Protein AF-A0A951DGS8-F1 (afdb_monomer_lite)

pLDDT: mean 83.63, std 13.19, range [30.28, 98.38]

Secondary structure (DSSP, 8-state):
---SS--HHHHHHHHHHHT-STT-EEEEETTTSHHHHHHHHHHHHHHHHHHHHS--SSTT---EEEEEESSHHHHHHHHHHHHHHHHHHH-TT--PEEETTEEE-TTS-EEEEEE----SSTTTHHHHT--TTTHHHHHHHHHHHTT--TTS-HHHHHHHHHHHHHT--HHHHHHHHHHTT-GGG-S--EEEEEE-S-HHHHHHHHHHHHHHHHHHHT-HHHHHHHHHHHHHHHHHHHHHHHHHHH-PEEEEEEE-SS-PEEEE-TTS-EEEE-TTS-TTTHHHHHHHHHHHHHHHHHHHHTT-EEEEES------EEEESPPPBPPHHHHHHHHHSSS-SSTTTT-SS-B-EE-PPEEEE-S--TTPPP-B--PPPPEEP--SEEEEETTTEEE-HHHHHHHHHHB----HHHHHHHHHHHHHH-S-SSS-S-BTTEEE----TT-HHHHHHHTSHHHHHHHTTSSS-S--TTSS-HHHHHHHHHHHHHHHHHHHHH--GGGS-SS--TT--HHHHHHHSSPPPBHHHHHT--HHHHHHHHHHHHH-SSGGGGGGTSPPSSTTS-HHHHHHHHHHHHHHHHHHHHHHHHT--EEEE-TTS-EEEEE-SEEGGGTEE--BTTHHHHHHHHHHHHHT-SS-HHHHHHHHHHHHT-EE-SSSEEEE--SSGGG--TTSEEEESSHHHHHHHHHHSPTT---EEESHHHHHHHHHHHHHHHHH--GGG--TTTTTT---B-TTSPBB--HHHHHHHHHHHTT--B--SS----S--SS---PPP--HHHHHHHHHHHHHHHTS---

Structure (mmCIF, N/CA/C/O backbone):
data_AF-A0A951DGS8-F1
#
_entry.id   AF-A0A951DGS8-F1
#
loop_
_atom_site.group_PDB
_atom_site.id
_atom_site.type_symbol
_atom_site.label_atom_id
_atom_site.label_alt_id
_atom_site.label_comp_id
_atom_site.label_asym_id
_atom_site.label_entity_id
_atom_site.label_seq_id
_atom_site.pdbx_PDB_ins_code
_atom_site.Cartn_x
_atom_site.Cartn_y
_atom_site.Cartn_z
_atom_site.occupancy
_atom_site.B_iso_or_equiv
_atom_site.auth_seq_id
_atom_site.auth_comp_id
_atom_site.auth_asym_id
_atom_site.auth_atom_id
_atom_site.pdbx_PDB_model_num
ATOM 1 N N . MET A 1 1 ? 3.033 -32.297 31.747 1.00 30.70 1 MET A N 1
ATOM 2 C CA . MET A 1 1 ? 3.142 -31.280 30.678 1.00 30.70 1 MET A CA 1
ATOM 3 C C . MET A 1 1 ? 2.054 -30.240 30.894 1.00 30.70 1 MET A C 1
ATOM 5 O O . MET A 1 1 ? 0.895 -30.550 30.657 1.00 30.70 1 MET A O 1
ATOM 9 N N . ARG A 1 2 ? 2.381 -29.046 31.401 1.00 30.28 2 ARG A N 1
ATOM 10 C CA . ARG A 1 2 ? 1.448 -27.913 31.330 1.00 30.28 2 ARG A CA 1
ATOM 11 C C . ARG A 1 2 ? 1.565 -27.366 29.909 1.00 30.28 2 ARG A C 1
ATOM 13 O O . ARG A 1 2 ? 2.642 -26.912 29.531 1.00 30.28 2 ARG A O 1
ATOM 20 N N . PHE A 1 3 ? 0.523 -27.518 29.093 1.00 40.38 3 PHE A N 1
ATOM 21 C CA . PHE A 1 3 ? 0.461 -26.793 27.824 1.00 40.38 3 PHE A CA 1
ATOM 22 C C . PHE A 1 3 ? 0.598 -25.302 28.137 1.00 40.38 3 PHE A C 1
ATOM 24 O O . PHE A 1 3 ? 0.007 -24.845 29.113 1.00 40.38 3 PHE A O 1
ATOM 31 N N . LYS A 1 4 ? 1.408 -24.567 27.359 1.00 55.59 4 LYS A N 1
ATOM 32 C CA . LYS A 1 4 ? 1.578 -23.124 27.576 1.00 55.59 4 LYS A CA 1
ATOM 33 C C . LYS A 1 4 ? 0.213 -22.426 27.475 1.00 55.59 4 LYS A C 1
ATOM 35 O O . LYS A 1 4 ? -0.148 -21.732 28.401 1.00 55.59 4 LYS A O 1
ATOM 40 N N . LYS A 1 5 ? -0.601 -22.708 26.454 1.00 64.12 5 LYS A N 1
ATOM 41 C CA . LYS A 1 5 ? -1.971 -22.171 26.333 1.00 64.12 5 LYS A CA 1
ATOM 42 C C . LYS A 1 5 ? -3.041 -23.227 26.600 1.00 64.12 5 LYS A C 1
ATOM 44 O O . LYS A 1 5 ? -2.854 -24.406 26.276 1.00 64.12 5 LYS A O 1
ATOM 49 N N . SER A 1 6 ? -4.173 -22.799 27.149 1.00 70.75 6 SER A N 1
ATOM 50 C CA . SER A 1 6 ? -5.409 -23.574 27.132 1.00 70.75 6 SER A CA 1
ATOM 51 C C . SER A 1 6 ? -5.846 -23.810 25.684 1.00 70.75 6 SER A C 1
ATOM 53 O O . SER A 1 6 ? -5.696 -22.961 24.806 1.00 70.75 6 SER A O 1
ATOM 55 N N . ARG A 1 7 ? -6.354 -25.008 25.396 1.00 80.25 7 ARG A N 1
ATOM 56 C CA . ARG A 1 7 ? -6.846 -25.317 24.051 1.00 80.25 7 ARG A CA 1
ATOM 57 C C . ARG A 1 7 ? -8.212 -24.657 23.859 1.00 80.25 7 ARG A C 1
ATOM 59 O O . ARG A 1 7 ? -9.083 -24.808 24.714 1.00 80.25 7 ARG A O 1
ATOM 66 N N . PHE A 1 8 ? -8.399 -23.998 22.716 1.00 84.31 8 PHE A N 1
ATOM 67 C CA . PHE A 1 8 ? -9.643 -23.309 22.366 1.00 84.31 8 PHE A CA 1
ATOM 68 C C . PHE A 1 8 ? -10.872 -24.233 22.423 1.00 84.31 8 PHE A C 1
ATOM 70 O O . PHE A 1 8 ? -11.816 -23.945 23.152 1.00 84.31 8 PHE A O 1
ATOM 77 N N . GLY A 1 9 ? -10.828 -25.382 21.736 1.00 85.19 9 GLY A N 1
ATOM 78 C CA . GLY A 1 9 ? -11.955 -26.326 21.670 1.00 85.19 9 GLY A CA 1
ATOM 79 C C . GLY A 1 9 ? -12.506 -26.742 23.045 1.00 85.19 9 GLY A C 1
ATOM 80 O O . GLY A 1 9 ? -13.701 -26.598 23.276 1.00 85.19 9 GLY A O 1
ATOM 81 N N . PRO A 1 10 ? -11.666 -27.185 24.001 1.00 89.38 10 PRO A N 1
ATOM 82 C CA . PRO A 1 10 ? -12.108 -27.463 25.367 1.00 89.38 10 PRO A CA 1
ATOM 83 C C . PRO A 1 10 ? -12.757 -26.282 26.100 1.00 89.38 10 PRO A C 1
ATOM 85 O O . PRO A 1 10 ? -13.698 -26.506 26.855 1.00 89.38 10 PRO A O 1
ATOM 88 N N . ARG A 1 11 ? -12.296 -25.040 25.889 1.00 90.00 11 ARG A N 1
ATOM 89 C CA . ARG A 1 11 ? -12.934 -23.852 26.487 1.00 90.00 11 ARG A CA 1
ATOM 90 C C . ARG A 1 11 ? -14.308 -23.586 25.883 1.00 90.00 11 ARG A C 1
ATOM 92 O O . ARG A 1 11 ? -15.247 -23.328 26.628 1.00 90.00 11 ARG A O 1
ATOM 99 N N . LEU A 1 12 ? -14.425 -23.696 24.560 1.00 91.00 12 LEU A N 1
ATOM 100 C CA . LEU A 1 12 ? -15.697 -23.542 23.857 1.00 91.00 12 LEU A CA 1
ATOM 101 C C . LEU A 1 12 ? -16.700 -24.625 24.282 1.00 91.00 12 LEU A C 1
ATOM 103 O O . LEU A 1 12 ? -17.845 -24.318 24.602 1.00 91.00 12 LEU A O 1
ATOM 107 N N . ALA A 1 13 ? -16.246 -25.878 24.373 1.00 90.69 13 ALA A N 1
ATOM 108 C CA . ALA A 1 13 ? -17.058 -26.986 24.857 1.00 90.69 13 ALA A CA 1
ATOM 109 C C . ALA A 1 13 ? -17.505 -26.766 26.305 1.00 90.69 13 ALA A C 1
ATOM 111 O O . ALA A 1 13 ? -18.682 -26.940 26.599 1.00 90.69 13 ALA A O 1
ATOM 112 N N . ALA A 1 14 ? -16.608 -26.338 27.198 1.00 91.56 14 ALA A N 1
ATOM 113 C CA . ALA A 1 14 ? -16.963 -26.044 28.585 1.00 91.56 14 ALA A CA 1
ATOM 114 C C . ALA A 1 14 ? -18.041 -24.952 28.689 1.00 91.56 14 ALA A C 1
ATOM 116 O O . ALA A 1 14 ? -19.007 -25.140 29.422 1.00 91.56 14 ALA A O 1
ATOM 117 N N . ALA A 1 15 ? -17.921 -23.868 27.914 1.00 92.00 15 ALA A N 1
ATOM 118 C CA . ALA A 1 15 ? -18.935 -22.815 27.850 1.00 92.00 15 ALA A CA 1
ATOM 119 C C . ALA A 1 15 ? -20.285 -23.348 27.341 1.00 92.00 15 ALA A C 1
ATOM 121 O O . ALA A 1 15 ? -21.311 -23.131 27.982 1.00 92.00 15 ALA A O 1
ATOM 122 N N . ALA A 1 16 ? -20.280 -24.131 26.255 1.00 91.44 16 ALA A N 1
ATOM 123 C CA . ALA A 1 16 ? -21.492 -24.773 25.743 1.00 91.44 16 ALA A CA 1
ATOM 124 C C . ALA A 1 16 ? -22.140 -25.680 26.799 1.00 91.44 16 ALA A C 1
ATOM 126 O O . ALA A 1 16 ? -23.346 -25.644 27.011 1.00 91.44 16 ALA A O 1
ATOM 127 N N . HIS A 1 17 ? -21.334 -26.480 27.503 1.00 92.06 17 HIS A N 1
ATOM 128 C CA . HIS A 1 17 ? -21.811 -27.413 28.522 1.00 92.06 17 HIS A CA 1
ATOM 129 C C . HIS A 1 17 ? -22.291 -26.710 29.789 1.00 92.06 17 HIS A C 1
ATOM 131 O O . HIS A 1 17 ? -23.124 -27.283 30.482 1.00 92.06 17 HIS A O 1
ATOM 137 N N . ALA A 1 18 ? -21.814 -25.508 30.099 1.00 91.44 18 ALA A N 1
ATOM 138 C CA . ALA A 1 18 ? -22.371 -24.709 31.183 1.00 91.44 18 ALA A CA 1
ATOM 139 C C . ALA A 1 18 ? -23.780 -24.195 30.835 1.00 91.44 18 ALA A C 1
ATOM 141 O O . ALA A 1 18 ? -24.626 -24.079 31.716 1.00 91.44 18 ALA A O 1
ATOM 142 N N . GLY A 1 19 ? -24.068 -24.001 29.542 1.00 84.75 19 GLY A N 1
ATOM 143 C CA . GLY A 1 19 ? -25.305 -23.366 29.083 1.00 84.75 19 GLY A CA 1
ATOM 144 C C . GLY A 1 19 ? -25.284 -21.843 29.236 1.00 84.75 19 GLY A C 1
ATOM 145 O O . GLY A 1 19 ? -26.320 -21.201 29.087 1.00 84.75 19 GLY A O 1
ATOM 146 N N . ASP A 1 20 ? -24.112 -21.284 29.537 1.00 80.69 20 ASP A N 1
ATOM 147 C CA . ASP A 1 20 ? -23.896 -19.857 29.721 1.00 80.69 20 ASP A CA 1
ATOM 148 C C . ASP A 1 20 ? -23.743 -19.157 28.356 1.00 80.69 20 ASP A C 1
ATOM 150 O O . ASP A 1 20 ? -23.467 -19.787 27.333 1.00 80.69 20 ASP A O 1
ATOM 154 N N . HIS A 1 21 ? -23.878 -17.831 28.339 1.00 90.12 21 HIS A N 1
ATOM 155 C CA . HIS A 1 21 ? -23.623 -16.944 27.190 1.00 90.12 21 HIS A CA 1
ATOM 156 C C . HIS A 1 21 ? -24.660 -16.918 26.058 1.00 90.12 21 HIS A C 1
ATOM 158 O O . HIS A 1 21 ? -24.592 -16.028 25.213 1.00 90.12 21 HIS A O 1
ATOM 164 N N . TYR A 1 22 ? -25.664 -17.801 26.028 1.00 91.62 22 TYR A N 1
ATOM 165 C CA . TYR A 1 22 ? -26.707 -17.746 24.985 1.00 91.62 22 TYR A CA 1
ATOM 166 C C . TYR A 1 22 ? -27.624 -16.514 25.074 1.00 91.62 22 TYR A C 1
ATOM 168 O O . TYR A 1 22 ? -28.368 -16.255 24.140 1.00 91.62 22 TYR A O 1
ATOM 176 N N . ARG A 1 23 ? -27.557 -15.732 26.159 1.00 91.38 23 ARG A N 1
ATOM 177 C CA . ARG A 1 23 ? -28.226 -14.425 26.289 1.00 91.38 23 ARG A CA 1
ATOM 178 C C . ARG A 1 23 ? -27.250 -13.245 26.267 1.00 91.38 23 ARG A C 1
ATOM 180 O O . ARG A 1 23 ? -27.644 -12.129 26.581 1.00 91.38 23 ARG A O 1
ATOM 187 N N . ASP A 1 24 ? -25.982 -13.464 25.933 1.00 92.81 24 ASP A N 1
ATOM 188 C CA . ASP A 1 24 ? -25.009 -12.376 25.919 1.00 92.81 24 ASP A CA 1
ATOM 189 C C . ASP A 1 24 ? -25.215 -11.483 24.685 1.00 92.81 24 ASP A C 1
ATOM 191 O O . ASP A 1 24 ? -25.493 -11.957 23.575 1.00 92.81 24 ASP A O 1
ATOM 195 N N . VAL A 1 25 ? -25.048 -10.172 24.881 1.00 96.31 25 VAL A N 1
ATOM 196 C CA . VAL A 1 25 ? -25.040 -9.188 23.795 1.00 96.31 25 VAL A CA 1
ATOM 197 C C . VAL A 1 25 ? -23.615 -8.713 23.537 1.00 96.31 25 VAL A C 1
ATOM 199 O O . VAL A 1 25 ? -22.932 -8.210 24.434 1.00 96.31 25 VAL A O 1
ATOM 202 N N . HIS A 1 26 ? -23.173 -8.823 22.289 1.00 97.62 26 HIS A N 1
ATOM 203 C CA . HIS A 1 26 ? -21.853 -8.388 21.845 1.00 97.62 26 HIS A CA 1
ATOM 204 C C . HIS A 1 26 ? -21.978 -7.253 20.832 1.00 97.62 26 HIS A C 1
ATOM 206 O O . HIS A 1 26 ? -22.700 -7.362 19.841 1.00 97.62 26 HIS A O 1
ATOM 212 N N . VAL A 1 27 ? -21.264 -6.154 21.062 1.00 96.88 27 VAL A N 1
ATOM 213 C CA . VAL A 1 27 ? -21.320 -4.959 20.212 1.00 96.88 27 VAL A CA 1
ATOM 214 C C . VAL A 1 27 ? -20.015 -4.811 19.442 1.00 96.88 27 VAL A C 1
ATOM 216 O O . VAL A 1 27 ? -18.944 -4.862 20.030 1.00 96.88 27 VAL A O 1
ATOM 219 N N . PHE A 1 28 ? -20.099 -4.593 18.134 1.00 95.06 28 PHE A N 1
ATOM 220 C CA . PHE A 1 28 ? -18.970 -4.415 17.226 1.00 95.06 28 PHE A CA 1
ATOM 221 C C . PHE A 1 28 ? -19.070 -3.044 16.557 1.00 95.06 28 PHE A C 1
ATOM 223 O O . PHE A 1 28 ? -19.742 -2.878 15.531 1.00 95.06 28 PHE A O 1
ATOM 230 N N . ILE A 1 29 ? -18.393 -2.053 17.132 1.00 91.38 29 ILE A N 1
ATOM 231 C CA . ILE A 1 29 ? -18.334 -0.704 16.573 1.00 91.38 29 ILE A CA 1
ATOM 232 C C . ILE A 1 29 ? -17.279 -0.682 15.467 1.00 91.38 29 ILE A C 1
ATOM 234 O O . ILE A 1 29 ? -16.122 -1.025 15.695 1.00 91.38 29 ILE A O 1
ATOM 238 N N . GLY A 1 30 ? -17.687 -0.338 14.243 1.00 84.00 30 GLY A N 1
ATOM 239 C CA . GLY A 1 30 ? -16.873 -0.614 13.052 1.00 84.00 30 GLY A CA 1
ATOM 240 C C . GLY A 1 30 ? -16.845 -2.103 12.692 1.00 84.00 30 GLY A C 1
ATOM 241 O O . GLY A 1 30 ? -15.932 -2.567 12.013 1.00 84.00 30 GLY A O 1
ATOM 242 N N . GLY A 1 31 ? -17.847 -2.870 13.134 1.00 82.00 31 GLY A N 1
ATOM 243 C CA . GLY A 1 31 ? -17.990 -4.298 12.854 1.00 82.00 31 GLY A CA 1
ATOM 244 C C . GLY A 1 31 ? -18.220 -4.650 11.379 1.00 82.00 31 GLY A C 1
ATOM 245 O O . GLY A 1 31 ? -18.192 -5.816 11.020 1.00 82.00 31 GLY A O 1
ATOM 246 N N . THR A 1 32 ? -18.424 -3.671 10.500 1.00 83.19 32 THR A N 1
ATOM 247 C CA . THR A 1 32 ? -18.406 -3.881 9.041 1.00 83.19 32 THR A CA 1
ATOM 248 C C . THR A 1 32 ? -16.992 -3.807 8.447 1.00 83.19 32 THR A C 1
ATOM 250 O O . THR A 1 32 ? -16.802 -4.158 7.284 1.00 83.19 32 THR A O 1
ATOM 253 N N . GLY A 1 33 ? -15.985 -3.388 9.219 1.00 76.94 33 GLY A N 1
ATOM 254 C CA . GLY A 1 33 ? -14.588 -3.326 8.791 1.00 76.94 33 GLY A CA 1
ATOM 255 C C . GLY A 1 33 ? -13.918 -4.699 8.663 1.00 76.94 33 GLY A C 1
ATOM 256 O O . GLY A 1 33 ? -14.548 -5.746 8.827 1.00 76.94 33 GLY A O 1
ATOM 257 N N . ALA A 1 34 ? -12.619 -4.681 8.378 1.00 75.50 34 ALA A N 1
ATOM 258 C CA . ALA A 1 34 ? -11.777 -5.856 8.170 1.00 75.50 34 ALA A CA 1
ATOM 259 C C . ALA A 1 34 ? -11.753 -6.791 9.397 1.00 75.50 34 ALA A C 1
ATOM 261 O O . ALA A 1 34 ? -12.295 -7.898 9.384 1.00 75.50 34 ALA A O 1
ATOM 262 N N . VAL A 1 35 ? -11.166 -6.299 10.493 1.00 80.38 35 VAL A N 1
ATOM 263 C CA . VAL A 1 35 ? -10.981 -7.040 11.747 1.00 80.38 35 VAL A CA 1
ATOM 264 C C . VAL A 1 35 ? -12.298 -7.151 12.514 1.00 80.38 35 VAL A C 1
ATOM 266 O O . VAL A 1 35 ? -12.651 -8.237 12.965 1.00 80.38 35 VAL A O 1
ATOM 269 N N . GLY A 1 36 ? -13.063 -6.056 12.613 1.00 87.31 36 GLY A N 1
ATOM 270 C CA . GLY A 1 36 ? -14.367 -6.053 13.285 1.00 87.31 36 GLY A CA 1
ATOM 271 C C . GLY A 1 36 ? -15.366 -7.031 12.655 1.00 87.31 36 GLY A C 1
ATOM 272 O O . GLY A 1 36 ? -16.032 -7.774 13.374 1.00 87.31 36 GLY A O 1
ATOM 273 N N . GLY A 1 37 ? -15.420 -7.092 11.320 1.00 88.94 37 GLY A N 1
ATOM 274 C CA . GLY A 1 37 ? -16.285 -8.026 10.598 1.00 88.94 37 GLY A CA 1
ATOM 275 C C . GLY A 1 37 ? -15.829 -9.471 10.718 1.00 88.94 37 GLY A C 1
ATOM 276 O O . GLY A 1 37 ? -16.661 -10.350 10.938 1.00 88.94 37 GLY A O 1
ATOM 277 N N . ALA A 1 38 ? -14.520 -9.725 10.648 1.00 87.69 38 ALA A N 1
ATOM 278 C CA . ALA A 1 38 ? -13.973 -11.054 10.906 1.00 87.69 38 ALA A CA 1
ATOM 279 C C . ALA A 1 38 ? -14.282 -11.528 12.337 1.00 87.69 38 ALA A C 1
ATOM 281 O O . ALA A 1 38 ? -14.707 -12.667 12.515 1.00 87.69 38 ALA A O 1
ATOM 282 N N . ALA A 1 39 ? -14.155 -10.651 13.340 1.00 92.06 39 ALA A N 1
ATOM 283 C CA . ALA A 1 39 ? -14.507 -10.955 14.726 1.00 92.06 39 ALA A CA 1
ATOM 284 C C . ALA A 1 39 ? -16.001 -11.287 14.883 1.00 92.06 39 ALA A C 1
ATOM 286 O O . ALA A 1 39 ? -16.343 -12.274 15.533 1.00 92.06 39 ALA A O 1
ATOM 287 N N . ALA A 1 40 ? -16.891 -10.516 14.247 1.00 95.06 40 ALA A N 1
ATOM 288 C CA . ALA A 1 40 ? -18.330 -10.771 14.287 1.00 95.06 40 ALA A CA 1
ATOM 289 C C . ALA A 1 40 ? -18.688 -12.129 13.661 1.00 95.06 40 ALA A C 1
ATOM 291 O O . ALA A 1 40 ? -19.387 -12.931 14.279 1.00 95.06 40 ALA A O 1
ATOM 292 N N . LEU A 1 41 ? -18.164 -12.430 12.466 1.00 94.62 41 LEU A N 1
ATOM 293 C CA . LEU A 1 41 ? -18.401 -13.714 11.792 1.00 94.62 41 LEU A CA 1
ATOM 294 C C . LEU A 1 41 ? -17.810 -14.895 12.572 1.00 94.62 41 LEU A C 1
ATOM 296 O O . LEU A 1 41 ? -18.442 -15.946 12.673 1.00 94.62 41 LEU A O 1
ATOM 300 N N . GLN A 1 42 ? -16.629 -14.716 13.162 1.00 94.12 42 GLN A N 1
ATOM 301 C CA . GLN A 1 42 ? -16.009 -15.728 14.009 1.00 94.12 42 GLN A CA 1
ATOM 302 C C . GLN A 1 42 ? -16.842 -15.991 15.267 1.00 94.12 42 GLN A C 1
ATOM 304 O O . GLN A 1 42 ? -17.008 -17.145 15.654 1.00 94.12 42 GLN A O 1
ATOM 309 N N . MET A 1 43 ? -17.418 -14.954 15.878 1.00 96.25 43 MET A N 1
ATOM 310 C CA . MET A 1 43 ? -18.297 -15.112 17.034 1.00 96.25 43 MET A CA 1
ATOM 311 C C . MET A 1 43 ? -19.601 -15.838 16.672 1.00 96.25 43 MET A C 1
ATOM 313 O O . MET A 1 43 ? -20.027 -16.711 17.426 1.00 96.25 43 MET A O 1
ATOM 317 N N . VAL A 1 44 ? -20.182 -15.578 15.490 1.00 95.56 44 VAL A N 1
ATOM 318 C CA . VAL A 1 44 ? -21.289 -16.400 14.960 1.00 95.56 44 VAL A CA 1
ATOM 319 C C . VAL A 1 44 ? -20.862 -17.867 14.871 1.00 95.56 44 VAL A C 1
ATOM 321 O O . VAL A 1 44 ? -21.568 -18.734 15.376 1.00 95.56 44 VAL A O 1
ATOM 324 N N . ALA A 1 45 ? -19.696 -18.157 14.279 1.00 93.88 45 ALA A N 1
ATOM 325 C CA . ALA A 1 45 ? -19.177 -19.524 14.155 1.00 93.88 45 ALA A CA 1
ATOM 326 C C . ALA A 1 45 ? -19.114 -20.247 15.505 1.00 93.88 45 ALA A C 1
ATOM 328 O O . ALA A 1 45 ? -19.520 -21.404 15.612 1.00 93.88 45 ALA A O 1
ATOM 329 N N . MET A 1 46 ? -18.611 -19.540 16.518 1.00 94.75 46 MET A N 1
ATOM 330 C CA . MET A 1 46 ? -18.425 -20.052 17.869 1.00 94.75 46 MET A CA 1
ATOM 331 C C . MET A 1 46 ? -19.755 -20.362 18.550 1.00 94.75 46 MET A C 1
ATOM 333 O O . MET A 1 46 ? -19.905 -21.456 19.085 1.00 94.75 46 MET A O 1
ATOM 337 N N . PHE A 1 47 ? -20.732 -19.452 18.487 1.00 95.88 47 PHE A N 1
ATOM 338 C CA . PHE A 1 47 ? -22.064 -19.705 19.038 1.00 95.88 47 PHE A CA 1
ATOM 339 C C . PHE A 1 47 ? -22.761 -20.871 18.340 1.00 95.88 47 PHE A C 1
ATOM 341 O O . PHE A 1 47 ? -23.300 -21.743 19.013 1.00 95.88 47 PHE A O 1
ATOM 348 N N . GLU A 1 48 ? -22.711 -20.939 17.008 1.00 91.31 48 GLU A N 1
ATOM 349 C CA . GLU A 1 48 ? -23.310 -22.051 16.262 1.00 91.31 48 GLU A CA 1
ATOM 350 C C . GLU A 1 48 ? -22.664 -23.397 16.622 1.00 91.31 48 GLU A C 1
ATOM 352 O O . GLU A 1 48 ? -23.350 -24.412 16.727 1.00 91.31 48 GLU A O 1
ATOM 357 N N . GLU A 1 49 ? -21.349 -23.418 16.850 1.00 92.69 49 GLU A N 1
ATOM 358 C CA . GLU A 1 49 ? -20.647 -24.616 17.312 1.00 92.69 49 GLU A CA 1
ATOM 359 C C . GLU A 1 49 ? -21.030 -24.980 18.756 1.00 92.69 49 GLU A C 1
ATOM 361 O O . GLU A 1 49 ? -21.298 -26.146 19.038 1.00 92.69 49 GLU A O 1
ATOM 366 N N . MET A 1 50 ? -21.152 -23.996 19.655 1.00 92.94 50 MET A N 1
ATOM 367 C CA . MET A 1 50 ? -21.662 -24.221 21.012 1.00 92.94 50 MET A CA 1
ATOM 368 C C . MET A 1 50 ? -23.075 -24.809 20.990 1.00 92.94 50 MET A C 1
ATOM 370 O O . MET A 1 50 ? -23.333 -25.781 21.694 1.00 92.94 50 MET A O 1
ATOM 374 N N . MET A 1 51 ? -23.980 -24.270 20.168 1.00 91.38 51 MET A N 1
ATOM 375 C CA . MET A 1 51 ? -25.356 -24.765 20.039 1.00 91.38 51 MET A CA 1
ATOM 376 C C . MET A 1 51 ? -25.427 -26.170 19.434 1.00 91.38 51 MET A C 1
ATOM 378 O O . MET A 1 51 ? -26.300 -26.952 19.807 1.00 91.38 51 MET A O 1
ATOM 382 N N . ALA A 1 52 ? -24.491 -26.519 18.546 1.00 88.56 52 ALA A N 1
ATOM 383 C CA . ALA A 1 52 ? -24.362 -27.878 18.028 1.00 88.56 52 ALA A CA 1
ATOM 384 C C . ALA A 1 52 ? -23.886 -28.876 19.102 1.00 88.56 52 ALA A C 1
ATOM 386 O O . ALA A 1 52 ? -24.280 -30.041 19.064 1.00 88.56 52 ALA A O 1
ATOM 387 N N . MET A 1 53 ? -23.060 -28.438 20.062 1.00 90.00 53 MET A N 1
ATOM 388 C CA . MET A 1 53 ? -22.636 -29.269 21.199 1.00 90.00 53 MET A CA 1
ATOM 389 C C . MET A 1 53 ? -23.733 -29.400 22.261 1.00 90.00 53 MET A C 1
ATOM 391 O O . MET A 1 53 ? -24.005 -30.500 22.742 1.00 90.00 53 MET A O 1
ATOM 395 N N . ARG A 1 54 ? -24.347 -28.278 22.645 1.00 88.31 54 ARG A N 1
ATOM 396 C CA . ARG A 1 54 ? -25.461 -28.209 23.590 1.00 88.31 54 ARG A CA 1
ATOM 397 C C . ARG A 1 54 ? -26.392 -27.066 23.167 1.00 88.31 54 ARG A C 1
ATOM 399 O O . ARG A 1 54 ? -25.980 -25.913 23.237 1.00 88.31 54 ARG A O 1
ATOM 406 N N . PRO A 1 55 ? -27.629 -27.345 22.733 1.00 87.62 55 PRO A N 1
ATOM 407 C CA . PRO A 1 55 ? -28.563 -26.285 22.375 1.00 87.62 55 PRO A CA 1
ATOM 408 C C . PRO A 1 55 ? -29.001 -25.488 23.619 1.00 87.62 55 PRO A C 1
ATOM 410 O O . PRO A 1 55 ? -28.952 -26.025 24.735 1.00 87.62 55 PRO A O 1
ATOM 413 N N . PRO A 1 56 ? -29.442 -24.228 23.441 1.00 88.81 56 PRO A N 1
ATOM 414 C CA . PRO A 1 56 ? -29.994 -23.428 24.527 1.00 88.81 56 PRO A CA 1
ATOM 415 C C . PRO A 1 56 ? -31.217 -24.106 25.159 1.00 88.81 56 PRO A C 1
ATOM 417 O O . PRO A 1 56 ? -31.944 -24.858 24.506 1.00 88.81 56 PRO A O 1
ATOM 420 N N . ALA A 1 57 ? -31.433 -23.853 26.452 1.00 86.75 57 ALA A N 1
ATOM 421 C CA . ALA A 1 57 ? -32.533 -24.460 27.201 1.00 86.75 57 ALA A CA 1
ATOM 422 C C . ALA A 1 57 ? -33.896 -23.839 26.846 1.00 86.75 57 ALA A C 1
ATOM 424 O O . ALA A 1 57 ? -34.903 -24.549 26.861 1.00 86.75 57 ALA A O 1
ATOM 425 N N . SER A 1 58 ? -33.921 -22.542 26.520 1.00 88.38 58 SER A N 1
ATOM 426 C CA . SER A 1 58 ? -35.098 -21.829 26.022 1.00 88.38 58 SER A CA 1
ATOM 427 C C . SER A 1 58 ? -34.913 -21.380 24.573 1.00 88.38 58 SER A C 1
ATOM 429 O O . SER A 1 58 ? -33.807 -21.073 24.136 1.00 88.38 58 SER A O 1
ATOM 431 N N . VAL A 1 59 ? -36.023 -21.269 23.841 1.00 84.06 59 VAL A N 1
ATOM 432 C CA . VAL A 1 59 ? -36.062 -20.617 22.520 1.00 84.06 59 VAL A CA 1
ATOM 433 C C . VAL A 1 59 ? -35.824 -19.106 22.603 1.00 84.06 59 VAL A C 1
ATOM 435 O O . VAL A 1 59 ? -35.485 -18.493 21.596 1.00 84.06 59 VAL A O 1
ATOM 438 N N . ASP A 1 60 ? -35.969 -18.528 23.798 1.00 84.50 60 ASP A N 1
ATOM 439 C CA . ASP A 1 60 ? -35.720 -17.109 24.070 1.00 84.50 60 ASP A CA 1
ATOM 440 C C . ASP A 1 60 ? -34.236 -16.814 24.349 1.00 84.50 60 ASP A C 1
ATOM 442 O O . ASP A 1 60 ? -33.846 -15.651 24.464 1.00 84.50 60 ASP A O 1
ATOM 446 N N . ASP A 1 61 ? -33.400 -17.848 24.491 1.00 89.12 61 ASP A N 1
ATOM 447 C CA . ASP A 1 61 ? -31.966 -17.698 24.737 1.00 89.12 61 ASP A CA 1
ATOM 448 C C . ASP A 1 61 ? -31.227 -17.577 23.401 1.00 89.12 61 ASP A C 1
ATOM 450 O O . ASP A 1 61 ? -30.638 -18.530 22.883 1.00 89.12 61 ASP A O 1
ATOM 454 N N . VAL A 1 62 ? -31.322 -16.379 22.825 1.00 91.06 62 VAL A N 1
ATOM 455 C CA . VAL A 1 62 ? -30.734 -16.039 21.528 1.00 91.06 62 VAL A CA 1
ATOM 456 C C . VAL A 1 62 ? -29.548 -15.092 21.726 1.00 91.06 62 VAL A C 1
ATOM 458 O O . VAL A 1 62 ? -29.753 -13.976 22.214 1.00 91.06 62 VAL A O 1
ATOM 461 N N . PRO A 1 63 ? -28.322 -15.461 21.311 1.00 94.56 63 PRO A N 1
ATOM 462 C CA . PRO A 1 63 ? -27.181 -14.560 21.383 1.00 94.56 63 PRO A CA 1
ATOM 463 C C . PRO A 1 63 ? -27.341 -13.439 20.355 1.00 94.56 63 PRO A C 1
ATOM 465 O O . PRO A 1 63 ? -27.731 -13.679 19.204 1.00 94.56 63 PRO A O 1
ATOM 468 N N . VAL A 1 64 ? -27.016 -12.213 20.770 1.00 95.50 64 VAL A N 1
ATOM 469 C CA . VAL A 1 64 ? -27.213 -11.007 19.956 1.00 95.50 64 VAL A CA 1
ATOM 470 C C . VAL A 1 64 ? -25.880 -10.355 19.630 1.00 95.50 64 VAL A C 1
ATOM 472 O O . VAL A 1 64 ? -25.095 -10.011 20.512 1.00 95.50 64 VAL A O 1
ATOM 475 N N . LEU A 1 65 ? -25.642 -10.127 18.343 1.00 97.12 65 LEU A N 1
ATOM 476 C CA . LEU A 1 65 ? -24.480 -9.414 17.832 1.00 97.12 65 LEU A CA 1
ATOM 477 C C . LEU A 1 65 ? -24.954 -8.109 17.187 1.00 97.12 65 LEU A C 1
ATOM 479 O O . LEU A 1 65 ? -25.675 -8.132 16.191 1.00 97.12 65 LEU A O 1
ATOM 483 N N . ILE A 1 66 ? -24.539 -6.965 17.729 1.00 96.00 66 ILE A N 1
ATOM 484 C CA . ILE A 1 66 ? -24.799 -5.644 17.144 1.00 96.00 66 ILE A CA 1
ATOM 485 C C . ILE A 1 66 ? -23.580 -5.231 16.326 1.00 96.00 66 ILE A C 1
ATOM 487 O O . ILE A 1 66 ? -22.530 -4.931 16.882 1.00 96.00 66 ILE A O 1
ATOM 491 N N . VAL A 1 67 ? -23.716 -5.180 15.006 1.00 95.19 67 VAL A N 1
ATOM 492 C CA . VAL A 1 67 ? -22.641 -4.852 14.064 1.00 95.19 67 VAL A CA 1
ATOM 493 C C . VAL A 1 67 ? -22.886 -3.473 13.468 1.00 95.19 67 VAL A C 1
ATOM 495 O O . VAL A 1 67 ? -23.979 -3.201 12.967 1.00 95.19 67 VAL A O 1
ATOM 498 N N . THR A 1 68 ? -21.879 -2.595 13.490 1.00 92.75 68 THR A N 1
ATOM 499 C CA . THR A 1 68 ? -22.033 -1.238 12.948 1.00 92.75 68 THR A CA 1
ATOM 500 C C . THR A 1 68 ? -21.139 -0.897 11.758 1.00 92.75 68 THR A C 1
ATOM 502 O O . THR A 1 68 ? -20.007 -1.374 11.629 1.00 92.75 68 THR A O 1
ATOM 505 N N . GLY A 1 69 ? -21.661 -0.048 10.868 1.00 87.00 69 GLY A N 1
ATOM 506 C CA . GLY A 1 69 ? -20.930 0.554 9.747 1.00 87.00 69 GLY A CA 1
ATOM 507 C C . GLY A 1 69 ? -21.226 2.043 9.596 1.00 87.00 69 GLY A C 1
ATOM 508 O O . GLY A 1 69 ? -22.274 2.519 10.029 1.00 87.00 69 GLY A O 1
ATOM 509 N N . ARG A 1 70 ? -20.304 2.792 8.987 1.00 82.50 70 ARG A N 1
ATOM 510 C CA . ARG A 1 70 ? -20.387 4.258 8.848 1.00 82.50 70 ARG A CA 1
ATOM 511 C C . ARG A 1 70 ? -21.348 4.672 7.735 1.00 82.50 70 ARG A C 1
ATOM 513 O O . ARG A 1 70 ? -21.938 5.749 7.783 1.00 82.50 70 ARG A O 1
ATOM 520 N N . SER A 1 71 ? -21.524 3.813 6.732 1.00 82.38 71 SER A N 1
ATOM 521 C CA . SER A 1 71 ? -22.341 4.077 5.546 1.00 82.38 71 SER A CA 1
ATOM 522 C C . SER A 1 71 ? -23.214 2.885 5.156 1.00 82.38 71 SER A C 1
ATOM 524 O O . SER A 1 71 ? -22.952 1.746 5.542 1.00 82.38 71 SER A O 1
ATOM 526 N N . ASP A 1 72 ? -24.234 3.146 4.338 1.00 82.44 72 ASP A N 1
ATOM 527 C CA . ASP A 1 72 ? -25.132 2.103 3.826 1.00 82.44 72 ASP A CA 1
ATOM 528 C C . ASP A 1 72 ? -24.403 1.118 2.898 1.00 82.44 72 ASP A C 1
ATOM 530 O O . ASP A 1 72 ? -24.822 -0.028 2.739 1.00 82.44 72 ASP A O 1
ATOM 534 N N . ASP A 1 73 ? -23.299 1.546 2.287 1.00 79.12 73 ASP A N 1
ATOM 535 C CA . ASP A 1 73 ? -22.478 0.701 1.420 1.00 79.12 73 ASP A CA 1
ATOM 536 C C . ASP A 1 73 ? -21.620 -0.270 2.242 1.00 79.12 73 ASP A C 1
ATOM 538 O O . ASP A 1 73 ? -21.506 -1.445 1.890 1.00 79.12 73 ASP A O 1
ATOM 542 N N . GLU A 1 74 ? -21.079 0.178 3.381 1.00 80.69 74 GLU A N 1
ATOM 543 C CA . GLU A 1 74 ? -20.383 -0.697 4.337 1.00 80.69 74 GLU A CA 1
ATOM 544 C C . GLU A 1 74 ? -21.329 -1.741 4.940 1.00 80.69 74 GLU A C 1
ATOM 546 O O . GLU A 1 74 ? -20.989 -2.926 4.996 1.00 80.69 74 GLU A O 1
ATOM 551 N N . VAL A 1 75 ? -22.539 -1.317 5.324 1.00 86.25 75 VAL A N 1
ATOM 552 C CA . VAL A 1 75 ? -23.597 -2.208 5.826 1.00 86.25 75 VAL A CA 1
ATOM 553 C C . VAL A 1 75 ? -23.944 -3.271 4.781 1.00 86.25 75 VAL A C 1
ATOM 555 O O . VAL A 1 75 ? -23.841 -4.466 5.063 1.00 86.25 75 VAL A O 1
ATOM 558 N N . ARG A 1 76 ? -24.248 -2.866 3.541 1.00 86.12 76 ARG A N 1
ATOM 559 C CA . ARG A 1 76 ? -24.564 -3.800 2.444 1.00 86.12 76 ARG A CA 1
ATOM 560 C C . ARG A 1 76 ? -23.409 -4.748 2.116 1.00 86.12 76 ARG A C 1
ATOM 562 O O . ARG A 1 76 ? -23.636 -5.930 1.847 1.00 86.12 76 ARG A O 1
ATOM 569 N N . SER A 1 77 ? -22.170 -4.258 2.165 1.00 82.94 77 SER A N 1
ATOM 570 C CA . SER A 1 77 ? -20.973 -5.085 1.980 1.00 82.94 77 SER A CA 1
ATOM 571 C C . SER A 1 77 ? -20.859 -6.168 3.057 1.00 82.94 77 SER A C 1
ATOM 573 O O . SER A 1 77 ? -20.592 -7.334 2.747 1.00 82.94 77 SER A O 1
ATOM 575 N N . PHE A 1 78 ? -21.095 -5.821 4.325 1.00 88.38 78 PHE A N 1
ATOM 576 C CA . PHE A 1 78 ? -21.098 -6.798 5.410 1.00 88.38 78 PHE A CA 1
ATOM 577 C C . PHE A 1 78 ? -22.242 -7.809 5.278 1.00 88.38 78 PHE A C 1
ATOM 579 O O . PHE A 1 78 ? -22.000 -9.005 5.398 1.00 88.38 78 PHE A O 1
ATOM 586 N N . GLU A 1 79 ? -23.462 -7.377 4.951 1.00 90.81 79 GLU A N 1
ATOM 587 C CA . GLU A 1 79 ? -24.588 -8.297 4.734 1.00 90.81 79 GLU A CA 1
ATOM 588 C C . GLU A 1 79 ? -24.303 -9.324 3.631 1.00 90.81 79 GLU A C 1
ATOM 590 O O . GLU A 1 79 ? -24.637 -10.504 3.761 1.00 90.81 79 GLU A O 1
ATOM 595 N N . SER A 1 80 ? -23.669 -8.889 2.539 1.00 88.69 80 SER A N 1
ATOM 596 C CA . SER A 1 80 ? -23.234 -9.776 1.458 1.00 88.69 80 SER A CA 1
ATOM 597 C C . SER A 1 80 ? -22.204 -10.799 1.952 1.00 88.69 80 SER A C 1
ATOM 599 O O . SER A 1 80 ? -22.342 -12.000 1.693 1.00 88.69 80 SER A O 1
ATOM 601 N N . ARG A 1 81 ? -21.214 -10.346 2.738 1.00 88.00 81 ARG A N 1
ATOM 602 C CA . ARG A 1 81 ? -20.222 -11.220 3.383 1.00 88.00 81 ARG A CA 1
ATOM 603 C C . ARG A 1 81 ? -20.873 -12.214 4.341 1.00 88.00 81 ARG A C 1
ATOM 605 O O . ARG A 1 81 ? -20.547 -13.395 4.269 1.00 88.00 81 ARG A O 1
ATOM 612 N N . PHE A 1 82 ? -21.829 -11.781 5.161 1.00 91.75 82 PHE A N 1
ATOM 613 C CA . PHE A 1 82 ? -22.547 -12.648 6.093 1.00 91.75 82 PHE A CA 1
ATOM 614 C C . PHE A 1 82 ? -23.359 -13.724 5.360 1.00 91.75 82 PHE A C 1
ATOM 616 O O . PHE A 1 82 ? -23.230 -14.905 5.667 1.00 91.75 82 PHE A O 1
ATOM 623 N N . LYS A 1 83 ? -24.102 -13.355 4.306 1.00 90.69 83 LYS A N 1
ATOM 624 C CA . LYS A 1 83 ? -24.826 -14.319 3.457 1.00 90.69 83 LYS A CA 1
ATOM 625 C C . LYS A 1 83 ? -23.884 -15.342 2.821 1.00 90.69 83 LYS A C 1
ATOM 627 O O . LYS A 1 83 ? -24.195 -16.531 2.807 1.00 90.69 83 LYS A O 1
ATOM 632 N N . ARG A 1 84 ? -22.732 -14.903 2.297 1.00 88.69 84 ARG A N 1
ATOM 633 C CA . ARG A 1 84 ? -21.717 -15.808 1.733 1.00 88.69 84 ARG A CA 1
ATOM 634 C C . ARG A 1 84 ? -21.150 -16.738 2.807 1.00 88.69 84 ARG A C 1
ATOM 636 O O . ARG A 1 84 ? -21.064 -17.935 2.562 1.00 88.69 84 ARG A O 1
ATOM 643 N N . TYR A 1 85 ? -20.818 -16.203 3.980 1.00 89.19 85 TYR A N 1
ATOM 644 C CA . TYR A 1 85 ? -20.335 -16.973 5.124 1.00 89.19 85 TYR A CA 1
ATOM 645 C C . TYR A 1 85 ? -21.319 -18.088 5.512 1.00 89.19 85 TYR A C 1
ATOM 647 O O . TYR A 1 85 ? -20.926 -19.251 5.601 1.00 89.19 85 TYR A O 1
ATOM 655 N N . THR A 1 86 ? -22.609 -17.764 5.646 1.00 88.31 86 THR A N 1
ATOM 656 C CA . THR A 1 86 ? -23.647 -18.750 5.963 1.00 88.31 86 THR A CA 1
ATOM 657 C C . THR A 1 86 ? -23.737 -19.848 4.906 1.00 88.31 86 THR A C 1
ATOM 659 O O . THR A 1 86 ? -23.745 -21.022 5.267 1.00 88.31 86 THR A O 1
ATOM 662 N N . ARG A 1 87 ? -23.727 -19.495 3.612 1.00 87.00 87 ARG A N 1
ATOM 663 C CA . ARG A 1 87 ? -23.784 -20.483 2.521 1.00 87.00 87 ARG A CA 1
ATOM 664 C C . ARG A 1 87 ? -22.598 -21.439 2.527 1.00 87.00 87 ARG A C 1
ATOM 666 O O . ARG A 1 87 ? -22.761 -22.629 2.280 1.00 87.00 87 ARG A O 1
ATOM 673 N N . THR A 1 88 ? -21.403 -20.929 2.814 1.00 84.56 88 THR A N 1
ATOM 674 C CA . THR A 1 88 ? -20.196 -21.759 2.898 1.00 84.56 88 THR A CA 1
ATOM 675 C C . THR A 1 88 ? -20.282 -22.758 4.050 1.00 84.56 88 THR A C 1
ATOM 677 O O . THR A 1 88 ? -19.826 -23.888 3.909 1.00 84.56 88 THR A O 1
ATOM 680 N N . ARG A 1 89 ? -20.869 -22.361 5.185 1.00 83.19 89 ARG A N 1
ATOM 681 C CA . ARG A 1 89 ? -20.936 -23.193 6.396 1.00 83.19 89 ARG A CA 1
ATOM 682 C C . ARG A 1 89 ? -22.111 -24.174 6.403 1.00 83.19 89 ARG A C 1
ATOM 684 O O . ARG A 1 89 ? -21.949 -25.299 6.857 1.00 83.19 89 ARG A O 1
ATOM 691 N N . TRP A 1 90 ? -23.270 -23.753 5.905 1.00 85.00 90 TRP A N 1
ATOM 692 C CA . TRP A 1 90 ? -24.536 -24.490 6.009 1.00 85.00 90 TRP A CA 1
ATOM 693 C C . TRP A 1 90 ? -25.050 -25.041 4.668 1.00 85.00 90 TRP A C 1
ATOM 695 O O . TRP A 1 90 ? -26.056 -25.746 4.643 1.00 85.00 90 TRP A O 1
ATOM 705 N N . GLY A 1 91 ? -24.371 -24.748 3.554 1.00 85.69 91 GLY A N 1
ATOM 706 C CA . GLY A 1 91 ? -24.771 -25.146 2.201 1.00 85.69 91 GLY A CA 1
ATOM 707 C C . GLY A 1 91 ? -25.395 -24.002 1.393 1.00 85.69 91 GLY A C 1
ATOM 708 O O . GLY A 1 91 ? -25.849 -23.000 1.940 1.00 85.69 91 GLY A O 1
ATOM 709 N N . ALA A 1 92 ? -25.417 -24.144 0.063 1.00 82.19 92 ALA A N 1
ATOM 710 C CA . ALA A 1 92 ? -25.745 -23.058 -0.871 1.00 82.19 92 ALA A CA 1
ATOM 711 C C . ALA A 1 92 ? -27.132 -22.413 -0.656 1.00 82.19 92 ALA A C 1
ATOM 713 O O . ALA A 1 92 ? -27.281 -21.208 -0.880 1.00 82.19 92 ALA A O 1
ATOM 714 N N . ASP A 1 93 ? -28.110 -23.191 -0.186 1.00 84.44 93 ASP A N 1
ATOM 715 C CA . ASP A 1 93 ? -29.493 -22.747 0.036 1.00 84.44 93 ASP A CA 1
ATOM 716 C C . ASP A 1 93 ? -29.722 -22.137 1.429 1.00 84.44 93 ASP A C 1
ATOM 718 O O . ASP A 1 93 ? -30.742 -21.490 1.679 1.00 84.44 93 ASP A O 1
ATOM 722 N N . ALA A 1 94 ? -28.769 -22.306 2.347 1.00 83.69 94 ALA A N 1
ATOM 723 C CA . ALA A 1 94 ? -28.858 -21.775 3.696 1.00 83.69 94 ALA A CA 1
ATOM 724 C C . ALA A 1 94 ? -28.438 -20.300 3.704 1.00 83.69 94 ALA A C 1
ATOM 726 O O . ALA A 1 94 ? -27.256 -19.952 3.679 1.00 83.69 94 ALA A O 1
ATOM 727 N N . VAL A 1 95 ? -29.433 -19.413 3.731 1.00 86.44 95 VAL A N 1
ATOM 728 C CA . VAL A 1 95 ? -29.243 -17.967 3.882 1.00 86.44 95 VAL A CA 1
ATOM 729 C C . VAL A 1 95 ? -29.816 -17.486 5.214 1.00 86.44 95 VAL A C 1
ATOM 731 O O . VAL A 1 95 ? -30.842 -18.006 5.661 1.00 86.44 95 VAL A O 1
ATOM 734 N N . PRO A 1 96 ? -29.182 -16.489 5.854 1.00 89.69 96 PRO A N 1
ATOM 735 C CA . PRO A 1 96 ? -29.714 -15.913 7.077 1.00 89.69 96 PRO A CA 1
ATOM 736 C C . PRO A 1 96 ? -31.055 -15.222 6.790 1.00 89.69 96 PRO A C 1
ATOM 738 O O . PRO A 1 96 ? -31.232 -14.580 5.747 1.00 89.69 96 PRO A O 1
ATOM 741 N N . ARG A 1 97 ? -32.018 -15.377 7.701 1.00 91.50 97 ARG A N 1
ATOM 742 C CA . ARG A 1 97 ? -33.378 -14.843 7.545 1.00 91.50 97 ARG A CA 1
ATOM 743 C C . ARG A 1 97 ? -33.436 -13.426 8.087 1.00 91.50 97 ARG A C 1
ATOM 745 O O . ARG A 1 97 ? -33.042 -13.193 9.221 1.00 91.50 97 ARG A O 1
ATOM 752 N N . HIS A 1 98 ? -33.935 -12.490 7.290 1.00 90.31 98 HIS A N 1
ATOM 753 C CA . HIS A 1 98 ? -34.149 -11.126 7.763 1.00 90.31 98 HIS A CA 1
ATOM 754 C C . HIS A 1 98 ? -35.222 -11.106 8.860 1.00 90.31 98 HIS A C 1
ATOM 756 O O . HIS A 1 98 ? -36.283 -11.712 8.695 1.00 90.31 98 HIS A O 1
ATOM 762 N N . PHE A 1 99 ? -34.952 -10.396 9.950 1.00 82.88 99 PHE A N 1
ATOM 763 C CA . PHE A 1 99 ? -35.875 -10.198 11.061 1.00 82.88 99 PHE A CA 1
ATOM 764 C C . PHE A 1 99 ? -35.664 -8.794 11.635 1.00 82.88 99 PHE A C 1
ATOM 766 O O . PHE A 1 99 ? -34.546 -8.441 12.002 1.00 82.88 99 PHE A O 1
ATOM 773 N N . GLU A 1 100 ? -36.729 -7.991 11.667 1.00 83.56 100 GLU A N 1
ATOM 774 C CA . GLU A 1 100 ? -36.716 -6.586 12.103 1.00 83.56 100 GLU A CA 1
ATOM 775 C C . GLU A 1 100 ? -35.588 -5.734 11.490 1.00 83.56 100 GLU A C 1
ATOM 777 O O . GLU A 1 100 ? -35.680 -5.336 10.332 1.00 83.56 100 GLU A O 1
ATOM 782 N N . HIS A 1 101 ? -34.550 -5.426 12.273 1.00 80.44 101 HIS A N 1
ATOM 783 C CA . HIS A 1 101 ? -33.412 -4.580 11.907 1.00 80.44 101 HIS A CA 1
ATOM 784 C C . HIS A 1 101 ? -32.120 -5.392 11.713 1.00 80.44 101 HIS A C 1
ATOM 786 O O . HIS A 1 101 ? -31.015 -4.854 11.811 1.00 80.44 101 HIS A O 1
ATOM 792 N N . GLY A 1 102 ? -32.243 -6.700 11.493 1.00 89.06 102 GLY A N 1
ATOM 793 C CA . GLY A 1 102 ? -31.112 -7.606 11.416 1.00 89.06 102 GLY A CA 1
ATOM 794 C C . GLY A 1 102 ? -31.432 -8.924 10.728 1.00 89.06 102 GLY A C 1
ATOM 795 O O . GLY A 1 102 ? -32.349 -9.051 9.913 1.00 89.06 102 GLY A O 1
ATOM 796 N N . PHE A 1 103 ? -30.624 -9.925 11.054 1.00 93.06 103 PHE A N 1
ATOM 797 C CA . PHE A 1 103 ? -30.661 -11.236 10.435 1.00 93.06 103 PHE A CA 1
ATOM 798 C C . PHE A 1 103 ? -30.494 -12.334 11.480 1.00 93.06 103 PHE A C 1
ATOM 800 O O . PHE A 1 103 ? -29.609 -12.259 12.323 1.00 93.06 103 PHE A O 1
ATOM 807 N N . LEU A 1 104 ? -31.293 -13.390 11.381 1.00 92.69 104 LEU A N 1
ATOM 808 C CA . LEU A 1 104 ? -31.120 -14.616 12.148 1.00 92.69 104 LEU A CA 1
ATOM 809 C C . LEU A 1 104 ? -30.315 -15.624 11.318 1.00 92.69 104 LEU A C 1
ATOM 811 O O . LEU A 1 104 ? -30.709 -15.969 10.196 1.00 92.69 104 LEU A O 1
ATOM 815 N N . SER A 1 105 ? -29.182 -16.088 11.848 1.00 91.88 105 SER A N 1
ATOM 816 C CA . SER A 1 105 ? -28.400 -17.158 11.222 1.00 91.88 105 SER A CA 1
ATOM 817 C C . SER A 1 105 ? -29.165 -18.492 11.274 1.00 91.88 105 SER A C 1
ATOM 819 O O . SER A 1 105 ? -30.019 -18.675 12.145 1.00 91.88 105 SER A O 1
ATOM 821 N N . PRO A 1 106 ? -28.875 -19.459 10.382 1.00 86.38 106 PRO A N 1
ATOM 822 C CA . PRO A 1 106 ? -29.480 -20.789 10.449 1.00 86.38 106 PRO A CA 1
ATOM 823 C C . PRO A 1 106 ? -29.222 -21.502 11.776 1.00 86.38 106 PRO A C 1
ATOM 825 O O . PRO A 1 106 ? -30.075 -22.258 12.229 1.00 86.38 106 PRO A O 1
ATOM 828 N N . GLY A 1 107 ? -28.070 -21.242 12.399 1.00 85.69 107 GLY A N 1
ATOM 829 C CA . GLY A 1 107 ? -27.736 -21.792 13.704 1.00 85.69 107 GLY A CA 1
ATOM 830 C C . GLY A 1 107 ? -28.364 -21.058 14.889 1.00 85.69 107 GLY A C 1
ATOM 831 O O . GLY A 1 107 ? -28.135 -21.497 16.003 1.00 85.69 107 GLY A O 1
ATOM 832 N N . GLY A 1 108 ? -29.152 -19.993 14.685 1.00 89.56 108 GLY A N 1
ATOM 833 C CA . GLY A 1 108 ? -29.904 -19.328 15.759 1.00 89.56 108 GLY A CA 1
ATOM 834 C C . GLY A 1 108 ? -29.225 -18.110 16.391 1.00 89.56 108 GLY A C 1
ATOM 835 O O . GLY A 1 108 ? -29.580 -17.734 17.502 1.00 89.56 108 GLY A O 1
ATOM 836 N N . VAL A 1 109 ? -28.269 -17.473 15.707 1.00 93.69 109 VAL A N 1
ATOM 837 C CA . VAL A 1 109 ? -27.615 -16.239 16.184 1.00 93.69 109 VAL A CA 1
ATOM 838 C C . VAL A 1 109 ? -28.283 -15.014 15.563 1.00 93.69 109 VAL A C 1
ATOM 840 O O . VAL A 1 109 ? -28.406 -14.947 14.336 1.00 93.69 109 VAL A O 1
ATOM 843 N N . TYR A 1 110 ? -28.691 -14.030 16.371 1.00 94.94 110 TYR A N 1
ATOM 844 C CA . TYR A 1 110 ? -29.265 -12.782 15.860 1.00 94.94 110 TYR A CA 1
ATOM 845 C C . TYR A 1 110 ? -28.177 -11.730 15.629 1.00 94.94 110 TYR A C 1
ATOM 847 O O . TYR A 1 110 ? -27.432 -11.366 16.535 1.00 94.94 110 TYR A O 1
ATOM 855 N N . VAL A 1 111 ? -28.091 -11.222 14.402 1.00 96.06 111 VAL A N 1
ATOM 856 C CA . VAL A 1 111 ? -27.111 -10.224 13.966 1.00 96.06 111 VAL A CA 1
ATOM 857 C C . VAL A 1 111 ? -27.848 -8.952 13.554 1.00 96.06 111 VAL A C 1
ATOM 859 O O . VAL A 1 111 ? -28.387 -8.861 12.450 1.00 96.06 111 VAL A O 1
ATOM 862 N N . ALA A 1 112 ? -27.869 -7.958 14.438 1.00 93.62 112 ALA A N 1
ATOM 863 C CA . ALA A 1 112 ? -28.419 -6.635 14.169 1.00 93.62 112 ALA A CA 1
ATOM 864 C C . ALA A 1 112 ? -27.362 -5.769 13.477 1.00 93.62 112 ALA A C 1
ATOM 866 O O . ALA A 1 112 ? -26.336 -5.449 14.076 1.00 93.62 112 ALA A O 1
ATOM 867 N N . VAL A 1 113 ? -27.602 -5.367 12.228 1.00 90.62 113 VAL A N 1
ATOM 868 C CA . VAL A 1 113 ? -26.661 -4.529 11.471 1.00 90.62 113 VAL A CA 1
ATOM 869 C C . VAL A 1 113 ? -27.215 -3.113 11.406 1.00 90.62 113 VAL A C 1
ATOM 871 O O . VAL A 1 113 ? -28.336 -2.902 10.955 1.00 90.62 113 VAL A O 1
ATOM 874 N N . SER A 1 114 ? -26.456 -2.123 11.876 1.00 86.56 114 SER A N 1
ATOM 875 C CA . SER A 1 114 ? -26.938 -0.738 11.920 1.00 86.56 114 SER A CA 1
ATOM 876 C C . SER A 1 114 ? -25.903 0.274 11.453 1.00 86.56 114 SER A C 1
ATOM 878 O O . SER A 1 114 ? -24.700 0.121 11.669 1.00 86.56 114 SER A O 1
ATOM 880 N N . LYS A 1 115 ? -26.384 1.350 10.827 1.00 87.81 115 LYS A N 1
ATOM 881 C CA . LYS A 1 115 ? -25.550 2.512 10.543 1.00 87.81 115 LYS A CA 1
ATOM 882 C C . LYS A 1 115 ? -25.232 3.229 11.853 1.00 87.81 115 LYS A C 1
ATOM 884 O O . LYS A 1 115 ? -26.138 3.606 12.594 1.00 87.81 115 LYS A O 1
ATOM 889 N N . PHE A 1 116 ? -23.950 3.426 12.115 1.00 86.94 116 PHE A N 1
ATOM 890 C CA . PHE A 1 116 ? -23.453 4.229 13.218 1.00 86.94 116 PHE A CA 1
ATOM 891 C C . PHE A 1 116 ? -22.151 4.886 12.784 1.00 86.94 116 PHE A C 1
ATOM 893 O O . PHE A 1 116 ? -21.119 4.238 12.608 1.00 86.94 116 PHE A O 1
ATOM 900 N N . GLU A 1 117 ? -22.215 6.196 12.604 1.00 79.19 117 GLU A N 1
ATOM 901 C CA . GLU A 1 117 ? -21.029 7.009 12.439 1.00 79.19 117 GLU A CA 1
ATOM 902 C C . GLU A 1 117 ? -20.627 7.528 13.814 1.00 79.19 117 GLU A C 1
ATOM 904 O O . GLU A 1 117 ? -21.336 8.336 14.414 1.00 79.19 117 GLU A O 1
ATOM 909 N N . MET A 1 118 ? -19.497 7.046 14.329 1.00 77.50 118 MET A N 1
ATOM 910 C CA . MET A 1 118 ? -18.965 7.567 15.577 1.00 77.50 118 MET A CA 1
ATOM 911 C C . MET A 1 118 ? -18.552 9.025 15.363 1.00 77.50 118 MET A C 1
ATOM 913 O O . MET A 1 118 ? -17.659 9.304 14.558 1.00 77.50 118 MET A O 1
ATOM 917 N N . LYS A 1 119 ? -19.200 9.932 16.100 1.00 78.12 119 LYS A N 1
ATOM 918 C CA . LYS A 1 119 ? -18.917 11.371 16.127 1.00 78.12 119 LYS A CA 1
ATOM 919 C C . LYS A 1 119 ? -18.414 11.758 17.516 1.00 78.12 119 LYS A C 1
ATOM 921 O O . LYS A 1 119 ? -19.213 12.133 18.369 1.00 78.12 119 LYS A O 1
ATOM 926 N N . PRO A 1 120 ? -17.103 11.632 17.774 1.00 72.31 120 PRO A N 1
ATOM 927 C CA . PRO A 1 120 ? -16.554 11.896 19.094 1.00 72.31 120 PRO A CA 1
ATOM 928 C C . PRO A 1 120 ? -16.649 13.366 19.511 1.00 72.31 120 PRO A C 1
ATOM 930 O O . PRO A 1 120 ? -16.744 13.649 20.699 1.00 72.31 120 PRO A O 1
ATOM 933 N N . VAL A 1 121 ? -16.661 14.296 18.553 1.00 81.75 121 VAL A N 1
ATOM 934 C CA . VAL A 1 121 ? -16.979 15.710 18.781 1.00 81.75 121 VAL A CA 1
ATOM 935 C C . VAL A 1 121 ? -18.104 16.091 17.815 1.00 81.75 121 VAL A C 1
ATOM 937 O O . VAL A 1 121 ? -17.826 16.406 16.656 1.00 81.75 121 VAL A O 1
ATOM 940 N N . PRO A 1 122 ? -19.382 16.000 18.229 1.00 81.25 122 PRO A N 1
ATOM 941 C CA . PRO A 1 122 ? -20.500 16.245 17.323 1.00 81.25 122 PRO A CA 1
ATOM 942 C C . PRO A 1 122 ? -20.459 17.665 16.738 1.00 81.25 122 PRO A C 1
ATOM 944 O O . PRO A 1 122 ? -20.209 18.627 17.467 1.00 81.25 122 PRO A O 1
ATOM 947 N N . GLY A 1 123 ? -20.694 17.799 15.430 1.00 83.38 123 GLY A N 1
ATOM 948 C CA . GLY A 1 123 ? -20.696 19.078 14.714 1.00 83.38 123 GLY A CA 1
ATOM 949 C C . GLY A 1 123 ? -19.333 19.494 14.152 1.00 83.38 123 GLY A C 1
ATOM 950 O O . GLY A 1 123 ? -19.275 20.388 13.309 1.00 83.38 123 GLY A O 1
ATOM 951 N N . LEU A 1 124 ? -18.232 18.850 14.556 1.00 85.50 124 LEU A N 1
ATOM 952 C CA . LEU A 1 124 ? -16.898 19.186 14.050 1.00 85.50 124 LEU A CA 1
ATOM 953 C C . LEU A 1 124 ? -16.737 18.860 12.555 1.00 85.50 124 LEU A C 1
ATOM 955 O O . LEU A 1 124 ? -15.938 19.493 11.860 1.00 85.50 124 LEU A O 1
ATOM 959 N N . GLU A 1 125 ? -17.523 17.911 12.041 1.00 82.44 125 GLU A N 1
ATOM 960 C CA . GLU A 1 125 ? -17.535 17.523 10.630 1.00 82.44 125 GLU A CA 1
ATOM 961 C C . GLU A 1 125 ? -17.834 18.699 9.682 1.00 82.44 125 GLU A C 1
ATOM 963 O O . GLU A 1 125 ? -17.280 18.779 8.585 1.00 82.44 125 GLU A O 1
ATOM 968 N N . ILE A 1 126 ? -18.635 19.664 10.147 1.00 86.25 126 ILE A N 1
ATOM 969 C CA . ILE A 1 126 ? -19.008 20.876 9.405 1.00 86.25 126 ILE A CA 1
ATOM 970 C C . ILE A 1 126 ? -17.745 21.673 9.051 1.00 86.25 126 ILE A C 1
ATOM 972 O O . ILE A 1 126 ? -17.598 22.182 7.938 1.00 86.25 126 ILE A O 1
ATOM 976 N N . VAL A 1 127 ? -16.788 21.724 9.982 1.00 85.25 127 VAL A N 1
ATOM 977 C CA . VAL A 1 127 ? -15.518 22.438 9.822 1.00 85.25 127 VAL A CA 1
ATOM 978 C C . VAL A 1 127 ? -14.533 21.642 8.973 1.00 85.25 127 VAL A C 1
ATOM 980 O O . VAL A 1 127 ? -13.852 22.218 8.120 1.00 85.25 127 VAL A O 1
ATOM 983 N N . THR A 1 128 ? -14.442 20.324 9.177 1.00 79.31 128 THR A N 1
ATOM 984 C CA . THR A 1 128 ? -13.502 19.483 8.418 1.00 79.31 128 THR A CA 1
ATOM 985 C C . THR A 1 128 ? -13.839 19.418 6.930 1.00 79.31 128 THR A C 1
ATOM 987 O O . THR A 1 128 ? -12.925 19.293 6.109 1.00 79.31 128 THR A O 1
ATOM 990 N N . ASP A 1 129 ? -15.120 19.549 6.581 1.00 78.69 129 ASP A N 1
ATOM 991 C CA . ASP A 1 129 ? -15.613 19.450 5.204 1.00 78.69 129 ASP A CA 1
ATOM 992 C C . ASP A 1 129 ? -15.677 20.808 4.480 1.00 78.69 129 ASP A C 1
ATOM 994 O O . ASP A 1 129 ? -15.834 20.864 3.250 1.00 78.69 129 ASP A O 1
ATOM 998 N N . ALA A 1 130 ? -15.507 21.910 5.216 1.00 78.00 130 ALA A N 1
ATOM 999 C CA . ALA A 1 130 ? -15.514 23.261 4.674 1.00 78.00 130 ALA A CA 1
ATOM 1000 C C . ALA A 1 130 ? -14.235 23.583 3.877 1.00 78.00 130 ALA A C 1
ATOM 1002 O O . ALA A 1 130 ? -13.096 23.337 4.299 1.00 78.00 130 ALA A O 1
ATOM 1003 N N . ASP A 1 131 ? -14.414 24.199 2.705 1.00 73.81 131 ASP A N 1
ATOM 1004 C CA . ASP A 1 131 ? -13.307 24.800 1.963 1.00 73.81 131 ASP A CA 1
ATOM 1005 C C . ASP A 1 131 ? -12.829 26.109 2.608 1.00 73.81 131 ASP A C 1
ATOM 1007 O O . ASP A 1 131 ? -13.451 26.648 3.521 1.00 73.81 131 ASP A O 1
ATOM 1011 N N . ARG A 1 132 ? -11.690 26.630 2.135 1.00 74.38 132 ARG A N 1
ATOM 1012 C CA . ARG A 1 132 ? -11.067 27.829 2.709 1.00 74.38 132 ARG A CA 1
ATOM 1013 C C . ARG A 1 132 ? -11.990 29.055 2.690 1.00 74.38 132 ARG A C 1
ATOM 1015 O O . ARG A 1 132 ? -11.865 29.889 3.575 1.00 74.38 132 ARG A O 1
ATOM 1022 N N . ALA A 1 133 ? -12.893 29.160 1.714 1.00 76.12 133 ALA A N 1
ATOM 1023 C CA . ALA A 1 133 ? -13.820 30.285 1.605 1.00 76.12 133 ALA A CA 1
ATOM 1024 C C . ALA A 1 133 ? -14.990 30.179 2.599 1.00 76.12 133 ALA A C 1
ATOM 1026 O O . ALA A 1 133 ? -15.466 31.196 3.090 1.00 76.12 133 ALA A O 1
ATOM 1027 N N . SER A 1 134 ? -15.421 28.956 2.919 1.00 82.94 134 SER A N 1
ATOM 1028 C CA . SER A 1 134 ? -16.582 28.683 3.781 1.00 82.94 134 SER A CA 1
ATOM 1029 C C . SER A 1 134 ? -16.209 28.399 5.243 1.00 82.94 134 SER A C 1
ATOM 1031 O O . SER A 1 134 ? -17.081 28.271 6.099 1.00 82.94 134 SER A O 1
ATOM 1033 N N . ARG A 1 135 ? -14.910 28.288 5.543 1.00 84.69 135 ARG A N 1
ATOM 1034 C CA . ARG A 1 135 ? -14.383 27.846 6.841 1.00 84.69 135 ARG A CA 1
ATOM 1035 C C . ARG A 1 135 ? -14.804 28.724 8.017 1.00 84.69 135 ARG A C 1
ATOM 1037 O O . ARG A 1 135 ? -15.154 28.182 9.057 1.00 84.69 135 ARG A O 1
ATOM 1044 N N . ALA A 1 136 ? -14.818 30.046 7.848 1.00 86.62 136 ALA A N 1
ATOM 1045 C CA . ALA A 1 136 ? -15.222 30.964 8.912 1.00 86.62 136 ALA A CA 1
ATOM 1046 C C . ALA A 1 136 ? -16.673 30.717 9.360 1.00 86.62 136 ALA A C 1
ATOM 1048 O O . ALA A 1 136 ? -16.929 30.580 10.553 1.00 86.62 136 ALA A O 1
ATOM 1049 N N . ALA A 1 137 ? -17.591 30.569 8.398 1.00 89.44 137 ALA A N 1
ATOM 1050 C CA . ALA A 1 137 ? -19.002 30.295 8.665 1.00 89.44 137 ALA A CA 1
ATOM 1051 C C . ALA A 1 137 ? -19.214 28.911 9.299 1.00 89.44 137 ALA A C 1
ATOM 1053 O O . ALA A 1 137 ? -19.988 28.776 10.240 1.00 89.44 137 ALA A O 1
ATOM 1054 N N . ALA A 1 138 ? -18.481 27.897 8.829 1.00 90.12 138 ALA A N 1
ATOM 1055 C CA . ALA A 1 138 ? -18.522 26.555 9.405 1.00 90.12 138 ALA A CA 1
ATOM 1056 C C . ALA A 1 138 ? -18.054 26.528 10.871 1.00 90.12 138 ALA A C 1
ATOM 1058 O O . ALA A 1 138 ? -18.628 25.822 11.698 1.00 90.12 138 ALA A O 1
ATOM 1059 N N . VAL A 1 139 ? -17.021 27.310 11.209 1.00 90.75 139 VAL A N 1
ATOM 1060 C CA . VAL A 1 139 ? -16.559 27.458 12.597 1.00 90.75 139 VAL A CA 1
ATOM 1061 C C . VAL A 1 139 ? -17.623 28.134 13.458 1.00 90.75 139 VAL A C 1
ATOM 1063 O O . VAL A 1 139 ? -17.848 27.693 14.580 1.00 90.75 139 VAL A O 1
ATOM 1066 N N . ASP A 1 140 ? -18.315 29.151 12.944 1.00 91.19 140 ASP A N 1
ATOM 1067 C CA . ASP A 1 140 ? -19.375 29.835 13.694 1.00 91.19 140 ASP A CA 1
ATOM 1068 C C . ASP A 1 140 ? -20.567 28.910 13.990 1.00 91.19 140 ASP A C 1
ATOM 1070 O O . ASP A 1 140 ? -21.101 28.924 15.101 1.00 91.19 140 ASP A O 1
ATOM 1074 N N . GLU A 1 141 ? -20.945 28.053 13.038 1.00 92.81 141 GLU A N 1
ATOM 1075 C CA . GLU A 1 141 ? -21.968 27.021 13.244 1.00 92.81 141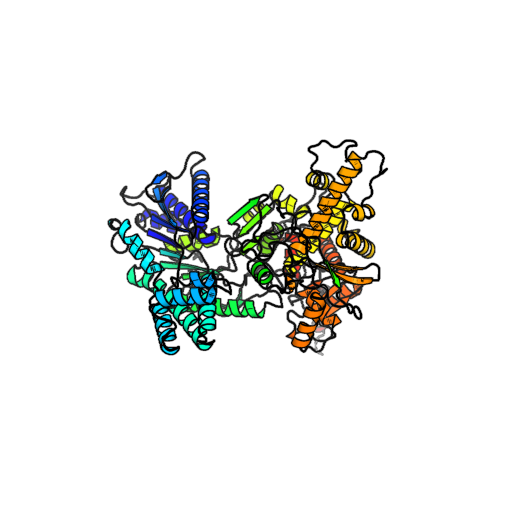 GLU A CA 1
ATOM 1076 C C . GLU A 1 141 ? -21.542 26.007 14.318 1.00 92.81 141 GLU A C 1
ATOM 1078 O O . GLU A 1 141 ? -22.310 25.710 15.237 1.00 92.81 141 GLU A O 1
ATOM 1083 N N . PHE A 1 142 ? -20.293 25.533 14.262 1.00 92.81 142 PHE A N 1
ATOM 1084 C CA . PHE A 1 142 ? -19.743 24.622 15.267 1.00 92.81 142 PHE A CA 1
ATOM 1085 C C . PHE A 1 142 ? -19.703 25.242 16.673 1.00 92.81 142 PHE A C 1
ATOM 1087 O O . PHE A 1 142 ? -20.052 24.574 17.647 1.00 92.81 142 PHE A O 1
ATOM 1094 N N . LEU A 1 143 ? -19.336 26.524 16.794 1.00 91.50 143 LEU A N 1
ATOM 1095 C CA . LEU A 1 143 ? -19.376 27.246 18.071 1.00 91.50 143 LEU A CA 1
ATOM 1096 C C . LEU A 1 143 ? -20.792 27.266 18.657 1.00 91.50 143 LEU A C 1
ATOM 1098 O O . LEU A 1 143 ? -20.958 26.999 19.849 1.00 91.50 143 LEU A O 1
ATOM 1102 N N . GLY A 1 144 ? -21.806 27.493 17.817 1.00 90.62 144 GLY A N 1
ATOM 1103 C CA . GLY A 1 144 ? -23.208 27.443 18.228 1.00 90.62 144 GLY A CA 1
ATOM 1104 C C . GLY A 1 144 ? -23.611 26.083 18.808 1.00 90.62 144 GLY A C 1
ATOM 1105 O O . GLY A 1 144 ? -24.260 26.033 19.853 1.00 90.62 144 GLY A O 1
ATOM 1106 N N . ILE A 1 145 ? -23.170 24.981 18.189 1.00 89.88 145 ILE A N 1
ATOM 1107 C CA . ILE A 1 145 ? -23.398 23.612 18.691 1.00 89.88 145 ILE A CA 1
ATOM 1108 C C . ILE A 1 145 ? -22.701 23.396 20.041 1.00 89.88 145 ILE A C 1
ATOM 1110 O O . ILE A 1 145 ? -23.291 22.825 20.957 1.00 89.88 145 ILE A O 1
ATOM 1114 N N . ALA A 1 146 ? -21.473 23.897 20.190 1.00 88.00 146 ALA A N 1
ATOM 1115 C CA . ALA A 1 146 ? -20.720 23.835 21.442 1.00 88.00 146 ALA A CA 1
ATOM 1116 C C . ALA A 1 146 ? -21.249 24.793 22.535 1.00 88.00 146 ALA A C 1
ATOM 1118 O O . ALA A 1 146 ? -20.696 24.834 23.636 1.00 88.00 146 ALA A O 1
ATOM 1119 N N . GLY A 1 147 ? -22.314 25.557 22.259 1.00 90.31 147 GLY A N 1
ATOM 1120 C CA . GLY A 1 147 ? -22.940 26.476 23.211 1.00 90.31 147 GLY A CA 1
ATOM 1121 C C . GLY A 1 147 ? -22.145 27.762 23.451 1.00 90.31 147 GLY A C 1
ATOM 1122 O O . GLY A 1 147 ? -22.228 28.341 24.533 1.00 90.31 147 GLY A O 1
ATOM 1123 N N . THR A 1 148 ? -21.359 28.202 22.467 1.00 91.81 148 THR A N 1
ATOM 1124 C CA . THR A 1 148 ? -20.521 29.408 22.520 1.00 91.81 148 THR A CA 1
ATOM 1125 C C . THR A 1 148 ? -20.677 30.240 21.239 1.00 91.81 148 THR A C 1
ATOM 1127 O O . THR A 1 148 ? -21.377 29.852 20.306 1.00 91.81 148 THR A O 1
ATOM 1130 N N . ALA A 1 149 ? -20.084 31.433 21.189 1.00 90.62 149 ALA A N 1
ATOM 1131 C CA . ALA A 1 149 ? -20.142 32.314 20.028 1.00 90.62 149 ALA A CA 1
ATOM 1132 C C . ALA A 1 149 ? -18.841 33.103 19.859 1.00 90.62 149 ALA A C 1
ATOM 1134 O O . ALA A 1 149 ? -18.195 33.475 20.838 1.00 90.62 149 ALA A O 1
ATOM 1135 N N . ARG A 1 150 ? -18.508 33.456 18.610 1.00 89.06 150 ARG A N 1
ATOM 1136 C CA . ARG A 1 150 ? -17.308 34.243 18.260 1.00 89.06 150 ARG A CA 1
ATOM 1137 C C . ARG A 1 150 ? -17.269 35.631 18.930 1.00 89.06 150 ARG A C 1
ATOM 1139 O O . ARG A 1 150 ? -16.218 36.252 18.999 1.00 89.06 150 ARG A O 1
ATOM 1146 N N . THR A 1 151 ? -18.406 36.124 19.427 1.00 86.62 151 THR A N 1
ATOM 1147 C CA . THR A 1 151 ? -18.515 37.392 20.167 1.00 86.62 151 THR A CA 1
ATOM 1148 C C . THR A 1 151 ? -17.968 37.328 21.595 1.00 86.62 151 THR A C 1
ATOM 1150 O O . THR A 1 151 ? -17.830 38.373 22.226 1.00 86.62 151 THR A O 1
ATOM 1153 N N . GLN A 1 152 ? -17.713 36.132 22.129 1.00 89.06 152 GLN A N 1
ATOM 1154 C CA . GLN A 1 152 ? -17.144 35.938 23.464 1.00 89.06 152 GLN A CA 1
ATOM 1155 C C . GLN A 1 152 ? -15.618 36.096 23.448 1.00 89.06 152 GLN A C 1
ATOM 1157 O O . GLN A 1 152 ? -14.984 36.092 22.391 1.00 89.06 152 GLN A O 1
ATOM 1162 N N . SER A 1 153 ? -15.010 36.248 24.625 1.00 88.81 153 SER A N 1
ATOM 1163 C CA . SER A 1 153 ? -13.551 36.289 24.732 1.00 88.81 153 SER A CA 1
ATOM 1164 C C . SER A 1 153 ? -12.929 34.943 24.344 1.00 88.81 153 SER A C 1
ATOM 1166 O O . SER A 1 153 ? -13.534 33.883 24.502 1.00 88.81 153 SER A O 1
ATOM 1168 N N . GLN A 1 154 ? -11.680 34.968 23.872 1.00 86.38 154 GLN A N 1
ATOM 1169 C CA . GLN A 1 154 ? -10.949 33.749 23.503 1.00 86.38 154 GLN A CA 1
ATOM 1170 C C . GLN A 1 154 ? -10.863 32.735 24.656 1.00 86.38 154 GLN A C 1
ATOM 1172 O O . GLN A 1 154 ? -10.923 31.531 24.417 1.00 86.38 154 GLN A O 1
ATOM 1177 N N . GLN A 1 155 ? -10.771 33.213 25.901 1.00 86.25 155 GLN A N 1
ATOM 1178 C CA . GLN A 1 155 ? -10.759 32.355 27.082 1.00 86.25 155 GLN A CA 1
ATOM 1179 C C . GLN A 1 155 ? -12.110 31.653 27.290 1.00 86.25 155 GLN A C 1
ATOM 1181 O O . GLN A 1 155 ? -12.140 30.441 27.482 1.00 86.25 155 GLN A O 1
ATOM 1186 N N . GLU A 1 156 ? -13.224 32.384 27.197 1.00 89.19 156 GLU A N 1
ATOM 1187 C CA . GLU A 1 156 ? -14.572 31.815 27.347 1.00 89.19 156 GLU A CA 1
ATOM 1188 C C . GLU A 1 156 ? -14.878 30.784 26.256 1.00 89.19 156 GLU A C 1
ATOM 1190 O O . GLU A 1 156 ? -15.416 29.716 26.550 1.00 89.19 156 GLU A O 1
ATOM 1195 N N . ILE A 1 157 ? -14.491 31.079 25.010 1.00 88.56 157 ILE A N 1
ATOM 1196 C CA . ILE A 1 157 ? -14.621 30.140 23.889 1.00 88.56 157 ILE A CA 1
ATOM 1197 C C . ILE A 1 157 ? -13.804 28.876 24.172 1.00 88.56 157 ILE A C 1
ATOM 1199 O O . ILE A 1 157 ? -14.309 27.762 24.029 1.00 88.56 157 ILE A O 1
ATOM 1203 N N . GLY A 1 158 ? -12.552 29.038 24.610 1.00 87.00 158 GLY A N 1
ATOM 1204 C CA . GLY A 1 158 ? -11.676 27.915 24.925 1.00 87.00 158 GLY A CA 1
ATOM 1205 C C . GLY A 1 158 ? -12.231 27.014 26.033 1.00 87.00 158 GLY A C 1
ATOM 1206 O O . GLY A 1 158 ? -12.264 25.791 25.884 1.00 87.00 158 GLY A O 1
ATOM 1207 N N . GLU A 1 159 ? -12.729 27.600 27.121 1.00 89.38 159 GLU A N 1
ATOM 1208 C CA . GLU A 1 159 ? -13.340 26.860 28.232 1.00 89.38 159 GLU A CA 1
ATOM 1209 C C . GLU A 1 159 ? -14.639 26.146 27.825 1.00 89.38 159 GLU A C 1
ATOM 1211 O O . GLU A 1 159 ? -14.880 25.013 28.256 1.00 89.38 159 GLU A O 1
ATOM 1216 N N . ALA A 1 160 ? -15.469 26.775 26.985 1.00 90.06 160 ALA A N 1
ATOM 1217 C CA . ALA A 1 160 ? -16.691 26.168 26.464 1.00 90.06 160 ALA A CA 1
ATOM 1218 C C . ALA A 1 160 ? -16.384 24.955 25.574 1.00 90.06 160 ALA A C 1
ATOM 1220 O O . ALA A 1 160 ? -16.959 23.883 25.776 1.00 90.06 160 ALA A O 1
ATOM 1221 N N . LEU A 1 161 ? -15.421 25.087 24.657 1.00 88.50 161 LEU A N 1
ATOM 1222 C CA . LEU A 1 161 ? -14.976 23.996 23.789 1.00 88.50 161 LEU A CA 1
ATOM 1223 C C . LEU A 1 161 ? -14.380 22.827 24.589 1.00 88.50 161 LEU A C 1
ATOM 1225 O O . LEU A 1 161 ? -14.729 21.673 24.332 1.00 88.50 161 LEU A O 1
ATOM 1229 N N . LEU A 1 162 ? -13.550 23.103 25.603 1.00 89.31 162 LEU A N 1
ATOM 1230 C CA . LEU A 1 162 ? -13.010 22.068 26.494 1.00 89.31 162 LEU A CA 1
ATOM 1231 C C . LEU A 1 162 ? -14.119 21.335 27.254 1.00 89.31 162 LEU A C 1
ATOM 1233 O O . LEU A 1 162 ? -14.078 20.111 27.384 1.00 89.31 162 LEU A O 1
ATOM 1237 N N . ARG A 1 163 ? -15.121 22.065 27.756 1.00 90.75 163 ARG A N 1
ATOM 1238 C CA . ARG A 1 163 ? -16.272 21.472 28.449 1.00 90.75 163 ARG A CA 1
ATOM 1239 C C . ARG A 1 163 ? -17.092 20.589 27.514 1.00 90.75 163 ARG A C 1
ATOM 1241 O O . ARG A 1 163 ? -17.457 19.485 27.906 1.00 90.75 163 ARG A O 1
ATOM 1248 N N . TYR A 1 164 ? -17.344 21.064 26.296 1.00 90.38 164 TYR A N 1
ATOM 1249 C CA . TYR A 1 164 ? -18.082 20.329 25.276 1.00 90.38 164 TYR A CA 1
ATOM 1250 C C . TYR A 1 164 ? -17.391 19.006 24.924 1.00 90.38 164 TYR A C 1
ATOM 1252 O O . TYR A 1 164 ? -18.016 17.949 24.975 1.00 90.38 164 TYR A O 1
ATOM 1260 N N . VAL A 1 165 ? -16.078 19.042 24.674 1.00 88.12 165 VAL A N 1
ATOM 1261 C CA . VAL A 1 165 ? -15.283 17.838 24.388 1.00 88.12 165 VAL A CA 1
ATOM 1262 C C . VAL A 1 165 ? -15.264 16.872 25.573 1.00 88.12 165 VAL A C 1
ATOM 1264 O O . VAL A 1 165 ? -15.516 15.682 25.391 1.00 88.12 165 VAL A O 1
ATOM 1267 N N . ARG A 1 166 ? -15.044 17.368 26.798 1.00 90.06 166 ARG A N 1
ATOM 1268 C CA . ARG A 1 166 ? -15.015 16.531 28.012 1.00 90.06 166 ARG A CA 1
ATOM 1269 C C . ARG A 1 166 ? -16.343 15.851 28.322 1.00 90.06 166 ARG A C 1
ATOM 1271 O O . ARG A 1 166 ? -16.336 14.797 28.955 1.00 90.06 166 ARG A O 1
ATOM 1278 N N . ALA A 1 167 ? -17.462 16.442 27.910 1.00 88.62 167 ALA A N 1
ATOM 1279 C CA . ALA A 1 167 ? -18.799 15.895 28.123 1.00 88.62 167 ALA A CA 1
ATOM 1280 C C . ALA A 1 167 ? -19.195 14.825 27.091 1.00 88.62 167 ALA A C 1
ATOM 1282 O O . ALA A 1 167 ? -20.215 14.163 27.268 1.00 88.62 167 ALA A O 1
ATOM 1283 N N . SER A 1 168 ? -18.416 14.641 26.022 1.00 85.94 168 SER A N 1
ATOM 1284 C CA . SER A 1 168 ? -18.752 13.693 24.962 1.00 85.94 168 SER A CA 1
ATOM 1285 C C . SER A 1 168 ? -18.676 12.241 25.445 1.00 85.94 168 SER A C 1
ATOM 1287 O O . SER A 1 168 ? -17.671 11.826 26.024 1.00 85.94 168 SER A O 1
ATOM 1289 N N . ARG A 1 169 ? -19.747 11.469 25.221 1.00 89.19 169 ARG A N 1
ATOM 1290 C CA . ARG A 1 169 ? -19.876 10.047 25.603 1.00 89.19 169 ARG A CA 1
ATOM 1291 C C . ARG A 1 169 ? -20.493 9.205 24.471 1.00 89.19 169 ARG A C 1
ATOM 1293 O O . ARG A 1 169 ? -21.603 8.688 24.629 1.00 89.19 169 ARG A O 1
ATOM 1300 N N . PRO A 1 170 ? -19.868 9.142 23.280 1.00 88.75 170 PRO A N 1
ATOM 1301 C CA . PRO A 1 170 ? -20.472 8.541 22.089 1.00 88.75 170 PRO A CA 1
ATOM 1302 C C . PRO A 1 170 ? -20.756 7.035 22.213 1.00 88.75 170 PRO A C 1
ATOM 1304 O O . PRO A 1 170 ? -21.718 6.556 21.614 1.00 88.75 170 PRO A O 1
ATOM 1307 N N . ILE A 1 171 ? -19.941 6.286 22.958 1.00 91.69 171 ILE A N 1
ATOM 1308 C CA . ILE A 1 171 ? -20.079 4.836 23.127 1.00 91.69 171 ILE A CA 1
ATOM 1309 C C . ILE A 1 171 ? -21.158 4.542 24.159 1.00 91.69 171 ILE A C 1
ATOM 1311 O O . ILE A 1 171 ? -22.093 3.802 23.855 1.00 91.69 171 ILE A O 1
ATOM 1315 N N . THR A 1 172 ? -21.088 5.172 25.334 1.00 92.25 172 THR A N 1
ATOM 1316 C CA . THR A 1 172 ? -22.106 4.988 26.378 1.00 92.25 172 THR A CA 1
ATOM 1317 C C . THR A 1 172 ? -23.489 5.401 25.873 1.00 92.25 172 THR A C 1
ATOM 1319 O O . THR A 1 172 ? -24.426 4.612 25.970 1.00 92.25 172 THR A O 1
ATOM 1322 N N . SER A 1 173 ? -23.604 6.558 25.206 1.00 90.94 173 SER A N 1
ATOM 1323 C CA . SER A 1 173 ? -24.880 7.018 24.627 1.00 90.94 173 SER A CA 1
ATOM 1324 C C . SER A 1 173 ? -25.439 6.032 23.593 1.00 90.94 173 SER A C 1
ATOM 1326 O O . SER A 1 173 ? -26.649 5.825 23.508 1.00 90.94 173 SER A O 1
ATOM 1328 N N . PHE A 1 174 ? -24.567 5.401 22.797 1.00 91.81 174 PHE A N 1
ATOM 1329 C CA . PHE A 1 174 ? -24.984 4.373 21.846 1.00 91.81 174 PHE A CA 1
ATOM 1330 C C . PHE A 1 174 ? -25.519 3.125 22.560 1.00 91.81 174 PHE A C 1
ATOM 1332 O O . PHE A 1 174 ? -26.554 2.593 22.162 1.00 91.81 174 PHE A O 1
ATOM 1339 N N . LEU A 1 175 ? -24.849 2.655 23.615 1.00 93.00 175 LEU A N 1
ATOM 1340 C CA . LEU A 1 175 ? -25.302 1.492 24.385 1.00 93.00 175 LEU A CA 1
ATOM 1341 C C . LEU A 1 175 ? -26.627 1.760 25.107 1.00 93.00 175 LEU A C 1
ATOM 1343 O O . LEU A 1 175 ? -27.499 0.893 25.101 1.00 93.00 175 LEU A O 1
ATOM 1347 N N . GLU A 1 176 ? -26.816 2.959 25.659 1.00 91.81 176 GLU A N 1
ATOM 1348 C CA . GLU A 1 176 ? -28.069 3.382 26.296 1.00 91.81 176 GLU A CA 1
ATOM 1349 C C . GLU A 1 176 ? -29.244 3.396 25.305 1.00 91.81 176 GLU A C 1
ATOM 1351 O O . GLU A 1 176 ? -30.307 2.846 25.605 1.00 91.81 176 GLU A O 1
ATOM 1356 N N . ASP A 1 177 ? -29.047 3.933 24.092 1.00 90.12 177 ASP A N 1
ATOM 1357 C CA . ASP A 1 177 ? -30.052 3.865 23.017 1.00 90.12 177 ASP A CA 1
ATOM 1358 C C . ASP A 1 177 ? -30.410 2.411 22.670 1.00 90.12 177 ASP A C 1
ATOM 1360 O O . ASP A 1 177 ? -31.581 2.069 22.478 1.00 90.12 177 ASP A O 1
ATOM 1364 N N . ARG A 1 178 ? -29.408 1.524 22.617 1.00 89.81 178 ARG A N 1
ATOM 1365 C CA . ARG A 1 178 ? -29.620 0.106 22.295 1.00 89.81 178 ARG A CA 1
ATOM 1366 C C . ARG A 1 178 ? -30.264 -0.680 23.431 1.00 89.81 178 ARG A C 1
ATOM 1368 O O . ARG A 1 178 ? -31.081 -1.553 23.135 1.00 89.81 178 ARG A O 1
ATOM 1375 N N . LEU A 1 179 ? -29.994 -0.348 24.694 1.00 89.19 179 LEU A N 1
ATOM 1376 C CA . LEU A 1 179 ? -30.636 -0.986 25.847 1.00 89.19 179 LEU A CA 1
ATOM 1377 C C . LEU A 1 179 ? -32.164 -0.872 25.772 1.00 89.19 179 LEU A C 1
ATOM 1379 O O . LEU A 1 179 ? -32.869 -1.825 26.100 1.00 89.19 179 LEU A O 1
ATOM 1383 N N . LEU A 1 180 ? -32.695 0.250 25.268 1.00 84.00 180 LEU A N 1
ATOM 1384 C CA . LEU A 1 180 ? -34.142 0.444 25.119 1.00 84.00 180 LEU A CA 1
ATOM 1385 C C . LEU A 1 180 ? -34.814 -0.648 24.275 1.00 84.00 180 LEU A C 1
ATOM 1387 O O . LEU A 1 180 ? -35.998 -0.912 24.481 1.00 84.00 180 LEU A O 1
ATOM 1391 N N . ARG A 1 181 ? -34.067 -1.279 23.360 1.00 82.19 181 ARG A N 1
ATOM 1392 C CA . ARG A 1 181 ? -34.525 -2.359 22.472 1.00 82.19 181 ARG A CA 1
ATOM 1393 C C . ARG A 1 181 ? -34.182 -3.759 22.991 1.00 82.19 181 ARG A C 1
ATOM 1395 O O . ARG A 1 181 ? -34.657 -4.735 22.431 1.00 82.19 181 ARG A O 1
ATOM 1402 N N . LEU A 1 182 ? -33.369 -3.856 24.042 1.00 85.06 182 LEU A N 1
ATOM 1403 C CA . LEU A 1 182 ? -32.875 -5.103 24.637 1.00 85.06 182 LEU A CA 1
ATOM 1404 C C . LEU A 1 182 ? -33.417 -5.322 26.056 1.00 85.06 182 LEU A C 1
ATOM 1406 O O . LEU A 1 182 ? -32.808 -6.033 26.848 1.00 85.06 182 LEU A O 1
ATOM 1410 N N . ARG A 1 183 ? -34.557 -4.713 26.401 1.00 76.94 183 ARG A N 1
ATOM 1411 C CA . ARG A 1 183 ? -35.118 -4.750 27.765 1.00 76.94 183 ARG A CA 1
ATOM 1412 C C . ARG A 1 183 ? -35.314 -6.173 28.296 1.00 76.94 183 ARG A C 1
ATOM 1414 O O . ARG A 1 183 ? -35.084 -6.415 29.476 1.00 76.94 183 ARG A O 1
ATOM 1421 N N . ASP A 1 184 ? -35.650 -7.114 27.417 1.00 83.75 184 ASP A N 1
ATOM 1422 C CA . ASP A 1 184 ? -35.873 -8.522 27.771 1.00 83.75 184 ASP A CA 1
ATOM 1423 C C . ASP A 1 184 ? -34.569 -9.290 28.078 1.00 83.75 184 ASP A C 1
ATOM 1425 O O . ASP A 1 184 ? -34.601 -10.430 28.542 1.00 83.75 184 ASP A O 1
ATOM 1429 N N . TYR A 1 185 ? -33.405 -8.672 27.862 1.00 86.50 185 TYR A N 1
ATOM 1430 C CA . TYR A 1 185 ? -32.084 -9.228 28.171 1.00 86.50 185 TYR A CA 1
ATOM 1431 C C . TYR A 1 185 ? -31.531 -8.758 29.530 1.00 86.50 185 TYR A C 1
ATOM 1433 O O . TYR A 1 185 ? -30.438 -9.162 29.924 1.00 86.50 185 TYR A O 1
ATOM 1441 N N . GLY A 1 186 ? -32.301 -7.961 30.280 1.00 86.06 186 GLY A N 1
ATOM 1442 C CA . GLY A 1 186 ? -31.945 -7.473 31.614 1.00 86.06 186 GLY A CA 1
ATOM 1443 C C . GLY A 1 186 ? -31.273 -6.098 31.614 1.00 86.06 186 GLY A C 1
ATOM 1444 O O . GLY A 1 186 ? -31.092 -5.467 30.577 1.00 86.06 186 GLY A O 1
ATOM 1445 N N . GLU A 1 187 ? -30.916 -5.614 32.807 1.00 85.44 187 GLU A N 1
ATOM 1446 C CA . GLU A 1 187 ? -30.379 -4.255 32.999 1.00 85.44 187 GLU A CA 1
ATOM 1447 C C . GLU A 1 187 ? -28.944 -4.086 32.481 1.00 85.44 187 GLU A C 1
ATOM 1449 O O . GLU A 1 187 ? -28.554 -2.982 32.113 1.00 85.44 187 GLU A O 1
ATOM 1454 N N . LYS A 1 188 ? -28.157 -5.171 32.436 1.00 88.25 188 LYS A N 1
ATOM 1455 C CA . LYS A 1 188 ? -26.763 -5.171 31.962 1.00 88.25 188 LYS A CA 1
ATOM 1456 C C . LYS A 1 188 ? -26.512 -6.309 30.964 1.00 88.25 188 LYS A C 1
ATOM 1458 O O . LYS A 1 188 ? -25.831 -7.275 31.300 1.00 88.25 188 LYS A O 1
ATOM 1463 N N . PRO A 1 189 ? -27.091 -6.233 29.753 1.00 90.88 189 PRO A N 1
ATOM 1464 C CA . PRO A 1 189 ? -27.084 -7.347 28.804 1.00 90.88 189 PRO A CA 1
ATOM 1465 C C . PRO A 1 189 ? -25.765 -7.476 28.024 1.00 90.88 189 PRO A C 1
ATOM 1467 O O . PRO A 1 189 ? -25.502 -8.498 27.390 1.00 90.88 189 PRO A O 1
ATOM 1470 N N . PHE A 1 190 ? -24.933 -6.432 28.024 1.00 95.19 190 PHE A N 1
ATOM 1471 C CA . PHE A 1 190 ? -23.710 -6.395 27.231 1.00 95.19 190 PHE A CA 1
ATOM 1472 C C . PHE A 1 190 ? -22.596 -7.209 27.885 1.00 95.19 190 PHE A C 1
ATOM 1474 O O . PHE A 1 190 ? -22.220 -6.975 29.029 1.00 95.19 190 PHE A O 1
ATOM 1481 N N . ARG A 1 191 ? -22.016 -8.136 27.122 1.00 95.12 191 ARG A N 1
ATOM 1482 C CA . ARG A 1 191 ? -20.861 -8.937 27.540 1.00 95.12 191 ARG A CA 1
ATOM 1483 C C . ARG A 1 191 ? -19.545 -8.327 27.082 1.00 95.12 191 ARG A C 1
ATOM 1485 O O . ARG A 1 191 ? -18.556 -8.352 27.818 1.00 95.12 191 ARG A O 1
ATOM 1492 N N . SER A 1 192 ? -19.519 -7.806 25.857 1.00 97.19 192 SER A N 1
ATOM 1493 C CA . SER A 1 192 ? -18.336 -7.152 25.306 1.00 97.19 192 SER A CA 1
ATOM 1494 C C . SER A 1 192 ? -18.671 -6.087 24.269 1.00 97.19 192 SER A C 1
ATOM 1496 O O . SER A 1 192 ? -19.607 -6.242 23.480 1.00 97.19 192 SER A O 1
ATOM 1498 N N . VAL A 1 193 ? -17.828 -5.061 24.207 1.00 96.62 193 VAL A N 1
ATOM 1499 C CA . VAL A 1 193 ? -17.821 -4.024 23.174 1.00 96.62 193 VAL A CA 1
ATOM 1500 C C . VAL A 1 193 ? -16.470 -4.056 22.468 1.00 96.62 193 VAL A C 1
ATOM 1502 O O . VAL A 1 193 ? -15.426 -3.853 23.079 1.00 96.62 193 VAL A O 1
ATOM 1505 N N . LEU A 1 194 ? -16.489 -4.352 21.173 1.00 94.62 194 LEU A N 1
ATOM 1506 C CA . LEU A 1 194 ? -15.316 -4.438 20.317 1.00 94.62 194 LEU A CA 1
ATOM 1507 C C . LEU A 1 194 ? -15.265 -3.223 19.395 1.00 94.62 194 LEU A C 1
ATOM 1509 O O . LEU A 1 194 ? -16.205 -2.970 18.640 1.00 94.62 194 LEU A O 1
ATOM 1513 N N . LEU A 1 195 ? -14.147 -2.505 19.413 1.00 90.69 195 LEU A N 1
ATOM 1514 C CA . LEU A 1 195 ? -13.850 -1.432 18.473 1.00 90.69 195 LEU A CA 1
ATOM 1515 C C . LEU A 1 195 ? -12.969 -2.011 17.363 1.00 90.69 195 LEU A C 1
ATOM 1517 O O . LEU A 1 195 ? -11.800 -2.326 17.576 1.00 90.69 195 LEU A O 1
ATOM 1521 N N . GLY A 1 196 ? -13.550 -2.183 16.176 1.00 83.50 196 GLY A N 1
ATOM 1522 C CA . GLY A 1 196 ? -12.910 -2.779 14.999 1.00 83.50 196 GLY A CA 1
ATOM 1523 C C . GLY A 1 196 ? -12.093 -1.798 14.156 1.00 83.50 196 GLY A C 1
ATOM 1524 O O . GLY A 1 196 ? -11.972 -2.015 12.953 1.00 83.50 196 GLY A O 1
ATOM 1525 N N . PHE A 1 197 ? -11.605 -0.714 14.760 1.00 75.75 197 PHE A N 1
ATOM 1526 C CA . PHE A 1 197 ? -10.826 0.345 14.122 1.00 75.75 197 PHE A CA 1
ATOM 1527 C C . PHE A 1 197 ? -9.734 0.859 15.080 1.00 75.75 197 PHE A C 1
ATOM 1529 O O . PHE A 1 197 ? -9.918 0.817 16.300 1.00 75.75 197 PHE A O 1
ATOM 1536 N N . PRO A 1 198 ? -8.638 1.432 14.559 1.00 70.50 198 PRO A N 1
ATOM 1537 C CA . PRO A 1 198 ? -7.551 1.969 15.358 1.00 70.50 198 PRO A CA 1
ATOM 1538 C C . PRO A 1 198 ? -7.899 3.349 15.918 1.00 70.50 198 PRO A C 1
ATOM 1540 O O . PRO A 1 198 ? -8.326 4.258 15.197 1.00 70.50 198 PRO A O 1
ATOM 1543 N N . LEU A 1 199 ? -7.636 3.536 17.211 1.00 73.50 199 LEU A N 1
ATOM 1544 C CA . LEU A 1 199 ? -7.851 4.806 17.910 1.00 73.50 199 LEU A CA 1
ATOM 1545 C C . LEU A 1 199 ? -7.103 5.997 17.284 1.00 73.50 199 LEU A C 1
ATOM 1547 O O . LEU A 1 199 ? -7.730 7.048 17.125 1.00 73.50 199 LEU A O 1
ATOM 1551 N N . PRO A 1 200 ? -5.824 5.880 16.853 1.00 67.38 200 PRO A N 1
ATOM 1552 C CA . PRO A 1 200 ? -5.068 7.010 16.327 1.00 67.38 200 PRO A CA 1
ATOM 1553 C C . PRO A 1 200 ? -5.693 7.575 15.053 1.00 67.38 200 PRO A C 1
ATOM 1555 O O . PRO A 1 200 ? -5.590 8.770 14.803 1.00 67.38 200 PRO A O 1
ATOM 1558 N N . SER A 1 201 ? -6.381 6.753 14.255 1.00 66.25 201 SER A N 1
ATOM 1559 C CA . SER A 1 201 ? -7.052 7.218 13.036 1.00 66.25 201 SER A CA 1
ATOM 1560 C C . SER A 1 201 ? -8.258 8.107 13.342 1.00 66.25 201 SER A C 1
ATOM 1562 O O . SER A 1 201 ? -8.482 9.103 12.653 1.00 66.25 201 SER A O 1
ATOM 1564 N N . ILE A 1 202 ? -9.022 7.794 14.392 1.00 72.00 202 ILE A N 1
ATOM 1565 C CA . ILE A 1 202 ? -10.106 8.668 14.863 1.00 72.00 202 ILE A CA 1
ATOM 1566 C C . ILE A 1 202 ? -9.550 9.920 15.514 1.00 72.00 202 ILE A C 1
ATOM 1568 O O . ILE A 1 202 ? -10.016 11.016 15.205 1.00 72.00 202 ILE A O 1
ATOM 1572 N N . LEU A 1 203 ? -8.527 9.768 16.351 1.00 72.94 203 LEU A N 1
ATOM 1573 C CA . LEU A 1 203 ? -7.861 10.886 17.003 1.00 72.94 203 LEU A CA 1
ATOM 1574 C C . LEU A 1 203 ? -7.302 11.867 15.972 1.00 72.94 203 LEU A C 1
ATOM 1576 O O . LEU A 1 203 ? -7.625 13.049 16.019 1.00 72.94 203 LEU A O 1
ATOM 1580 N N . ALA A 1 204 ? -6.564 11.396 14.969 1.00 69.12 204 ALA A N 1
ATOM 1581 C CA . ALA A 1 204 ? -6.011 12.242 13.913 1.00 69.12 204 ALA A CA 1
ATOM 1582 C C . ALA A 1 204 ? -7.093 13.031 13.155 1.00 69.12 204 ALA A C 1
ATOM 1584 O O . ALA A 1 204 ? -6.910 14.213 12.862 1.00 69.12 204 ALA A O 1
ATOM 1585 N N . TYR A 1 205 ? -8.240 12.407 12.864 1.00 69.25 205 TYR A N 1
ATOM 1586 C CA . TYR A 1 205 ? -9.341 13.085 12.180 1.00 69.25 205 TYR A CA 1
ATOM 1587 C C . TYR A 1 205 ? -9.943 14.213 13.031 1.00 69.25 205 TYR A C 1
ATOM 1589 O O . TYR A 1 205 ? -10.101 15.336 12.551 1.00 69.25 205 TYR A O 1
ATOM 1597 N N . GLN A 1 206 ? -10.251 13.925 14.298 1.00 77.19 206 GLN A N 1
ATOM 1598 C CA . GLN A 1 206 ? -10.882 14.890 15.202 1.00 77.19 206 GLN A CA 1
ATOM 1599 C C . GLN A 1 206 ? -9.915 16.018 15.568 1.00 77.19 206 GLN A C 1
ATOM 1601 O O . GLN A 1 206 ? -10.250 17.196 15.478 1.00 77.19 206 GLN A O 1
ATOM 1606 N N . THR A 1 207 ? -8.672 15.674 15.896 1.00 75.25 207 THR A N 1
ATOM 1607 C CA . THR A 1 207 ? -7.648 16.661 16.243 1.00 75.25 207 THR A CA 1
ATOM 1608 C C . THR A 1 207 ? -7.321 17.585 15.070 1.00 75.25 207 THR A C 1
ATOM 1610 O O . THR A 1 207 ? -7.188 18.786 15.281 1.00 75.25 207 THR A O 1
ATOM 1613 N N . GLY A 1 208 ? -7.300 17.080 13.830 1.00 77.00 208 GLY A N 1
ATOM 1614 C CA . GLY A 1 208 ? -7.152 17.912 12.634 1.00 77.00 208 GLY A CA 1
ATOM 1615 C C . GLY A 1 208 ? -8.285 18.930 12.462 1.00 77.00 208 GLY A C 1
ATOM 1616 O O . GLY A 1 208 ? -8.020 20.092 12.151 1.00 77.00 208 GLY A O 1
ATOM 1617 N N . GLY A 1 209 ? -9.537 18.530 12.711 1.00 80.62 209 GLY A N 1
ATOM 1618 C CA . GLY A 1 209 ? -10.681 19.447 12.725 1.00 80.62 209 GLY A CA 1
ATOM 1619 C C . GLY A 1 209 ? -10.565 20.514 13.813 1.00 80.62 209 GLY A C 1
ATOM 1620 O O . GLY A 1 209 ? -10.743 21.700 13.539 1.00 80.62 209 GLY A O 1
ATOM 1621 N N . LEU A 1 210 ? -10.180 20.116 15.026 1.00 82.12 210 LEU A N 1
ATOM 1622 C CA . LEU A 1 210 ? -9.970 21.039 16.144 1.00 82.12 210 LEU A CA 1
ATOM 1623 C C . LEU A 1 210 ? -8.831 22.031 15.871 1.00 82.12 210 LEU A C 1
ATOM 1625 O O . LEU A 1 210 ? -8.958 23.205 16.206 1.00 82.12 210 LEU A O 1
ATOM 1629 N N . THR A 1 211 ? -7.753 21.607 15.204 1.00 83.12 211 THR A N 1
ATOM 1630 C CA . THR A 1 211 ? -6.681 22.512 14.760 1.00 83.12 211 THR A CA 1
ATOM 1631 C C . THR A 1 211 ? -7.193 23.545 13.755 1.00 83.12 211 THR A C 1
ATOM 1633 O O . THR A 1 211 ? -6.788 24.704 13.808 1.00 83.12 211 THR A O 1
ATOM 1636 N N . ILE A 1 212 ? -8.110 23.168 12.855 1.00 84.00 212 ILE A N 1
ATOM 1637 C CA . ILE A 1 212 ? -8.745 24.128 11.941 1.00 84.00 212 ILE A CA 1
ATOM 1638 C C . ILE A 1 212 ? -9.540 25.175 12.733 1.00 84.00 212 ILE A C 1
ATOM 1640 O O . ILE A 1 212 ? -9.379 26.366 12.474 1.00 84.00 212 ILE A O 1
ATOM 1644 N N . VAL A 1 213 ? -10.343 24.745 13.713 1.00 86.38 213 VAL A N 1
ATOM 1645 C CA . VAL A 1 213 ? -11.108 25.645 14.595 1.00 86.38 213 VAL A CA 1
ATOM 1646 C C . VAL A 1 213 ? -10.174 26.586 15.364 1.00 86.38 213 VAL A C 1
ATOM 1648 O O . VAL A 1 213 ? -10.371 27.798 15.347 1.00 86.38 213 VAL A O 1
ATOM 1651 N N . ALA A 1 214 ? -9.125 26.052 15.995 1.00 85.44 214 ALA A N 1
ATOM 1652 C CA . ALA A 1 214 ? -8.183 26.833 16.794 1.00 85.44 214 ALA A CA 1
ATOM 1653 C C . ALA A 1 214 ? -7.431 27.886 15.964 1.00 85.44 214 ALA A C 1
ATOM 1655 O O . ALA A 1 214 ? -7.282 29.025 16.412 1.00 85.44 214 ALA A O 1
ATOM 1656 N N . ASN A 1 215 ? -7.007 27.528 14.748 1.00 85.25 215 ASN A N 1
ATOM 1657 C CA . ASN A 1 215 ? -6.343 28.448 13.825 1.00 85.25 215 ASN A CA 1
ATOM 1658 C C . ASN A 1 215 ? -7.274 29.572 13.364 1.00 85.25 215 ASN A C 1
ATOM 1660 O O . ASN A 1 215 ? -6.854 30.725 13.306 1.00 85.25 215 ASN A O 1
ATOM 1664 N N . GLU A 1 216 ? -8.536 29.255 13.072 1.00 86.88 216 GLU A N 1
ATOM 1665 C CA . GLU A 1 216 ? -9.519 30.247 12.623 1.00 86.88 216 GLU A CA 1
ATOM 1666 C C . GLU A 1 216 ? -9.910 31.240 13.731 1.00 86.88 216 GLU A C 1
ATOM 1668 O O . GLU A 1 216 ? -10.260 32.385 13.451 1.00 86.88 216 GLU A O 1
ATOM 1673 N N . LEU A 1 217 ? -9.823 30.817 14.996 1.00 85.81 217 LEU A N 1
ATOM 1674 C CA . LEU A 1 217 ? -10.147 31.630 16.174 1.00 85.81 217 LEU A CA 1
ATOM 1675 C C . LEU A 1 217 ? -8.920 32.302 16.817 1.00 85.81 217 LEU A C 1
ATOM 1677 O O . LEU A 1 217 ? -9.064 33.085 17.760 1.00 85.81 217 LEU A O 1
ATOM 1681 N N . GLY A 1 218 ? -7.714 32.006 16.325 1.00 85.62 218 GLY A N 1
ATOM 1682 C CA . GLY A 1 218 ? -6.462 32.536 16.865 1.00 85.62 218 GLY A CA 1
ATOM 1683 C C . GLY A 1 218 ? -6.156 32.071 18.294 1.00 85.62 218 GLY A C 1
ATOM 1684 O O . GLY A 1 218 ? -5.583 32.838 19.062 1.00 85.62 218 GLY A O 1
ATOM 1685 N N . LEU A 1 219 ? -6.552 30.845 18.664 1.00 82.94 219 LEU A N 1
ATOM 1686 C CA . LEU A 1 219 ? -6.390 30.291 20.022 1.00 82.94 219 LEU A CA 1
ATOM 1687 C C . LEU A 1 219 ? -4.985 29.705 20.288 1.00 82.94 219 LEU A C 1
ATOM 1689 O O . LEU A 1 219 ? -4.623 29.452 21.436 1.00 82.94 219 LEU A O 1
ATOM 1693 N N . GLY A 1 220 ? -4.180 29.520 19.237 1.00 81.25 220 GLY A N 1
ATOM 1694 C CA . GLY A 1 220 ? -2.784 29.078 19.317 1.00 81.25 220 GLY A CA 1
ATOM 1695 C C . GLY A 1 220 ? -2.575 27.572 19.547 1.00 81.25 220 GLY A C 1
ATOM 1696 O O . GLY A 1 220 ? -3.508 26.794 19.770 1.00 81.25 220 GLY A O 1
ATOM 1697 N N . ASP A 1 221 ? -1.307 27.155 19.496 1.00 79.81 221 ASP A N 1
ATOM 1698 C CA . ASP A 1 221 ? -0.906 25.741 19.567 1.00 79.81 221 ASP A CA 1
ATOM 1699 C C . ASP A 1 221 ? -1.112 25.132 20.961 1.00 79.81 221 ASP A C 1
ATOM 1701 O O . ASP A 1 221 ? -1.521 23.977 21.080 1.00 79.81 221 ASP A O 1
ATOM 1705 N N . THR A 1 222 ? -0.908 25.917 22.025 1.00 83.94 222 THR A N 1
ATOM 1706 C CA . THR A 1 222 ? -1.113 25.468 23.413 1.00 83.94 222 THR A CA 1
ATOM 1707 C C . THR A 1 222 ? -2.556 25.030 23.655 1.00 83.94 222 THR A C 1
ATOM 1709 O O . THR A 1 222 ? -2.791 23.972 24.236 1.00 83.94 222 THR A O 1
ATOM 1712 N N . PHE A 1 223 ? -3.529 25.812 23.177 1.00 82.69 223 PHE A N 1
ATOM 1713 C CA . PHE A 1 223 ? -4.944 25.457 23.278 1.00 82.69 223 PHE A CA 1
ATOM 1714 C C . PHE A 1 223 ? -5.265 24.208 22.455 1.00 82.69 223 PHE A C 1
ATOM 1716 O O . PHE A 1 223 ? -5.969 23.312 22.919 1.00 82.69 223 PHE A O 1
ATOM 1723 N N . THR A 1 224 ? -4.698 24.120 21.248 1.00 81.50 224 THR A N 1
ATOM 1724 C CA . THR A 1 224 ? -4.849 22.942 20.391 1.00 81.50 224 THR A CA 1
ATOM 1725 C C . THR A 1 224 ? -4.396 21.683 21.127 1.00 81.50 224 THR A C 1
ATOM 1727 O O . THR A 1 224 ? -5.144 20.711 21.154 1.00 81.50 224 THR A O 1
ATOM 1730 N N . GLN A 1 225 ? -3.229 21.700 21.780 1.00 82.94 225 GLN A N 1
ATOM 1731 C CA . GLN A 1 225 ? -2.738 20.546 22.536 1.00 82.94 225 GLN A CA 1
ATOM 1732 C C . GLN A 1 225 ? -3.639 20.198 23.731 1.00 82.94 225 GLN A C 1
ATOM 1734 O O . GLN A 1 225 ? -3.995 19.036 23.893 1.00 82.94 225 GLN A O 1
ATOM 1739 N N . GLN A 1 226 ? -4.097 21.192 24.500 1.00 85.25 226 GLN A N 1
ATOM 1740 C CA . GLN A 1 226 ? -5.034 20.967 25.612 1.00 85.25 226 GLN A CA 1
ATOM 1741 C C . GLN A 1 226 ? -6.344 20.310 25.158 1.00 85.25 226 GLN A C 1
ATOM 1743 O O . GLN A 1 226 ? -6.884 19.453 25.856 1.00 85.25 226 GLN A O 1
ATOM 1748 N N . MET A 1 227 ? -6.858 20.700 23.990 1.00 82.56 227 MET A N 1
ATOM 1749 C CA . MET A 1 227 ? -8.050 20.095 23.397 1.00 82.56 227 MET A CA 1
ATOM 1750 C C . MET A 1 227 ? -7.814 18.647 22.962 1.00 82.56 227 MET A C 1
ATOM 1752 O O . MET A 1 227 ? -8.702 17.816 23.151 1.00 82.56 227 MET A O 1
ATOM 1756 N N . LYS A 1 228 ? -6.632 18.335 22.406 1.00 82.31 228 LYS A N 1
ATOM 1757 C CA . LYS A 1 228 ? -6.253 16.952 22.071 1.00 82.31 228 LYS A CA 1
ATOM 1758 C C . LYS A 1 228 ? -6.225 16.082 23.324 1.00 82.31 228 LYS A C 1
ATOM 1760 O O . LYS A 1 228 ? -6.905 15.063 23.351 1.00 82.31 228 LYS A O 1
ATOM 1765 N N . ASP A 1 229 ? -5.527 16.531 24.366 1.00 85.06 229 ASP A N 1
ATOM 1766 C CA . ASP A 1 229 ? -5.406 15.792 25.626 1.00 85.06 229 ASP A CA 1
ATOM 1767 C C . ASP A 1 229 ? -6.786 15.598 26.285 1.00 85.06 229 ASP A C 1
ATOM 1769 O O . ASP A 1 229 ? -7.143 14.498 26.698 1.00 85.06 229 ASP A O 1
ATOM 1773 N N . ALA A 1 230 ? -7.622 16.645 26.318 1.00 86.44 230 ALA A N 1
ATOM 1774 C CA . ALA A 1 230 ? -8.977 16.556 26.863 1.00 86.44 230 ALA A CA 1
ATOM 1775 C C . ALA A 1 230 ? -9.865 15.564 26.096 1.00 86.44 230 ALA A C 1
ATOM 1777 O O . ALA A 1 230 ? -10.710 14.909 26.704 1.00 86.44 230 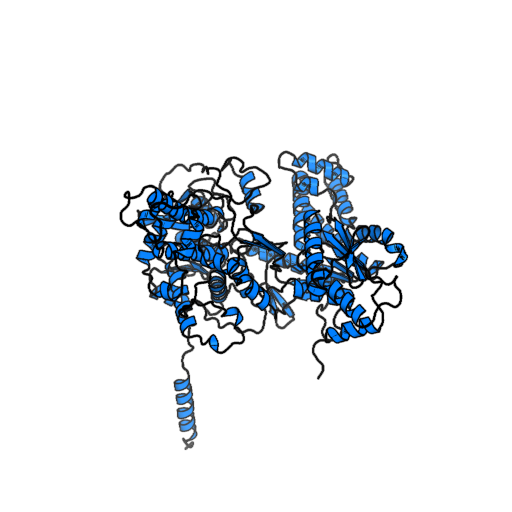ALA A O 1
ATOM 1778 N N . PHE A 1 231 ? -9.689 15.466 24.777 1.00 85.12 231 PHE A N 1
ATOM 1779 C CA . PHE A 1 231 ? -10.404 14.509 23.945 1.00 85.12 231 PHE A CA 1
ATOM 1780 C C . PHE A 1 231 ? -9.921 13.068 24.173 1.00 85.12 231 PHE A C 1
ATOM 1782 O O . PHE A 1 231 ? -10.754 12.179 24.346 1.00 85.12 231 PHE A O 1
ATOM 1789 N 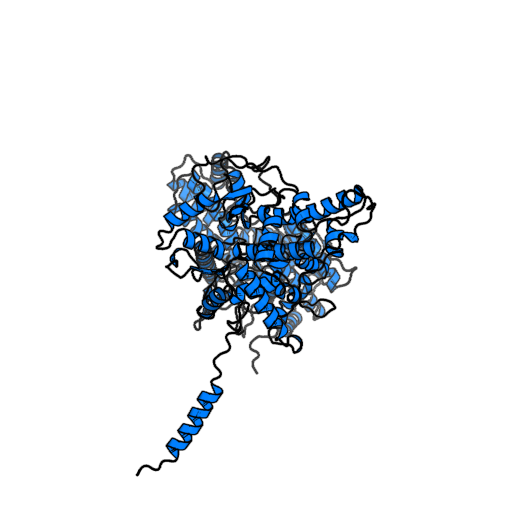N . GLU A 1 232 ? -8.600 12.851 24.214 1.00 84.50 232 GLU A N 1
ATOM 1790 C CA . GLU A 1 232 ? -7.977 11.547 24.496 1.00 84.50 232 GLU A CA 1
ATOM 1791 C C . GLU A 1 232 ? -8.510 10.953 25.804 1.00 84.50 232 GLU A C 1
ATOM 1793 O O . GLU A 1 232 ? -9.023 9.829 25.798 1.00 84.50 232 GLU A O 1
ATOM 1798 N N . THR A 1 233 ? -8.492 11.749 26.878 1.00 87.19 233 THR A N 1
ATOM 1799 C CA . THR A 1 233 ? -8.990 11.345 28.198 1.00 87.19 233 THR A CA 1
ATOM 1800 C C . THR A 1 233 ? -10.504 11.136 28.209 1.00 87.19 233 THR A C 1
ATOM 1802 O O . THR A 1 233 ? -10.977 10.132 28.728 1.00 87.19 233 THR A O 1
ATOM 1805 N N . ALA A 1 234 ? -11.293 12.038 27.609 1.00 87.94 234 ALA A N 1
ATOM 1806 C CA . ALA A 1 234 ? -12.753 11.904 27.607 1.00 87.94 234 ALA A CA 1
ATOM 1807 C C . ALA A 1 234 ? -13.229 10.635 26.883 1.00 87.94 234 ALA A C 1
ATOM 1809 O O . ALA A 1 234 ? -14.204 10.013 27.305 1.00 87.94 234 ALA A O 1
ATOM 1810 N N . PHE A 1 235 ? -12.541 10.243 25.807 1.00 88.38 235 PHE A N 1
ATOM 1811 C CA . PHE A 1 235 ? -12.854 9.014 25.086 1.00 88.38 235 PHE A CA 1
ATOM 1812 C C . PHE A 1 235 ? -12.411 7.762 25.861 1.00 88.38 235 PHE A C 1
ATOM 1814 O O . PHE A 1 235 ? -13.160 6.787 25.905 1.00 88.38 235 PHE A O 1
ATOM 1821 N N . ALA A 1 236 ? -11.253 7.796 26.532 1.00 88.81 236 ALA A N 1
ATOM 1822 C CA . ALA A 1 236 ? -10.832 6.724 27.437 1.00 88.81 236 ALA A CA 1
ATOM 1823 C C . ALA A 1 236 ? -11.822 6.540 28.604 1.00 88.81 236 ALA A C 1
ATOM 1825 O O . ALA A 1 236 ? -12.219 5.414 28.902 1.00 88.81 236 ALA A O 1
ATOM 1826 N N . ASP A 1 237 ? -12.291 7.639 29.204 1.00 90.94 237 ASP A N 1
ATOM 1827 C CA . ASP A 1 237 ? -13.299 7.634 30.270 1.00 90.94 237 ASP A CA 1
ATOM 1828 C C . ASP A 1 237 ? -14.643 7.051 29.809 1.00 90.94 237 ASP A C 1
ATOM 1830 O O . ASP A 1 237 ? -15.301 6.343 30.574 1.00 90.94 237 ASP A O 1
ATOM 1834 N N . ASP A 1 238 ? -15.064 7.338 28.573 1.00 92.38 238 ASP A N 1
ATOM 1835 C CA . ASP A 1 238 ? -16.282 6.770 27.979 1.00 92.38 238 ASP A CA 1
ATOM 1836 C C . ASP A 1 238 ? -16.165 5.252 27.791 1.00 92.38 238 ASP A C 1
ATOM 1838 O O . ASP A 1 238 ? -17.091 4.509 28.101 1.00 92.38 238 ASP A O 1
ATOM 1842 N N . LEU A 1 239 ? -15.005 4.763 27.346 1.00 92.19 239 LEU A N 1
ATOM 1843 C CA . LEU A 1 239 ? -14.751 3.325 27.239 1.00 92.19 239 LEU A CA 1
ATOM 1844 C C . LEU A 1 239 ? -14.655 2.654 28.616 1.00 92.19 239 LEU A C 1
ATOM 1846 O O . LEU A 1 239 ? -15.234 1.590 28.814 1.00 92.19 239 LEU A O 1
ATOM 1850 N N . ALA A 1 240 ? -13.997 3.282 29.590 1.00 92.56 240 ALA A N 1
ATOM 1851 C CA . ALA A 1 240 ? -13.932 2.776 30.962 1.00 92.56 240 ALA A CA 1
ATOM 1852 C C . ALA A 1 240 ? -15.318 2.733 31.634 1.00 92.56 240 ALA A C 1
ATOM 1854 O O . ALA A 1 240 ? -15.602 1.844 32.441 1.00 92.56 240 ALA A O 1
ATOM 1855 N N . ALA A 1 241 ? -16.207 3.672 31.286 1.00 93.44 241 ALA A N 1
ATOM 1856 C CA . ALA A 1 241 ? -17.591 3.675 31.749 1.00 93.44 241 ALA A CA 1
ATOM 1857 C C . ALA A 1 241 ? -18.355 2.420 31.306 1.00 93.44 241 ALA A C 1
ATOM 1859 O O . ALA A 1 241 ? -19.202 1.940 32.052 1.00 93.44 241 ALA A O 1
ATOM 1860 N N . VAL A 1 242 ? -18.022 1.834 30.152 1.00 93.81 242 VAL A N 1
ATOM 1861 C CA . VAL A 1 242 ? -18.657 0.596 29.678 1.00 93.81 242 VAL A CA 1
ATOM 1862 C C . VAL A 1 242 ? -18.406 -0.567 30.643 1.00 93.81 242 VAL A C 1
ATOM 1864 O O . VAL A 1 242 ? -19.351 -1.256 31.025 1.00 93.81 242 VAL A O 1
ATOM 1867 N N . ASP A 1 243 ? -17.166 -0.767 31.089 1.00 90.88 243 ASP A N 1
ATOM 1868 C CA . ASP A 1 243 ? -16.852 -1.812 32.072 1.00 90.88 243 ASP A CA 1
ATOM 1869 C C . ASP A 1 243 ? -17.473 -1.491 33.440 1.00 90.88 243 ASP A C 1
ATOM 1871 O O . ASP A 1 243 ? -18.169 -2.317 34.025 1.00 90.88 243 ASP A O 1
ATOM 1875 N N . ARG A 1 244 ? -17.337 -0.250 33.918 1.00 92.00 244 ARG A N 1
ATOM 1876 C CA . ARG A 1 244 ? -17.885 0.167 35.220 1.00 92.00 244 ARG A CA 1
ATOM 1877 C C . ARG A 1 244 ? -19.411 0.036 35.298 1.00 92.00 244 ARG A C 1
ATOM 1879 O O . ARG A 1 244 ? -19.947 -0.479 36.283 1.00 92.00 244 ARG A O 1
ATOM 1886 N N . ASP A 1 245 ? -20.115 0.524 34.283 1.00 91.88 245 ASP A N 1
ATOM 1887 C CA . ASP A 1 245 ? -21.567 0.680 34.322 1.00 91.88 245 ASP A CA 1
ATOM 1888 C C . ASP A 1 245 ? -22.272 -0.595 33.835 1.00 91.88 245 ASP A C 1
ATOM 1890 O O . ASP A 1 245 ? -23.318 -0.955 34.382 1.00 91.88 245 ASP A O 1
ATOM 1894 N N . TRP A 1 246 ? -21.661 -1.358 32.919 1.00 90.44 246 TRP A N 1
ATOM 1895 C CA . TRP A 1 246 ? -22.264 -2.551 32.307 1.00 90.44 246 TRP A CA 1
ATOM 1896 C C . TRP A 1 246 ? -21.553 -3.870 32.630 1.00 90.44 246 TRP A C 1
ATOM 1898 O O . TRP A 1 246 ? -22.125 -4.923 32.363 1.00 90.44 246 TRP A O 1
ATOM 1908 N N . ASN A 1 247 ? -20.359 -3.848 33.236 1.00 90.88 247 ASN A N 1
ATOM 1909 C CA . ASN A 1 247 ? -19.500 -5.027 33.446 1.00 90.88 247 ASN A CA 1
ATOM 1910 C C . ASN A 1 247 ? -19.167 -5.755 32.127 1.00 90.88 247 ASN A C 1
ATOM 1912 O O . ASN A 1 247 ? -19.075 -6.987 32.070 1.00 90.88 247 ASN A O 1
ATOM 1916 N N . ALA A 1 248 ? -19.046 -4.974 31.050 1.00 94.06 248 ALA A N 1
ATOM 1917 C CA . ALA A 1 248 ? -18.778 -5.451 29.704 1.00 94.06 248 ALA A CA 1
ATOM 1918 C C . ALA A 1 248 ? -17.314 -5.205 29.332 1.00 94.06 248 ALA A C 1
ATOM 1920 O O . ALA A 1 248 ? -16.802 -4.095 29.462 1.00 94.06 248 ALA A O 1
ATOM 1921 N N . ARG A 1 249 ? -16.651 -6.227 28.779 1.00 95.38 249 ARG A N 1
ATOM 1922 C CA . ARG A 1 249 ? -15.253 -6.093 28.345 1.00 95.38 249 ARG A CA 1
ATOM 1923 C C . ARG A 1 249 ? -15.152 -5.179 27.137 1.00 95.38 249 ARG A C 1
ATOM 1925 O O . ARG A 1 249 ? -15.813 -5.428 26.129 1.00 95.38 249 ARG A O 1
ATOM 1932 N N . VAL A 1 250 ? -14.256 -4.204 27.191 1.00 96.00 250 VAL A N 1
ATOM 1933 C CA . VAL A 1 250 ? -13.934 -3.366 26.035 1.00 96.00 250 VAL A CA 1
ATOM 1934 C C . VAL A 1 250 ? -12.656 -3.871 25.387 1.00 96.00 250 VAL A C 1
ATOM 1936 O O . VAL A 1 250 ? -11.615 -3.925 26.037 1.00 96.00 250 VAL A O 1
ATOM 1939 N N . LEU A 1 251 ? -12.736 -4.240 24.109 1.00 94.50 251 LEU A N 1
ATOM 1940 C CA . LEU A 1 251 ? -11.580 -4.649 23.319 1.00 94.50 251 LEU A CA 1
ATOM 1941 C C . LEU A 1 251 ? -11.415 -3.730 22.116 1.00 94.50 251 LEU A C 1
ATOM 1943 O O . LEU A 1 251 ? -12.383 -3.396 21.436 1.00 94.50 251 LEU A O 1
ATOM 1947 N N . VAL A 1 252 ? -10.178 -3.365 21.817 1.00 90.00 252 VAL A N 1
ATOM 1948 C CA . VAL A 1 252 ? -9.845 -2.459 20.722 1.00 90.00 252 VAL A CA 1
ATOM 1949 C C . VAL A 1 252 ? -8.855 -3.145 19.795 1.00 90.00 252 VAL A C 1
ATOM 1951 O O . VAL A 1 252 ? -7.776 -3.557 20.221 1.00 90.00 252 VAL A O 1
ATOM 1954 N N . ALA A 1 253 ? -9.212 -3.241 18.515 1.00 83.44 253 ALA A N 1
ATOM 1955 C CA . ALA A 1 253 ? -8.272 -3.565 17.452 1.00 83.44 253 ALA A CA 1
ATOM 1956 C C . ALA A 1 253 ? -7.416 -2.323 17.171 1.00 83.44 253 ALA A C 1
ATOM 1958 O O . ALA A 1 253 ? -7.794 -1.443 16.399 1.00 83.44 253 ALA A O 1
ATOM 1959 N N . HIS A 1 254 ? -6.275 -2.226 17.843 1.00 75.88 254 HIS A N 1
ATOM 1960 C CA . HIS A 1 254 ? -5.381 -1.085 17.746 1.00 75.88 254 HIS A CA 1
ATOM 1961 C C . HIS A 1 254 ? -4.287 -1.351 16.713 1.00 75.88 254 HIS A C 1
ATOM 1963 O O . HIS A 1 254 ? -3.611 -2.380 16.731 1.00 75.88 254 HIS A O 1
ATOM 1969 N N . THR A 1 255 ? -4.077 -0.396 15.815 1.00 65.06 255 THR A N 1
ATOM 1970 C CA . THR A 1 255 ? -2.900 -0.385 14.947 1.00 65.06 255 THR A CA 1
ATOM 1971 C C . THR A 1 255 ? -2.002 0.742 15.404 1.00 65.06 255 THR A C 1
ATOM 1973 O O . THR A 1 255 ? -2.458 1.820 15.788 1.00 65.06 255 THR A O 1
ATOM 1976 N N . THR A 1 256 ? -0.697 0.530 15.344 1.00 55.41 256 THR A N 1
ATOM 1977 C CA . THR A 1 256 ? 0.260 1.553 15.771 1.00 55.41 256 THR A CA 1
ATOM 1978 C C . THR A 1 256 ? 0.461 2.665 14.750 1.00 55.41 256 THR A C 1
ATOM 1980 O O . THR A 1 256 ? 1.361 3.490 14.893 1.00 55.41 256 THR A O 1
ATOM 1983 N N . GLY A 1 257 ? -0.398 2.725 13.722 1.00 48.53 257 GLY A N 1
ATOM 1984 C CA . GLY A 1 257 ? -0.479 3.794 12.729 1.00 48.53 257 GLY A CA 1
ATOM 1985 C C . GLY A 1 257 ? 0.703 3.861 11.758 1.00 48.53 257 GLY A C 1
ATOM 1986 O O . GLY A 1 257 ? 0.560 4.324 10.627 1.00 48.53 257 GLY A O 1
ATOM 1987 N N . VAL A 1 258 ? 1.862 3.389 12.176 1.00 45.81 258 VAL A N 1
ATOM 1988 C CA . VAL A 1 258 ? 2.970 2.955 11.346 1.00 45.81 258 VAL A CA 1
ATOM 1989 C C . VAL A 1 258 ? 2.758 1.461 11.209 1.00 45.81 258 VAL A C 1
ATOM 1991 O O . VAL A 1 258 ? 2.484 0.811 12.209 1.00 45.81 258 VAL A O 1
ATOM 1994 N N . GLY A 1 259 ? 2.904 0.857 10.035 1.00 47.34 259 GLY A N 1
ATOM 1995 C CA . GLY A 1 259 ? 2.933 -0.609 9.942 1.00 47.34 259 GLY A CA 1
ATOM 1996 C C . GLY A 1 259 ? 4.140 -1.237 10.664 1.00 47.34 259 GLY A C 1
ATOM 1997 O O . GLY A 1 259 ? 4.687 -2.188 10.136 1.00 47.34 259 GLY A O 1
ATOM 1998 N N . GLY A 1 260 ? 4.654 -0.638 11.741 1.00 49.50 260 GLY A N 1
ATOM 1999 C CA . GLY A 1 260 ? 5.849 -0.981 12.491 1.00 49.50 260 GLY A CA 1
ATOM 2000 C C . GLY A 1 260 ? 5.642 -2.265 13.263 1.00 49.50 260 GLY A C 1
ATOM 2001 O O . GLY A 1 260 ? 4.706 -2.398 14.044 1.00 49.50 260 GLY A O 1
ATOM 2002 N N . MET A 1 261 ? 6.531 -3.207 13.007 1.00 54.34 261 MET A N 1
ATOM 2003 C CA . MET A 1 261 ? 6.688 -4.398 13.819 1.00 54.34 261 MET A CA 1
ATOM 2004 C C . MET A 1 261 ? 7.763 -4.136 14.863 1.00 54.34 261 MET A C 1
ATOM 2006 O O . MET A 1 261 ? 8.626 -3.283 14.657 1.00 54.34 261 MET A O 1
ATOM 2010 N N . TYR A 1 262 ? 7.665 -4.827 15.989 1.00 54.31 262 TYR A N 1
ATOM 2011 C CA . TYR A 1 262 ? 8.438 -4.530 17.184 1.00 54.31 262 TYR A CA 1
ATOM 2012 C C . TYR A 1 262 ? 9.578 -5.512 17.372 1.00 54.31 262 TYR A C 1
ATOM 2014 O O . TYR A 1 262 ? 9.373 -6.715 17.231 1.00 54.31 262 TYR A O 1
ATOM 2022 N N . ASP A 1 263 ? 10.741 -5.006 17.763 1.00 53.53 263 ASP A N 1
ATOM 2023 C CA . ASP A 1 263 ? 11.699 -5.827 18.489 1.00 53.53 263 ASP A CA 1
ATOM 2024 C C . ASP A 1 263 ? 11.297 -5.830 19.956 1.00 53.53 263 ASP A C 1
ATOM 2026 O O . ASP A 1 263 ? 11.273 -4.778 20.594 1.00 53.53 263 ASP A O 1
ATOM 2030 N N . GLU A 1 264 ? 10.956 -7.007 20.473 1.00 53.38 264 GLU A N 1
ATOM 2031 C CA . GLU A 1 264 ? 10.810 -7.202 21.910 1.00 53.38 264 GLU A CA 1
ATOM 2032 C C . GLU A 1 264 ? 12.217 -7.282 22.511 1.00 53.38 264 GLU A C 1
ATOM 2034 O O . GLU A 1 264 ? 13.010 -8.171 22.182 1.00 53.38 264 GLU A O 1
ATOM 2039 N N . THR A 1 265 ? 12.565 -6.317 23.355 1.00 57.44 265 THR A N 1
ATOM 2040 C CA . THR A 1 265 ? 13.795 -6.359 24.141 1.00 57.44 265 THR A CA 1
ATOM 2041 C C . THR A 1 265 ? 13.645 -7.374 25.275 1.00 57.44 265 THR A C 1
ATOM 2043 O O . THR A 1 265 ? 12.546 -7.796 25.626 1.00 57.44 265 THR A O 1
ATOM 2046 N N . ALA A 1 266 ? 14.760 -7.816 25.864 1.00 55.59 266 ALA A N 1
ATOM 2047 C CA . ALA A 1 266 ? 14.749 -8.878 26.879 1.00 55.59 266 ALA A CA 1
ATOM 2048 C C . ALA A 1 266 ? 13.919 -8.546 28.143 1.00 55.59 266 ALA A C 1
ATOM 2050 O O . ALA A 1 266 ? 13.566 -9.449 28.899 1.00 55.59 266 ALA A O 1
ATOM 2051 N N . ASP A 1 267 ? 13.622 -7.267 28.373 1.00 56.50 267 ASP A N 1
ATOM 2052 C CA . ASP A 1 267 ? 12.774 -6.736 29.445 1.00 56.50 267 ASP A CA 1
ATOM 2053 C C . ASP A 1 267 ? 11.286 -6.601 29.051 1.00 56.50 267 ASP A C 1
ATOM 2055 O O . ASP A 1 267 ? 10.478 -6.171 29.873 1.00 56.50 267 ASP A O 1
ATOM 2059 N N . GLY A 1 268 ? 10.912 -6.985 27.825 1.00 53.16 268 GLY A N 1
ATOM 2060 C CA . GLY A 1 268 ? 9.545 -6.916 27.303 1.00 53.16 268 GLY A CA 1
ATOM 2061 C C . GLY A 1 268 ? 9.149 -5.558 26.713 1.00 53.16 268 GLY A C 1
ATOM 2062 O O . GLY A 1 268 ? 7.993 -5.390 26.325 1.00 53.16 268 GLY A O 1
ATOM 2063 N N . ALA A 1 269 ? 10.064 -4.582 26.636 1.00 59.66 269 ALA A N 1
ATOM 2064 C CA . ALA A 1 269 ? 9.804 -3.338 25.914 1.00 59.66 269 ALA A CA 1
ATOM 2065 C C . ALA A 1 269 ? 9.828 -3.562 24.389 1.00 59.66 269 ALA A C 1
ATOM 2067 O O . ALA A 1 269 ? 10.457 -4.489 23.883 1.00 59.66 269 ALA A O 1
ATOM 2068 N N . THR A 1 270 ? 9.111 -2.727 23.638 1.00 57.44 270 THR A N 1
ATOM 2069 C CA . THR A 1 270 ? 8.974 -2.884 22.184 1.00 57.44 270 THR A CA 1
ATOM 2070 C C . THR A 1 270 ? 9.602 -1.714 21.442 1.00 57.44 270 THR A C 1
ATOM 2072 O O . THR A 1 270 ? 9.117 -0.592 21.556 1.00 57.44 270 THR A O 1
ATOM 2075 N N . ASN A 1 271 ? 10.632 -1.969 20.632 1.00 58.47 271 ASN A N 1
ATOM 2076 C CA . ASN A 1 271 ? 11.240 -0.953 19.769 1.00 58.47 271 ASN A CA 1
ATOM 2077 C C . ASN A 1 271 ? 10.666 -1.022 18.345 1.00 58.47 271 ASN A C 1
ATOM 2079 O O . ASN A 1 271 ? 10.646 -2.102 17.749 1.00 58.47 271 ASN A O 1
ATOM 2083 N N . PRO A 1 272 ? 10.199 0.096 17.762 1.00 56.16 272 PRO A N 1
ATOM 2084 C CA . PRO A 1 272 ? 9.610 0.095 16.427 1.00 56.16 272 PRO A CA 1
ATOM 2085 C C . PRO A 1 272 ? 10.663 -0.138 15.336 1.00 56.16 272 PRO A C 1
ATOM 2087 O O . PRO A 1 272 ? 11.628 0.616 15.213 1.00 56.16 272 PRO A O 1
ATOM 2090 N N . ARG A 1 273 ? 10.412 -1.096 14.438 1.00 57.47 273 ARG A N 1
ATOM 2091 C CA . ARG A 1 273 ? 11.126 -1.196 13.158 1.00 57.47 273 ARG A CA 1
ATOM 2092 C C . ARG A 1 273 ? 10.469 -0.304 12.106 1.00 57.47 273 ARG A C 1
ATOM 2094 O O . ARG A 1 273 ? 9.432 -0.637 11.520 1.00 57.47 273 ARG A O 1
ATOM 2101 N N . LEU A 1 274 ? 11.102 0.833 11.819 1.00 55.19 274 LEU A N 1
ATOM 2102 C CA . LEU A 1 274 ? 10.668 1.808 10.808 1.00 55.19 274 LEU A CA 1
ATOM 2103 C C . LEU A 1 274 ? 11.129 1.441 9.378 1.00 55.19 274 LEU A C 1
ATOM 2105 O O . LEU A 1 274 ? 11.487 2.325 8.607 1.00 55.19 274 LEU A O 1
ATOM 2109 N N . GLY A 1 275 ? 11.138 0.155 9.005 1.00 50.84 275 GLY A N 1
ATOM 2110 C CA . GLY A 1 275 ? 11.712 -0.313 7.727 1.00 50.84 275 GLY A CA 1
ATOM 2111 C C . GLY A 1 275 ? 11.002 0.179 6.449 1.00 50.84 275 GLY A C 1
ATOM 2112 O O . GLY A 1 275 ? 11.627 0.296 5.406 1.00 50.84 275 GLY A O 1
ATOM 2113 N N . PHE A 1 276 ? 9.711 0.536 6.533 1.00 52.59 276 PHE A N 1
ATOM 2114 C CA . PHE A 1 276 ? 8.861 0.930 5.381 1.00 52.59 276 PHE A CA 1
ATOM 2115 C C . PHE A 1 276 ? 8.539 2.424 5.351 1.00 52.59 276 PHE A C 1
ATOM 2117 O O . PHE A 1 276 ? 7.708 2.876 4.563 1.00 52.59 276 PHE A O 1
ATOM 2124 N N . ALA A 1 277 ? 9.105 3.180 6.280 1.00 48.50 277 ALA A N 1
ATOM 2125 C CA . ALA A 1 277 ? 8.913 4.609 6.346 1.00 48.50 277 ALA A CA 1
ATOM 2126 C C . ALA A 1 277 ? 9.833 5.266 5.300 1.00 48.50 277 ALA A C 1
ATOM 2128 O O . ALA A 1 277 ? 10.965 4.833 5.100 1.00 48.50 277 ALA A O 1
ATOM 2129 N N . HIS A 1 278 ? 9.321 6.241 4.544 1.00 49.22 278 HIS A N 1
ATOM 2130 C CA . HIS A 1 278 ? 10.199 7.057 3.703 1.00 49.22 278 HIS A CA 1
ATOM 2131 C C . HIS A 1 278 ? 11.152 7.817 4.618 1.00 49.22 278 HIS A C 1
ATOM 2133 O O . HIS A 1 278 ? 10.672 8.403 5.582 1.00 49.22 278 HIS A O 1
ATOM 2139 N N . ALA A 1 279 ? 12.420 7.969 4.248 1.00 37.38 279 ALA A N 1
ATOM 2140 C CA . ALA A 1 279 ? 13.355 8.842 4.960 1.00 37.38 279 ALA A CA 1
ATOM 2141 C C . ALA A 1 279 ? 12.799 10.244 5.264 1.00 37.38 279 ALA A C 1
ATOM 2143 O O . ALA A 1 279 ? 13.037 10.797 6.334 1.00 37.38 279 ALA A O 1
ATOM 2144 N N . ALA A 1 280 ? 12.003 10.807 4.347 1.00 39.62 280 ALA A N 1
ATOM 2145 C CA . ALA A 1 280 ? 11.338 12.099 4.529 1.00 39.62 280 ALA A CA 1
ATOM 2146 C C . ALA A 1 280 ? 10.142 12.083 5.516 1.00 39.62 280 ALA A C 1
ATOM 2148 O O . ALA A 1 280 ? 9.682 13.141 5.940 1.00 39.62 280 ALA A O 1
ATOM 2149 N N . ARG A 1 281 ? 9.616 10.904 5.877 1.00 53.56 281 ARG A N 1
ATOM 2150 C CA . ARG A 1 281 ? 8.491 10.685 6.811 1.00 53.56 281 ARG A CA 1
ATOM 2151 C C . ARG A 1 281 ? 8.858 9.824 8.027 1.00 53.56 281 ARG A C 1
ATOM 2153 O O . ARG A 1 281 ? 7.978 9.564 8.843 1.00 53.56 281 ARG A O 1
ATOM 2160 N N . ASP A 1 282 ? 10.113 9.407 8.174 1.00 55.88 282 ASP A N 1
ATOM 2161 C CA . ASP A 1 282 ? 10.591 8.599 9.301 1.00 55.88 282 ASP A CA 1
ATOM 2162 C C . ASP A 1 282 ? 10.295 9.264 10.641 1.00 55.88 282 ASP A C 1
ATOM 2164 O O . ASP A 1 282 ? 9.739 8.620 11.524 1.00 55.88 282 ASP A O 1
ATOM 2168 N N . GLU A 1 283 ? 10.571 10.563 10.766 1.00 57.97 283 GLU A N 1
ATOM 2169 C CA . GLU A 1 283 ? 10.308 11.308 12.001 1.00 57.97 283 GLU A CA 1
ATOM 2170 C C . GLU A 1 283 ? 8.806 11.435 12.280 1.00 57.97 283 GLU A C 1
ATOM 2172 O O . GLU A 1 283 ? 8.352 11.218 13.400 1.00 57.97 283 GLU A O 1
ATOM 2177 N N . PHE A 1 284 ? 8.002 11.686 11.242 1.00 59.88 284 PHE A N 1
ATOM 2178 C CA . PHE A 1 284 ? 6.543 11.707 11.364 1.00 59.88 284 PHE A CA 1
ATOM 2179 C C . PHE A 1 284 ? 5.989 10.348 11.813 1.00 59.88 284 PHE A C 1
ATOM 2181 O O . PHE A 1 284 ? 5.111 10.282 12.670 1.00 59.88 284 PHE A O 1
ATOM 2188 N N . LEU A 1 285 ? 6.496 9.251 11.250 1.00 58.78 285 LEU A N 1
ATOM 2189 C CA . LEU A 1 285 ? 6.060 7.905 11.603 1.00 58.78 285 LEU A CA 1
ATOM 2190 C C . LEU A 1 285 ? 6.569 7.500 12.988 1.00 58.78 285 LEU A C 1
ATOM 2192 O O . LEU A 1 285 ? 5.805 6.936 13.764 1.00 58.78 285 LEU A O 1
ATOM 2196 N N . ARG A 1 286 ? 7.801 7.854 13.352 1.00 64.38 286 ARG A N 1
ATOM 2197 C CA . ARG A 1 286 ? 8.314 7.697 14.716 1.00 64.38 286 ARG A CA 1
ATOM 2198 C C . ARG A 1 286 ? 7.412 8.407 15.722 1.00 64.38 286 ARG A C 1
ATOM 2200 O O . ARG A 1 286 ? 6.983 7.780 16.686 1.00 64.38 286 ARG A O 1
ATOM 2207 N N . GLN A 1 287 ? 7.066 9.664 15.456 1.00 67.81 287 GLN A N 1
ATOM 2208 C CA . GLN A 1 287 ? 6.165 10.446 16.295 1.00 67.81 287 GLN A CA 1
ATOM 2209 C C . GLN A 1 287 ? 4.770 9.809 16.377 1.00 67.81 287 GLN A C 1
ATOM 2211 O O . GLN A 1 287 ? 4.244 9.620 17.471 1.00 67.81 287 GLN A O 1
ATOM 2216 N N . LYS A 1 288 ? 4.214 9.360 15.243 1.00 67.88 288 LYS A N 1
ATOM 2217 C CA . LYS A 1 288 ? 2.936 8.633 15.189 1.00 67.88 288 LYS A CA 1
ATOM 2218 C C . LYS A 1 288 ? 2.958 7.351 16.028 1.00 67.88 288 LYS A C 1
ATOM 2220 O O . LYS A 1 288 ? 1.957 7.014 16.654 1.00 67.88 288 LYS A O 1
ATOM 2225 N N . HIS A 1 289 ? 4.080 6.630 16.048 1.00 68.88 289 HIS A N 1
ATOM 2226 C CA . HIS A 1 289 ? 4.235 5.450 16.893 1.00 68.88 289 HIS A CA 1
ATOM 2227 C C . HIS A 1 289 ? 4.303 5.812 18.379 1.00 68.88 289 HIS A C 1
ATOM 2229 O O . HIS A 1 289 ? 3.597 5.183 19.161 1.00 68.88 289 HIS A O 1
ATOM 2235 N N . ILE A 1 290 ? 5.103 6.816 18.753 1.00 73.06 290 ILE A N 1
ATOM 2236 C CA . ILE A 1 290 ? 5.197 7.301 20.140 1.00 73.06 290 ILE A CA 1
ATOM 2237 C C . ILE A 1 290 ? 3.803 7.686 20.650 1.00 73.06 290 ILE A C 1
ATOM 2239 O O . ILE A 1 290 ? 3.405 7.285 21.742 1.00 73.06 290 ILE A O 1
ATOM 2243 N N . GLU A 1 291 ? 3.029 8.399 19.833 1.00 73.38 291 GLU A N 1
ATOM 2244 C CA . GLU A 1 291 ? 1.639 8.748 20.132 1.00 73.38 291 GLU A CA 1
ATOM 2245 C C . GLU A 1 291 ? 0.755 7.501 20.266 1.00 73.38 291 GLU A C 1
ATOM 2247 O O . GLU A 1 291 ? 0.027 7.363 21.247 1.00 73.38 291 GLU A O 1
ATOM 2252 N N . ALA A 1 292 ? 0.846 6.545 19.337 1.00 73.94 292 ALA A N 1
ATOM 2253 C CA . ALA A 1 292 ? 0.070 5.309 19.406 1.00 73.94 292 ALA A CA 1
ATOM 2254 C C . ALA A 1 292 ? 0.415 4.443 20.631 1.00 73.94 292 ALA A C 1
ATOM 2256 O O . ALA A 1 292 ? -0.480 3.806 21.190 1.00 73.94 292 ALA A O 1
ATOM 2257 N N . GLU A 1 293 ? 1.680 4.405 21.056 1.00 76.62 293 GLU A N 1
ATOM 2258 C CA . GLU A 1 293 ? 2.137 3.680 22.245 1.00 76.62 293 GLU A CA 1
ATOM 2259 C C . GLU A 1 293 ? 1.681 4.381 23.531 1.00 76.62 293 GLU A C 1
ATOM 2261 O O . GLU A 1 293 ? 1.179 3.716 24.439 1.00 76.62 293 GLU A O 1
ATOM 2266 N N . LYS A 1 294 ? 1.772 5.720 23.585 1.00 80.31 294 LYS A N 1
ATOM 2267 C CA . LYS A 1 294 ? 1.206 6.533 24.673 1.00 80.31 294 LYS A CA 1
ATOM 2268 C C . LYS A 1 294 ? -0.279 6.212 24.848 1.00 80.31 294 LYS A C 1
ATOM 2270 O O . LYS A 1 294 ? -0.686 5.840 25.944 1.00 80.31 294 LYS A O 1
ATOM 2275 N N . LEU A 1 295 ? -1.048 6.253 23.759 1.00 80.50 295 LEU A N 1
ATOM 2276 C CA . LEU A 1 295 ? -2.476 5.926 23.758 1.00 80.50 295 LEU A CA 1
ATOM 2277 C C . LEU A 1 295 ? -2.744 4.480 24.179 1.00 80.50 295 LEU A C 1
ATOM 2279 O O . LEU A 1 295 ? -3.663 4.224 24.945 1.00 80.50 295 LEU A O 1
ATOM 2283 N N . THR A 1 296 ? -1.932 3.528 23.711 1.00 83.38 296 THR A N 1
ATOM 2284 C CA . THR A 1 296 ? -2.056 2.115 24.109 1.00 83.38 296 THR A CA 1
ATOM 2285 C C . THR A 1 296 ? -1.926 1.971 25.621 1.00 83.38 296 THR A C 1
ATOM 2287 O O . THR A 1 296 ? -2.768 1.335 26.250 1.00 83.38 296 THR A O 1
ATOM 2290 N N . LYS A 1 297 ? -0.883 2.572 26.206 1.00 85.56 297 LYS A N 1
ATOM 2291 C CA . LYS A 1 297 ? -0.615 2.508 27.646 1.00 85.56 297 LYS A CA 1
ATOM 2292 C C . LYS A 1 297 ? -1.691 3.225 28.450 1.00 85.56 297 LYS A C 1
ATOM 2294 O O . LYS A 1 297 ? -2.147 2.678 29.446 1.00 85.56 297 LYS A O 1
ATOM 2299 N N . GLU A 1 298 ? -2.106 4.410 28.011 1.00 86.81 298 GLU A N 1
ATOM 2300 C CA . GLU A 1 298 ? -3.179 5.176 28.648 1.00 86.81 298 GLU A CA 1
ATOM 2301 C C . GLU A 1 298 ? -4.471 4.352 28.686 1.00 86.81 298 GLU A C 1
ATOM 2303 O O . GLU A 1 298 ? -5.004 4.084 29.755 1.00 86.81 298 GLU A O 1
ATOM 2308 N N . TYR A 1 299 ? -4.922 3.818 27.552 1.00 89.38 299 TYR A N 1
ATOM 2309 C CA . TYR A 1 299 ? -6.188 3.085 27.483 1.00 89.38 299 TYR A CA 1
ATOM 2310 C C . TYR A 1 299 ? -6.119 1.757 28.253 1.00 89.38 299 TYR A C 1
ATOM 2312 O O . TYR A 1 299 ? -7.071 1.387 28.941 1.00 89.38 299 TYR A O 1
ATOM 2320 N N . ALA A 1 300 ? -4.974 1.075 28.226 1.00 90.06 300 ALA A N 1
ATOM 2321 C CA . ALA A 1 300 ? -4.745 -0.114 29.041 1.00 90.06 300 ALA A CA 1
ATOM 2322 C C . ALA A 1 300 ? -4.819 0.177 30.554 1.00 90.06 300 ALA A C 1
ATOM 2324 O O . ALA A 1 300 ? -5.375 -0.626 31.302 1.00 90.06 300 ALA A O 1
ATOM 2325 N N . GLN A 1 301 ? -4.338 1.340 31.018 1.00 91.69 301 GLN A N 1
ATOM 2326 C CA . GLN A 1 301 ? -4.476 1.767 32.423 1.00 91.69 301 GLN A CA 1
ATOM 2327 C C . GLN A 1 301 ? -5.938 1.985 32.834 1.00 91.69 301 GLN A C 1
ATOM 2329 O O . GLN A 1 301 ? -6.276 1.815 34.005 1.00 91.69 301 GLN A O 1
ATOM 2334 N N . HIS A 1 302 ? -6.810 2.295 31.874 1.00 90.00 302 HIS A N 1
ATOM 2335 C CA . HIS A 1 302 ? -8.259 2.368 32.058 1.00 90.00 302 HIS A CA 1
ATOM 2336 C C . HIS A 1 302 ? -8.961 0.992 31.984 1.00 90.00 302 HIS A C 1
ATOM 2338 O O . HIS A 1 302 ? -10.189 0.935 32.019 1.00 90.00 302 HIS A O 1
ATOM 2344 N N . GLY A 1 303 ? -8.215 -0.120 31.897 1.00 91.25 303 GLY A N 1
ATOM 2345 C CA . GLY A 1 303 ? -8.759 -1.485 31.848 1.00 91.25 303 GLY A CA 1
ATOM 2346 C C . GLY A 1 303 ? -9.236 -1.931 30.461 1.00 91.25 303 GLY A C 1
ATOM 2347 O O . GLY A 1 303 ? -9.967 -2.914 30.339 1.00 91.25 303 GLY A O 1
ATOM 2348 N N . ILE A 1 304 ? -8.846 -1.213 29.404 1.00 92.81 304 ILE A N 1
ATOM 2349 C CA . ILE A 1 304 ? -9.276 -1.487 28.029 1.00 92.81 304 ILE A CA 1
ATOM 2350 C C . ILE A 1 304 ? -8.306 -2.474 27.376 1.00 92.81 304 ILE A C 1
ATOM 2352 O O . ILE A 1 304 ? -7.103 -2.232 27.336 1.00 92.81 304 ILE A O 1
ATOM 2356 N N . TYR A 1 305 ? -8.824 -3.567 26.812 1.00 93.31 305 TYR A N 1
ATOM 2357 C CA . TYR A 1 305 ? -8.013 -4.587 26.147 1.00 93.31 305 TYR A CA 1
ATOM 2358 C C . TYR A 1 305 ? -7.529 -4.096 24.775 1.00 93.31 305 TYR A C 1
ATOM 2360 O O . TYR A 1 305 ? -8.282 -4.072 23.800 1.00 93.31 305 TYR A O 1
ATOM 2368 N N . MET A 1 306 ? -6.251 -3.746 24.685 1.00 89.12 306 MET A N 1
ATOM 2369 C CA . MET A 1 306 ? -5.596 -3.211 23.495 1.00 89.12 306 MET A CA 1
ATOM 2370 C C . MET A 1 306 ? -4.931 -4.329 22.688 1.00 89.12 306 MET A C 1
ATOM 2372 O O . MET A 1 306 ? -3.854 -4.810 23.045 1.00 89.12 306 MET A O 1
ATOM 2376 N N . LEU A 1 307 ? -5.557 -4.752 21.584 1.00 85.62 307 LEU A N 1
ATOM 2377 C CA . LEU A 1 307 ? -4.942 -5.677 20.631 1.00 85.62 307 LEU A CA 1
ATOM 2378 C C . LEU A 1 307 ? -4.099 -4.865 19.661 1.00 85.62 307 LEU A C 1
ATOM 2380 O O . LEU A 1 307 ? -4.623 -4.308 18.702 1.00 85.62 307 LEU A O 1
ATOM 2384 N N . VAL A 1 308 ? -2.802 -4.797 19.923 1.00 78.00 308 VAL A N 1
ATOM 2385 C CA . VAL A 1 308 ? -1.836 -4.072 19.113 1.00 78.00 308 VAL A CA 1
ATOM 2386 C C . VAL A 1 308 ? -1.292 -4.984 18.025 1.00 78.00 308 VAL A C 1
ATOM 2388 O O . VAL A 1 308 ? -0.679 -6.018 18.292 1.00 78.00 308 VAL A O 1
ATOM 2391 N N . THR A 1 309 ? -1.474 -4.582 16.774 1.00 68.31 309 THR A N 1
ATOM 2392 C CA . THR A 1 309 ? -0.904 -5.280 15.621 1.00 68.31 309 THR A CA 1
ATOM 2393 C C . THR A 1 309 ? -0.207 -4.298 14.683 1.00 68.31 309 THR A C 1
ATOM 2395 O O . THR A 1 309 ? -0.570 -3.118 14.604 1.00 68.31 309 THR A O 1
ATOM 2398 N N . ALA A 1 310 ? 0.809 -4.775 13.961 1.00 56.84 310 ALA A N 1
ATOM 2399 C CA . ALA A 1 310 ? 1.317 -4.045 12.808 1.00 56.84 310 ALA A CA 1
ATOM 2400 C C . ALA A 1 310 ? 0.183 -3.943 11.786 1.00 56.84 310 ALA A C 1
ATOM 2402 O O . ALA A 1 310 ? -0.506 -4.937 11.576 1.00 56.84 310 ALA A O 1
ATOM 2403 N N . ALA A 1 311 ? -0.023 -2.751 11.208 1.00 53.38 311 ALA A N 1
ATOM 2404 C CA . ALA A 1 311 ? -1.129 -2.430 10.298 1.00 53.38 311 ALA A CA 1
ATOM 2405 C C . ALA A 1 311 ? -1.644 -3.668 9.548 1.00 53.38 311 ALA A C 1
ATOM 2407 O O . ALA A 1 311 ? -0.946 -4.213 8.690 1.00 53.38 311 ALA A O 1
ATOM 2408 N N . ALA A 1 312 ? -2.841 -4.133 9.917 1.00 51.62 312 ALA A N 1
ATOM 2409 C CA . ALA A 1 312 ? -3.456 -5.269 9.260 1.00 51.62 312 ALA A CA 1
ATOM 2410 C C . ALA A 1 312 ? -3.683 -4.873 7.800 1.00 51.62 312 ALA A C 1
ATOM 2412 O O . ALA A 1 312 ? -4.561 -4.063 7.502 1.00 51.62 312 ALA A O 1
ATOM 2413 N N . ILE A 1 313 ? -2.903 -5.425 6.871 1.00 56.75 313 ILE A N 1
ATOM 2414 C CA . ILE A 1 313 ? -3.177 -5.303 5.435 1.00 56.75 313 ILE A CA 1
ATOM 2415 C C . ILE A 1 313 ? -4.311 -6.274 5.110 1.00 56.75 313 ILE A C 1
ATOM 2417 O O . ILE A 1 313 ? -4.161 -7.177 4.302 1.00 56.75 313 ILE A O 1
ATOM 2421 N N . GLY A 1 314 ? -5.452 -6.152 5.789 1.00 64.06 314 GLY A N 1
ATOM 2422 C CA . GLY A 1 314 ? -6.614 -6.982 5.510 1.00 64.06 314 GLY A CA 1
ATOM 2423 C C . GLY A 1 314 ? -7.011 -6.843 4.045 1.00 64.06 314 GLY A C 1
ATOM 2424 O O . GLY A 1 314 ? -7.122 -5.720 3.552 1.00 64.06 314 GLY A O 1
ATOM 2425 N N . ILE A 1 315 ? -7.176 -7.971 3.351 1.00 72.31 315 ILE A N 1
ATOM 2426 C CA . ILE A 1 315 ? -7.802 -8.004 2.026 1.00 72.31 315 ILE A CA 1
ATOM 2427 C C . ILE A 1 315 ? -9.312 -7.990 2.267 1.00 72.31 315 ILE A C 1
ATOM 2429 O O . ILE A 1 315 ? -9.911 -9.033 2.530 1.00 72.31 315 ILE A O 1
ATOM 2433 N N . ASP A 1 316 ? -9.920 -6.807 2.212 1.00 68.75 316 ASP A N 1
ATOM 2434 C CA . ASP A 1 316 ? -11.361 -6.644 2.450 1.00 68.75 316 ASP A CA 1
ATOM 2435 C C . ASP A 1 316 ? -12.174 -6.978 1.205 1.00 68.75 316 ASP A C 1
ATOM 2437 O O . ASP A 1 316 ? -13.258 -7.560 1.273 1.00 68.75 316 ASP A O 1
ATOM 2441 N N . GLU A 1 317 ? -11.645 -6.573 0.056 1.00 76.12 317 GLU A N 1
ATOM 2442 C CA . GLU A 1 317 ? -12.300 -6.669 -1.236 1.00 76.12 317 GLU A CA 1
ATOM 2443 C C . GLU A 1 317 ? -11.242 -6.741 -2.341 1.00 76.12 317 GLU A C 1
ATOM 2445 O O . GLU A 1 317 ? -10.194 -6.098 -2.261 1.00 76.12 317 GLU A O 1
ATOM 2450 N N . VAL A 1 318 ? -11.541 -7.495 -3.398 1.00 84.62 318 VAL A N 1
ATOM 2451 C CA . VAL A 1 318 ? -10.825 -7.398 -4.672 1.00 84.62 318 VAL A CA 1
ATOM 2452 C C . VAL A 1 318 ? -11.767 -6.803 -5.699 1.00 84.62 318 VAL A C 1
ATOM 2454 O O . VAL A 1 318 ? -12.823 -7.367 -5.982 1.00 84.62 318 VAL A O 1
ATOM 2457 N N . ARG A 1 319 ? -11.376 -5.653 -6.239 1.00 87.62 319 ARG A N 1
ATOM 2458 C CA . ARG A 1 319 ? -12.116 -4.921 -7.264 1.00 87.62 319 ARG A CA 1
ATOM 2459 C C . ARG A 1 319 ? -11.562 -5.240 -8.631 1.00 87.62 319 ARG A C 1
ATOM 2461 O O . ARG A 1 319 ? -10.356 -5.425 -8.781 1.00 87.62 319 ARG A O 1
ATOM 2468 N N . MET A 1 320 ? -12.446 -5.267 -9.619 1.00 92.31 320 MET A N 1
ATOM 2469 C CA . MET A 1 320 ? -12.103 -5.608 -10.993 1.00 92.31 320 MET A CA 1
ATOM 2470 C C . MET A 1 320 ? -12.469 -4.457 -11.919 1.00 92.31 320 MET A C 1
ATOM 2472 O O . MET A 1 320 ? -13.645 -4.113 -12.010 1.00 92.31 320 MET A O 1
ATOM 2476 N N . ARG A 1 321 ? -11.480 -3.893 -12.624 1.00 91.00 321 ARG A N 1
ATOM 2477 C CA . ARG A 1 321 ? -11.682 -2.837 -13.638 1.00 91.00 321 ARG A CA 1
ATOM 2478 C C . ARG A 1 321 ? -12.515 -1.652 -13.125 1.00 91.00 321 ARG A C 1
ATOM 2480 O O . ARG A 1 321 ? -13.356 -1.112 -13.840 1.00 91.00 321 ARG A O 1
ATOM 2487 N N . GLU A 1 322 ? -12.277 -1.251 -11.878 1.00 89.44 322 GLU A N 1
ATOM 2488 C CA . GLU A 1 322 ? -12.950 -0.117 -11.238 1.00 89.44 322 GLU A CA 1
ATOM 2489 C C . GLU A 1 322 ? -12.063 1.128 -11.186 1.00 89.44 322 GLU A C 1
ATOM 2491 O O . GLU A 1 322 ? -10.835 1.050 -11.183 1.00 89.44 322 GLU A O 1
ATOM 2496 N N . GLN A 1 323 ? -12.709 2.292 -11.089 1.00 89.88 323 GLN A N 1
ATOM 2497 C CA . GLN A 1 323 ? -12.019 3.550 -10.829 1.00 89.88 323 GLN A CA 1
ATOM 2498 C C . GLN A 1 323 ? -11.449 3.560 -9.411 1.00 89.88 323 GLN A C 1
ATOM 2500 O O . GLN A 1 323 ? -12.157 3.292 -8.437 1.00 89.88 323 GLN A O 1
ATOM 2505 N N . ILE A 1 324 ? -10.184 3.954 -9.300 1.00 88.25 324 ILE A N 1
ATOM 2506 C CA . ILE A 1 324 ? -9.498 4.095 -8.018 1.00 88.25 324 ILE A CA 1
ATOM 2507 C C . ILE A 1 324 ? -9.476 5.577 -7.632 1.00 88.25 324 ILE A C 1
ATOM 2509 O O . ILE A 1 324 ? -9.070 6.406 -8.455 1.00 88.25 324 ILE A O 1
ATOM 2513 N N . PRO A 1 325 ? -9.959 5.953 -6.434 1.00 88.12 325 PRO A N 1
ATOM 2514 C CA . PRO A 1 325 ? -9.898 7.334 -5.976 1.00 88.12 325 PRO A CA 1
ATOM 2515 C C . PRO A 1 325 ? -8.442 7.776 -5.809 1.00 88.12 325 PRO A C 1
ATOM 2517 O O . PRO A 1 325 ? -7.579 6.988 -5.435 1.00 88.12 325 PRO A O 1
ATOM 2520 N N . LEU A 1 326 ? -8.174 9.049 -6.083 1.00 86.50 326 LEU A N 1
ATOM 2521 C CA . LEU A 1 326 ? -6.864 9.637 -5.820 1.00 86.50 326 LEU A CA 1
ATOM 2522 C C . LEU A 1 326 ? -6.681 9.846 -4.307 1.00 86.50 326 LEU A C 1
ATOM 2524 O O . LEU A 1 326 ? -7.629 10.249 -3.625 1.00 86.50 326 LEU A O 1
ATOM 2528 N N . HIS A 1 327 ? -5.467 9.632 -3.791 1.00 81.00 327 HIS A N 1
ATOM 2529 C CA . HIS A 1 327 ? -5.175 9.813 -2.369 1.00 81.00 327 HIS A CA 1
ATOM 2530 C C . HIS A 1 327 ? -5.505 11.242 -1.893 1.00 81.00 327 HIS A C 1
ATOM 2532 O O . HIS A 1 327 ? -5.253 12.228 -2.596 1.00 81.00 327 HIS A O 1
ATOM 2538 N N . ARG A 1 328 ? -6.045 11.380 -0.670 1.00 77.69 328 ARG A N 1
ATOM 2539 C CA . ARG A 1 328 ? -6.546 12.661 -0.127 1.00 77.69 328 ARG A CA 1
ATOM 2540 C C . ARG A 1 328 ? -5.486 13.764 -0.133 1.00 77.69 328 ARG A C 1
ATOM 2542 O O . ARG A 1 328 ? -5.818 14.908 -0.440 1.00 77.69 328 ARG A O 1
ATOM 2549 N N . ASP A 1 329 ? -4.234 13.427 0.171 1.00 78.62 329 ASP A N 1
ATOM 2550 C CA . ASP A 1 329 ? -3.129 14.396 0.173 1.00 78.62 329 ASP A CA 1
ATOM 2551 C C . ASP A 1 329 ? -2.852 14.939 -1.235 1.00 78.62 329 ASP A C 1
ATOM 2553 O O . ASP A 1 329 ? -2.686 16.146 -1.398 1.00 78.62 329 ASP A O 1
ATOM 2557 N N . ALA A 1 330 ? -2.899 14.087 -2.264 1.00 84.50 330 ALA A N 1
ATOM 2558 C CA . ALA A 1 330 ? -2.731 14.512 -3.652 1.00 84.50 330 ALA A CA 1
ATOM 2559 C C . ALA A 1 330 ? -3.924 15.362 -4.126 1.00 84.50 330 ALA A C 1
ATOM 2561 O O . ALA A 1 330 ? -3.731 16.376 -4.794 1.00 84.50 330 ALA A O 1
ATOM 2562 N N . VAL A 1 331 ? -5.157 15.018 -3.721 1.00 87.75 331 VAL A N 1
ATOM 2563 C CA . VAL A 1 331 ? -6.352 15.850 -3.979 1.00 87.75 331 VAL A CA 1
ATOM 2564 C C . VAL A 1 331 ? -6.219 17.223 -3.323 1.00 87.75 331 VAL A C 1
ATOM 2566 O O . VAL A 1 331 ? -6.525 18.241 -3.943 1.00 87.75 331 VAL A O 1
ATOM 2569 N N . LYS A 1 332 ? -5.762 17.269 -2.069 1.00 83.62 332 LYS A N 1
ATOM 2570 C CA . LYS A 1 332 ? -5.529 18.523 -1.351 1.00 83.62 332 LYS A CA 1
ATOM 2571 C C . LYS A 1 332 ? -4.459 19.358 -2.056 1.00 83.62 332 LYS A C 1
ATOM 2573 O O . LYS A 1 332 ? -4.719 20.517 -2.360 1.00 83.62 332 LYS A O 1
ATOM 2578 N N . ALA A 1 333 ? -3.321 18.755 -2.394 1.00 84.69 333 ALA A N 1
ATOM 2579 C CA . ALA A 1 333 ? -2.250 19.432 -3.114 1.00 84.69 333 ALA A CA 1
ATOM 2580 C C . ALA A 1 333 ? -2.733 19.982 -4.469 1.00 84.69 333 ALA A C 1
ATOM 2582 O O . ALA A 1 333 ? -2.426 21.122 -4.804 1.00 84.69 333 ALA A O 1
ATOM 2583 N N . LEU A 1 334 ? -3.546 19.231 -5.227 1.00 89.44 334 LEU A N 1
ATOM 2584 C CA . LEU A 1 334 ? -4.094 19.681 -6.516 1.00 89.44 334 LEU A CA 1
ATOM 2585 C C . LEU A 1 334 ? -5.003 20.903 -6.362 1.00 89.44 334 LEU A C 1
ATOM 2587 O O . LEU A 1 334 ? -4.983 21.812 -7.194 1.00 89.44 334 LEU A O 1
ATOM 2591 N N . ARG A 1 335 ? -5.797 20.935 -5.288 1.00 86.12 335 ARG A N 1
ATOM 2592 C CA . ARG A 1 335 ? -6.655 22.079 -4.957 1.00 86.12 335 ARG A CA 1
ATOM 2593 C C . ARG A 1 335 ? -5.842 23.302 -4.538 1.00 86.12 335 ARG A C 1
ATOM 2595 O O . ARG A 1 335 ? -6.230 24.414 -4.893 1.00 86.12 335 ARG A O 1
ATOM 2602 N N . ASP A 1 336 ? -4.736 23.078 -3.835 1.00 84.31 336 ASP A N 1
ATOM 2603 C CA . ASP A 1 336 ? -3.843 24.116 -3.315 1.00 84.31 336 ASP A CA 1
ATOM 2604 C C . ASP A 1 336 ? -2.771 24.564 -4.337 1.00 84.31 336 ASP A C 1
ATOM 2606 O O . ASP A 1 336 ? -2.037 25.520 -4.085 1.00 84.31 336 ASP A O 1
ATOM 2610 N N . ALA A 1 337 ? -2.695 23.922 -5.509 1.00 87.56 337 ALA A N 1
ATOM 2611 C CA . ALA A 1 337 ? -1.735 24.243 -6.562 1.00 87.56 337 ALA A CA 1
ATOM 2612 C C . ALA A 1 337 ? -1.891 25.692 -7.088 1.00 87.56 337 ALA A C 1
ATOM 2614 O O . ALA A 1 337 ? -3.019 26.200 -7.207 1.00 87.56 337 ALA A O 1
ATOM 2615 N N . PRO A 1 338 ? -0.776 26.356 -7.472 1.00 86.62 338 PRO A N 1
ATOM 2616 C CA . PRO A 1 338 ? -0.765 27.775 -7.853 1.00 86.62 338 PRO A CA 1
ATOM 2617 C C . PRO A 1 338 ? -1.652 28.087 -9.067 1.00 86.62 338 PRO A C 1
ATOM 2619 O O . PRO A 1 338 ? -2.210 29.179 -9.171 1.00 86.62 338 PRO A O 1
ATOM 2622 N N . HIS A 1 339 ? -1.844 27.115 -9.957 1.00 89.81 339 HIS A N 1
ATOM 2623 C CA . HIS A 1 339 ? -2.759 27.180 -11.093 1.00 89.81 339 HIS A CA 1
ATOM 2624 C C . HIS A 1 339 ? -3.420 25.822 -11.332 1.00 89.81 339 HIS A C 1
ATOM 2626 O O . HIS A 1 339 ? -3.014 24.800 -10.782 1.00 89.81 339 HIS A O 1
ATOM 2632 N N . GLU A 1 340 ? -4.469 25.809 -12.154 1.00 90.19 340 GLU A N 1
ATOM 2633 C CA . GLU A 1 340 ? -5.148 24.570 -12.527 1.00 90.19 340 GLU A CA 1
ATOM 2634 C C . GLU A 1 340 ? -4.288 23.763 -13.520 1.00 90.19 340 GLU A C 1
ATOM 2636 O O . GLU A 1 340 ? -4.061 24.176 -14.660 1.00 90.19 340 GLU A O 1
ATOM 2641 N N . LEU A 1 341 ? -3.797 22.603 -13.072 1.00 91.88 341 LEU A N 1
ATOM 2642 C CA . LEU A 1 341 ? -2.903 21.730 -13.847 1.00 91.88 341 LEU A CA 1
ATOM 2643 C C . LEU A 1 341 ? -3.596 21.023 -15.007 1.00 91.88 341 LEU A C 1
ATOM 2645 O O . LEU A 1 341 ? -2.979 20.789 -16.040 1.00 91.88 341 LEU A O 1
ATOM 2649 N N . PHE A 1 342 ? -4.869 20.685 -14.843 1.00 92.44 342 PHE A N 1
ATOM 2650 C CA . PHE A 1 342 ? -5.725 20.106 -15.871 1.00 92.44 342 PHE A CA 1
ATOM 2651 C C . PHE A 1 342 ? -7.179 20.434 -15.544 1.00 92.44 342 PHE A C 1
ATOM 2653 O O . PHE A 1 342 ? -7.531 20.646 -14.385 1.00 92.44 342 PHE A O 1
ATOM 2660 N N . ARG A 1 343 ? -8.043 20.444 -16.561 1.00 89.38 343 ARG A N 1
ATOM 2661 C CA . ARG A 1 343 ? -9.468 20.755 -16.388 1.00 89.38 343 ARG A CA 1
ATOM 2662 C C . ARG A 1 343 ? -10.115 19.822 -15.358 1.00 89.38 343 ARG A C 1
ATOM 2664 O O . ARG A 1 343 ? -10.190 18.617 -15.602 1.00 89.38 343 ARG A O 1
ATOM 2671 N N . GLY A 1 344 ? -10.632 20.396 -14.273 1.00 87.06 344 GLY A N 1
ATOM 2672 C CA . GLY A 1 344 ? -11.284 19.667 -13.184 1.00 87.06 344 GLY A CA 1
ATOM 2673 C C . GLY A 1 344 ? -10.344 19.280 -12.040 1.00 87.06 344 GLY A C 1
ATOM 2674 O O . GLY A 1 344 ? -10.798 18.640 -11.097 1.00 87.06 344 GLY A O 1
ATOM 2675 N N . ALA A 1 345 ? -9.066 19.686 -12.056 1.00 86.69 345 ALA A N 1
ATOM 2676 C CA . ALA A 1 345 ? -8.087 19.349 -11.010 1.00 86.69 345 ALA A CA 1
ATOM 2677 C C . ALA A 1 345 ? -8.494 19.819 -9.602 1.00 86.69 345 ALA A C 1
ATOM 2679 O O . ALA A 1 345 ? -8.020 19.284 -8.603 1.00 86.69 345 ALA A O 1
ATOM 2680 N N . ARG A 1 346 ? -9.388 20.811 -9.510 1.00 84.88 346 ARG A N 1
ATOM 2681 C CA . ARG A 1 346 ? -9.879 21.367 -8.241 1.00 84.88 346 ARG A CA 1
ATOM 2682 C C . ARG A 1 346 ? -11.160 20.705 -7.715 1.00 84.88 346 ARG A C 1
ATOM 2684 O O . ARG A 1 346 ? -11.644 21.102 -6.653 1.00 84.88 346 ARG A O 1
ATOM 2691 N N . GLU A 1 347 ? -11.726 19.721 -8.421 1.00 84.50 347 GLU A N 1
ATOM 2692 C CA . GLU A 1 347 ? -12.917 18.997 -7.951 1.00 84.50 347 GLU A CA 1
ATOM 2693 C C . GLU A 1 347 ? -12.596 18.145 -6.710 1.00 84.50 347 GLU A C 1
ATOM 2695 O O . GLU A 1 347 ? -11.491 17.623 -6.560 1.00 84.50 347 GLU A O 1
ATOM 2700 N N . ARG A 1 348 ? -13.583 17.985 -5.815 1.00 76.19 348 ARG A N 1
ATOM 2701 C CA . ARG A 1 348 ? -13.415 17.282 -4.527 1.00 76.19 348 ARG A CA 1
ATOM 2702 C C . ARG A 1 348 ? -13.181 15.779 -4.679 1.00 76.19 348 ARG A C 1
ATOM 2704 O O . ARG A 1 348 ? -12.506 15.187 -3.844 1.00 76.19 348 ARG A O 1
ATOM 2711 N N . LYS A 1 349 ? -13.768 15.167 -5.709 1.00 83.75 349 LYS A N 1
ATOM 2712 C CA . LYS A 1 349 ? -13.671 13.733 -5.974 1.00 83.75 349 LYS A CA 1
ATOM 2713 C C . LYS A 1 349 ? -12.807 13.529 -7.209 1.00 83.75 349 LYS A C 1
ATOM 2715 O O . LYS A 1 349 ? -13.260 13.773 -8.320 1.00 83.75 349 LYS A O 1
ATOM 2720 N N . GLN A 1 350 ? -11.572 13.098 -6.993 1.00 88.19 350 GLN A N 1
ATOM 2721 C CA . GLN A 1 350 ? -10.645 12.751 -8.065 1.00 88.19 350 GLN A CA 1
ATOM 2722 C C . GLN A 1 350 ? -10.445 11.244 -8.107 1.00 88.19 350 GLN A C 1
ATOM 2724 O O . GLN A 1 350 ? -10.497 10.562 -7.082 1.00 88.19 350 GLN A O 1
ATOM 2729 N N . PHE A 1 351 ? -10.158 10.755 -9.302 1.00 90.75 351 PHE A N 1
ATOM 2730 C CA . PHE A 1 351 ? -9.767 9.377 -9.554 1.00 90.75 351 PHE A CA 1
ATOM 2731 C C . PHE A 1 351 ? -8.430 9.366 -10.281 1.00 90.75 351 PHE A C 1
ATOM 2733 O O . PHE A 1 351 ? -8.018 10.380 -10.855 1.00 90.75 351 PHE A O 1
ATOM 2740 N N . ILE A 1 352 ? -7.758 8.225 -10.270 1.00 89.00 352 ILE A N 1
ATOM 2741 C CA . ILE A 1 352 ? -6.503 8.059 -10.993 1.00 89.00 352 ILE A CA 1
ATOM 2742 C C . ILE A 1 352 ? -6.791 8.075 -12.501 1.00 89.00 352 ILE A C 1
ATOM 2744 O O . ILE A 1 352 ? -7.648 7.346 -13.004 1.00 89.00 352 ILE A O 1
ATOM 2748 N N . HIS A 1 353 ? -6.073 8.937 -13.216 1.00 91.94 353 HIS A N 1
ATOM 2749 C CA . HIS A 1 353 ? -6.140 9.061 -14.669 1.00 91.94 353 HIS A CA 1
ATOM 2750 C C . HIS A 1 353 ? -4.741 8.904 -15.267 1.00 91.94 353 HIS A C 1
ATOM 2752 O O . HIS A 1 353 ? -3.741 9.186 -14.610 1.00 91.94 353 HIS A O 1
ATOM 2758 N N . LEU A 1 354 ? -4.687 8.479 -16.524 1.00 92.75 354 LEU A N 1
ATOM 2759 C CA . LEU A 1 354 ? -3.485 8.359 -17.334 1.00 92.75 354 LEU A CA 1
ATOM 2760 C C . LEU A 1 354 ? -3.134 9.701 -17.967 1.00 92.75 354 LEU A C 1
ATOM 2762 O O . LEU A 1 354 ? -3.824 10.175 -18.870 1.00 92.75 354 LEU A O 1
ATOM 2766 N N . PHE A 1 355 ? -2.036 10.299 -17.526 1.00 92.62 355 PHE A N 1
ATOM 2767 C CA . PHE A 1 355 ? -1.510 11.536 -18.082 1.00 92.62 355 PHE A CA 1
ATOM 2768 C C . PHE A 1 355 ? -0.271 11.255 -18.920 1.00 92.62 355 PHE A C 1
ATOM 2770 O O . PHE A 1 355 ? 0.604 10.485 -18.531 1.00 92.62 355 PHE A O 1
ATOM 2777 N N . LYS A 1 356 ? -0.156 11.954 -20.053 1.00 94.56 356 LYS A N 1
ATOM 2778 C CA . LYS A 1 356 ? 1.122 12.040 -20.757 1.00 94.56 356 LYS A CA 1
ATOM 2779 C C . LYS A 1 356 ? 2.148 12.714 -19.821 1.00 94.56 356 LYS A C 1
ATOM 2781 O O . LYS A 1 356 ? 1.866 13.831 -19.376 1.00 94.56 356 LYS A O 1
ATOM 2786 N N . PRO A 1 357 ? 3.306 12.091 -19.541 1.00 94.88 357 PRO A N 1
ATOM 2787 C CA . PRO A 1 357 ? 4.287 12.656 -18.628 1.00 94.88 357 PRO A CA 1
ATOM 2788 C C . PRO A 1 357 ? 4.965 13.903 -19.200 1.00 94.88 357 PRO A C 1
ATOM 2790 O O . PRO A 1 357 ? 5.126 14.057 -20.414 1.00 94.88 357 PRO A O 1
ATOM 2793 N N . ALA A 1 358 ? 5.404 14.774 -18.297 1.00 94.62 358 ALA A N 1
ATOM 2794 C CA . ALA A 1 358 ? 6.329 15.858 -18.589 1.00 94.62 358 ALA A CA 1
ATOM 2795 C C . ALA A 1 358 ? 7.778 15.367 -18.443 1.00 94.62 358 ALA A C 1
ATOM 2797 O O . ALA A 1 358 ? 8.064 14.486 -17.631 1.00 94.62 358 ALA A O 1
ATOM 2798 N N . THR A 1 359 ? 8.695 15.953 -19.213 1.00 94.19 359 THR A N 1
ATOM 2799 C CA . THR A 1 359 ? 10.140 15.753 -19.036 1.00 94.19 359 THR A CA 1
ATOM 2800 C C . THR A 1 359 ? 10.693 16.906 -18.211 1.00 94.19 359 THR A C 1
ATOM 2802 O O . THR A 1 359 ? 10.684 18.048 -18.669 1.00 94.19 359 THR A O 1
ATOM 2805 N N . LEU A 1 360 ? 11.167 16.602 -17.008 1.00 93.00 360 LEU A N 1
ATOM 2806 C CA . LEU A 1 360 ? 11.723 17.553 -16.054 1.00 93.00 360 LEU A CA 1
ATOM 2807 C C . LEU A 1 360 ? 13.252 17.383 -16.000 1.00 93.00 360 LEU A C 1
ATOM 2809 O O . LEU A 1 360 ? 13.730 16.254 -15.888 1.00 93.00 360 LEU A O 1
ATOM 2813 N N . PRO A 1 361 ? 14.050 18.454 -16.083 1.00 90.00 361 PRO A N 1
ATOM 2814 C CA . PRO A 1 361 ? 15.500 18.359 -15.971 1.00 90.00 361 PRO A CA 1
ATOM 2815 C C . PRO A 1 361 ? 15.929 18.111 -14.514 1.00 90.00 361 PRO A C 1
ATOM 2817 O O . PRO A 1 361 ? 15.412 18.750 -13.600 1.00 90.00 361 PRO A O 1
ATOM 2820 N N . LEU A 1 362 ? 16.914 17.234 -14.289 1.00 85.38 362 LEU A N 1
ATOM 2821 C CA . LEU A 1 362 ? 17.479 16.968 -12.952 1.00 85.38 362 LEU A CA 1
ATOM 2822 C C . LEU A 1 362 ? 18.706 17.840 -12.623 1.00 85.38 362 LEU A C 1
ATOM 2824 O O . LEU A 1 362 ? 18.883 18.218 -11.467 1.00 85.38 362 LEU A O 1
ATOM 2828 N N . GLY A 1 363 ? 19.527 18.174 -13.626 1.00 71.31 363 GLY A N 1
ATOM 2829 C CA . GLY A 1 363 ? 20.744 18.994 -13.491 1.00 71.31 363 GLY A CA 1
ATOM 2830 C C . GLY A 1 363 ? 20.591 20.432 -14.002 1.00 71.31 363 GLY A C 1
ATOM 2831 O O . GLY A 1 363 ? 19.590 20.770 -14.631 1.00 71.31 363 GLY A O 1
ATOM 2832 N N . GLU A 1 364 ? 21.581 21.296 -13.757 1.00 59.25 364 GLU A N 1
ATOM 2833 C CA . GLU A 1 364 ? 21.542 22.699 -14.200 1.00 59.25 364 GLU A CA 1
ATOM 2834 C C . GLU A 1 364 ? 21.340 22.824 -15.716 1.00 59.25 364 GLU A C 1
ATOM 2836 O O . GLU A 1 364 ? 22.222 22.505 -16.509 1.00 59.25 364 GLU A O 1
ATOM 2841 N N . ARG A 1 365 ? 20.185 23.356 -16.129 1.00 55.25 365 ARG A N 1
ATOM 2842 C CA . ARG A 1 365 ? 20.026 23.936 -17.464 1.00 55.25 365 ARG A CA 1
ATOM 2843 C C . ARG A 1 365 ? 20.128 25.446 -17.322 1.00 55.25 365 ARG A C 1
ATOM 2845 O O . ARG A 1 365 ? 19.284 26.075 -16.688 1.00 55.25 365 ARG A O 1
ATOM 2852 N N . ALA A 1 366 ? 21.177 26.025 -17.896 1.00 41.97 366 ALA A N 1
ATOM 2853 C CA . ALA A 1 366 ? 21.402 27.462 -17.858 1.00 41.97 366 ALA A CA 1
ATOM 2854 C C . ALA A 1 366 ? 20.185 28.232 -18.420 1.00 41.97 366 ALA A C 1
ATOM 2856 O O . ALA A 1 366 ? 19.798 28.049 -19.571 1.00 41.97 366 ALA A O 1
ATOM 2857 N N . ASN A 1 367 ? 19.618 29.136 -17.613 1.00 46.69 367 ASN A N 1
ATOM 2858 C CA . ASN A 1 367 ? 18.776 30.260 -18.045 1.00 46.69 367 ASN A CA 1
ATOM 2859 C C . ASN A 1 367 ? 17.490 29.958 -18.849 1.00 46.69 367 ASN A C 1
ATOM 2861 O O . ASN A 1 367 ? 17.114 30.744 -19.724 1.00 46.69 367 ASN A O 1
ATOM 2865 N N . ALA A 1 368 ? 16.738 28.904 -18.525 1.00 58.00 368 ALA A N 1
ATOM 2866 C CA . ALA A 1 368 ? 15.349 28.805 -18.985 1.00 58.00 368 ALA A CA 1
ATOM 2867 C C . ALA A 1 368 ? 14.404 29.468 -17.966 1.00 58.00 368 ALA A C 1
ATOM 2869 O O . ALA A 1 368 ? 14.405 29.117 -16.790 1.00 58.00 368 ALA A O 1
ATOM 2870 N N . LYS A 1 369 ? 13.586 30.439 -18.399 1.00 70.81 369 LYS A N 1
ATOM 2871 C CA . LYS A 1 369 ? 12.472 30.941 -17.575 1.00 70.81 369 LYS A CA 1
ATOM 2872 C C . LYS A 1 369 ? 11.542 29.766 -17.255 1.00 70.81 369 LYS A C 1
ATOM 2874 O O . LYS A 1 369 ? 11.011 29.188 -18.202 1.00 70.81 369 LYS A O 1
ATOM 2879 N N . SER A 1 370 ? 11.340 29.478 -15.966 1.00 82.38 370 SER A N 1
ATOM 2880 C CA . SER A 1 370 ? 10.386 28.473 -15.474 1.00 82.38 370 SER A CA 1
ATOM 2881 C C . SER A 1 370 ? 9.014 28.666 -16.122 1.00 82.38 370 SER A C 1
ATOM 2883 O O . SER A 1 370 ? 8.505 29.793 -16.208 1.00 82.38 370 SER A O 1
ATOM 2885 N N . ARG A 1 371 ? 8.429 27.578 -16.627 1.00 89.50 371 ARG A N 1
ATOM 2886 C CA . ARG A 1 371 ? 7.114 27.574 -17.278 1.00 89.50 371 ARG A CA 1
ATOM 2887 C C . ARG A 1 371 ? 6.126 26.763 -16.461 1.00 89.50 371 ARG A C 1
ATOM 2889 O O . ARG A 1 371 ? 6.429 25.670 -15.989 1.00 89.50 371 ARG A O 1
ATOM 2896 N N . ALA A 1 372 ? 4.906 27.284 -16.362 1.00 92.25 372 ALA A N 1
ATOM 2897 C CA . ALA A 1 372 ? 3.783 26.552 -15.799 1.00 92.25 372 ALA A CA 1
ATOM 2898 C C . ALA A 1 372 ? 3.506 25.285 -16.624 1.00 92.25 372 ALA A C 1
ATOM 2900 O O . ALA A 1 372 ? 3.371 25.342 -17.851 1.00 92.25 372 ALA A O 1
ATOM 2901 N N . LEU A 1 373 ? 3.407 24.145 -15.944 1.00 92.62 373 LEU A N 1
ATOM 2902 C CA . LEU A 1 373 ? 3.005 22.885 -16.552 1.00 92.62 373 LEU A CA 1
ATOM 2903 C C . LEU A 1 373 ? 1.485 22.814 -16.661 1.00 92.62 373 LEU A C 1
ATOM 2905 O O . LEU A 1 373 ? 0.757 23.193 -15.742 1.00 92.62 373 LEU A O 1
ATOM 2909 N N . HIS A 1 374 ? 1.023 22.272 -17.784 1.00 92.50 374 HIS A N 1
ATOM 2910 C CA . HIS A 1 374 ? -0.376 21.945 -18.017 1.00 92.50 374 HIS A CA 1
ATOM 2911 C C . HIS A 1 374 ? -0.475 20.547 -18.614 1.00 92.50 374 HIS A C 1
ATOM 2913 O O . HIS A 1 374 ? 0.141 20.237 -19.636 1.00 92.50 374 HIS A O 1
ATOM 2919 N N . PHE A 1 375 ? -1.293 19.717 -17.987 1.00 91.44 375 PHE A N 1
ATOM 2920 C CA . PHE A 1 375 ? -1.593 18.369 -18.424 1.00 91.44 375 PHE A CA 1
ATOM 2921 C C . PHE A 1 375 ? -2.944 18.369 -19.144 1.00 91.44 375 PHE A C 1
ATOM 2923 O O . PHE A 1 375 ? -3.900 19.043 -18.749 1.00 91.44 375 PHE A O 1
ATOM 2930 N N . LYS A 1 376 ? -3.051 17.597 -20.227 1.00 89.44 376 LYS A N 1
ATOM 2931 C CA . LYS A 1 376 ? -4.367 17.296 -20.806 1.00 89.44 376 LYS A CA 1
ATOM 2932 C C . LYS A 1 376 ? -5.104 16.366 -19.850 1.00 89.44 376 LYS A C 1
ATOM 2934 O O . LYS A 1 376 ? -4.469 15.510 -19.242 1.00 89.44 376 LYS A O 1
ATOM 2939 N N . ARG A 1 377 ? -6.427 16.518 -19.730 1.00 80.31 377 ARG A N 1
ATOM 2940 C CA . ARG A 1 377 ? -7.242 15.594 -18.929 1.00 80.31 377 ARG A CA 1
ATOM 2941 C C . ARG A 1 377 ? -6.994 14.169 -19.430 1.00 80.31 377 ARG A C 1
ATOM 2943 O O . ARG A 1 377 ? -7.193 13.907 -20.614 1.00 80.31 377 ARG A O 1
ATOM 2950 N N . GLY A 1 378 ? -6.501 13.323 -18.533 1.00 82.12 378 GLY A N 1
ATOM 2951 C CA . GLY A 1 378 ? -6.131 11.951 -18.836 1.00 82.12 378 GLY A CA 1
ATOM 2952 C C . GLY A 1 378 ? -7.327 11.034 -19.072 1.00 82.12 378 GLY A C 1
ATOM 2953 O O . GLY A 1 378 ? -8.462 11.377 -18.730 1.00 82.12 378 GLY A O 1
ATOM 2954 N N . GLU A 1 379 ? -7.060 9.857 -19.633 1.00 89.50 379 GLU A N 1
ATOM 2955 C CA . GLU A 1 379 ? -8.025 8.752 -19.695 1.00 89.50 379 GLU A CA 1
ATOM 2956 C C . GLU A 1 379 ? -8.151 8.092 -18.314 1.00 89.50 379 GLU A C 1
ATOM 2958 O O . GLU A 1 379 ? -7.256 8.214 -17.480 1.00 89.50 379 GLU A O 1
ATOM 2963 N N . GLN A 1 380 ? -9.265 7.424 -18.021 1.00 90.75 380 GLN A N 1
ATOM 2964 C CA . GLN A 1 380 ? -9.419 6.742 -16.731 1.00 90.75 380 GLN A CA 1
ATOM 2965 C C . GLN A 1 380 ? -8.476 5.542 -16.653 1.00 90.75 380 GLN A C 1
ATOM 2967 O O . GLN A 1 380 ? -8.443 4.726 -17.571 1.00 90.75 380 GLN A O 1
ATOM 2972 N N . LEU A 1 381 ? -7.748 5.410 -15.542 1.00 90.81 381 LEU A N 1
ATOM 2973 C CA . LEU A 1 381 ? -6.987 4.198 -15.267 1.00 90.81 381 LEU A CA 1
ATOM 2974 C C . LEU A 1 381 ? -7.908 3.180 -14.589 1.00 90.81 381 LEU A C 1
ATOM 2976 O O . LEU A 1 381 ? -8.414 3.437 -13.496 1.00 90.81 381 LEU A O 1
ATOM 2980 N N . LEU A 1 382 ? -8.109 2.030 -15.232 1.00 92.56 382 LEU A N 1
ATOM 2981 C CA . LEU A 1 382 ? -8.932 0.928 -14.730 1.00 92.56 382 LEU A CA 1
ATOM 2982 C C . LEU A 1 382 ? -8.063 -0.331 -14.604 1.00 92.56 382 LEU A C 1
ATOM 2984 O O . LEU A 1 382 ? -8.008 -1.121 -15.551 1.00 92.56 382 LEU A O 1
ATOM 2988 N N . PRO A 1 383 ? -7.351 -0.521 -13.478 1.00 91.50 383 PRO A N 1
ATOM 2989 C CA . PRO A 1 383 ? -6.529 -1.709 -13.288 1.00 91.50 383 PRO A CA 1
ATOM 2990 C C . PRO A 1 383 ? -7.392 -2.970 -13.303 1.00 91.50 383 PRO A C 1
ATOM 2992 O O . PRO A 1 383 ? -8.543 -2.960 -12.854 1.00 91.50 383 PRO A O 1
ATOM 2995 N N . GLU A 1 384 ? -6.841 -4.072 -13.801 1.00 92.56 384 GLU A N 1
ATOM 2996 C CA . GLU A 1 384 ? -7.609 -5.302 -13.964 1.00 92.56 384 GLU A CA 1
ATOM 2997 C C . GLU A 1 384 ? -8.064 -5.881 -12.626 1.00 92.56 384 GLU A C 1
ATOM 2999 O O . GLU A 1 384 ? -9.225 -6.272 -12.490 1.00 92.56 384 GLU A O 1
ATOM 3004 N N . TYR A 1 385 ? -7.175 -5.841 -11.632 1.00 91.88 385 TYR A N 1
ATOM 3005 C CA . TYR A 1 385 ? -7.455 -6.209 -10.252 1.00 91.88 385 TYR A CA 1
ATOM 3006 C C . TYR A 1 385 ? -6.795 -5.227 -9.288 1.00 91.88 385 TYR A C 1
ATOM 3008 O O . TYR A 1 385 ? -5.626 -4.875 -9.446 1.00 91.88 385 TYR A O 1
ATOM 3016 N N . VAL A 1 386 ? -7.533 -4.836 -8.251 1.00 89.44 386 VAL A N 1
ATOM 3017 C CA . VAL A 1 386 ? -7.027 -4.022 -7.143 1.00 89.44 386 VAL A CA 1
ATOM 3018 C C . VAL A 1 386 ? -7.505 -4.615 -5.831 1.00 89.44 386 VAL A C 1
ATOM 3020 O O . VAL A 1 386 ? -8.681 -4.943 -5.676 1.00 89.44 386 VAL A O 1
ATOM 3023 N N . ILE A 1 387 ? -6.595 -4.735 -4.875 1.00 85.25 387 ILE A N 1
ATOM 3024 C CA . ILE A 1 387 ? -6.902 -5.155 -3.512 1.00 85.25 387 ILE A CA 1
ATOM 3025 C C . ILE A 1 387 ? -7.255 -3.907 -2.707 1.00 85.25 387 ILE A C 1
ATOM 3027 O O . ILE A 1 387 ? -6.510 -2.932 -2.709 1.00 85.25 387 ILE A O 1
ATOM 3031 N N . ARG A 1 388 ? -8.392 -3.923 -2.016 1.00 79.88 388 ARG A N 1
ATOM 3032 C CA . ARG A 1 388 ? -8.777 -2.881 -1.064 1.00 79.88 388 ARG A CA 1
ATOM 3033 C C . ARG A 1 388 ? -8.512 -3.373 0.353 1.00 79.88 388 ARG A C 1
ATOM 3035 O O . ARG A 1 388 ? -8.975 -4.448 0.732 1.00 79.88 388 ARG A O 1
ATOM 3042 N N . SER A 1 389 ? -7.831 -2.545 1.132 1.00 70.81 389 SER A N 1
ATOM 3043 C CA . SER A 1 389 ? -7.734 -2.659 2.583 1.00 70.81 389 SER A CA 1
ATOM 3044 C C . SER A 1 389 ? -8.460 -1.475 3.211 1.00 70.81 389 SER A C 1
ATOM 3046 O O . SER A 1 389 ? -8.236 -0.333 2.813 1.00 70.81 389 SER A O 1
ATOM 3048 N N . GLY A 1 390 ? -9.346 -1.722 4.172 1.00 61.44 390 GLY A N 1
ATOM 3049 C CA . GLY A 1 390 ? -10.256 -0.712 4.708 1.00 61.44 390 GLY A CA 1
ATOM 3050 C C . GLY A 1 390 ? -9.549 0.537 5.227 1.00 61.44 390 GLY A C 1
ATOM 3051 O O . GLY A 1 390 ? -9.934 1.646 4.868 1.00 61.44 390 GLY A O 1
ATOM 3052 N N . GLU A 1 391 ? -8.490 0.362 6.018 1.00 55.91 391 GLU A N 1
ATOM 3053 C CA . GLU A 1 391 ? -7.715 1.473 6.591 1.00 55.91 391 GLU A CA 1
ATOM 3054 C C . GLU A 1 391 ? -6.594 1.973 5.684 1.00 55.91 391 GLU A C 1
ATOM 3056 O O . GLU A 1 391 ? -6.229 3.144 5.752 1.00 55.91 391 GLU A O 1
ATOM 3061 N N . ASN A 1 392 ? -6.045 1.091 4.848 1.00 61.47 392 ASN A N 1
ATOM 3062 C CA . ASN A 1 392 ? -4.802 1.346 4.128 1.00 61.47 392 ASN A CA 1
ATOM 3063 C C . ASN A 1 392 ? -5.002 1.662 2.633 1.00 61.47 392 ASN A C 1
ATOM 3065 O O . ASN A 1 392 ? -4.023 1.802 1.909 1.00 61.47 392 ASN A O 1
ATOM 3069 N N . GLY A 1 393 ? -6.250 1.751 2.163 1.00 75.12 393 GLY A N 1
ATOM 3070 C CA . GLY A 1 393 ? -6.584 2.140 0.793 1.00 75.12 393 GLY A CA 1
ATOM 3071 C C . GLY A 1 393 ? -6.453 1.007 -0.227 1.00 75.12 393 GLY A C 1
ATOM 3072 O O . GLY A 1 393 ? -6.870 -0.127 0.023 1.00 75.12 393 GLY A O 1
ATOM 3073 N N . PHE A 1 394 ? -5.950 1.332 -1.414 1.00 82.75 394 PHE A N 1
ATOM 3074 C CA . PHE A 1 394 ? -5.877 0.439 -2.567 1.00 82.75 394 PHE A CA 1
ATOM 3075 C C . PHE A 1 394 ? -4.450 -0.031 -2.866 1.00 82.75 394 PHE A C 1
ATOM 3077 O O . PHE A 1 394 ? -3.487 0.726 -2.778 1.00 82.75 394 PHE A O 1
ATOM 3084 N N . PHE A 1 395 ? -4.337 -1.288 -3.295 1.00 84.38 395 PHE A N 1
ATOM 3085 C CA . PHE A 1 395 ? -3.084 -1.999 -3.530 1.00 84.38 395 PHE A CA 1
ATOM 3086 C C . PHE A 1 395 ? -3.103 -2.737 -4.857 1.00 84.38 395 PHE A C 1
ATOM 3088 O O . PHE A 1 395 ? -4.120 -3.320 -5.245 1.00 84.38 395 PHE A O 1
ATOM 3095 N N . SER A 1 396 ? -1.943 -2.818 -5.499 1.00 89.81 396 SER A N 1
ATOM 3096 C CA . SER A 1 396 ? -1.731 -3.849 -6.507 1.00 89.81 396 SER A CA 1
ATOM 3097 C C . SER A 1 396 ? -1.603 -5.231 -5.843 1.00 89.81 396 SER A C 1
ATOM 3099 O O . SER A 1 396 ? -1.322 -5.357 -4.645 1.00 89.81 396 SER A O 1
ATOM 3101 N N . VAL A 1 397 ? -1.736 -6.289 -6.643 1.00 90.81 397 VAL A N 1
ATOM 3102 C CA . VAL A 1 397 ? -1.435 -7.662 -6.203 1.00 90.81 397 VAL A CA 1
ATOM 3103 C C . VAL A 1 397 ? 0.030 -7.785 -5.756 1.00 90.81 397 VAL A C 1
ATOM 3105 O O . VAL A 1 397 ? 0.310 -8.430 -4.749 1.00 90.81 397 VAL A O 1
ATOM 3108 N N . ALA A 1 398 ? 0.954 -7.125 -6.462 1.00 90.56 398 ALA A N 1
ATOM 3109 C CA . ALA A 1 398 ? 2.384 -7.177 -6.166 1.00 90.56 398 ALA A CA 1
ATOM 3110 C C . ALA A 1 398 ? 2.753 -6.467 -4.852 1.00 90.56 398 ALA A C 1
ATOM 3112 O O . ALA A 1 398 ? 3.585 -6.983 -4.108 1.00 90.56 398 ALA A O 1
ATOM 3113 N N . ASN A 1 399 ? 2.112 -5.336 -4.523 1.00 86.75 399 ASN A N 1
ATOM 3114 C CA . ASN A 1 399 ? 2.273 -4.704 -3.210 1.00 86.75 399 ASN A CA 1
ATOM 3115 C C . ASN A 1 399 ? 1.830 -5.651 -2.101 1.00 86.75 399 ASN A C 1
ATOM 3117 O O . ASN A 1 399 ? 2.553 -5.820 -1.125 1.00 86.75 399 ASN A O 1
ATOM 3121 N N . ALA A 1 400 ? 0.639 -6.245 -2.235 1.00 83.31 400 ALA A N 1
ATOM 3122 C CA . ALA A 1 400 ? 0.117 -7.147 -1.219 1.00 83.31 400 ALA A CA 1
ATOM 3123 C C . ALA A 1 400 ? 1.064 -8.338 -1.021 1.00 83.31 400 ALA A C 1
ATOM 3125 O O . ALA A 1 400 ? 1.462 -8.607 0.106 1.00 83.31 400 ALA A O 1
ATOM 3126 N N . ASP A 1 401 ? 1.497 -8.986 -2.105 1.00 85.12 401 ASP A N 1
ATOM 3127 C CA . ASP A 1 401 ? 2.434 -10.112 -2.051 1.00 85.12 401 ASP A CA 1
ATOM 3128 C C . ASP A 1 401 ? 3.752 -9.723 -1.363 1.00 85.12 401 ASP A C 1
ATOM 3130 O O . ASP A 1 401 ? 4.175 -10.380 -0.412 1.00 85.12 401 ASP A O 1
ATOM 3134 N N . ALA A 1 402 ? 4.352 -8.596 -1.760 1.00 82.94 402 ALA A N 1
ATOM 3135 C CA . ALA A 1 402 ? 5.575 -8.110 -1.137 1.00 82.94 402 ALA A CA 1
ATOM 3136 C C . ALA A 1 402 ? 5.394 -7.876 0.363 1.00 82.94 402 ALA A C 1
ATOM 3138 O O . ALA A 1 402 ? 6.166 -8.405 1.156 1.00 82.94 402 ALA A O 1
ATOM 3139 N N . LEU A 1 403 ? 4.363 -7.121 0.754 1.00 78.62 403 LEU A N 1
ATOM 3140 C CA . LEU A 1 403 ? 4.141 -6.695 2.133 1.00 78.62 403 LEU A CA 1
ATOM 3141 C C . LEU A 1 403 ? 3.780 -7.860 3.054 1.00 78.62 403 LEU A C 1
ATOM 3143 O O . LEU A 1 403 ? 4.338 -7.950 4.141 1.00 78.62 403 LEU A O 1
ATOM 3147 N N . TYR A 1 404 ? 2.931 -8.790 2.615 1.00 77.12 404 TYR A N 1
ATOM 3148 C CA . TYR A 1 404 ? 2.608 -9.995 3.387 1.00 77.12 404 TYR A CA 1
ATOM 3149 C C . TYR A 1 404 ? 3.819 -10.907 3.623 1.00 77.12 404 TYR A C 1
ATOM 3151 O O . TYR A 1 404 ? 3.787 -11.729 4.537 1.00 77.12 404 TYR A O 1
ATOM 3159 N N . ARG A 1 405 ? 4.886 -10.782 2.818 1.00 77.50 405 ARG A N 1
ATOM 3160 C CA . ARG A 1 405 ? 6.115 -11.567 3.001 1.00 77.50 405 ARG A CA 1
ATOM 3161 C C . ARG A 1 405 ? 7.088 -10.971 4.003 1.00 77.50 405 ARG A C 1
ATOM 3163 O O . ARG A 1 405 ? 7.778 -11.691 4.713 1.00 77.50 405 ARG A O 1
ATOM 3170 N N . VAL A 1 406 ? 7.184 -9.654 4.002 1.00 71.81 406 VAL A N 1
ATOM 3171 C CA . VAL A 1 406 ? 8.193 -8.893 4.757 1.00 71.81 406 VAL A CA 1
ATOM 3172 C C . VAL A 1 406 ? 7.657 -8.286 6.033 1.00 71.81 406 VAL A C 1
ATOM 3174 O O . VAL A 1 406 ? 8.441 -7.827 6.853 1.00 71.81 406 VAL A O 1
ATOM 3177 N N . MET A 1 407 ? 6.337 -8.229 6.166 1.00 69.06 407 MET A N 1
ATOM 3178 C CA . MET A 1 407 ? 5.627 -7.905 7.383 1.00 69.06 407 MET A CA 1
ATOM 3179 C C . MET A 1 407 ? 4.913 -9.186 7.794 1.00 69.06 407 MET A C 1
ATOM 3181 O O . MET A 1 407 ? 4.169 -9.760 7.004 1.00 69.06 407 MET A O 1
ATOM 3185 N N . LYS A 1 408 ? 5.098 -9.637 9.035 1.00 60.59 408 LYS A N 1
ATOM 3186 C CA . LYS A 1 408 ? 4.213 -10.636 9.644 1.00 60.59 408 LYS A CA 1
ATOM 3187 C C . LYS A 1 408 ? 2.852 -9.994 9.899 1.00 60.59 408 LYS A C 1
ATOM 3189 O O . LYS A 1 408 ? 2.507 -9.636 11.022 1.00 60.59 408 LYS A O 1
ATOM 3194 N N . VAL A 1 409 ? 2.110 -9.790 8.816 1.00 64.56 409 VAL A N 1
ATOM 3195 C CA . VAL A 1 409 ? 0.753 -9.265 8.836 1.00 64.56 409 VAL A CA 1
ATOM 3196 C C . VAL A 1 409 ? -0.147 -10.389 9.315 1.00 64.56 409 VAL A C 1
ATOM 3198 O O . VAL A 1 409 ? -0.328 -11.390 8.623 1.00 64.56 409 VAL A O 1
ATOM 3201 N N . ALA A 1 410 ? -0.706 -10.224 10.509 1.00 67.31 410 ALA A N 1
ATOM 3202 C CA . ALA A 1 410 ? -1.767 -11.097 10.970 1.00 67.31 410 ALA A CA 1
ATOM 3203 C C . ALA A 1 410 ? -2.957 -10.975 10.020 1.00 67.31 410 ALA A C 1
ATOM 3205 O O . ALA A 1 410 ? -3.383 -9.869 9.665 1.00 67.31 410 ALA A O 1
ATOM 3206 N N . SER A 1 411 ? -3.504 -12.112 9.604 1.00 70.44 411 SER A N 1
ATOM 3207 C CA . SER A 1 411 ? -4.739 -12.088 8.833 1.00 70.44 411 SER A CA 1
ATOM 3208 C C . SER A 1 411 ? -5.865 -11.492 9.684 1.00 70.44 411 SER A C 1
ATOM 3210 O O . SER A 1 411 ? -5.910 -11.647 10.908 1.00 70.44 411 SER A O 1
ATOM 3212 N N . VAL A 1 412 ? -6.829 -10.839 9.036 1.00 75.06 412 VAL A N 1
ATOM 3213 C CA . VAL A 1 412 ? -8.011 -10.291 9.728 1.00 75.06 412 VAL A CA 1
ATOM 3214 C C . VAL A 1 412 ? -8.772 -11.371 10.500 1.00 75.06 412 VAL A C 1
ATOM 3216 O O . VAL A 1 412 ? -9.343 -11.086 11.548 1.00 75.06 412 VAL A O 1
ATOM 3219 N N . SER A 1 413 ? -8.726 -12.617 10.021 1.00 76.06 413 SER A N 1
ATOM 3220 C CA . SER A 1 413 ? -9.320 -13.786 10.668 1.00 76.06 413 SER A CA 1
ATOM 3221 C C . SER A 1 413 ? -8.601 -14.175 11.960 1.00 76.06 413 SER A C 1
ATOM 3223 O O . SER A 1 413 ? -9.266 -14.514 12.933 1.00 76.06 413 SER A O 1
ATOM 3225 N N . GLU A 1 414 ? -7.267 -14.104 12.004 1.00 78.31 414 GLU A N 1
ATOM 3226 C CA . GLU A 1 414 ? -6.487 -14.378 13.222 1.00 78.31 414 GLU A CA 1
ATOM 3227 C C . GLU A 1 414 ? -6.770 -13.331 14.302 1.00 78.31 414 GLU A C 1
ATOM 3229 O O . GLU A 1 414 ? -7.103 -13.681 15.435 1.00 78.31 414 GLU A O 1
ATOM 3234 N N . LEU A 1 415 ? -6.732 -12.049 13.932 1.00 81.00 415 LEU A N 1
ATOM 3235 C CA . LEU A 1 415 ? -7.056 -10.949 14.844 1.00 81.00 415 LEU A CA 1
ATOM 3236 C C . LEU A 1 415 ? -8.516 -11.023 15.305 1.00 81.00 415 LEU A C 1
ATOM 3238 O O . LEU A 1 415 ? -8.809 -10.899 16.495 1.00 81.00 415 LEU A O 1
ATOM 3242 N N . GLY A 1 416 ? -9.432 -11.292 14.372 1.00 85.31 416 GLY A N 1
ATOM 3243 C CA . GLY A 1 416 ? -10.845 -11.496 14.664 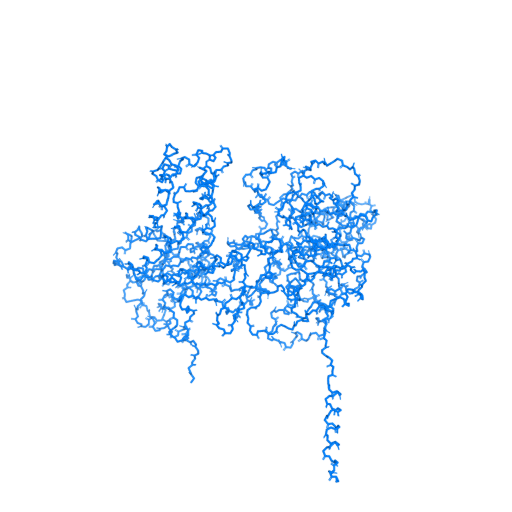1.00 85.31 416 GLY A CA 1
ATOM 3244 C C . GLY A 1 416 ? -11.082 -12.670 15.614 1.00 85.31 416 GLY A C 1
ATOM 3245 O O . GLY A 1 416 ? -11.918 -12.567 16.508 1.00 85.31 416 GLY A O 1
ATOM 3246 N N . HIS A 1 417 ? -10.310 -13.753 15.489 1.00 87.44 417 HIS A N 1
ATOM 3247 C CA . HIS A 1 417 ? -10.371 -14.898 16.394 1.00 87.44 417 HIS A CA 1
ATOM 3248 C C . HIS A 1 417 ? -9.911 -14.567 17.809 1.00 87.44 417 HIS A C 1
ATOM 3250 O O . HIS A 1 417 ? -10.591 -14.961 18.759 1.00 87.44 417 HIS A O 1
ATOM 3256 N N . VAL A 1 418 ? -8.819 -13.815 17.966 1.00 88.25 418 VAL A N 1
ATOM 3257 C CA . VAL A 1 418 ? -8.374 -13.332 19.282 1.00 88.25 418 VAL A CA 1
ATOM 3258 C C . VAL A 1 418 ? -9.477 -12.494 19.929 1.00 88.25 418 VAL A C 1
ATOM 3260 O O . VAL A 1 418 ? -9.921 -12.807 21.034 1.00 88.25 418 VAL A O 1
ATOM 3263 N N . LEU A 1 419 ? -9.986 -11.484 19.218 1.00 91.94 419 LEU A N 1
ATOM 3264 C CA . LEU A 1 419 ? -11.010 -10.580 19.744 1.00 91.94 419 LEU A CA 1
ATOM 3265 C C . LEU A 1 419 ? -12.324 -11.299 20.075 1.00 91.94 419 LEU A C 1
ATOM 3267 O O . LEU A 1 419 ? -12.884 -11.077 21.147 1.00 91.94 419 LEU A O 1
ATOM 3271 N N . ALA A 1 420 ? -12.809 -12.178 19.195 1.00 93.94 420 ALA A N 1
ATOM 3272 C CA . ALA A 1 420 ? -14.040 -12.934 19.421 1.00 93.94 420 ALA A CA 1
ATOM 3273 C C . ALA A 1 420 ? -13.905 -13.911 20.598 1.00 93.94 420 ALA A C 1
ATOM 3275 O O . ALA A 1 420 ? -14.807 -14.009 21.432 1.00 93.94 420 ALA A O 1
ATOM 3276 N N . THR A 1 421 ? -12.760 -14.591 20.703 1.00 93.69 421 THR A N 1
ATOM 3277 C CA . THR A 1 421 ? -12.476 -15.527 21.798 1.00 93.69 421 THR A CA 1
ATOM 3278 C C . THR A 1 421 ? -12.429 -14.813 23.139 1.00 93.69 421 THR A C 1
ATOM 3280 O O . THR A 1 421 ? -13.088 -15.257 24.077 1.00 93.69 421 THR A O 1
ATOM 3283 N N . VAL A 1 422 ? -11.704 -13.696 23.233 1.00 94.31 422 VAL A N 1
ATOM 3284 C CA . VAL A 1 422 ? -11.600 -12.933 24.485 1.00 94.31 422 VAL A CA 1
ATOM 3285 C C . VAL A 1 422 ? -12.916 -12.230 24.823 1.00 94.31 422 VAL A C 1
ATOM 3287 O O . VAL A 1 422 ? -13.320 -12.222 25.987 1.00 94.31 422 VAL A O 1
ATOM 3290 N N . GLY A 1 423 ? -13.632 -11.710 23.822 1.00 94.69 423 GLY A N 1
ATOM 3291 C CA . GLY A 1 423 ? -14.954 -11.108 24.002 1.00 94.69 423 GLY A CA 1
ATOM 3292 C C . GLY A 1 423 ? -15.974 -12.085 24.594 1.00 94.69 423 GLY A C 1
ATOM 3293 O O . GLY A 1 423 ? -16.646 -11.750 25.571 1.00 94.69 423 GLY A O 1
ATOM 3294 N N . LEU A 1 424 ? -16.044 -13.311 24.061 1.00 95.12 424 LEU A N 1
ATOM 3295 C CA . LEU A 1 424 ? -16.974 -14.340 24.536 1.00 95.12 424 LEU A CA 1
ATOM 3296 C C . LEU A 1 424 ? -16.494 -15.011 25.835 1.00 95.12 424 LEU A C 1
ATOM 3298 O O . LEU A 1 424 ? -17.153 -14.947 26.876 1.00 95.12 424 LEU A O 1
ATOM 3302 N N . LEU A 1 425 ? -15.321 -15.644 25.777 1.00 93.19 425 LEU A N 1
ATOM 3303 C CA . LEU A 1 425 ? -14.838 -16.597 26.781 1.00 93.19 425 LEU A CA 1
ATOM 3304 C C . LEU A 1 425 ? -13.886 -15.974 27.814 1.00 93.19 425 LEU A C 1
ATOM 3306 O O . LEU A 1 425 ? -13.457 -16.673 28.736 1.00 93.19 425 LEU A O 1
ATOM 3310 N N . GLY A 1 426 ? -13.523 -14.696 27.664 1.00 91.94 426 GLY A N 1
ATOM 3311 C CA . GLY A 1 426 ? -12.435 -14.061 28.414 1.00 91.94 426 GLY A CA 1
ATOM 3312 C C . GLY A 1 426 ? -11.047 -14.467 27.907 1.00 91.94 426 GLY A C 1
ATOM 3313 O O . GLY A 1 426 ? -10.906 -15.329 27.036 1.00 91.94 426 GLY A O 1
ATOM 3314 N N . ASP A 1 427 ? -9.995 -13.859 28.449 1.00 90.19 427 ASP A N 1
ATOM 3315 C CA . ASP A 1 427 ? -8.621 -14.225 28.087 1.00 90.19 427 ASP A CA 1
ATOM 3316 C C . ASP A 1 427 ? -8.220 -15.596 28.670 1.00 90.19 427 ASP A C 1
ATOM 3318 O O . ASP A 1 427 ? -8.898 -16.153 29.536 1.00 90.19 427 ASP A O 1
ATOM 3322 N N . ASP A 1 428 ? -7.154 -16.195 28.148 1.00 84.88 428 ASP A N 1
ATOM 3323 C CA . ASP A 1 428 ? -6.610 -17.451 28.660 1.00 84.88 428 ASP A CA 1
ATOM 3324 C C . ASP A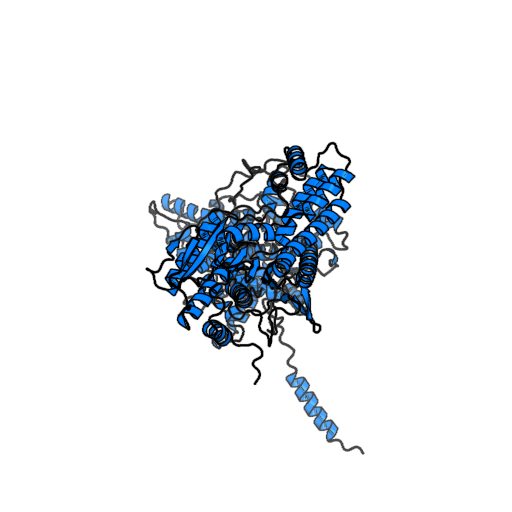 1 428 ? -5.993 -17.251 30.058 1.00 84.88 428 ASP A C 1
ATOM 3326 O O . ASP A 1 428 ? -5.048 -16.479 30.206 1.00 84.88 428 ASP A O 1
ATOM 3330 N N . PRO A 1 429 ? -6.461 -17.964 31.098 1.00 81.88 429 PRO A N 1
ATOM 3331 C CA . PRO A 1 429 ? -5.959 -17.766 32.457 1.00 81.88 429 PRO A CA 1
ATOM 3332 C C . PRO A 1 429 ? -4.545 -18.327 32.688 1.00 81.88 429 PRO A C 1
ATOM 3334 O O . PRO A 1 429 ? -3.924 -17.999 33.695 1.00 81.88 429 PRO A O 1
ATOM 3337 N N . ASN A 1 430 ? -4.034 -19.199 31.811 1.00 81.44 430 ASN A N 1
ATOM 3338 C CA . ASN A 1 430 ? -2.713 -19.817 31.974 1.00 81.44 430 ASN A CA 1
ATOM 3339 C C . ASN A 1 430 ? -1.627 -19.050 31.222 1.00 81.44 430 ASN A C 1
ATOM 3341 O O . ASN A 1 430 ? -0.533 -18.860 31.751 1.00 81.44 430 ASN A O 1
ATOM 3345 N N . VAL A 1 431 ? -1.923 -18.633 29.990 1.00 81.50 431 VAL A N 1
ATOM 3346 C CA . VAL A 1 431 ? -1.055 -17.779 29.168 1.00 81.50 431 VAL A CA 1
ATOM 3347 C C . VAL A 1 431 ? -1.949 -16.784 28.428 1.00 81.50 431 VAL A C 1
ATOM 3349 O O . VAL A 1 431 ? -2.323 -17.053 27.283 1.00 81.50 431 VAL A O 1
ATOM 3352 N N . PRO A 1 432 ? -2.316 -15.670 29.089 1.00 84.50 432 PRO A N 1
ATOM 3353 C CA . PRO A 1 432 ? -3.169 -14.646 28.498 1.00 84.50 432 PRO A CA 1
ATOM 3354 C C . PRO A 1 432 ? -2.499 -14.022 27.278 1.00 84.50 432 PRO A C 1
ATOM 3356 O O . PRO A 1 432 ? -1.270 -13.870 27.241 1.00 84.50 432 PRO A O 1
ATOM 3359 N N . TRP A 1 433 ? -3.308 -13.657 26.285 1.00 84.31 433 TRP A N 1
ATOM 3360 C CA . TRP A 1 433 ? -2.854 -12.832 25.169 1.00 84.31 433 TRP A CA 1
ATOM 3361 C C . TRP A 1 433 ? -2.614 -11.385 25.609 1.00 84.31 433 TRP A C 1
ATOM 3363 O O . TRP A 1 433 ? -1.668 -10.764 25.128 1.00 84.31 433 TRP A O 1
ATOM 3373 N N . PHE A 1 434 ? -3.439 -10.866 26.520 1.00 89.06 434 PHE A N 1
ATOM 3374 C CA . PHE A 1 434 ? -3.426 -9.484 26.986 1.00 89.06 434 PHE A CA 1
ATOM 3375 C C . PHE A 1 434 ? -2.814 -9.401 28.384 1.00 89.06 434 PHE A C 1
ATOM 3377 O O . PHE A 1 434 ? -3.499 -9.529 29.400 1.00 89.06 434 PHE A O 1
ATOM 3384 N N . ARG A 1 435 ? -1.501 -9.174 28.445 1.00 85.88 435 ARG A N 1
ATOM 3385 C CA . ARG A 1 435 ? -0.814 -8.891 29.711 1.00 85.88 435 ARG A CA 1
ATOM 3386 C C . ARG A 1 435 ? -0.956 -7.409 30.012 1.00 85.88 435 ARG A C 1
ATOM 3388 O O . ARG A 1 435 ? -0.711 -6.594 29.131 1.00 85.88 435 ARG A O 1
ATOM 3395 N N . ASP A 1 436 ? -1.402 -7.080 31.221 1.00 88.62 436 ASP A N 1
ATOM 3396 C CA . ASP A 1 436 ? -1.701 -5.699 31.620 1.00 88.62 436 ASP A CA 1
ATOM 3397 C C . ASP A 1 436 ? -2.606 -4.985 30.600 1.00 88.62 436 ASP A C 1
ATOM 3399 O O . ASP A 1 436 ? -2.398 -3.827 30.257 1.00 88.62 436 ASP A O 1
ATOM 3403 N N . TYR A 1 437 ? -3.599 -5.721 30.082 1.00 90.62 437 TYR A N 1
ATOM 3404 C CA . TYR A 1 437 ? -4.544 -5.286 29.049 1.00 90.62 437 TYR A CA 1
ATOM 3405 C C . TYR A 1 437 ? -3.938 -4.996 27.665 1.00 90.62 437 TYR A C 1
ATOM 3407 O O . TYR A 1 437 ? -4.654 -4.534 26.784 1.00 90.62 437 TYR A O 1
ATOM 3415 N N . ILE A 1 438 ? -2.669 -5.327 27.408 1.00 87.50 438 ILE A N 1
ATOM 3416 C CA . ILE A 1 438 ? -2.017 -5.113 26.109 1.00 87.50 438 ILE A CA 1
ATOM 3417 C C . ILE A 1 438 ? -1.634 -6.454 25.478 1.00 87.50 438 ILE A C 1
ATOM 3419 O O . ILE A 1 438 ? -0.989 -7.302 26.095 1.00 87.50 438 ILE A O 1
ATOM 3423 N N . CYS A 1 439 ? -2.008 -6.641 24.214 1.00 83.69 439 CYS A N 1
ATOM 3424 C CA . CYS A 1 439 ? -1.575 -7.761 23.389 1.00 83.69 439 CYS A CA 1
ATOM 3425 C C . CYS A 1 439 ? -0.818 -7.236 22.167 1.00 83.69 439 CYS A C 1
ATOM 3427 O O . CYS A 1 439 ? -1.442 -6.788 21.211 1.00 83.69 439 CYS A O 1
ATOM 3429 N N . TYR A 1 440 ? 0.515 -7.321 22.168 1.00 77.31 440 TYR A N 1
ATOM 3430 C CA . TYR A 1 440 ? 1.305 -7.168 20.943 1.00 77.31 440 TYR A CA 1
ATOM 3431 C C . TYR A 1 440 ? 1.259 -8.487 20.173 1.00 77.31 440 TYR A C 1
ATOM 3433 O O . TYR A 1 440 ? 1.969 -9.439 20.499 1.00 77.31 440 TYR A O 1
ATOM 3441 N N . TYR A 1 441 ? 0.376 -8.577 19.182 1.00 74.50 441 TYR A N 1
ATOM 3442 C CA . TYR A 1 441 ? 0.152 -9.826 18.466 1.00 74.50 441 TYR A CA 1
ATOM 3443 C C . TYR A 1 441 ? 1.331 -10.145 17.536 1.00 74.50 441 TYR A C 1
ATOM 3445 O O . TYR A 1 441 ? 1.578 -9.438 16.559 1.00 74.50 441 TYR A O 1
ATOM 3453 N N . THR A 1 442 ? 2.063 -11.219 17.845 1.00 64.06 442 THR A N 1
ATOM 3454 C CA . THR A 1 442 ? 3.289 -11.642 17.139 1.00 64.06 442 THR A CA 1
ATOM 3455 C C . THR A 1 442 ? 3.177 -13.023 16.477 1.00 64.06 442 THR A C 1
ATOM 3457 O O . THR A 1 442 ? 4.108 -13.471 15.806 1.00 64.06 442 THR A O 1
ATOM 3460 N N . GLU A 1 443 ? 2.041 -13.709 16.628 1.00 62.09 443 GLU A N 1
ATOM 3461 C CA . GLU A 1 443 ? 1.798 -15.047 16.075 1.00 62.09 443 GLU A CA 1
ATOM 3462 C C . GLU A 1 443 ? 1.349 -14.939 14.608 1.00 62.09 443 GLU A C 1
ATOM 3464 O O . GLU A 1 443 ? 0.366 -14.274 14.325 1.00 62.09 443 GLU A O 1
ATOM 3469 N N . THR A 1 444 ? 2.037 -15.570 13.649 1.00 59.19 444 THR A N 1
ATOM 3470 C CA . THR A 1 444 ? 1.641 -15.526 12.216 1.00 59.19 444 THR A CA 1
ATOM 3471 C C . THR A 1 444 ? 1.886 -16.857 11.510 1.00 59.19 444 THR A C 1
ATOM 3473 O O . THR A 1 444 ? 2.599 -16.963 10.515 1.00 59.19 444 THR A O 1
ATOM 3476 N N . ALA A 1 445 ? 1.288 -17.921 12.046 1.00 51.12 445 ALA A N 1
ATOM 3477 C CA . ALA A 1 445 ? 1.423 -19.263 11.484 1.00 51.12 445 ALA A CA 1
ATOM 3478 C C . ALA A 1 445 ? 0.627 -19.476 10.171 1.00 51.12 445 ALA A C 1
ATOM 3480 O O . ALA A 1 445 ? 0.860 -20.480 9.502 1.00 51.12 445 ALA A O 1
ATOM 3481 N N . ASN A 1 446 ? -0.282 -18.565 9.769 1.00 52.88 446 ASN A N 1
ATOM 3482 C CA . ASN A 1 446 ? -1.221 -18.789 8.654 1.00 52.88 446 ASN A CA 1
ATOM 3483 C C . ASN A 1 446 ? -1.165 -17.764 7.499 1.00 52.88 446 ASN A C 1
ATOM 3485 O O . ASN A 1 446 ? -2.204 -17.417 6.943 1.00 52.88 446 ASN A O 1
ATOM 3489 N N . VAL A 1 447 ? 0.012 -17.315 7.051 1.00 61.75 447 VAL A N 1
ATOM 3490 C CA . VAL A 1 447 ? 0.106 -16.485 5.821 1.00 61.75 447 VAL A CA 1
ATOM 3491 C C . VAL A 1 447 ? -0.120 -17.277 4.521 1.00 61.75 447 VAL A C 1
ATOM 3493 O O . VAL A 1 447 ? -0.435 -16.700 3.481 1.00 61.75 447 VAL A O 1
ATOM 3496 N N . LYS A 1 448 ? -0.027 -18.615 4.558 1.00 69.19 448 LYS A N 1
ATOM 3497 C CA . LYS A 1 448 ? -0.153 -19.476 3.367 1.00 69.19 448 LYS A CA 1
ATOM 3498 C C . LYS A 1 448 ? -1.454 -19.271 2.562 1.00 69.19 448 LYS A C 1
ATOM 3500 O O . LYS A 1 448 ? -1.343 -19.113 1.349 1.00 69.19 448 LYS A O 1
ATOM 3505 N N . PRO A 1 449 ? -2.658 -19.227 3.166 1.00 72.38 449 PRO A N 1
ATOM 3506 C CA . PRO A 1 449 ? -3.894 -18.990 2.421 1.00 72.38 449 PRO A CA 1
ATOM 3507 C C . PRO A 1 449 ? -3.914 -17.655 1.667 1.00 72.38 449 PRO A C 1
ATOM 3509 O O . PRO A 1 449 ? -4.530 -17.569 0.608 1.00 72.38 449 PRO A O 1
ATOM 3512 N N . VAL A 1 450 ? -3.228 -16.624 2.178 1.00 76.38 450 VAL A N 1
ATOM 3513 C CA . VAL A 1 450 ? -3.100 -15.340 1.475 1.00 76.38 450 VAL A CA 1
ATOM 3514 C C . VAL A 1 450 ? -2.261 -15.517 0.213 1.00 76.38 450 VAL A C 1
ATOM 3516 O O . VAL A 1 450 ? -2.680 -15.079 -0.852 1.00 76.38 450 VAL A O 1
ATOM 3519 N N . PHE A 1 451 ? -1.128 -16.218 0.282 1.00 79.88 451 PHE A N 1
ATOM 3520 C CA . PHE A 1 451 ? -0.316 -16.494 -0.908 1.00 79.88 451 PHE A CA 1
ATOM 3521 C C . PHE A 1 451 ? -1.030 -17.408 -1.910 1.00 79.88 451 PHE A C 1
ATOM 3523 O O . PHE A 1 451 ? -1.012 -17.126 -3.105 1.00 79.88 451 PHE A O 1
ATOM 3530 N N . ASP A 1 452 ? -1.730 -18.444 -1.440 1.00 81.00 452 ASP A N 1
ATOM 3531 C CA . ASP A 1 452 ? -2.543 -19.314 -2.304 1.00 81.00 452 ASP A CA 1
ATOM 3532 C C . ASP A 1 452 ? -3.651 -18.512 -3.027 1.00 81.00 452 ASP A C 1
ATOM 3534 O O . ASP A 1 452 ? -4.005 -18.812 -4.171 1.00 81.00 452 ASP A O 1
ATOM 3538 N N . PHE A 1 453 ? -4.179 -17.461 -2.388 1.00 84.00 453 PHE A N 1
ATOM 3539 C CA . PHE A 1 453 ? -5.101 -16.511 -3.006 1.00 84.00 453 PHE A CA 1
ATOM 3540 C C . PHE A 1 453 ? -4.406 -15.583 -4.015 1.00 84.00 453 PHE A C 1
ATOM 3542 O O . PHE A 1 453 ? -4.856 -15.473 -5.152 1.00 84.00 453 PHE A O 1
ATOM 3549 N N . LEU A 1 454 ? -3.295 -14.939 -3.646 1.00 85.88 454 LEU A N 1
ATOM 3550 C CA . LEU A 1 454 ? -2.569 -14.013 -4.528 1.00 85.88 454 LEU A CA 1
ATOM 3551 C C . LEU A 1 454 ? -1.967 -14.709 -5.765 1.00 85.88 454 LEU A C 1
ATOM 3553 O O . LEU A 1 454 ? -1.733 -14.054 -6.781 1.00 85.88 454 LEU A O 1
ATOM 3557 N N . TYR A 1 455 ? -1.773 -16.031 -5.705 1.00 87.19 455 TYR A N 1
ATOM 3558 C CA . TYR A 1 455 ? -1.286 -16.866 -6.808 1.00 87.19 455 TYR A CA 1
ATOM 3559 C C . TYR A 1 455 ? -2.370 -17.605 -7.589 1.00 87.19 455 TYR A C 1
ATOM 3561 O O . TYR A 1 455 ? -2.055 -18.469 -8.410 1.00 87.19 455 TYR A O 1
ATOM 3569 N N . GLN A 1 456 ? -3.640 -17.227 -7.424 1.00 89.88 456 GLN A N 1
ATOM 3570 C CA . GLN A 1 456 ? -4.657 -17.613 -8.401 1.00 89.88 456 GLN A CA 1
ATOM 3571 C C . GLN A 1 456 ? -4.249 -17.118 -9.805 1.00 89.88 456 GLN A C 1
ATOM 3573 O O . GLN A 1 456 ? -3.750 -15.994 -9.922 1.00 89.88 456 GLN A O 1
ATOM 3578 N N . PRO A 1 457 ? -4.467 -17.903 -10.883 1.00 90.12 457 PRO A N 1
ATOM 3579 C CA . PRO A 1 457 ? -3.915 -17.609 -12.211 1.00 90.12 457 PRO A CA 1
ATOM 3580 C C . PRO A 1 457 ? -4.192 -16.193 -12.730 1.00 90.12 457 PRO A C 1
ATOM 3582 O O . PRO A 1 457 ? -3.317 -15.578 -13.334 1.00 90.12 457 PRO A O 1
ATOM 3585 N N . SER A 1 458 ? -5.382 -15.650 -12.460 1.00 90.69 458 SER A N 1
ATOM 3586 C CA . SER A 1 458 ? -5.761 -14.297 -12.877 1.00 90.69 458 SER A CA 1
ATOM 3587 C C . SER A 1 458 ? -4.974 -13.203 -12.148 1.00 90.69 458 SER A C 1
ATOM 3589 O O . SER A 1 458 ? -4.496 -12.270 -12.787 1.00 90.69 458 SER A O 1
ATOM 3591 N N . LEU A 1 459 ? -4.792 -13.325 -10.829 1.00 91.56 459 LEU A N 1
ATOM 3592 C CA . LEU A 1 459 ? -4.052 -12.351 -10.017 1.00 91.56 459 LEU A CA 1
ATOM 3593 C C . LEU A 1 459 ? -2.547 -12.437 -10.273 1.00 91.56 459 LEU A C 1
ATOM 3595 O O . LEU A 1 459 ? -1.871 -11.414 -10.385 1.00 91.56 459 LEU A O 1
ATOM 3599 N N . LEU A 1 460 ? -2.031 -13.652 -10.447 1.00 90.44 460 LEU A N 1
ATOM 3600 C CA . LEU A 1 460 ? -0.653 -13.863 -10.867 1.00 90.44 460 LEU A CA 1
ATOM 3601 C C . LEU A 1 460 ? -0.389 -13.265 -12.256 1.00 90.44 460 LEU A C 1
ATOM 3603 O O . LEU A 1 460 ? 0.651 -12.643 -12.469 1.00 90.44 460 LEU A O 1
ATOM 3607 N N . GLY A 1 461 ? -1.330 -13.426 -13.192 1.00 91.44 461 GLY A N 1
ATOM 3608 C CA . GLY A 1 461 ? -1.231 -12.870 -14.542 1.00 91.44 461 GLY A CA 1
ATOM 3609 C C . GLY A 1 461 ? -0.977 -11.361 -14.541 1.00 91.44 461 GLY A C 1
ATOM 3610 O O . GLY A 1 461 ? -0.129 -10.891 -15.298 1.00 91.44 461 GLY A O 1
ATOM 3611 N N . VAL A 1 462 ? -1.618 -10.624 -13.625 1.00 92.31 462 VAL A N 1
ATOM 3612 C CA . VAL A 1 462 ? -1.380 -9.184 -13.419 1.00 92.31 462 VAL A CA 1
ATOM 3613 C C . VAL A 1 462 ? 0.078 -8.920 -13.066 1.00 92.31 462 VAL A C 1
ATOM 3615 O O . VAL A 1 462 ? 0.714 -8.112 -13.740 1.00 92.31 462 VAL A O 1
ATOM 3618 N N . GLN A 1 463 ? 0.630 -9.635 -12.078 1.00 91.62 463 GLN A N 1
ATOM 3619 C CA . GLN A 1 463 ? 2.021 -9.466 -11.633 1.00 91.62 463 GLN A CA 1
ATOM 3620 C C . GLN A 1 463 ? 3.040 -9.741 -12.750 1.00 91.62 463 GLN A C 1
ATOM 3622 O O . GLN A 1 463 ? 4.095 -9.114 -12.806 1.00 91.62 463 GLN A O 1
ATOM 3627 N N . LEU A 1 464 ? 2.722 -10.665 -13.659 1.00 94.06 464 LEU A N 1
ATOM 3628 C CA . LEU A 1 464 ? 3.594 -11.057 -14.768 1.00 94.06 464 LEU A CA 1
ATOM 3629 C C . LEU A 1 464 ? 3.372 -10.234 -16.047 1.00 94.06 464 LEU A C 1
ATOM 3631 O O . LEU A 1 464 ? 4.050 -10.483 -17.047 1.00 94.06 464 LEU A O 1
ATOM 3635 N N . SER A 1 465 ? 2.409 -9.307 -16.066 1.00 94.12 465 SER A N 1
ATOM 3636 C CA . SER A 1 465 ? 1.991 -8.597 -17.284 1.00 94.12 465 SER A CA 1
ATOM 3637 C C . SER A 1 465 ? 2.911 -7.435 -17.663 1.00 94.12 465 SER A C 1
ATOM 3639 O O . SER A 1 465 ? 3.134 -7.196 -18.845 1.00 94.12 465 SER A O 1
ATOM 3641 N N . GLY A 1 466 ? 3.412 -6.685 -16.676 1.00 92.31 466 GLY A N 1
ATOM 3642 C CA . GLY A 1 466 ? 4.062 -5.384 -16.879 1.00 92.31 466 GLY A CA 1
ATOM 3643 C C . GLY A 1 466 ? 3.135 -4.265 -17.391 1.00 92.31 466 GLY A C 1
ATOM 3644 O O . GLY A 1 466 ? 3.587 -3.128 -17.495 1.00 92.31 466 GLY A O 1
ATOM 3645 N N . VAL A 1 467 ? 1.867 -4.570 -17.706 1.00 95.25 467 VAL A N 1
ATOM 3646 C CA . VAL A 1 467 ? 0.870 -3.623 -18.242 1.00 95.25 467 VAL A CA 1
ATOM 3647 C C . VAL A 1 467 ? 0.077 -2.973 -17.114 1.00 95.25 467 VAL A C 1
ATOM 3649 O O . VAL A 1 467 ? -0.140 -1.763 -17.117 1.00 95.25 467 VAL A O 1
ATOM 3652 N N . ASP A 1 468 ? -0.364 -3.778 -16.150 1.00 93.06 468 ASP A N 1
ATOM 3653 C CA . ASP A 1 468 ? -1.083 -3.279 -14.985 1.00 93.06 468 ASP A CA 1
ATOM 3654 C C . ASP A 1 468 ? -0.123 -2.634 -13.970 1.00 93.06 468 ASP A C 1
ATOM 3656 O O . ASP A 1 468 ? 1.019 -3.081 -13.822 1.00 93.06 468 ASP A O 1
ATOM 3660 N N . PRO A 1 469 ? -0.569 -1.605 -13.227 1.00 91.31 469 PRO A N 1
ATOM 3661 C CA . PRO A 1 469 ? 0.235 -0.992 -12.180 1.00 91.31 469 PRO A CA 1
ATOM 3662 C C . PRO A 1 469 ? 0.714 -1.993 -11.126 1.00 91.31 469 PRO A C 1
ATOM 3664 O O . PRO A 1 469 ? -0.087 -2.662 -10.471 1.00 91.31 469 PRO A O 1
ATOM 3667 N N . MET A 1 470 ? 2.029 -2.033 -10.901 1.00 91.88 470 MET A N 1
ATOM 3668 C CA . MET A 1 470 ? 2.622 -2.847 -9.835 1.00 91.88 470 MET A CA 1
ATOM 3669 C C . MET A 1 470 ? 2.617 -2.154 -8.481 1.00 91.88 470 MET A C 1
ATOM 3671 O O . MET A 1 470 ? 2.816 -2.836 -7.482 1.00 91.88 470 MET A O 1
ATOM 3675 N N . ALA A 1 471 ? 2.333 -0.853 -8.412 1.00 88.69 471 ALA A N 1
ATOM 3676 C CA . ALA A 1 471 ? 2.017 -0.196 -7.158 1.00 88.69 471 ALA A CA 1
ATOM 3677 C C . ALA A 1 471 ? 0.918 0.865 -7.267 1.00 88.69 471 ALA A C 1
ATOM 3679 O O . ALA A 1 471 ? 0.619 1.336 -8.362 1.00 88.69 471 ALA A O 1
ATOM 3680 N N . LEU A 1 472 ? 0.292 1.198 -6.133 1.00 83.94 472 LEU A N 1
ATOM 3681 C CA . LEU A 1 472 ? -0.704 2.267 -5.984 1.00 83.94 472 LEU A CA 1
ATOM 3682 C C . LEU A 1 472 ? -0.323 3.194 -4.813 1.00 83.94 472 LEU A C 1
ATOM 3684 O O . LEU A 1 472 ? 0.488 2.828 -3.967 1.00 83.94 472 LEU A O 1
ATOM 3688 N N . GLN A 1 473 ? -0.902 4.399 -4.772 1.00 66.38 473 GLN A N 1
ATOM 3689 C CA . GLN A 1 473 ? -0.445 5.510 -3.919 1.00 66.38 473 GLN A CA 1
ATOM 3690 C C . GLN A 1 473 ? -0.614 5.303 -2.401 1.00 66.38 473 GLN A C 1
ATOM 3692 O O . GLN A 1 473 ? 0.011 6.034 -1.634 1.00 66.38 473 GLN A O 1
ATOM 3697 N N . ASP A 1 474 ? -1.444 4.357 -1.955 1.00 60.75 474 ASP A N 1
ATOM 3698 C CA . ASP A 1 474 ? -2.012 4.402 -0.599 1.00 60.75 474 ASP A CA 1
ATOM 3699 C C . ASP A 1 474 ? -1.169 3.706 0.491 1.00 60.75 474 ASP A C 1
ATOM 3701 O O . ASP A 1 474 ? -1.254 4.098 1.657 1.00 60.75 474 ASP A O 1
ATOM 3705 N N . LEU A 1 475 ? -0.315 2.725 0.153 1.00 59.06 475 LEU A N 1
ATOM 3706 C CA . LEU A 1 475 ? 0.540 2.045 1.142 1.00 59.06 475 LEU A CA 1
ATOM 3707 C C . LEU A 1 475 ? 1.950 1.714 0.621 1.00 59.06 475 LEU A C 1
ATOM 3709 O O . LEU A 1 475 ? 2.158 1.375 -0.544 1.00 59.06 475 LEU A O 1
ATOM 3713 N N . GLY A 1 476 ? 2.921 1.753 1.536 1.00 59.94 476 GLY A N 1
ATOM 3714 C CA . GLY A 1 476 ? 4.333 1.449 1.291 1.00 59.94 476 GLY A CA 1
ATOM 3715 C C . GLY A 1 476 ? 5.180 2.707 1.110 1.00 59.94 476 GLY A C 1
ATOM 3716 O O . GLY A 1 476 ? 4.653 3.786 0.852 1.00 59.94 476 GLY A O 1
ATOM 3717 N N . SER A 1 477 ? 6.501 2.586 1.271 1.00 71.31 477 SER A N 1
ATOM 3718 C CA . SER A 1 477 ? 7.401 3.690 0.930 1.00 71.31 477 SER A CA 1
ATOM 3719 C C . SER A 1 477 ? 7.374 3.933 -0.581 1.00 71.31 477 SER A C 1
ATOM 3721 O O . SER A 1 477 ? 7.239 2.994 -1.365 1.00 71.31 477 SER A O 1
ATOM 3723 N N . ALA A 1 478 ? 7.578 5.170 -1.030 1.00 79.94 478 ALA A N 1
ATOM 3724 C CA . ALA A 1 478 ? 7.748 5.444 -2.460 1.00 79.94 478 ALA A CA 1
ATOM 3725 C C . ALA A 1 478 ? 8.950 4.685 -3.023 1.00 79.94 478 ALA A C 1
ATOM 3727 O O . ALA A 1 478 ? 8.949 4.365 -4.204 1.00 79.94 478 ALA A O 1
ATOM 3728 N N . LYS A 1 479 ? 9.940 4.331 -2.189 1.00 86.12 479 LYS A N 1
ATOM 3729 C CA . LYS A 1 479 ? 11.015 3.421 -2.589 1.00 86.12 479 LYS A CA 1
ATOM 3730 C C . LYS A 1 479 ? 10.486 2.042 -2.966 1.00 86.12 479 LYS A C 1
ATOM 3732 O O . LYS A 1 479 ? 10.751 1.584 -4.071 1.00 86.12 479 LYS A O 1
ATOM 3737 N N . HIS A 1 480 ? 9.687 1.432 -2.100 1.00 85.94 480 HIS A N 1
ATOM 3738 C CA . HIS A 1 480 ? 9.020 0.166 -2.385 1.00 85.94 480 HIS A CA 1
ATOM 3739 C C . HIS A 1 480 ? 8.153 0.237 -3.656 1.00 85.94 480 HIS A C 1
ATOM 3741 O O . HIS A 1 480 ? 8.243 -0.618 -4.536 1.00 85.94 480 HIS A O 1
ATOM 3747 N N . GLN A 1 481 ? 7.349 1.296 -3.792 1.00 87.81 481 GLN A N 1
ATOM 3748 C CA . GLN A 1 481 ? 6.494 1.492 -4.966 1.00 87.81 481 GLN A CA 1
ATOM 3749 C C . GLN A 1 481 ? 7.317 1.675 -6.252 1.00 87.81 481 GLN A C 1
ATOM 3751 O O . GLN A 1 481 ? 7.004 1.072 -7.279 1.00 87.81 481 GLN A O 1
ATOM 3756 N N . ALA A 1 482 ? 8.395 2.461 -6.194 1.00 91.69 482 ALA A N 1
ATOM 3757 C CA . ALA A 1 482 ? 9.301 2.663 -7.315 1.00 91.69 482 ALA A CA 1
ATOM 3758 C C . ALA A 1 482 ? 9.964 1.353 -7.739 1.00 91.69 482 ALA A C 1
ATOM 3760 O O . ALA A 1 482 ? 9.981 1.064 -8.925 1.00 91.69 482 ALA A O 1
ATOM 3761 N N . GLU A 1 483 ? 10.432 0.518 -6.808 1.00 92.69 483 GLU A N 1
ATOM 3762 C CA . GLU A 1 483 ? 11.038 -0.778 -7.139 1.00 92.69 483 GLU A CA 1
ATOM 3763 C C . GLU A 1 483 ? 10.054 -1.740 -7.817 1.00 92.69 483 GLU A C 1
ATOM 3765 O O . GLU A 1 483 ? 10.402 -2.378 -8.814 1.00 92.69 483 GLU A O 1
ATOM 3770 N N . LEU A 1 484 ? 8.800 -1.793 -7.359 1.00 94.31 484 LEU A N 1
ATOM 3771 C CA . LEU A 1 484 ? 7.753 -2.563 -8.036 1.00 94.31 484 LEU A CA 1
ATOM 3772 C C . LEU A 1 484 ? 7.507 -2.063 -9.464 1.00 94.31 484 LEU A C 1
ATOM 3774 O O . LEU A 1 484 ? 7.384 -2.862 -10.395 1.00 94.31 484 LEU A O 1
ATOM 3778 N N . HIS A 1 485 ? 7.481 -0.746 -9.666 1.00 95.69 485 HIS A N 1
ATOM 3779 C CA . HIS A 1 485 ? 7.342 -0.159 -10.996 1.00 95.69 485 HIS A CA 1
ATOM 3780 C C . HIS A 1 485 ? 8.595 -0.329 -11.871 1.00 95.69 485 HIS A C 1
ATOM 3782 O O . HIS A 1 485 ? 8.457 -0.557 -13.073 1.00 95.69 485 HIS A O 1
ATOM 3788 N N . THR A 1 486 ? 9.799 -0.315 -11.297 1.00 97.19 486 THR A N 1
ATOM 3789 C CA . THR A 1 486 ? 11.049 -0.675 -11.981 1.00 97.19 486 THR A CA 1
ATOM 3790 C C . THR A 1 486 ? 10.940 -2.087 -12.553 1.00 97.19 486 THR A C 1
ATOM 3792 O O . THR A 1 486 ? 11.175 -2.294 -13.744 1.00 97.19 486 THR A O 1
ATOM 3795 N N . LEU A 1 487 ? 10.509 -3.056 -11.736 1.00 97.12 487 LEU A N 1
ATOM 3796 C CA . LEU A 1 487 ? 10.288 -4.438 -12.171 1.00 97.12 487 LEU A CA 1
ATOM 3797 C C . LEU A 1 487 ? 9.189 -4.524 -13.243 1.00 97.12 487 LEU A C 1
ATOM 3799 O O . LEU A 1 487 ? 9.367 -5.230 -14.234 1.00 97.12 487 LEU A O 1
ATOM 3803 N N . SER A 1 488 ? 8.104 -3.754 -13.102 1.00 96.69 488 SER A N 1
ATOM 3804 C CA . SER A 1 488 ? 7.037 -3.654 -14.111 1.00 96.69 488 SER A CA 1
ATOM 3805 C C . SER A 1 488 ? 7.569 -3.251 -15.482 1.00 96.69 488 SER A C 1
ATOM 3807 O O . SER A 1 488 ? 7.234 -3.876 -16.484 1.00 96.69 488 SER A O 1
ATOM 3809 N N . LEU A 1 489 ? 8.408 -2.215 -15.535 1.00 98.25 489 LEU A N 1
ATOM 3810 C CA . LEU A 1 489 ? 8.950 -1.671 -16.780 1.00 98.25 489 LEU A CA 1
ATOM 3811 C C . LEU A 1 489 ? 9.981 -2.615 -17.416 1.00 98.25 489 LEU A C 1
ATOM 3813 O O . LEU A 1 489 ? 10.016 -2.745 -18.639 1.00 98.25 489 LEU A O 1
ATOM 3817 N N . LEU A 1 490 ? 10.763 -3.337 -16.606 1.00 98.31 490 LEU A N 1
ATOM 3818 C CA . LEU A 1 490 ? 11.643 -4.406 -17.091 1.00 98.31 490 LEU A CA 1
ATOM 3819 C C . LEU A 1 490 ? 10.844 -5.572 -17.698 1.00 98.31 490 LEU A C 1
ATOM 3821 O O . LEU A 1 490 ? 11.191 -6.058 -18.777 1.00 98.31 490 LEU A O 1
ATOM 3825 N N . ILE A 1 491 ? 9.754 -5.995 -17.047 1.00 98.12 491 ILE A N 1
ATOM 3826 C CA . ILE A 1 491 ? 8.836 -7.021 -17.570 1.00 98.12 491 ILE A CA 1
ATOM 3827 C C . ILE A 1 491 ? 8.176 -6.539 -18.866 1.00 98.12 491 ILE A C 1
ATOM 3829 O O . ILE A 1 491 ? 8.126 -7.285 -19.844 1.00 98.12 491 ILE A O 1
ATOM 3833 N N . LEU A 1 492 ? 7.709 -5.290 -18.896 1.00 98.38 492 LEU A N 1
ATOM 3834 C CA . LEU A 1 492 ? 7.062 -4.689 -20.058 1.00 98.38 492 LEU A CA 1
ATOM 3835 C C . LEU A 1 492 ? 8.005 -4.642 -21.267 1.00 98.38 492 LEU A C 1
ATOM 3837 O O . LEU A 1 492 ? 7.629 -5.082 -22.355 1.00 98.38 492 LEU A O 1
ATOM 3841 N N . LEU A 1 493 ? 9.248 -4.182 -21.078 1.00 98.38 493 LEU A N 1
ATOM 3842 C CA . LEU A 1 493 ? 10.260 -4.175 -22.136 1.00 98.38 493 LEU A CA 1
ATOM 3843 C C . LEU A 1 493 ? 10.591 -5.595 -22.611 1.00 98.38 493 LEU A C 1
ATOM 3845 O O . LEU A 1 493 ? 10.718 -5.839 -23.811 1.00 98.38 493 LEU A O 1
ATOM 3849 N N . HIS A 1 494 ? 10.722 -6.545 -21.685 1.00 98.25 494 HIS A N 1
ATOM 3850 C CA . HIS A 1 494 ? 10.975 -7.941 -22.028 1.00 98.25 494 HIS A CA 1
ATOM 3851 C C . HIS A 1 494 ? 9.855 -8.532 -22.893 1.00 98.25 494 HIS A C 1
ATOM 3853 O O . HIS A 1 494 ? 10.120 -9.161 -23.922 1.00 98.25 494 HIS A O 1
ATOM 3859 N N . ARG A 1 495 ? 8.599 -8.293 -22.511 1.00 98.00 495 ARG A N 1
ATOM 3860 C CA . ARG A 1 495 ? 7.434 -8.711 -23.292 1.00 98.00 495 ARG A CA 1
ATOM 3861 C C . ARG A 1 495 ? 7.402 -8.052 -24.661 1.00 98.00 495 ARG A C 1
ATOM 3863 O O . ARG A 1 495 ? 7.194 -8.744 -25.646 1.00 98.00 495 ARG A O 1
ATOM 3870 N N . LEU A 1 496 ? 7.715 -6.760 -24.755 1.00 97.94 496 LEU A N 1
ATOM 3871 C CA . LEU A 1 496 ? 7.815 -6.073 -26.043 1.00 97.94 496 LEU A CA 1
ATOM 3872 C C . LEU A 1 496 ? 8.887 -6.695 -26.952 1.00 97.94 496 LEU A C 1
ATOM 3874 O O . LEU A 1 496 ? 8.615 -6.985 -28.115 1.00 97.94 496 LEU A O 1
ATOM 3878 N N . ARG A 1 497 ? 10.088 -6.964 -26.423 1.00 95.94 497 ARG A N 1
ATOM 3879 C CA . ARG A 1 497 ? 11.175 -7.609 -27.185 1.00 95.94 497 ARG A CA 1
ATOM 3880 C C . ARG A 1 497 ? 10.758 -8.987 -27.710 1.00 95.94 497 ARG A C 1
ATOM 3882 O O . ARG A 1 497 ? 11.089 -9.356 -28.838 1.00 95.94 497 ARG A O 1
ATOM 3889 N N . THR A 1 498 ? 10.003 -9.730 -26.908 1.00 96.25 498 THR A N 1
ATOM 3890 C CA . THR A 1 498 ? 9.615 -11.125 -27.174 1.00 96.25 498 THR A CA 1
ATOM 3891 C C . THR A 1 498 ? 8.254 -11.283 -27.843 1.00 96.25 498 THR A C 1
ATOM 3893 O O . THR A 1 498 ? 7.886 -12.407 -28.164 1.00 96.25 498 THR A O 1
ATOM 3896 N N . LEU A 1 499 ? 7.537 -10.180 -28.074 1.00 97.44 499 LEU A N 1
ATOM 3897 C CA . LEU A 1 499 ? 6.249 -10.159 -28.753 1.00 97.44 499 LEU A CA 1
ATOM 3898 C C . LEU A 1 499 ? 6.367 -10.787 -30.146 1.00 97.44 499 LEU A C 1
ATOM 3900 O O . LEU A 1 499 ? 7.224 -10.395 -30.937 1.00 97.44 499 LEU A O 1
ATOM 3904 N N . ASP A 1 500 ? 5.497 -11.729 -30.468 1.00 95.88 500 ASP A N 1
ATOM 3905 C CA . ASP A 1 500 ? 5.352 -12.246 -31.820 1.00 95.88 500 ASP A CA 1
ATOM 3906 C C . ASP A 1 500 ? 4.388 -11.349 -32.607 1.00 95.88 500 ASP A C 1
ATOM 3908 O O . ASP A 1 500 ? 3.170 -11.513 -32.579 1.00 95.88 500 ASP A O 1
ATOM 3912 N N . VAL A 1 501 ? 4.941 -10.340 -33.282 1.00 92.00 501 VAL A N 1
ATOM 3913 C CA . VAL A 1 501 ? 4.164 -9.425 -34.138 1.00 92.00 501 VAL A CA 1
ATOM 3914 C C . VAL A 1 501 ? 3.708 -10.085 -35.443 1.00 92.00 501 VAL A C 1
ATOM 3916 O O . VAL A 1 501 ? 2.851 -9.542 -36.145 1.00 92.00 501 VAL A O 1
ATOM 3919 N N . ASP A 1 502 ? 4.253 -11.256 -35.776 1.00 87.44 502 ASP A N 1
ATOM 3920 C CA . ASP A 1 502 ? 3.855 -12.023 -36.954 1.00 87.44 502 ASP A CA 1
ATOM 3921 C C . ASP A 1 502 ? 2.589 -12.844 -36.713 1.00 87.44 502 ASP A C 1
ATOM 3923 O O . ASP A 1 502 ? 1.877 -13.161 -37.664 1.00 87.44 502 ASP A O 1
ATOM 3927 N N . ALA A 1 503 ? 2.217 -13.048 -35.448 1.00 92.50 503 ALA A N 1
ATOM 3928 C CA . ALA A 1 503 ? 0.912 -13.579 -35.069 1.00 92.50 503 ALA A CA 1
ATOM 3929 C C . ALA A 1 503 ? -0.258 -12.604 -35.336 1.00 92.50 503 ALA A C 1
ATOM 3931 O O . ALA A 1 503 ? -1.419 -13.005 -35.242 1.00 92.50 503 ALA A O 1
ATOM 3932 N N . LEU A 1 504 ? 0.005 -11.331 -35.675 1.00 92.50 504 LEU A N 1
ATOM 3933 C CA . LEU A 1 504 ? -1.051 -10.392 -36.067 1.00 92.50 504 LEU A CA 1
ATOM 3934 C C . LEU A 1 504 ? -1.648 -10.783 -37.423 1.00 92.50 504 LEU A C 1
ATOM 3936 O O . LEU A 1 504 ? -0.960 -10.785 -38.445 1.00 92.50 504 LEU A O 1
ATOM 3940 N N . GLU A 1 505 ? -2.958 -11.029 -37.438 1.00 89.00 505 GLU A N 1
ATOM 3941 C CA . GLU A 1 505 ? -3.710 -11.274 -38.668 1.00 89.00 505 GLU A CA 1
ATOM 3942 C C . GLU A 1 505 ? -3.582 -10.089 -39.646 1.00 89.00 505 GLU A C 1
ATOM 3944 O O . GLU A 1 505 ? -3.529 -8.926 -39.247 1.00 89.00 505 GLU A O 1
ATOM 3949 N N . GLN A 1 506 ? -3.586 -10.372 -40.953 1.00 88.94 506 GLN A N 1
ATOM 3950 C CA . GLN A 1 506 ? -3.556 -9.336 -42.001 1.00 88.94 506 GLN A CA 1
ATOM 3951 C C . GLN A 1 506 ? -4.788 -8.415 -41.943 1.00 88.94 506 GLN A C 1
ATOM 3953 O O . GLN A 1 506 ? -4.700 -7.227 -42.253 1.00 88.94 506 GLN A O 1
ATOM 3958 N N . TYR A 1 507 ? -5.927 -8.972 -41.519 1.00 88.12 507 TYR A N 1
ATOM 3959 C CA . TYR A 1 507 ? -7.200 -8.278 -41.343 1.00 88.12 507 TYR A CA 1
ATOM 3960 C C . TYR A 1 507 ? -7.799 -8.638 -39.978 1.00 88.12 507 TYR A C 1
ATOM 3962 O O . TYR A 1 507 ? -8.693 -9.486 -39.910 1.00 88.12 507 TYR A O 1
ATOM 3970 N N . PRO A 1 508 ? -7.304 -8.029 -38.886 1.00 84.69 508 PRO A N 1
ATOM 3971 C CA . PRO A 1 508 ? -7.798 -8.310 -37.546 1.00 84.69 508 PRO A CA 1
ATOM 3972 C C . PRO A 1 508 ? -9.302 -8.056 -37.445 1.00 84.69 508 PRO A C 1
ATOM 3974 O O . PRO A 1 508 ? -9.843 -7.108 -38.021 1.00 84.69 508 PRO A O 1
ATOM 3977 N N . ARG A 1 509 ? -9.997 -8.909 -36.691 1.00 86.69 509 ARG A N 1
ATOM 3978 C CA . ARG A 1 509 ? -11.437 -8.751 -36.447 1.00 86.69 509 ARG A CA 1
ATOM 3979 C C . ARG A 1 509 ? -11.720 -7.447 -35.700 1.00 86.69 509 ARG A C 1
ATOM 3981 O O . ARG A 1 509 ? -10.924 -7.006 -34.880 1.00 86.69 509 ARG A O 1
ATOM 3988 N N . ALA A 1 510 ? -12.925 -6.904 -35.871 1.00 82.31 510 ALA A N 1
ATOM 3989 C CA . ALA A 1 510 ? -13.374 -5.718 -35.132 1.00 82.31 510 ALA A CA 1
ATOM 3990 C C . ALA A 1 510 ? -13.349 -5.891 -33.594 1.00 82.31 510 ALA A C 1
ATOM 3992 O O . ALA A 1 510 ? -13.332 -4.906 -32.867 1.00 82.31 510 ALA A O 1
ATOM 3993 N N . SER A 1 511 ? -13.346 -7.134 -33.100 1.00 89.06 511 SER A N 1
ATOM 3994 C CA . SER A 1 511 ? -13.236 -7.485 -31.679 1.00 89.06 511 SER A CA 1
ATOM 3995 C C . SER A 1 511 ? -11.790 -7.663 -31.188 1.00 89.06 511 SER A C 1
ATOM 3997 O O . SER A 1 511 ? -11.596 -8.266 -30.136 1.00 89.06 511 SER A O 1
ATOM 3999 N N . PHE A 1 512 ? -10.781 -7.254 -31.965 1.00 94.31 512 PHE A N 1
ATOM 4000 C CA . PHE A 1 512 ? -9.371 -7.386 -31.597 1.00 94.31 512 PHE A CA 1
ATOM 4001 C C . PHE A 1 512 ? -9.073 -6.646 -30.286 1.00 94.31 512 PHE A C 1
ATOM 4003 O O . PHE A 1 512 ? -9.311 -5.443 -30.176 1.00 94.31 512 PHE A O 1
ATOM 4010 N N . ASP A 1 513 ? -8.537 -7.372 -29.305 1.00 95.75 513 ASP A N 1
ATOM 4011 C CA . ASP A 1 513 ? -8.083 -6.815 -28.033 1.00 95.75 513 ASP A CA 1
ATOM 4012 C C . ASP A 1 513 ? -6.545 -6.728 -28.047 1.00 95.75 513 ASP A C 1
ATOM 4014 O O . ASP A 1 513 ? -5.869 -7.758 -27.935 1.00 95.75 513 ASP A O 1
ATOM 4018 N N . PRO A 1 514 ? -5.964 -5.519 -28.181 1.00 96.62 514 PRO A N 1
ATOM 4019 C CA . PRO A 1 514 ? -4.517 -5.351 -28.235 1.00 96.62 514 PRO A CA 1
ATOM 4020 C C . PRO A 1 514 ? -3.820 -5.758 -26.930 1.00 96.62 514 PRO A C 1
ATOM 4022 O O . PRO A 1 514 ? -2.678 -6.217 -26.980 1.00 96.62 514 PRO A O 1
ATOM 4025 N N . LYS A 1 515 ? -4.479 -5.623 -25.767 1.00 95.81 515 LYS A N 1
ATOM 4026 C CA . LYS A 1 515 ? -3.907 -6.032 -24.475 1.00 95.81 515 LYS A CA 1
ATOM 4027 C C . LYS A 1 515 ? -3.850 -7.553 -24.399 1.00 95.81 515 LYS A C 1
ATOM 4029 O O . LYS A 1 515 ? -2.796 -8.096 -24.078 1.00 95.81 515 LYS A O 1
ATOM 4034 N N . ALA A 1 516 ? -4.952 -8.233 -24.721 1.00 95.31 516 ALA A N 1
ATOM 4035 C CA . ALA A 1 516 ? -4.989 -9.696 -24.728 1.00 95.31 516 ALA A CA 1
ATOM 4036 C C . ALA A 1 516 ? -3.960 -10.266 -25.715 1.00 95.31 516 ALA A C 1
ATOM 4038 O O . ALA A 1 516 ? -3.135 -11.092 -25.328 1.00 95.31 516 ALA A O 1
ATOM 4039 N N . PHE A 1 517 ? -3.917 -9.727 -26.942 1.00 97.31 517 PHE A N 1
ATOM 4040 C CA . PHE A 1 517 ? -2.930 -10.123 -27.945 1.00 97.31 517 PHE A CA 1
ATOM 4041 C C . PHE A 1 517 ? -1.496 -9.971 -27.426 1.00 97.31 517 PHE A C 1
ATOM 4043 O O . PHE A 1 517 ? -0.703 -10.905 -27.545 1.00 97.31 517 PHE A O 1
ATOM 4050 N N . PHE A 1 518 ? -1.166 -8.822 -26.823 1.00 97.56 518 PHE A N 1
ATOM 4051 C CA . PHE A 1 518 ? 0.163 -8.574 -26.265 1.00 97.56 518 PHE A CA 1
ATOM 4052 C C . PHE A 1 518 ? 0.548 -9.610 -25.209 1.00 97.56 518 PHE A C 1
ATOM 4054 O O . PHE A 1 518 ? 1.676 -10.098 -25.214 1.00 97.56 518 PHE A O 1
ATOM 4061 N N . LEU A 1 519 ? -0.367 -9.954 -24.301 1.00 95.56 519 LEU A N 1
ATOM 4062 C CA . LEU A 1 519 ? -0.087 -10.877 -23.201 1.00 95.56 519 LEU A CA 1
ATOM 4063 C C . LEU A 1 519 ? 0.020 -12.336 -23.655 1.00 95.56 519 LEU A C 1
ATOM 4065 O O . LEU A 1 519 ? 0.864 -13.058 -23.125 1.00 95.56 519 LEU A O 1
ATOM 4069 N N . GLU A 1 520 ? -0.798 -12.747 -24.625 1.00 95.69 520 GLU A N 1
ATOM 4070 C CA . GLU A 1 520 ? -0.826 -14.108 -25.175 1.00 95.69 520 GLU A CA 1
ATOM 4071 C C . GLU A 1 520 ? 0.340 -14.383 -26.134 1.00 95.69 520 GLU A C 1
ATOM 4073 O O . GLU A 1 520 ? 0.863 -15.496 -26.162 1.00 95.69 520 GLU A O 1
ATOM 4078 N N . ASN A 1 521 ? 0.784 -13.366 -26.880 1.00 97.25 521 ASN A N 1
ATOM 4079 C CA . ASN A 1 521 ? 1.834 -13.485 -27.898 1.00 97.25 521 ASN A CA 1
ATOM 4080 C C . ASN A 1 521 ? 3.183 -12.915 -27.432 1.00 97.25 521 ASN A C 1
ATOM 4082 O O . ASN A 1 521 ? 4.072 -12.673 -28.241 1.00 97.25 521 ASN A O 1
ATOM 4086 N N . SER A 1 522 ? 3.365 -12.700 -26.128 1.00 96.88 522 SER A N 1
ATOM 4087 C CA . SER A 1 522 ? 4.664 -12.396 -25.516 1.00 96.88 522 SER A CA 1
ATOM 4088 C C . SER A 1 522 ? 4.899 -13.284 -24.301 1.00 96.88 522 SER A C 1
ATOM 4090 O O . SER A 1 522 ? 3.960 -13.805 -23.695 1.00 96.88 522 SER A O 1
ATOM 4092 N N . ARG A 1 523 ? 6.162 -13.453 -23.901 1.00 94.69 523 ARG A N 1
ATOM 4093 C CA . ARG A 1 523 ? 6.501 -14.327 -22.770 1.00 94.69 523 ARG A CA 1
ATOM 4094 C C . ARG A 1 523 ? 6.743 -13.541 -21.476 1.00 94.69 523 ARG A C 1
ATOM 4096 O O . ARG A 1 523 ? 7.336 -12.463 -21.527 1.00 94.69 523 ARG A O 1
ATOM 4103 N N . PRO A 1 524 ? 6.338 -14.076 -20.309 1.00 94.88 524 PRO A N 1
ATOM 4104 C CA . PRO A 1 524 ? 6.755 -13.537 -19.019 1.00 94.88 524 PRO A CA 1
ATOM 4105 C C . PRO A 1 524 ? 8.280 -13.576 -18.840 1.00 94.88 524 PRO A C 1
ATOM 4107 O O . PRO A 1 524 ? 8.959 -14.442 -19.395 1.00 94.88 524 PRO A O 1
ATOM 4110 N N . LEU A 1 525 ? 8.800 -12.669 -18.011 1.00 96.56 525 LEU A N 1
ATOM 4111 C CA . LEU A 1 525 ? 10.219 -12.594 -17.668 1.00 96.56 525 LEU A CA 1
ATOM 4112 C C . LEU A 1 525 ? 10.631 -13.715 -16.699 1.00 96.56 525 LEU A C 1
ATOM 4114 O O . LEU A 1 525 ? 9.981 -13.929 -15.672 1.00 96.56 525 LEU A O 1
ATOM 4118 N N . THR A 1 526 ? 11.753 -14.378 -16.982 1.00 95.50 526 THR A N 1
ATOM 4119 C CA . THR A 1 526 ? 12.381 -15.365 -16.087 1.00 95.50 526 THR A CA 1
ATOM 4120 C C . THR A 1 526 ? 13.776 -14.916 -15.654 1.00 95.50 526 THR A C 1
ATOM 4122 O O . THR A 1 526 ? 14.417 -14.111 -16.329 1.00 95.50 526 THR A O 1
ATOM 4125 N N . PHE A 1 527 ? 14.294 -15.461 -14.549 1.00 92.62 527 PHE A N 1
ATOM 4126 C CA . PHE A 1 527 ? 15.666 -15.160 -14.106 1.00 92.62 527 PHE A CA 1
ATOM 4127 C C . PHE A 1 527 ? 16.729 -15.566 -15.139 1.00 92.62 527 PHE A C 1
ATOM 4129 O O . PHE A 1 527 ? 17.730 -14.870 -15.289 1.00 92.62 527 PHE A O 1
ATOM 4136 N N . ARG A 1 528 ? 16.467 -16.624 -15.921 1.00 92.19 528 ARG A N 1
ATOM 4137 C CA . ARG A 1 528 ? 17.337 -17.067 -17.023 1.00 92.19 528 ARG A CA 1
ATOM 4138 C C . ARG A 1 528 ? 17.497 -15.998 -18.108 1.00 92.19 528 ARG A C 1
ATOM 4140 O O . ARG A 1 528 ? 18.533 -15.920 -18.755 1.00 92.19 528 ARG A O 1
ATOM 4147 N N . ASP A 1 529 ? 16.482 -15.163 -18.316 1.00 95.38 529 ASP A N 1
ATOM 4148 C CA . ASP A 1 529 ? 16.549 -14.079 -19.299 1.00 95.38 529 ASP A CA 1
ATOM 4149 C C . ASP A 1 529 ? 17.418 -12.918 -18.834 1.00 95.38 529 ASP A C 1
ATOM 4151 O O . ASP A 1 529 ? 18.104 -12.298 -19.645 1.00 95.38 529 ASP A O 1
ATOM 4155 N N . VAL A 1 530 ? 17.385 -12.631 -17.531 1.00 94.81 530 VAL A N 1
ATOM 4156 C CA . VAL A 1 530 ? 18.147 -11.537 -16.921 1.00 94.81 530 VAL A CA 1
ATOM 4157 C C . VAL A 1 530 ? 19.653 -11.794 -17.015 1.00 94.81 530 VAL A C 1
ATOM 4159 O O . VAL A 1 530 ? 20.438 -10.862 -17.197 1.00 94.81 530 VAL A O 1
ATOM 4162 N N . GLU A 1 531 ? 20.079 -13.057 -16.941 1.00 90.56 531 GLU A N 1
ATOM 4163 C CA . GLU A 1 531 ? 21.483 -13.443 -17.130 1.00 90.56 531 GLU A CA 1
ATOM 4164 C C . GLU A 1 531 ? 22.032 -12.929 -18.468 1.00 90.56 531 GLU A C 1
ATOM 4166 O O . GLU A 1 531 ? 23.129 -12.372 -18.508 1.00 90.56 531 GLU A O 1
ATOM 4171 N N . ALA A 1 532 ? 21.229 -13.001 -19.533 1.00 91.62 532 ALA A N 1
ATOM 4172 C CA . ALA A 1 532 ? 21.622 -12.631 -20.891 1.00 91.62 532 ALA A CA 1
ATOM 4173 C C . ALA A 1 532 ? 21.570 -11.120 -21.199 1.00 91.62 532 ALA A C 1
ATOM 4175 O O . ALA A 1 532 ? 21.887 -10.720 -22.319 1.00 91.62 532 ALA A O 1
ATOM 4176 N N . TRP A 1 533 ? 21.143 -10.264 -20.264 1.00 95.31 533 TRP A N 1
ATOM 4177 C CA . TRP A 1 533 ? 21.002 -8.831 -20.537 1.00 95.31 533 TRP A CA 1
ATOM 4178 C C . TRP A 1 533 ? 22.334 -8.079 -20.575 1.00 95.31 533 TRP A C 1
ATOM 4180 O O . TRP A 1 533 ? 23.087 -8.053 -19.607 1.00 95.31 533 TRP A O 1
ATOM 4190 N N . ASP A 1 534 ? 22.586 -7.375 -21.672 1.00 95.81 534 ASP A N 1
ATOM 4191 C CA . ASP A 1 534 ? 23.628 -6.353 -21.730 1.00 95.81 534 ASP A CA 1
ATOM 4192 C C . ASP A 1 534 ? 23.121 -5.040 -21.113 1.00 95.81 534 ASP A C 1
ATOM 4194 O O . ASP A 1 534 ? 22.013 -4.595 -21.429 1.00 95.81 534 ASP A O 1
ATOM 4198 N N . LEU A 1 535 ? 23.912 -4.435 -20.220 1.00 95.00 535 LEU A N 1
ATOM 4199 C CA . LEU A 1 535 ? 23.480 -3.277 -19.430 1.00 95.00 535 LEU A CA 1
ATOM 4200 C C . LEU A 1 535 ? 23.252 -2.044 -20.313 1.00 95.00 535 LEU A C 1
ATOM 4202 O O . LEU A 1 535 ? 22.225 -1.380 -20.177 1.00 95.00 535 LEU A O 1
ATOM 4206 N N . ASP A 1 536 ? 24.159 -1.779 -21.253 1.00 94.62 536 ASP A N 1
ATOM 4207 C CA . ASP A 1 536 ? 24.079 -0.609 -22.127 1.00 94.62 536 ASP A CA 1
ATOM 4208 C C . ASP A 1 536 ? 22.939 -0.744 -23.139 1.00 94.62 536 ASP A C 1
ATOM 4210 O O . ASP A 1 536 ? 22.191 0.207 -23.380 1.00 94.62 536 ASP A O 1
ATOM 4214 N N . ALA A 1 537 ? 22.758 -1.931 -23.728 1.00 96.00 537 ALA A N 1
ATOM 4215 C CA . ALA A 1 537 ? 21.618 -2.207 -24.597 1.00 96.00 537 ALA A CA 1
ATOM 4216 C C . ALA A 1 537 ? 20.287 -2.095 -23.847 1.00 96.00 537 ALA A C 1
ATOM 4218 O O . ALA A 1 537 ? 19.320 -1.551 -24.378 1.00 96.00 537 ALA A O 1
ATOM 4219 N N . LEU A 1 538 ? 20.229 -2.579 -22.604 1.00 97.25 538 LEU A N 1
ATOM 4220 C CA . LEU A 1 538 ? 19.045 -2.451 -21.763 1.00 97.25 538 LEU A CA 1
ATOM 4221 C C . LEU A 1 538 ? 18.745 -0.985 -21.421 1.00 97.25 538 LEU A C 1
ATOM 4223 O O . LEU A 1 538 ? 17.597 -0.569 -21.564 1.00 97.25 538 LEU A O 1
ATOM 4227 N N . ALA A 1 539 ? 19.756 -0.193 -21.049 1.00 97.00 539 ALA A N 1
ATOM 4228 C CA . ALA A 1 539 ? 19.603 1.234 -20.767 1.00 97.00 539 ALA A CA 1
ATOM 4229 C C . ALA A 1 539 ? 19.098 2.012 -21.994 1.00 97.00 539 ALA A C 1
ATOM 4231 O O . ALA A 1 539 ? 18.168 2.811 -21.880 1.00 97.00 539 ALA A O 1
ATOM 4232 N N . ARG A 1 540 ? 19.654 1.740 -23.186 1.00 96.69 540 ARG A N 1
ATOM 4233 C CA . ARG A 1 540 ? 19.205 2.364 -24.444 1.00 96.69 540 ARG A CA 1
ATOM 4234 C C . ARG A 1 540 ? 17.749 2.043 -24.764 1.00 96.69 540 ARG A C 1
ATOM 4236 O O . ARG A 1 540 ? 16.992 2.949 -25.113 1.00 96.69 540 ARG A O 1
ATOM 4243 N N . ASP A 1 541 ? 17.349 0.784 -24.626 1.00 97.75 541 ASP A N 1
ATOM 4244 C CA . ASP A 1 541 ? 15.980 0.371 -24.932 1.00 97.75 541 ASP A CA 1
ATOM 4245 C C . ASP A 1 541 ? 14.974 0.925 -23.915 1.00 97.75 541 ASP A C 1
ATOM 4247 O O . ASP A 1 541 ? 13.901 1.392 -24.301 1.00 97.75 541 ASP A O 1
ATOM 4251 N N . LEU A 1 542 ? 15.330 0.942 -22.624 1.00 98.00 542 LEU A N 1
ATOM 4252 C CA . LEU A 1 542 ? 14.522 1.571 -21.575 1.00 98.00 542 LEU A CA 1
ATOM 4253 C C . LEU A 1 542 ? 14.385 3.077 -21.795 1.00 98.00 542 LEU A C 1
ATOM 4255 O O . LEU A 1 542 ? 13.290 3.612 -21.638 1.00 98.00 542 LEU A O 1
ATOM 4259 N N . ARG A 1 543 ? 15.454 3.760 -22.219 1.00 97.38 543 ARG A N 1
ATOM 4260 C CA . ARG A 1 543 ? 15.392 5.175 -22.602 1.00 97.38 543 ARG A CA 1
ATOM 4261 C C . ARG A 1 543 ? 14.376 5.396 -23.721 1.00 97.38 543 ARG A C 1
ATOM 4263 O O . ARG A 1 543 ? 13.518 6.266 -23.586 1.00 97.38 543 ARG A O 1
ATOM 4270 N N . THR A 1 544 ? 14.430 4.597 -24.788 1.00 97.44 544 THR A N 1
ATOM 4271 C CA . THR A 1 544 ? 13.459 4.670 -25.895 1.00 97.44 544 THR A CA 1
ATOM 4272 C C . THR A 1 544 ? 12.030 4.427 -25.407 1.00 97.44 544 THR A C 1
ATOM 4274 O O . THR A 1 544 ? 11.124 5.176 -25.767 1.00 97.44 544 THR A O 1
ATOM 4277 N N . LEU A 1 545 ? 11.828 3.421 -24.551 1.00 97.81 545 LEU A N 1
ATOM 4278 C CA . LEU A 1 545 ? 10.524 3.094 -23.973 1.00 97.81 545 LEU A CA 1
ATOM 4279 C C . LEU A 1 545 ? 9.954 4.251 -23.133 1.00 97.81 545 LEU A C 1
ATOM 4281 O O . LEU A 1 545 ? 8.782 4.594 -23.262 1.00 97.81 545 LEU A O 1
ATOM 4285 N N . VAL A 1 546 ? 10.783 4.861 -22.284 1.00 97.25 546 VAL A N 1
ATOM 4286 C CA . VAL A 1 546 ? 10.387 5.876 -21.291 1.00 97.25 546 VAL A CA 1
ATOM 4287 C C . VAL A 1 546 ? 10.206 7.271 -21.900 1.00 97.25 546 VAL A C 1
ATOM 4289 O O . VAL A 1 546 ? 9.322 8.027 -21.480 1.00 97.25 546 VAL A O 1
ATOM 4292 N N . LEU A 1 547 ? 11.033 7.632 -22.886 1.00 96.75 547 LEU A N 1
ATOM 4293 C CA . LEU A 1 547 ? 10.963 8.931 -23.566 1.00 96.75 547 LEU A CA 1
ATOM 4294 C C . LEU A 1 547 ? 9.927 8.968 -24.697 1.00 96.75 547 LEU A C 1
ATOM 4296 O O . LEU A 1 547 ? 9.653 10.046 -25.228 1.00 96.75 547 LEU A O 1
ATOM 4300 N N . ALA A 1 548 ? 9.323 7.831 -25.051 1.00 96.88 548 ALA A N 1
ATOM 4301 C CA . ALA A 1 548 ? 8.247 7.797 -26.025 1.00 96.88 548 ALA A CA 1
ATOM 4302 C C . ALA A 1 548 ? 7.042 8.640 -25.566 1.00 96.88 548 ALA A C 1
ATOM 4304 O O . ALA A 1 548 ? 6.574 8.587 -24.429 1.00 96.88 548 ALA A O 1
ATOM 4305 N N . ASP A 1 549 ? 6.522 9.419 -26.504 1.00 95.31 549 ASP A N 1
ATOM 4306 C CA . ASP A 1 549 ? 5.334 10.257 -26.380 1.00 95.31 549 ASP A CA 1
ATOM 4307 C C . ASP A 1 549 ? 4.175 9.738 -27.242 1.00 95.31 549 ASP A C 1
ATOM 4309 O O . ASP A 1 549 ? 3.028 10.159 -27.061 1.00 95.31 549 ASP A O 1
ATOM 4313 N N . LYS A 1 550 ? 4.480 8.884 -28.227 1.00 96.31 550 LYS A N 1
ATOM 4314 C CA . LYS A 1 550 ? 3.536 8.304 -29.186 1.00 96.31 550 LYS A CA 1
ATOM 4315 C C . LYS A 1 550 ? 3.893 6.842 -29.475 1.00 96.31 550 LYS A C 1
ATOM 4317 O O . LYS A 1 550 ? 5.082 6.531 -29.547 1.00 96.31 550 LYS A O 1
ATOM 4322 N N . PRO A 1 551 ? 2.905 5.973 -29.768 1.00 96.31 551 PRO A N 1
ATOM 4323 C CA . PRO A 1 551 ? 3.160 4.549 -30.004 1.00 96.31 551 PRO A CA 1
ATOM 4324 C C . PRO A 1 551 ? 4.147 4.288 -31.148 1.00 96.31 551 PRO A C 1
ATOM 4326 O O . PRO A 1 551 ? 4.992 3.409 -31.047 1.00 96.31 551 PRO A O 1
ATOM 4329 N N . GLY A 1 552 ? 4.112 5.107 -32.206 1.00 95.25 552 GLY A N 1
ATOM 4330 C CA . GLY A 1 552 ? 5.018 4.969 -33.352 1.00 95.25 552 GLY A CA 1
ATOM 4331 C C . GLY A 1 552 ? 6.507 5.125 -33.015 1.00 95.25 552 GLY A C 1
ATOM 4332 O O . GLY A 1 552 ? 7.345 4.620 -33.750 1.00 95.25 552 GLY A O 1
ATOM 4333 N N . GLN A 1 553 ? 6.863 5.767 -31.898 1.00 96.06 553 GLN A N 1
ATOM 4334 C CA . GLN A 1 553 ? 8.263 5.851 -31.458 1.00 96.06 553 GLN A CA 1
ATOM 4335 C C . GLN A 1 553 ? 8.773 4.518 -30.889 1.00 96.06 553 GLN A C 1
ATOM 4337 O O . GLN A 1 553 ? 9.975 4.271 -30.894 1.00 96.06 553 GLN A O 1
ATOM 4342 N N . LEU A 1 554 ? 7.869 3.630 -30.461 1.00 97.06 554 LEU A N 1
ATOM 4343 C CA . LEU A 1 554 ? 8.212 2.296 -29.963 1.00 97.06 554 LEU A CA 1
ATOM 4344 C C . LEU A 1 554 ? 8.499 1.293 -31.092 1.00 97.06 554 LEU A C 1
ATOM 4346 O O . LEU A 1 554 ? 9.019 0.212 -30.823 1.00 97.06 554 LEU A O 1
ATOM 4350 N N . LEU A 1 555 ? 8.252 1.656 -32.357 1.00 94.81 555 LEU A N 1
ATOM 4351 C CA . LEU A 1 555 ? 8.611 0.828 -33.517 1.00 94.81 555 LEU A CA 1
ATOM 4352 C C . LEU A 1 555 ? 10.119 0.556 -33.600 1.00 94.81 555 LEU A C 1
ATOM 4354 O O . LEU A 1 555 ? 10.520 -0.468 -34.140 1.00 94.81 555 LEU A O 1
ATOM 4358 N N . ALA A 1 556 ? 10.952 1.436 -33.034 1.00 94.19 556 ALA A N 1
ATOM 4359 C CA . ALA A 1 556 ? 12.393 1.215 -32.936 1.00 94.19 556 ALA A CA 1
ATOM 4360 C C . ALA A 1 556 ? 12.753 0.005 -32.053 1.00 94.19 556 ALA A C 1
ATOM 4362 O O . ALA A 1 556 ? 13.788 -0.619 -32.267 1.00 94.19 556 ALA A O 1
ATOM 4363 N N . LEU A 1 557 ? 11.901 -0.336 -31.079 1.00 95.50 557 LEU A N 1
ATOM 4364 C CA . LEU A 1 557 ? 12.078 -1.500 -30.206 1.00 95.50 557 LEU A CA 1
ATOM 4365 C C . LEU A 1 557 ? 11.451 -2.761 -30.801 1.00 95.50 557 LEU A C 1
ATOM 4367 O O . LEU A 1 557 ? 11.960 -3.863 -30.595 1.00 95.50 557 LEU A O 1
ATOM 4371 N N . LYS A 1 558 ? 10.335 -2.607 -31.521 1.00 95.56 558 LYS A N 1
ATOM 4372 C CA . LYS A 1 558 ? 9.639 -3.723 -32.156 1.00 95.56 558 LYS A CA 1
ATOM 4373 C C . LYS A 1 558 ? 9.028 -3.311 -33.500 1.00 95.56 558 LYS A C 1
ATOM 4375 O O . LYS A 1 558 ? 7.886 -2.857 -33.536 1.00 95.56 558 LYS A O 1
ATOM 4380 N N . PRO A 1 559 ? 9.776 -3.430 -34.609 1.00 92.94 559 PRO A N 1
ATOM 4381 C CA . PRO A 1 559 ? 9.249 -3.133 -35.934 1.00 92.94 559 PRO A CA 1
ATOM 4382 C C . PRO A 1 559 ? 8.350 -4.269 -36.438 1.00 92.94 559 PRO A C 1
ATOM 4384 O O . PRO A 1 559 ? 8.505 -5.422 -36.037 1.00 92.94 559 PRO A O 1
ATOM 4387 N N . LEU A 1 560 ? 7.434 -3.940 -37.354 1.00 87.81 560 LEU A N 1
ATOM 4388 C CA . LEU A 1 560 ? 6.688 -4.942 -38.115 1.00 87.81 560 LEU A CA 1
ATOM 4389 C C . LEU A 1 560 ? 7.557 -5.476 -39.259 1.00 87.81 560 LEU A C 1
ATOM 4391 O O . LEU A 1 560 ? 8.296 -4.711 -39.884 1.00 87.81 560 LEU A O 1
ATOM 4395 N N . VAL A 1 561 ? 7.434 -6.765 -39.566 1.00 79.75 561 VAL A N 1
ATOM 4396 C CA . VAL A 1 561 ? 7.974 -7.339 -40.802 1.00 79.75 561 VAL A CA 1
ATOM 4397 C C . VAL A 1 561 ? 7.081 -6.889 -41.965 1.00 79.75 561 VAL A C 1
ATOM 4399 O O . VAL A 1 561 ? 5.875 -7.120 -41.930 1.00 79.75 561 VAL A O 1
ATOM 4402 N N . GLU A 1 562 ? 7.670 -6.228 -42.969 1.00 81.19 562 GLU A N 1
ATOM 4403 C CA . GLU A 1 562 ? 6.976 -5.684 -44.158 1.00 81.19 562 GLU A CA 1
ATOM 4404 C C . GLU A 1 562 ? 5.878 -4.635 -43.842 1.00 81.19 562 GLU A C 1
ATOM 4406 O O . GLU A 1 562 ? 4.698 -4.842 -44.138 1.00 81.19 562 GLU A O 1
ATOM 4411 N N . PRO A 1 563 ? 6.236 -3.472 -43.257 1.00 84.88 563 PRO A N 1
ATOM 4412 C CA . PRO A 1 563 ? 5.265 -2.421 -42.947 1.00 84.88 563 PRO A CA 1
ATOM 4413 C C . PRO A 1 563 ? 4.606 -1.850 -44.214 1.00 84.88 563 PRO A C 1
ATOM 4415 O O . PRO A 1 563 ? 5.246 -1.725 -45.261 1.00 84.88 563 PRO A O 1
ATOM 4418 N N . GLY A 1 564 ? 3.336 -1.452 -44.114 1.00 82.94 564 GLY A N 1
ATOM 4419 C CA . GLY A 1 564 ? 2.580 -0.808 -45.193 1.00 82.94 564 GLY A CA 1
ATOM 4420 C C . GLY A 1 564 ? 1.912 -1.764 -46.185 1.00 82.94 564 GLY A C 1
ATOM 4421 O O . GLY A 1 564 ? 1.172 -1.305 -47.055 1.00 82.94 564 GLY A O 1
ATOM 4422 N N . GLN A 1 565 ? 2.128 -3.078 -46.062 1.00 86.19 565 GLN A N 1
ATOM 4423 C CA . GLN A 1 565 ? 1.494 -4.077 -46.929 1.00 86.19 565 GLN A CA 1
ATOM 4424 C C . GLN A 1 565 ? 0.006 -4.277 -46.593 1.00 86.19 565 GLN A C 1
ATOM 4426 O O . GLN A 1 565 ? -0.818 -4.436 -47.494 1.00 86.19 565 GLN A O 1
ATOM 4431 N N . PHE A 1 566 ? -0.351 -4.220 -45.304 1.00 88.25 566 PHE A N 1
ATOM 4432 C CA . PHE A 1 566 ? -1.724 -4.367 -44.815 1.00 88.25 566 PHE A CA 1
ATOM 4433 C C . PHE A 1 566 ? -2.035 -3.293 -43.766 1.00 88.25 566 PHE A C 1
ATOM 4435 O O . PHE A 1 566 ? -1.686 -3.439 -42.598 1.00 88.25 566 PHE A O 1
ATOM 4442 N N . GLY A 1 567 ? -2.743 -2.228 -44.158 1.00 88.50 567 GLY A N 1
ATOM 4443 C CA . GLY A 1 567 ? -3.026 -1.094 -43.262 1.00 88.50 567 GLY A CA 1
ATOM 4444 C C . GLY A 1 567 ? -3.716 -1.482 -41.945 1.00 88.50 567 GLY A C 1
ATOM 4445 O O . GLY A 1 567 ? -3.356 -0.966 -40.894 1.00 88.50 567 GLY A O 1
ATOM 4446 N N . ALA A 1 568 ? -4.636 -2.454 -41.970 1.00 90.44 568 ALA A N 1
ATOM 4447 C CA . ALA A 1 568 ? -5.312 -2.936 -40.761 1.00 90.44 568 ALA A CA 1
ATOM 4448 C C . ALA A 1 568 ? -4.361 -3.656 -39.780 1.00 90.44 568 ALA A C 1
ATOM 4450 O O . ALA A 1 568 ? -4.530 -3.552 -38.565 1.00 90.44 568 ALA A O 1
ATOM 4451 N N . ARG A 1 569 ? -3.342 -4.361 -40.294 1.00 92.38 569 ARG A N 1
ATOM 4452 C CA . ARG A 1 569 ? -2.293 -4.997 -39.480 1.00 92.38 569 ARG A CA 1
ATOM 4453 C C . ARG A 1 569 ? -1.394 -3.943 -38.837 1.00 92.38 569 ARG A C 1
ATOM 4455 O O . ARG A 1 569 ? -1.096 -4.042 -37.649 1.00 92.38 569 ARG A O 1
ATOM 4462 N N . ASP A 1 570 ? -1.016 -2.918 -39.598 1.00 92.19 570 ASP A N 1
ATOM 4463 C CA . ASP A 1 570 ? -0.218 -1.793 -39.102 1.00 92.19 570 ASP A CA 1
ATOM 4464 C C . ASP A 1 570 ? -0.962 -1.036 -37.988 1.00 92.19 570 ASP A C 1
ATOM 4466 O O . ASP A 1 570 ? -0.387 -0.744 -36.939 1.00 92.19 570 ASP A O 1
ATOM 4470 N N . GLU A 1 571 ? -2.259 -0.772 -38.175 1.00 93.56 571 GLU A N 1
ATOM 4471 C CA . GLU A 1 571 ? -3.121 -0.147 -37.165 1.00 93.56 571 GLU A CA 1
ATOM 4472 C C . GLU A 1 571 ? -3.229 -0.999 -35.893 1.00 93.56 571 GLU A C 1
ATOM 4474 O O . GLU A 1 571 ? -3.081 -0.473 -34.786 1.00 93.56 571 GLU A O 1
ATOM 4479 N N . ALA A 1 572 ? -3.422 -2.315 -36.029 1.00 95.06 572 ALA A N 1
ATOM 4480 C CA . ALA A 1 572 ? -3.460 -3.229 -34.890 1.00 95.06 572 ALA A CA 1
ATOM 4481 C C . ALA A 1 572 ? -2.118 -3.291 -34.149 1.00 95.06 572 ALA A C 1
ATOM 4483 O O . ALA A 1 572 ? -2.091 -3.276 -32.918 1.00 95.06 572 ALA A O 1
ATOM 4484 N N . HIS A 1 573 ? -0.997 -3.279 -34.873 1.00 95.75 573 HIS A N 1
ATOM 4485 C CA . HIS A 1 573 ? 0.329 -3.215 -34.267 1.00 95.75 573 HIS A CA 1
ATOM 4486 C C . HIS A 1 573 ? 0.525 -1.913 -33.476 1.00 95.75 573 HIS A C 1
ATOM 4488 O O . HIS A 1 573 ? 0.945 -1.944 -32.318 1.00 95.75 573 HIS A O 1
ATOM 4494 N N . VAL A 1 574 ? 0.148 -0.766 -34.047 1.00 96.12 574 VAL A N 1
ATOM 4495 C CA . VAL A 1 574 ? 0.187 0.530 -33.350 1.00 96.12 574 VAL A CA 1
ATOM 4496 C C . VAL A 1 574 ? -0.726 0.531 -32.118 1.00 96.12 574 VAL A C 1
ATOM 4498 O O . VAL A 1 574 ? -0.353 1.106 -31.094 1.00 96.12 574 VAL A O 1
ATOM 4501 N N . ALA A 1 575 ? -1.882 -0.139 -32.172 1.00 96.69 575 ALA A N 1
ATOM 4502 C CA . ALA A 1 575 ? -2.766 -0.308 -31.019 1.00 96.69 575 ALA A CA 1
ATOM 4503 C C . ALA A 1 575 ? -2.119 -1.150 -29.904 1.00 96.69 575 ALA A C 1
ATOM 4505 O O . ALA A 1 575 ? -2.233 -0.792 -28.734 1.00 96.69 575 ALA A O 1
ATOM 4506 N N . VAL A 1 576 ? -1.373 -2.208 -30.241 1.00 97.81 576 VAL A N 1
ATOM 4507 C CA . VAL A 1 576 ? -0.576 -2.981 -29.268 1.00 97.81 576 VAL A CA 1
ATOM 4508 C C . VAL A 1 576 ? 0.519 -2.113 -28.639 1.00 97.81 576 VAL A C 1
ATOM 4510 O O . VAL A 1 576 ? 0.669 -2.090 -27.418 1.00 97.81 576 VAL A O 1
ATOM 4513 N N . LEU A 1 577 ? 1.238 -1.318 -29.437 1.00 98.19 577 LEU A N 1
ATOM 4514 C CA . LEU A 1 577 ? 2.241 -0.380 -28.914 1.00 98.19 577 LEU A CA 1
ATOM 4515 C C . LEU A 1 577 ? 1.617 0.731 -28.051 1.00 98.19 577 LEU A C 1
ATOM 4517 O O . LEU A 1 577 ? 2.270 1.233 -27.136 1.00 98.19 577 LEU A O 1
ATOM 4521 N N . LYS A 1 578 ? 0.351 1.104 -28.293 1.00 97.44 578 LYS A N 1
ATOM 4522 C CA . LYS A 1 578 ? -0.397 2.041 -27.438 1.00 97.44 578 LYS A CA 1
ATOM 4523 C C . LYS A 1 578 ? -0.590 1.477 -26.031 1.00 97.44 578 LYS A C 1
ATOM 4525 O O . LYS A 1 578 ? -0.358 2.215 -25.079 1.00 97.44 578 LYS A O 1
ATOM 4530 N N . VAL A 1 579 ? -0.909 0.186 -25.897 1.00 97.44 579 VAL A N 1
ATOM 4531 C CA . VAL A 1 579 ? -1.025 -0.488 -24.586 1.00 97.44 579 VAL A CA 1
ATOM 4532 C C . VAL A 1 579 ? 0.289 -0.390 -23.806 1.00 97.44 579 VAL A C 1
ATOM 4534 O O . VAL A 1 579 ? 0.291 -0.054 -22.624 1.00 97.44 579 VAL A O 1
ATOM 4537 N N . VAL A 1 580 ? 1.420 -0.624 -24.479 1.00 98.12 580 VAL A N 1
ATOM 4538 C CA . VAL A 1 580 ? 2.754 -0.507 -23.870 1.00 98.12 580 VAL A CA 1
ATOM 4539 C C . VAL A 1 580 ? 3.037 0.929 -23.422 1.00 98.12 580 VAL A C 1
ATOM 4541 O O . VAL A 1 580 ? 3.488 1.151 -22.301 1.00 98.12 580 VAL A O 1
ATOM 4544 N N . LEU A 1 581 ? 2.744 1.916 -24.271 1.00 97.44 581 LEU A N 1
ATOM 4545 C CA . LEU A 1 581 ? 2.948 3.328 -23.946 1.00 97.44 581 LEU A CA 1
ATOM 4546 C C . LEU A 1 581 ? 2.102 3.776 -22.743 1.00 97.44 581 LEU A C 1
ATOM 4548 O O . LEU A 1 581 ? 2.594 4.472 -21.856 1.00 97.44 581 LEU A O 1
ATOM 4552 N N . GLU A 1 582 ? 0.835 3.370 -22.698 1.00 96.56 582 GLU A N 1
ATOM 4553 C CA . GLU A 1 582 ? -0.079 3.696 -21.600 1.00 96.56 582 GLU A CA 1
ATOM 4554 C C . GLU A 1 582 ? 0.368 3.080 -20.273 1.00 96.56 582 GLU A C 1
ATOM 4556 O O . GLU A 1 582 ? 0.281 3.747 -19.241 1.00 96.56 582 GLU A O 1
ATOM 4561 N N . ALA A 1 583 ? 0.929 1.867 -20.296 1.00 96.94 583 ALA A N 1
ATOM 4562 C CA . ALA A 1 583 ? 1.517 1.242 -19.113 1.00 96.94 583 ALA A CA 1
ATOM 4563 C C . ALA A 1 583 ? 2.704 2.055 -18.558 1.00 96.94 583 ALA A C 1
ATOM 4565 O O . ALA A 1 583 ? 2.807 2.254 -17.347 1.00 96.94 583 ALA A O 1
ATOM 4566 N N . VAL A 1 584 ? 3.559 2.615 -19.426 1.00 97.19 584 VAL A N 1
ATOM 4567 C CA . VAL A 1 584 ? 4.636 3.537 -19.009 1.00 97.19 584 VAL A CA 1
ATOM 4568 C C . VAL A 1 584 ? 4.055 4.820 -18.404 1.00 97.19 584 VAL A C 1
ATOM 4570 O O . VAL A 1 584 ? 4.516 5.293 -17.363 1.00 97.19 584 VAL A O 1
ATOM 4573 N N . PHE A 1 585 ? 3.013 5.387 -19.020 1.00 96.19 585 PHE A N 1
ATOM 4574 C CA . PHE A 1 585 ? 2.366 6.606 -18.523 1.00 96.19 585 PHE A CA 1
ATOM 4575 C C . PHE A 1 585 ? 1.691 6.387 -17.166 1.00 96.19 585 PHE A C 1
ATOM 4577 O O . PHE A 1 585 ? 1.737 7.285 -16.318 1.00 96.19 585 PHE A O 1
ATOM 4584 N N . ALA A 1 586 ? 1.131 5.197 -16.929 1.00 95.19 586 ALA A N 1
ATOM 4585 C CA . ALA A 1 586 ? 0.515 4.821 -15.661 1.00 95.19 586 ALA A CA 1
ATOM 4586 C C . ALA A 1 586 ? 1.483 4.994 -14.485 1.00 95.19 586 ALA A C 1
ATOM 4588 O O . ALA A 1 586 ? 1.118 5.623 -13.494 1.00 95.19 586 ALA A O 1
ATOM 4589 N N . VAL A 1 587 ? 2.732 4.535 -14.629 1.00 95.31 587 VAL A N 1
ATOM 4590 C CA . VAL A 1 587 ? 3.779 4.648 -13.595 1.00 95.31 587 VAL A CA 1
ATOM 4591 C C . VAL A 1 587 ? 3.972 6.101 -13.151 1.00 95.31 587 VAL A C 1
ATOM 4593 O O . VAL A 1 587 ? 3.876 6.429 -11.968 1.00 95.31 587 VAL A O 1
ATOM 4596 N N . THR A 1 588 ? 4.172 7.004 -14.111 1.00 94.31 588 THR A N 1
ATOM 4597 C CA . THR A 1 588 ? 4.386 8.428 -13.805 1.00 94.31 588 THR A CA 1
ATOM 4598 C C . THR A 1 588 ? 3.118 9.133 -13.317 1.00 94.31 588 THR A C 1
ATOM 4600 O O . THR A 1 588 ? 3.205 10.056 -12.511 1.00 94.31 588 THR A O 1
ATOM 4603 N N . SER A 1 589 ? 1.937 8.684 -13.754 1.00 92.94 589 SER A N 1
ATOM 4604 C CA . SER A 1 589 ? 0.636 9.223 -13.325 1.00 92.94 589 SER A CA 1
ATOM 4605 C C . SER A 1 589 ? 0.287 8.839 -11.886 1.00 92.94 589 SER A C 1
ATOM 4607 O O . SER A 1 589 ? -0.379 9.598 -11.186 1.00 92.94 589 SER A O 1
ATOM 4609 N N . LEU A 1 590 ? 0.770 7.680 -11.434 1.00 91.12 590 LEU A N 1
ATOM 4610 C CA . LEU A 1 590 ? 0.702 7.234 -10.042 1.00 91.12 590 LEU A CA 1
ATOM 4611 C C . LEU A 1 590 ? 1.708 7.969 -9.149 1.00 91.12 590 LEU A C 1
ATOM 4613 O O . LEU A 1 590 ? 1.535 8.012 -7.934 1.00 91.12 590 LEU A O 1
ATOM 4617 N N . GLY A 1 591 ? 2.686 8.639 -9.755 1.00 90.81 591 GLY A N 1
ATOM 4618 C CA . GLY A 1 591 ? 3.593 9.565 -9.093 1.00 90.81 591 GLY A CA 1
ATOM 4619 C C . GLY A 1 591 ? 5.000 9.034 -8.860 1.00 90.81 591 GLY A C 1
ATOM 4620 O O . GLY A 1 591 ? 5.737 9.658 -8.101 1.00 90.81 591 GLY A O 1
ATOM 4621 N N . SER A 1 592 ? 5.381 7.924 -9.504 1.00 93.12 592 SER A N 1
ATOM 4622 C CA . SER A 1 592 ? 6.755 7.409 -9.528 1.00 93.12 592 SER A CA 1
ATOM 4623 C C . SER A 1 592 ? 7.532 8.020 -10.703 1.00 93.12 592 SER A C 1
ATOM 4625 O O . SER A 1 592 ? 7.278 7.651 -11.854 1.00 93.12 592 SER A O 1
ATOM 4627 N N . PRO A 1 593 ? 8.472 8.954 -10.466 1.00 95.12 593 PRO A N 1
ATOM 4628 C CA . PRO A 1 593 ? 9.247 9.562 -11.541 1.00 95.12 593 PRO A CA 1
ATOM 4629 C C . PRO A 1 593 ? 10.288 8.581 -12.087 1.00 95.12 593 PRO A C 1
ATOM 4631 O O . PRO A 1 593 ? 10.904 7.836 -11.321 1.00 95.12 593 PRO A O 1
ATOM 4634 N N . ILE A 1 594 ? 10.510 8.622 -13.404 1.00 98.00 594 ILE A N 1
ATOM 4635 C CA . ILE A 1 594 ? 11.470 7.755 -14.100 1.00 98.00 594 ILE A CA 1
ATOM 4636 C C . ILE A 1 594 ? 12.646 8.586 -14.603 1.00 98.00 594 ILE A C 1
ATOM 4638 O O . ILE A 1 594 ? 12.471 9.467 -15.442 1.00 98.00 594 ILE A O 1
ATOM 4642 N N . VAL A 1 595 ? 13.841 8.294 -14.106 1.00 97.56 595 VAL A N 1
ATOM 4643 C CA . VAL A 1 595 ? 15.095 8.964 -14.437 1.00 97.56 595 VAL A CA 1
ATOM 4644 C C . VAL A 1 595 ? 15.831 8.194 -15.526 1.00 97.56 595 VAL A C 1
ATOM 4646 O O . VAL A 1 595 ? 16.080 6.994 -15.402 1.00 97.56 595 VAL A O 1
ATOM 4649 N N . VAL A 1 596 ? 16.191 8.905 -16.590 1.00 96.69 596 VAL A N 1
ATOM 4650 C CA . VAL A 1 596 ? 16.982 8.413 -17.724 1.00 96.69 596 VAL A CA 1
ATOM 4651 C C . VAL A 1 596 ? 17.978 9.488 -18.156 1.00 96.69 596 VAL A C 1
ATOM 4653 O O . VAL A 1 596 ? 17.878 10.648 -17.753 1.00 96.69 596 VAL A O 1
ATOM 4656 N N . GLU A 1 597 ? 18.934 9.109 -18.994 1.00 93.25 597 GLU A N 1
ATOM 4657 C CA . GLU A 1 597 ? 19.721 10.064 -19.775 1.00 93.25 597 GLU A CA 1
ATOM 4658 C C . GLU A 1 597 ? 18.969 10.412 -21.064 1.00 93.25 597 GLU A C 1
ATOM 4660 O O . GLU A 1 597 ? 18.374 9.532 -21.691 1.00 93.25 597 GLU A O 1
ATOM 4665 N N . ASP A 1 598 ? 18.961 11.687 -21.456 1.00 89.69 598 ASP A N 1
ATOM 4666 C CA . ASP A 1 598 ? 18.465 12.105 -22.767 1.00 89.69 598 ASP A CA 1
ATOM 4667 C C . ASP A 1 598 ? 19.461 11.747 -23.892 1.00 89.69 598 ASP A C 1
ATOM 4669 O O . ASP A 1 598 ? 20.425 10.999 -23.696 1.00 89.69 598 ASP A O 1
ATOM 4673 N N . GLU A 1 599 ? 19.189 12.188 -25.121 1.00 85.62 599 GLU A N 1
ATOM 4674 C CA . GLU A 1 599 ? 20.073 11.917 -26.265 1.00 85.62 599 GLU A CA 1
ATOM 4675 C C . GLU A 1 599 ? 21.452 12.579 -26.115 1.00 85.62 599 GLU A C 1
ATOM 4677 O O . GLU A 1 599 ? 22.435 12.044 -26.625 1.00 85.62 599 GLU A O 1
ATOM 4682 N N . ASP A 1 600 ? 21.528 13.673 -25.351 1.00 86.00 600 ASP A N 1
ATOM 4683 C CA . ASP A 1 600 ? 22.743 14.443 -25.077 1.00 86.00 600 ASP A CA 1
ATOM 4684 C C . ASP A 1 600 ? 23.482 13.950 -23.814 1.00 86.00 600 ASP A C 1
ATOM 4686 O O . ASP A 1 600 ? 24.496 14.527 -23.417 1.00 86.00 600 ASP A O 1
ATOM 4690 N N . GLY A 1 601 ? 22.982 12.896 -23.158 1.00 86.56 601 GLY A N 1
ATOM 4691 C CA . GLY A 1 601 ? 23.554 12.346 -21.926 1.00 86.56 601 GLY A CA 1
ATOM 4692 C C . GLY A 1 601 ? 23.190 13.122 -20.656 1.00 86.56 601 GLY A C 1
ATOM 4693 O O . GLY A 1 601 ? 23.765 12.870 -19.597 1.00 86.56 601 GLY A O 1
ATOM 4694 N N . ASN A 1 602 ? 22.241 14.061 -20.716 1.00 90.06 602 ASN A N 1
ATOM 4695 C CA . ASN A 1 602 ? 21.793 14.790 -19.533 1.00 90.06 602 ASN A CA 1
ATOM 4696 C C . ASN A 1 602 ? 20.746 13.986 -18.762 1.00 90.06 602 ASN A C 1
ATOM 4698 O O . ASN A 1 602 ? 19.821 13.415 -19.342 1.00 90.06 602 ASN A O 1
ATOM 4702 N N . ALA A 1 603 ? 20.826 14.018 -17.433 1.00 91.94 603 ALA A N 1
ATOM 4703 C CA . ALA A 1 603 ? 19.816 13.400 -16.585 1.00 91.94 603 ALA A CA 1
ATOM 4704 C C . ALA A 1 603 ? 18.480 14.161 -16.665 1.00 91.94 603 ALA A C 1
ATOM 4706 O O . ALA A 1 603 ? 18.387 15.354 -16.344 1.00 91.94 603 ALA A O 1
ATOM 4707 N N . VAL A 1 604 ? 17.426 13.439 -17.035 1.00 94.44 604 VAL A N 1
ATOM 4708 C CA . VAL A 1 604 ? 16.046 13.928 -17.079 1.00 94.44 604 VAL A CA 1
ATOM 4709 C C . VAL A 1 604 ? 15.121 12.961 -16.348 1.00 94.44 604 VAL A C 1
ATOM 4711 O O . VAL A 1 604 ? 15.359 11.756 -16.313 1.00 94.44 604 VAL A O 1
ATOM 4714 N N . ALA A 1 605 ? 14.046 13.488 -15.771 1.00 95.50 605 ALA A N 1
ATOM 4715 C CA . ALA A 1 605 ? 13.002 12.719 -15.114 1.00 95.50 605 ALA A CA 1
ATOM 4716 C C . ALA A 1 605 ? 11.680 12.852 -15.879 1.00 95.50 605 ALA A C 1
ATOM 4718 O O . ALA A 1 605 ? 11.190 13.956 -16.115 1.00 95.50 605 ALA A O 1
ATOM 4719 N N . ARG A 1 606 ? 11.067 11.727 -16.240 1.00 96.38 606 ARG A N 1
ATOM 4720 C CA . ARG A 1 606 ? 9.683 11.671 -16.716 1.00 96.38 606 ARG A CA 1
ATOM 4721 C C . ARG A 1 606 ? 8.753 11.611 -15.513 1.00 96.38 606 ARG A C 1
ATOM 4723 O O . ARG A 1 606 ? 8.896 10.726 -14.674 1.00 96.38 606 ARG A O 1
ATOM 4730 N N . SER A 1 607 ? 7.818 12.553 -15.424 1.00 94.25 607 SER A N 1
ATOM 4731 C CA . SER A 1 607 ? 6.930 12.697 -14.266 1.00 94.25 607 SER A CA 1
ATOM 4732 C C . SER A 1 607 ? 5.506 13.065 -14.670 1.00 94.25 607 SER A C 1
ATOM 4734 O O . SER A 1 607 ? 5.291 13.817 -15.623 1.00 94.25 607 SER A O 1
ATOM 4736 N N . GLY A 1 608 ? 4.531 12.567 -13.909 1.00 92.94 608 GLY A N 1
ATOM 4737 C CA . GLY A 1 608 ? 3.172 13.094 -13.904 1.00 92.94 608 GLY A CA 1
ATOM 4738 C C . GLY A 1 608 ? 3.077 14.381 -13.080 1.00 92.94 608 GLY A C 1
ATOM 4739 O O . GLY A 1 608 ? 4.088 14.960 -12.672 1.00 92.94 608 GLY A O 1
ATOM 4740 N N . PHE A 1 609 ? 1.845 14.822 -12.819 1.00 91.75 609 PHE A N 1
ATOM 4741 C CA . PHE A 1 609 ? 1.579 16.020 -12.015 1.00 91.75 609 PHE A CA 1
ATOM 4742 C C . PHE A 1 609 ? 1.937 15.841 -10.531 1.00 91.75 609 PHE A C 1
ATOM 4744 O O . PHE A 1 609 ? 2.203 16.828 -9.857 1.00 91.75 609 PHE A O 1
ATOM 4751 N N . TRP A 1 610 ? 1.918 14.610 -10.013 1.00 91.19 610 TRP A N 1
ATOM 4752 C CA . TRP A 1 610 ? 2.223 14.273 -8.621 1.00 91.19 610 TRP A CA 1
ATOM 4753 C C . TRP A 1 610 ? 3.588 13.594 -8.535 1.00 91.19 610 TRP A C 1
ATOM 4755 O O . TRP A 1 610 ? 3.876 12.706 -9.332 1.00 91.19 610 TRP A O 1
ATOM 4765 N N . ILE A 1 611 ? 4.414 13.994 -7.570 1.00 90.81 611 ILE A N 1
ATOM 4766 C CA . ILE A 1 611 ? 5.737 13.424 -7.306 1.00 90.81 611 ILE A CA 1
ATOM 4767 C C . ILE A 1 611 ? 5.687 12.773 -5.923 1.00 90.81 611 ILE A C 1
ATOM 4769 O O . ILE A 1 611 ? 6.010 13.396 -4.910 1.00 90.81 611 ILE A O 1
ATOM 4773 N N . ALA A 1 612 ? 5.269 11.506 -5.874 1.00 86.69 612 ALA A N 1
ATOM 4774 C CA . ALA A 1 612 ? 5.053 10.778 -4.624 1.00 86.69 612 ALA A CA 1
ATOM 4775 C C . ALA A 1 612 ? 6.289 10.734 -3.697 1.00 86.69 612 ALA A C 1
ATOM 4777 O O . ALA A 1 612 ? 6.108 10.941 -2.496 1.00 86.69 612 ALA A O 1
ATOM 4778 N N . PRO A 1 613 ? 7.533 10.565 -4.202 1.00 83.88 613 PRO A N 1
ATOM 4779 C CA . PRO A 1 613 ? 8.751 10.629 -3.384 1.00 83.88 613 PRO A CA 1
ATOM 4780 C C . PRO A 1 613 ? 8.904 11.899 -2.550 1.00 83.88 613 PRO A C 1
ATOM 4782 O O . PRO A 1 613 ? 9.503 11.864 -1.478 1.00 83.88 613 PRO A O 1
ATOM 4785 N N . LEU A 1 614 ? 8.381 13.019 -3.055 1.00 84.75 614 LEU A N 1
ATOM 4786 C CA . LEU A 1 614 ? 8.540 14.347 -2.464 1.00 84.75 614 LEU A CA 1
ATOM 4787 C C . LEU A 1 614 ? 7.246 14.852 -1.817 1.00 84.75 614 LEU A C 1
ATOM 4789 O O . LEU A 1 614 ? 7.269 15.871 -1.135 1.00 84.75 614 LEU A O 1
ATOM 4793 N N . GLY A 1 615 ? 6.128 14.144 -2.015 1.00 84.31 615 GLY A N 1
ATOM 4794 C CA . GLY A 1 615 ? 4.815 14.566 -1.536 1.00 84.31 615 GLY A CA 1
ATOM 4795 C C . GLY A 1 615 ? 4.365 15.906 -2.124 1.00 84.31 615 GLY A C 1
ATOM 4796 O O . GLY A 1 615 ? 3.666 16.654 -1.442 1.00 84.31 615 GLY A O 1
ATOM 4797 N N . ASP A 1 616 ? 4.783 16.218 -3.354 1.00 87.38 616 ASP A N 1
ATOM 4798 C CA . ASP A 1 616 ? 4.590 17.532 -3.973 1.00 87.38 616 ASP A CA 1
ATOM 4799 C C . ASP A 1 616 ? 4.085 17.422 -5.420 1.00 87.38 616 ASP A C 1
ATOM 4801 O O . ASP A 1 616 ? 4.123 16.363 -6.055 1.00 87.38 616 ASP A O 1
ATOM 4805 N N . ILE A 1 617 ? 3.598 18.539 -5.948 1.00 90.75 617 ILE A N 1
ATOM 4806 C CA . ILE A 1 617 ? 3.067 18.667 -7.295 1.00 90.75 617 ILE A CA 1
ATOM 4807 C C . ILE A 1 617 ? 4.077 19.329 -8.230 1.00 90.75 617 ILE A C 1
ATOM 4809 O O . ILE A 1 617 ? 4.623 20.400 -7.960 1.00 90.75 617 ILE A O 1
ATOM 4813 N N . ALA A 1 618 ? 4.242 18.732 -9.408 1.00 91.75 618 ALA A N 1
ATOM 4814 C CA . ALA A 1 618 ? 4.985 19.297 -10.523 1.00 91.75 618 ALA A CA 1
ATOM 4815 C C . ALA A 1 618 ? 4.186 20.440 -11.176 1.00 91.75 618 ALA A C 1
ATOM 4817 O O . ALA A 1 618 ? 3.545 20.266 -12.213 1.00 91.75 618 ALA A O 1
ATOM 4818 N N . ALA A 1 619 ? 4.191 21.619 -10.549 1.00 92.00 619 ALA A N 1
ATOM 4819 C CA . ALA A 1 619 ? 3.512 22.804 -11.077 1.00 92.00 619 ALA A CA 1
ATOM 4820 C C . ALA A 1 619 ? 4.290 23.476 -12.220 1.00 92.00 619 ALA A C 1
ATOM 4822 O O . ALA A 1 619 ? 3.693 24.090 -13.103 1.00 92.00 619 ALA A O 1
ATOM 4823 N N . THR A 1 620 ? 5.615 23.360 -12.218 1.00 92.31 620 THR A N 1
ATOM 4824 C CA . THR A 1 620 ? 6.510 23.999 -13.187 1.00 92.31 620 THR A CA 1
ATOM 4825 C C . THR A 1 620 ? 7.528 23.009 -13.736 1.00 92.31 620 THR A C 1
ATOM 4827 O O . THR A 1 620 ? 7.789 21.967 -13.131 1.00 92.31 620 THR A O 1
ATOM 4830 N N . ASP A 1 621 ? 8.094 23.318 -14.900 1.00 91.06 621 ASP A N 1
ATOM 4831 C CA . ASP A 1 621 ? 9.087 22.468 -15.564 1.00 91.06 621 ASP A CA 1
ATOM 4832 C C . ASP A 1 621 ? 10.410 22.340 -14.788 1.00 91.06 621 ASP A C 1
ATOM 4834 O O . ASP A 1 621 ? 11.128 21.367 -14.985 1.00 91.06 621 ASP A O 1
ATOM 4838 N N . ASP A 1 622 ? 10.697 23.246 -13.852 1.00 89.94 622 ASP A N 1
ATOM 4839 C CA . ASP A 1 622 ? 11.858 23.232 -12.951 1.00 89.94 622 ASP A CA 1
ATOM 4840 C C . ASP A 1 622 ? 11.563 22.697 -11.533 1.00 89.94 622 ASP A C 1
ATOM 4842 O O . ASP A 1 622 ? 12.433 22.748 -10.658 1.00 89.94 622 ASP A O 1
ATOM 4846 N N . ALA A 1 623 ? 10.358 22.162 -11.285 1.00 90.12 623 ALA A N 1
ATOM 4847 C CA . ALA A 1 623 ? 9.895 21.797 -9.942 1.00 90.12 623 ALA A CA 1
ATOM 4848 C C . ALA A 1 623 ? 10.871 20.885 -9.173 1.00 90.12 623 ALA A C 1
ATOM 4850 O O . ALA A 1 623 ? 11.183 21.173 -8.017 1.00 90.12 623 ALA A O 1
ATOM 4851 N N . LEU A 1 624 ? 11.401 19.832 -9.811 1.00 90.00 624 LEU A N 1
ATOM 4852 C CA . LEU A 1 624 ? 12.349 18.903 -9.177 1.00 90.00 624 LEU A CA 1
ATOM 4853 C C . LEU A 1 624 ? 13.641 19.592 -8.725 1.00 90.00 624 LEU A C 1
ATOM 4855 O O . LEU A 1 624 ? 14.113 19.343 -7.618 1.00 90.00 624 LEU A O 1
ATOM 4859 N N . GLN A 1 625 ? 14.195 20.480 -9.552 1.00 88.94 625 GLN A N 1
ATOM 4860 C CA . GLN A 1 625 ? 15.443 21.178 -9.236 1.00 88.94 625 GLN A CA 1
ATOM 4861 C C . GLN A 1 625 ? 15.269 22.099 -8.043 1.00 88.94 625 GLN A C 1
ATOM 4863 O O . GLN A 1 625 ? 16.098 22.107 -7.135 1.00 88.94 625 GLN A O 1
ATOM 4868 N N . ARG A 1 626 ? 14.173 22.861 -8.042 1.00 88.19 626 ARG A N 1
ATOM 4869 C CA . ARG A 1 626 ? 13.835 23.756 -6.940 1.00 88.19 626 ARG A CA 1
ATOM 4870 C C . ARG A 1 626 ? 13.685 22.971 -5.639 1.00 88.19 626 ARG A C 1
ATOM 4872 O O . ARG A 1 626 ? 14.321 23.327 -4.654 1.00 88.19 626 ARG A O 1
ATOM 4879 N N . ILE A 1 627 ? 12.923 21.873 -5.654 1.00 88.25 627 ILE A N 1
ATOM 4880 C CA . ILE A 1 627 ? 12.712 21.049 -4.456 1.00 88.25 627 ILE A CA 1
ATOM 4881 C C . ILE A 1 627 ? 14.042 20.481 -3.943 1.00 88.25 627 ILE A C 1
ATOM 4883 O O . ILE A 1 627 ? 14.333 20.594 -2.755 1.00 88.25 627 ILE A O 1
ATOM 4887 N N . PHE A 1 628 ? 14.879 19.911 -4.814 1.00 90.00 628 PHE A N 1
ATOM 4888 C CA . PHE A 1 628 ? 16.170 19.359 -4.397 1.00 90.00 628 PHE A CA 1
ATOM 4889 C C . PHE A 1 628 ? 17.130 20.417 -3.856 1.00 90.00 628 PHE A C 1
ATOM 4891 O O . PHE A 1 628 ? 17.779 20.166 -2.843 1.00 90.00 628 PHE A O 1
ATOM 4898 N N . ARG A 1 629 ? 17.191 21.609 -4.456 1.00 89.19 629 ARG A N 1
ATOM 4899 C CA . ARG A 1 629 ? 18.029 22.707 -3.948 1.00 89.19 629 ARG A CA 1
ATOM 4900 C C . ARG A 1 629 ? 17.548 23.238 -2.612 1.00 89.19 629 ARG A C 1
ATOM 4902 O O . ARG A 1 629 ? 18.361 23.400 -1.705 1.00 89.19 629 ARG A O 1
ATOM 4909 N N . ASP A 1 630 ? 16.247 23.466 -2.477 1.00 88.69 630 ASP A N 1
ATOM 4910 C CA . ASP A 1 630 ? 15.662 23.935 -1.224 1.00 88.69 630 ASP A CA 1
ATOM 4911 C C . ASP A 1 630 ? 15.890 22.906 -0.111 1.00 88.69 630 ASP A C 1
ATOM 4913 O O . ASP A 1 630 ? 16.258 23.272 1.005 1.00 88.69 630 ASP A O 1
ATOM 4917 N N . SER A 1 631 ? 15.727 21.613 -0.411 1.00 88.19 631 SER A N 1
ATOM 4918 C CA . SER A 1 631 ? 15.996 20.534 0.542 1.00 88.19 631 SER A CA 1
ATOM 4919 C C . SER A 1 631 ? 17.481 20.400 0.881 1.00 88.19 631 SER A C 1
ATOM 4921 O O . SER A 1 631 ? 17.803 20.206 2.049 1.00 88.19 631 SER A O 1
ATOM 4923 N N . PHE A 1 632 ? 18.388 20.550 -0.087 1.00 89.94 632 PHE A N 1
ATOM 4924 C CA . PHE A 1 632 ? 19.834 20.528 0.156 1.00 89.94 632 PHE A CA 1
ATOM 4925 C C . PHE A 1 632 ? 20.269 21.691 1.058 1.00 89.94 632 PHE A C 1
ATOM 4927 O O . PHE A 1 632 ? 20.951 21.482 2.060 1.00 89.94 632 PHE A O 1
ATOM 4934 N N . ALA A 1 633 ? 19.799 22.906 0.757 1.00 88.75 633 ALA A N 1
ATOM 4935 C CA . ALA A 1 633 ? 20.083 24.099 1.551 1.00 88.75 633 ALA A CA 1
ATOM 4936 C C . ALA A 1 633 ? 19.541 23.983 2.986 1.00 88.75 633 ALA A C 1
ATOM 4938 O O . ALA A 1 633 ? 20.211 24.392 3.932 1.00 88.75 633 ALA A O 1
ATOM 4939 N N . LYS A 1 634 ? 18.349 23.397 3.163 1.00 88.12 634 LYS A N 1
ATOM 4940 C CA . LYS A 1 634 ? 17.749 23.157 4.486 1.00 88.12 634 LYS A CA 1
ATOM 4941 C C . LYS A 1 634 ? 18.448 22.052 5.273 1.00 88.12 634 LYS A C 1
ATOM 4943 O O . LYS A 1 634 ? 18.521 22.153 6.493 1.00 88.12 634 LYS A O 1
ATOM 4948 N N . ALA A 1 635 ? 18.928 21.005 4.602 1.00 84.88 635 ALA A N 1
ATOM 4949 C CA . ALA A 1 635 ? 19.574 19.872 5.259 1.00 84.88 635 ALA A CA 1
ATOM 4950 C C . ALA A 1 635 ? 20.907 20.262 5.917 1.00 84.88 635 ALA A C 1
ATOM 4952 O O . ALA A 1 635 ? 21.271 19.660 6.922 1.00 84.88 635 ALA A O 1
ATOM 4953 N N . ASN A 1 636 ? 21.603 21.276 5.381 1.00 84.94 636 ASN A N 1
ATOM 4954 C CA . ASN A 1 636 ? 22.877 21.784 5.906 1.00 84.94 636 ASN A CA 1
ATOM 4955 C C . ASN A 1 636 ? 23.909 20.662 6.156 1.00 84.94 636 ASN A C 1
ATOM 4957 O O . ASN A 1 636 ? 24.493 20.543 7.234 1.00 84.94 636 ASN A O 1
ATOM 4961 N N . VAL A 1 637 ? 24.084 19.805 5.150 1.00 87.94 637 VAL A N 1
ATOM 4962 C CA . VAL A 1 637 ? 24.929 18.603 5.194 1.00 87.94 637 VAL A CA 1
ATOM 4963 C C . VAL A 1 637 ? 26.283 18.845 4.529 1.00 87.94 637 VAL A C 1
ATOM 4965 O O . VAL A 1 637 ? 26.392 19.629 3.589 1.00 87.94 637 VAL A O 1
ATOM 4968 N N . ASN A 1 638 ? 27.322 18.141 4.986 1.00 88.88 638 ASN A N 1
ATOM 4969 C CA . ASN A 1 638 ? 28.680 18.247 4.442 1.00 88.88 638 ASN A CA 1
ATOM 4970 C C . ASN A 1 638 ? 28.939 17.208 3.334 1.00 88.88 638 ASN A C 1
ATOM 4972 O O . ASN A 1 638 ? 29.826 16.364 3.456 1.00 88.88 638 ASN A O 1
ATOM 4976 N N . VAL A 1 639 ? 28.122 17.240 2.281 1.00 92.31 639 VAL A N 1
ATOM 4977 C CA . VAL A 1 639 ? 28.256 16.399 1.078 1.00 92.31 639 VAL A CA 1
ATOM 4978 C C . VAL A 1 639 ? 28.032 17.246 -0.172 1.00 92.31 639 VAL A C 1
ATOM 4980 O O . VAL A 1 639 ? 27.472 18.343 -0.099 1.00 92.31 639 VAL A O 1
ATOM 4983 N N . SER A 1 640 ? 28.469 16.758 -1.329 1.00 92.56 640 SER A N 1
ATOM 4984 C CA . SER A 1 640 ? 28.200 17.425 -2.605 1.00 92.56 640 SER A CA 1
ATOM 4985 C C . SER A 1 640 ? 26.704 17.407 -2.956 1.00 92.56 640 SER A C 1
ATOM 4987 O O . SER A 1 640 ? 25.940 16.555 -2.495 1.00 92.56 640 SER A O 1
ATOM 4989 N N . TYR A 1 641 ? 26.275 18.340 -3.813 1.00 90.94 641 TYR A N 1
ATOM 4990 C CA . TYR A 1 641 ? 24.896 18.360 -4.311 1.00 90.94 641 TYR A CA 1
ATOM 4991 C C . TYR A 1 641 ? 24.546 17.068 -5.069 1.00 90.94 641 TYR A C 1
ATOM 4993 O O . TYR A 1 641 ? 23.448 16.543 -4.908 1.00 90.94 641 TYR A O 1
ATOM 5001 N N . ASP A 1 642 ? 25.492 16.511 -5.829 1.00 90.88 642 ASP A N 1
ATOM 5002 C CA . ASP A 1 642 ? 25.288 15.266 -6.575 1.00 90.88 642 ASP A CA 1
ATOM 5003 C C . ASP A 1 642 ? 25.128 14.052 -5.647 1.00 90.88 642 ASP A C 1
ATOM 5005 O O . ASP A 1 642 ? 24.239 13.229 -5.872 1.00 90.88 642 ASP A O 1
ATOM 5009 N N . GLU A 1 643 ? 25.912 13.961 -4.565 1.00 92.44 643 GLU A N 1
ATOM 5010 C CA . GLU A 1 643 ? 25.726 12.935 -3.524 1.00 92.44 643 GLU A CA 1
ATOM 5011 C C . GLU A 1 643 ? 24.362 13.075 -2.839 1.00 92.44 643 GLU A C 1
ATOM 5013 O O . GLU A 1 643 ? 23.680 12.077 -2.601 1.00 92.44 643 GLU A O 1
ATOM 5018 N N . PHE A 1 644 ? 23.922 14.307 -2.566 1.00 92.44 644 PHE A N 1
ATOM 5019 C CA . PHE A 1 644 ? 22.593 14.553 -2.012 1.00 92.44 644 PHE A CA 1
ATOM 5020 C C . PHE A 1 644 ? 21.483 14.114 -2.975 1.00 92.44 644 PHE A C 1
ATOM 5022 O O . PHE A 1 644 ? 20.532 13.458 -2.554 1.00 92.44 644 PHE A O 1
ATOM 5029 N N . VAL A 1 645 ? 21.597 14.415 -4.271 1.00 92.31 645 VAL A N 1
ATOM 5030 C CA . VAL A 1 645 ? 20.640 13.937 -5.281 1.00 92.31 645 VAL A CA 1
ATOM 5031 C C . VAL A 1 645 ? 20.658 12.409 -5.354 1.00 92.31 645 VAL A C 1
ATOM 5033 O O . VAL A 1 645 ? 19.594 11.795 -5.346 1.00 92.31 645 VAL A O 1
ATOM 5036 N N . ALA A 1 646 ? 21.828 11.768 -5.354 1.00 93.94 646 ALA A N 1
ATOM 5037 C CA . ALA A 1 646 ? 21.942 10.309 -5.341 1.00 93.94 646 ALA A CA 1
ATOM 5038 C C . ALA A 1 646 ? 21.280 9.676 -4.098 1.00 93.94 646 ALA A C 1
ATOM 5040 O O . ALA A 1 646 ? 20.577 8.667 -4.215 1.00 93.94 646 ALA A O 1
ATOM 5041 N N . PHE A 1 647 ? 21.408 10.305 -2.926 1.00 92.62 647 PHE A N 1
ATOM 5042 C CA . PHE A 1 647 ? 20.658 9.937 -1.722 1.00 92.62 647 PHE A CA 1
ATOM 5043 C C . PHE A 1 647 ? 19.140 10.049 -1.932 1.00 92.62 647 PHE A C 1
ATOM 5045 O O . PHE A 1 647 ? 18.406 9.101 -1.661 1.00 92.62 647 PHE A O 1
ATOM 5052 N N . GLN A 1 648 ? 18.656 11.170 -2.479 1.00 90.06 648 GLN A N 1
ATOM 5053 C CA . GLN A 1 648 ? 17.225 11.362 -2.748 1.00 90.06 648 GLN A CA 1
ATOM 5054 C C . GLN A 1 648 ? 16.678 10.290 -3.703 1.00 90.06 648 GLN A C 1
ATOM 5056 O O . GLN A 1 648 ? 15.618 9.717 -3.451 1.00 90.06 648 GLN A O 1
ATOM 5061 N N . LEU A 1 649 ? 17.411 9.982 -4.776 1.00 92.56 649 LEU A N 1
ATOM 5062 C CA . LEU A 1 649 ? 17.007 8.974 -5.756 1.00 92.56 649 LEU A CA 1
ATOM 5063 C C . LEU A 1 649 ? 16.977 7.561 -5.160 1.00 92.56 649 LEU A C 1
ATOM 5065 O O . LEU A 1 649 ? 16.046 6.799 -5.433 1.00 92.56 649 LEU A O 1
ATOM 5069 N N . SER A 1 650 ? 17.977 7.214 -4.346 1.00 90.50 650 SER A N 1
ATOM 5070 C CA . SER A 1 650 ? 18.096 5.876 -3.761 1.00 90.50 650 SER A CA 1
ATOM 5071 C C . SER A 1 650 ? 17.119 5.620 -2.623 1.00 90.50 650 SER A C 1
ATOM 5073 O O . SER A 1 650 ? 16.532 4.540 -2.570 1.00 90.50 650 SER A O 1
ATOM 5075 N N . VAL A 1 651 ? 16.884 6.610 -1.762 1.00 86.56 651 VAL A N 1
ATOM 5076 C CA . VAL A 1 651 ? 16.119 6.419 -0.524 1.00 86.56 651 VAL A CA 1
ATOM 5077 C C . VAL A 1 651 ? 14.656 6.858 -0.647 1.00 86.56 651 VAL A C 1
ATOM 5079 O O . VAL A 1 651 ? 13.778 6.212 -0.076 1.00 86.56 651 VAL A O 1
ATOM 5082 N N . ASN A 1 652 ? 14.344 7.915 -1.410 1.00 81.88 652 ASN A N 1
ATOM 5083 C CA . ASN A 1 652 ? 12.979 8.465 -1.459 1.00 81.88 652 ASN A CA 1
ATOM 5084 C C . ASN A 1 652 ? 12.098 7.900 -2.581 1.00 81.88 652 ASN A C 1
ATOM 5086 O O . ASN A 1 652 ? 10.897 8.155 -2.575 1.00 81.88 652 ASN A O 1
ATOM 5090 N N . GLY A 1 653 ? 12.642 7.068 -3.475 1.00 82.25 653 GLY A N 1
ATOM 5091 C CA . GLY A 1 653 ? 11.847 6.248 -4.395 1.00 82.25 653 GLY A CA 1
ATOM 5092 C C . GLY A 1 653 ? 11.695 6.787 -5.806 1.00 82.25 653 GLY A C 1
ATOM 5093 O O . GLY A 1 653 ? 10.589 7.008 -6.290 1.00 82.25 653 GLY A O 1
ATOM 5094 N N . PHE A 1 654 ? 12.819 6.944 -6.490 1.00 92.69 654 PHE A N 1
ATOM 5095 C CA . PHE A 1 654 ? 12.846 7.195 -7.925 1.00 92.69 654 PHE A CA 1
ATOM 5096 C C . PHE A 1 654 ? 13.139 5.898 -8.675 1.00 92.69 654 PHE A C 1
ATOM 5098 O O . PHE A 1 654 ? 13.867 5.038 -8.179 1.00 92.69 654 PHE A O 1
ATOM 5105 N N . ILE A 1 655 ? 12.592 5.772 -9.882 1.00 96.94 655 ILE A N 1
ATOM 5106 C CA . ILE A 1 655 ? 12.996 4.727 -10.823 1.00 96.94 655 ILE A CA 1
ATOM 5107 C C . ILE A 1 655 ? 14.188 5.286 -11.584 1.00 96.94 655 ILE A C 1
ATOM 5109 O O . ILE A 1 655 ? 14.038 6.285 -12.277 1.00 96.94 655 ILE A O 1
ATOM 5113 N N . ASP A 1 656 ? 15.365 4.684 -11.456 1.00 97.50 656 ASP A N 1
ATOM 5114 C CA . ASP A 1 656 ? 16.573 5.152 -12.138 1.00 97.50 656 ASP A CA 1
ATOM 5115 C C . ASP A 1 656 ? 17.075 4.093 -13.117 1.00 97.50 656 ASP A C 1
ATOM 5117 O O . ASP A 1 656 ? 17.509 3.014 -12.716 1.00 97.50 656 ASP A O 1
ATOM 5121 N N . PHE A 1 657 ? 16.995 4.400 -14.412 1.00 97.88 657 PHE A N 1
ATOM 5122 C CA . PHE A 1 657 ? 17.437 3.517 -15.492 1.00 97.88 657 PHE A CA 1
ATOM 5123 C C . PHE A 1 657 ? 18.758 3.934 -16.127 1.00 97.88 657 PHE A C 1
ATOM 5125 O O . PHE A 1 657 ? 19.155 3.370 -17.149 1.00 97.88 657 PHE A O 1
ATOM 5132 N N . ARG A 1 658 ? 19.468 4.889 -15.527 1.00 96.12 658 ARG A N 1
ATOM 5133 C CA . ARG A 1 658 ? 20.837 5.193 -15.943 1.00 96.12 658 ARG A CA 1
ATOM 5134 C C . ARG A 1 658 ? 21.744 3.980 -15.680 1.00 96.12 658 ARG A C 1
ATOM 5136 O O . ARG A 1 658 ? 21.493 3.238 -14.719 1.00 96.12 658 ARG A O 1
ATOM 5143 N N . PRO A 1 659 ? 22.777 3.749 -16.513 1.00 95.75 659 PRO A N 1
ATOM 5144 C CA . PRO A 1 659 ? 23.631 2.558 -16.462 1.00 95.75 659 PRO A CA 1
ATOM 5145 C C . PRO A 1 659 ? 24.662 2.640 -15.320 1.00 95.75 659 PRO A C 1
ATOM 5147 O O . PRO A 1 659 ? 25.870 2.606 -15.525 1.00 95.75 659 PRO A O 1
ATOM 5150 N N . HIS A 1 660 ? 24.173 2.782 -14.092 1.00 96.75 660 HIS A N 1
ATOM 5151 C CA . HIS A 1 660 ? 24.964 2.883 -12.867 1.00 96.75 660 HIS A CA 1
ATOM 5152 C C . HIS A 1 660 ? 24.232 2.227 -11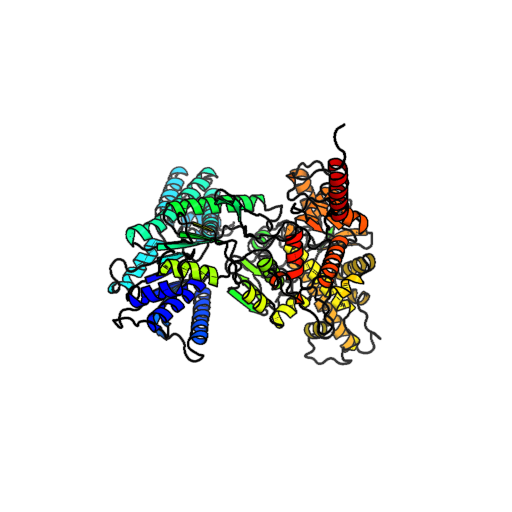.694 1.00 96.75 660 HIS A C 1
ATOM 5154 O O . HIS A 1 660 ? 23.071 1.824 -11.820 1.00 96.75 660 HIS A O 1
ATOM 5160 N N . GLY A 1 661 ? 24.921 2.080 -10.569 1.00 96.56 661 GLY A N 1
ATOM 5161 C CA . GLY A 1 661 ? 24.392 1.581 -9.309 1.00 96.56 661 GLY A CA 1
ATOM 5162 C C . GLY A 1 661 ? 24.697 2.581 -8.205 1.00 96.56 661 GLY A C 1
ATOM 5163 O O . GLY A 1 661 ? 25.850 2.907 -7.959 1.00 96.56 661 GLY A O 1
ATOM 5164 N N . ILE A 1 662 ? 23.662 3.082 -7.547 1.00 96.75 662 ILE A N 1
ATOM 5165 C CA . ILE A 1 662 ? 23.776 3.938 -6.369 1.00 96.75 662 ILE A CA 1
ATOM 5166 C C . ILE A 1 662 ? 23.636 3.053 -5.136 1.00 96.75 662 ILE A C 1
ATOM 5168 O O . ILE A 1 662 ? 22.709 2.244 -5.086 1.00 96.75 662 ILE A O 1
ATOM 5172 N N . VAL A 1 663 ? 24.499 3.236 -4.137 1.00 94.75 663 VAL A N 1
ATOM 5173 C CA . VAL A 1 663 ? 24.358 2.634 -2.802 1.00 94.75 663 VAL A CA 1
ATOM 5174 C C . VAL A 1 663 ? 24.362 3.747 -1.763 1.00 94.75 663 VAL A C 1
ATOM 5176 O O . VAL A 1 663 ? 25.320 4.508 -1.689 1.00 94.75 663 VAL A O 1
ATOM 5179 N N . SER A 1 664 ? 23.319 3.827 -0.939 1.00 93.44 664 SER A N 1
ATOM 5180 C CA . SER A 1 664 ? 23.265 4.709 0.232 1.00 93.44 664 SER A CA 1
ATOM 5181 C C . SER A 1 664 ? 23.198 3.874 1.499 1.00 93.44 664 SER A C 1
ATOM 5183 O O . SER A 1 664 ? 22.283 3.069 1.640 1.00 93.44 664 SER A O 1
ATOM 5185 N N . SER A 1 665 ? 24.118 4.090 2.438 1.00 90.12 665 SER A N 1
ATOM 5186 C CA . SER A 1 665 ? 23.994 3.574 3.811 1.00 90.12 665 SER A CA 1
ATOM 5187 C C . SER A 1 665 ? 23.408 4.608 4.785 1.00 90.12 665 SER A C 1
ATOM 5189 O O . SER A 1 665 ? 23.273 4.316 5.967 1.00 90.12 665 SER A O 1
ATOM 5191 N N . ALA A 1 666 ? 23.049 5.808 4.304 1.00 87.94 666 ALA A N 1
ATOM 5192 C CA . ALA A 1 666 ? 22.261 6.782 5.061 1.00 87.94 666 ALA A CA 1
ATOM 5193 C C . ALA A 1 666 ? 20.774 6.533 4.837 1.00 87.94 666 ALA A C 1
ATOM 5195 O O . ALA A 1 666 ? 20.318 6.461 3.689 1.00 87.94 666 ALA A O 1
ATOM 5196 N N . LYS A 1 667 ? 20.023 6.490 5.933 1.00 80.50 667 LYS A N 1
ATOM 5197 C CA . LYS A 1 667 ? 18.568 6.445 5.944 1.00 80.50 667 LYS A CA 1
ATOM 5198 C C . LYS A 1 667 ? 17.967 7.839 5.943 1.00 80.50 667 LYS A C 1
ATOM 5200 O O . LYS A 1 667 ? 17.000 8.062 5.237 1.00 80.50 667 LYS A O 1
ATOM 5205 N N . VAL A 1 668 ? 18.528 8.794 6.680 1.00 82.94 668 VAL A N 1
ATOM 5206 C CA . VAL A 1 668 ? 18.024 10.179 6.738 1.00 82.94 668 VAL A CA 1
ATOM 5207 C C . VAL A 1 668 ? 19.105 11.184 6.357 1.00 82.94 668 VAL A C 1
ATOM 5209 O O . VAL A 1 668 ? 20.294 10.897 6.440 1.00 82.94 668 VAL A O 1
ATOM 5212 N N . ALA A 1 669 ? 18.702 12.398 5.968 1.00 84.19 669 ALA A N 1
ATOM 5213 C CA . ALA A 1 669 ? 19.650 13.426 5.531 1.00 84.19 669 ALA A CA 1
ATOM 5214 C C . ALA A 1 669 ? 20.707 13.765 6.602 1.00 84.19 669 ALA A C 1
ATOM 5216 O O . ALA A 1 669 ? 21.844 14.059 6.257 1.00 84.19 669 ALA A O 1
ATOM 5217 N N . GLY A 1 670 ? 20.364 13.674 7.893 1.00 83.62 670 GLY A N 1
ATOM 5218 C CA . GLY A 1 670 ? 21.303 13.914 8.997 1.00 83.62 670 GLY A CA 1
ATOM 5219 C C . GLY A 1 670 ? 22.431 12.880 9.126 1.00 83.62 670 GLY A C 1
ATOM 5220 O O . GLY A 1 670 ? 23.411 13.148 9.810 1.00 83.62 670 GLY A O 1
ATOM 5221 N N . GLU A 1 671 ? 22.318 11.726 8.465 1.00 87.00 671 GLU A N 1
ATOM 5222 C CA . GLU A 1 671 ? 23.353 10.681 8.432 1.00 87.00 671 GLU A CA 1
ATOM 5223 C C . GLU A 1 671 ? 24.316 10.850 7.245 1.00 87.00 671 GLU A C 1
ATOM 5225 O O . GLU A 1 671 ? 25.252 10.066 7.082 1.00 87.00 671 GLU A O 1
ATOM 5230 N N . LEU A 1 672 ? 24.096 11.857 6.391 1.00 90.00 672 LEU A N 1
ATOM 5231 C CA . LEU A 1 672 ? 24.937 12.092 5.225 1.00 90.00 672 LEU A CA 1
ATOM 5232 C C . LEU A 1 672 ? 26.334 12.564 5.634 1.00 90.00 672 LEU A C 1
ATOM 5234 O O . LEU A 1 672 ? 26.516 13.626 6.228 1.00 90.00 672 LEU A O 1
ATOM 5238 N N . ALA A 1 673 ? 27.325 11.782 5.223 1.00 91.56 673 ALA A N 1
ATOM 5239 C CA . ALA A 1 673 ? 28.740 12.102 5.288 1.00 91.56 673 ALA A CA 1
ATOM 5240 C C . ALA A 1 673 ? 29.432 11.634 3.991 1.00 91.56 673 ALA A C 1
ATOM 5242 O O . ALA A 1 673 ? 28.889 10.772 3.288 1.00 91.56 673 ALA A O 1
ATOM 5243 N N . PRO A 1 674 ? 30.621 12.164 3.653 1.00 90.00 674 PRO A N 1
ATOM 5244 C CA . PRO A 1 674 ? 31.352 11.738 2.462 1.00 90.00 674 PRO A CA 1
ATOM 5245 C C . PRO A 1 674 ? 31.549 10.214 2.416 1.00 90.00 674 PRO A C 1
ATOM 5247 O O . PRO A 1 674 ? 31.969 9.607 3.402 1.00 90.00 674 PRO A O 1
ATOM 5250 N N . GLY A 1 675 ? 31.238 9.588 1.277 1.00 85.81 675 GLY A N 1
ATOM 5251 C CA . GLY A 1 675 ? 31.378 8.136 1.075 1.00 85.81 675 GLY A CA 1
ATOM 5252 C C . GLY A 1 675 ? 30.263 7.258 1.669 1.00 85.81 675 GLY A C 1
ATOM 5253 O O . GLY A 1 675 ? 30.309 6.030 1.534 1.00 85.81 675 GLY A O 1
ATOM 5254 N N . VAL A 1 676 ? 29.245 7.855 2.300 1.00 91.38 676 VAL A N 1
ATOM 5255 C CA . VAL A 1 676 ? 28.012 7.154 2.717 1.00 91.38 676 VAL A CA 1
ATOM 5256 C C . VAL A 1 676 ? 27.132 6.810 1.512 1.00 91.38 676 VAL A C 1
ATOM 5258 O O . VAL A 1 676 ? 26.468 5.772 1.503 1.00 91.38 676 VAL A O 1
ATOM 5261 N N . VAL A 1 677 ? 27.181 7.653 0.479 1.00 95.19 677 VAL A N 1
ATOM 5262 C CA . VAL A 1 677 ? 26.515 7.449 -0.808 1.00 95.19 677 VAL A CA 1
ATOM 5263 C C . VAL A 1 677 ? 27.585 7.245 -1.874 1.00 95.19 677 VAL A C 1
ATOM 5265 O O . VAL A 1 677 ? 28.494 8.064 -1.990 1.00 95.19 677 VAL A O 1
ATOM 5268 N N . THR A 1 678 ? 27.491 6.168 -2.649 1.00 95.50 678 THR A N 1
ATOM 5269 C CA . THR A 1 678 ? 28.387 5.902 -3.783 1.00 95.50 678 THR A CA 1
ATOM 5270 C C . THR A 1 678 ? 27.594 5.741 -5.067 1.00 95.50 678 THR A C 1
ATOM 5272 O O . THR A 1 678 ? 26.422 5.361 -5.043 1.00 95.50 678 THR A O 1
ATOM 5275 N N . VAL A 1 679 ? 28.240 6.060 -6.189 1.00 96.38 679 VAL A N 1
ATOM 5276 C CA . VAL A 1 679 ? 27.718 5.838 -7.537 1.00 96.38 679 VAL A CA 1
ATOM 5277 C C . VAL A 1 679 ? 28.756 5.033 -8.306 1.00 96.38 679 VAL A C 1
ATOM 5279 O O . VAL A 1 679 ? 29.810 5.546 -8.675 1.00 96.38 679 VAL A O 1
ATOM 5282 N N . ASP A 1 680 ? 28.440 3.770 -8.537 1.00 96.25 680 ASP A N 1
ATOM 5283 C CA . ASP A 1 680 ? 29.302 2.772 -9.151 1.00 96.25 680 ASP A CA 1
ATOM 5284 C C . ASP A 1 680 ? 28.842 2.524 -10.598 1.00 96.25 680 ASP A C 1
ATOM 5286 O O . ASP A 1 680 ? 27.644 2.448 -10.880 1.00 96.25 680 ASP A O 1
ATOM 5290 N N . ARG A 1 681 ? 29.774 2.439 -11.553 1.00 94.94 681 ARG A N 1
ATOM 5291 C CA . ARG A 1 681 ? 29.452 2.299 -12.993 1.00 94.94 681 ARG A CA 1
ATOM 5292 C C . ARG A 1 681 ? 29.722 0.909 -13.551 1.00 94.94 681 ARG A C 1
ATOM 5294 O O . ARG A 1 681 ? 29.394 0.638 -14.702 1.00 94.94 681 ARG A O 1
ATOM 5301 N N . ASP A 1 682 ? 30.297 0.029 -12.746 1.00 94.50 682 ASP A N 1
ATOM 5302 C CA . ASP A 1 682 ? 30.635 -1.329 -13.137 1.00 94.50 682 ASP A CA 1
ATOM 5303 C C . ASP A 1 682 ? 30.249 -2.330 -12.031 1.00 94.50 682 ASP A C 1
ATOM 5305 O O . ASP A 1 682 ? 30.177 -1.966 -10.853 1.00 94.50 682 ASP A O 1
ATOM 5309 N N . PRO A 1 683 ? 29.969 -3.598 -12.383 1.00 92.19 683 PRO A N 1
ATOM 5310 C CA . PRO A 1 683 ? 29.562 -4.605 -11.405 1.00 92.19 683 PRO A CA 1
ATOM 5311 C C . PRO A 1 683 ? 30.597 -4.899 -10.310 1.00 92.19 683 PRO A C 1
ATOM 5313 O O . PRO A 1 683 ? 30.211 -5.334 -9.225 1.00 92.19 683 PRO A O 1
ATOM 5316 N N . GLU A 1 684 ? 31.895 -4.715 -10.576 1.00 92.81 684 GLU A N 1
ATOM 5317 C CA . GLU A 1 684 ? 32.961 -5.069 -9.635 1.00 92.81 684 GLU A CA 1
ATOM 5318 C C . GLU A 1 684 ? 33.033 -4.058 -8.488 1.00 92.81 684 GLU A C 1
ATOM 5320 O O . GLU A 1 684 ? 33.007 -4.461 -7.321 1.00 92.81 684 GLU A O 1
ATOM 5325 N N . SER A 1 685 ? 33.051 -2.760 -8.812 1.00 94.25 685 SER A N 1
ATOM 5326 C CA . SER A 1 685 ? 33.015 -1.672 -7.828 1.00 94.25 685 SER A CA 1
ATOM 5327 C C . SER A 1 685 ? 31.728 -1.700 -7.004 1.00 94.25 685 SER A C 1
ATOM 5329 O O . SER A 1 685 ? 31.789 -1.701 -5.771 1.00 94.25 685 SER A O 1
ATOM 5331 N N . PHE A 1 686 ? 30.577 -1.868 -7.663 1.00 93.06 686 PHE A N 1
ATOM 5332 C CA . PHE A 1 686 ? 29.281 -2.005 -6.994 1.00 93.06 686 PHE A CA 1
ATOM 5333 C C . PHE A 1 686 ? 29.259 -3.203 -6.029 1.00 93.06 686 PHE A C 1
ATOM 5335 O O . PHE A 1 686 ? 28.893 -3.068 -4.859 1.00 93.06 686 PHE A O 1
ATOM 5342 N N . GLY A 1 687 ? 29.725 -4.374 -6.476 1.00 89.94 687 GLY A N 1
ATOM 5343 C CA . GLY A 1 687 ? 29.828 -5.562 -5.627 1.00 89.94 687 GLY A CA 1
ATOM 5344 C C . GLY A 1 687 ? 30.801 -5.377 -4.457 1.00 89.94 687 GLY A C 1
ATOM 5345 O O . GLY A 1 687 ? 30.529 -5.822 -3.340 1.00 89.94 687 GLY A O 1
ATOM 5346 N N . ALA A 1 688 ? 31.928 -4.689 -4.669 1.00 89.31 688 ALA A N 1
ATOM 5347 C CA . ALA A 1 688 ? 32.884 -4.375 -3.608 1.00 89.31 688 ALA A CA 1
ATOM 5348 C C . ALA A 1 688 ? 32.270 -3.456 -2.544 1.00 89.31 688 ALA A C 1
ATOM 5350 O O . ALA A 1 688 ? 32.454 -3.709 -1.350 1.00 89.31 688 ALA A O 1
ATOM 5351 N N . ARG A 1 689 ? 31.489 -2.450 -2.960 1.00 90.44 689 ARG A N 1
ATOM 5352 C CA . ARG A 1 689 ? 30.751 -1.579 -2.042 1.00 90.44 689 ARG A CA 1
ATOM 5353 C C . ARG A 1 689 ? 29.757 -2.368 -1.198 1.00 90.44 689 ARG A C 1
ATOM 5355 O O . ARG A 1 689 ? 29.754 -2.208 0.020 1.00 90.44 689 ARG A O 1
ATOM 5362 N N . LEU A 1 690 ? 28.954 -3.235 -1.812 1.00 87.19 690 LEU A N 1
ATOM 5363 C CA . LEU A 1 690 ? 27.979 -4.052 -1.083 1.00 87.19 690 LEU A CA 1
ATOM 5364 C C . LEU A 1 690 ? 28.649 -4.987 -0.067 1.00 87.19 690 LEU A C 1
ATOM 5366 O O . LEU A 1 690 ? 28.175 -5.110 1.058 1.00 87.19 690 LEU A O 1
ATOM 5370 N N . ARG A 1 691 ? 29.793 -5.593 -0.414 1.00 84.00 691 ARG A N 1
ATOM 5371 C CA . ARG A 1 691 ? 30.559 -6.454 0.509 1.00 84.00 691 ARG A CA 1
ATOM 5372 C C . ARG A 1 691 ? 31.172 -5.704 1.696 1.00 84.00 691 ARG A C 1
ATOM 5374 O O . ARG A 1 691 ? 31.488 -6.342 2.703 1.00 84.00 691 ARG A O 1
ATOM 5381 N N . ALA A 1 692 ? 31.362 -4.391 1.576 1.00 84.81 692 ALA A N 1
ATOM 5382 C CA . ALA A 1 692 ? 31.880 -3.542 2.644 1.00 84.81 692 ALA A CA 1
ATOM 5383 C C . ALA A 1 692 ? 30.805 -3.120 3.661 1.00 84.81 692 ALA A C 1
ATOM 5385 O O . ALA A 1 692 ? 31.161 -2.659 4.744 1.00 84.81 692 ALA A O 1
ATOM 5386 N N . LEU A 1 693 ? 29.516 -3.277 3.335 1.00 83.19 693 LEU A N 1
ATOM 5387 C CA . LEU A 1 693 ? 28.420 -2.979 4.254 1.00 83.19 693 LEU A CA 1
ATOM 5388 C C . LEU A 1 693 ? 28.391 -3.979 5.414 1.00 83.19 693 LEU A C 1
ATOM 5390 O O . LEU A 1 693 ? 28.684 -5.169 5.260 1.00 83.19 693 LEU A O 1
ATOM 5394 N N . GLU A 1 694 ? 28.019 -3.486 6.591 1.00 77.75 694 GLU A N 1
ATOM 5395 C CA . GLU A 1 694 ? 27.808 -4.336 7.754 1.00 77.75 694 GLU A CA 1
ATOM 5396 C C . GLU A 1 694 ? 26.546 -5.197 7.538 1.00 77.75 694 GLU A C 1
ATOM 5398 O O . GLU A 1 694 ? 25.504 -4.662 7.145 1.00 77.75 694 GLU A O 1
ATOM 5403 N N . PRO A 1 695 ? 26.594 -6.524 7.761 1.00 72.25 695 PRO A N 1
ATOM 5404 C CA . PRO A 1 695 ? 25.403 -7.363 7.669 1.00 72.25 695 PRO A CA 1
ATOM 5405 C C . PRO A 1 695 ? 24.284 -6.848 8.580 1.00 72.25 695 PRO A C 1
ATOM 5407 O O . PRO A 1 695 ? 24.550 -6.440 9.707 1.00 72.25 695 PRO A O 1
ATOM 5410 N N . TYR A 1 696 ? 23.038 -6.903 8.106 1.00 69.56 696 TYR A N 1
ATOM 5411 C CA . TYR A 1 696 ? 21.852 -6.393 8.816 1.00 69.56 696 TYR A CA 1
ATOM 5412 C C . TYR A 1 696 ? 21.847 -4.874 9.082 1.00 69.56 696 TYR A C 1
ATOM 5414 O O . TYR A 1 696 ? 20.972 -4.387 9.799 1.00 69.56 696 TYR A O 1
ATOM 5422 N N . SER A 1 697 ? 22.787 -4.112 8.511 1.00 77.50 697 SER A N 1
ATOM 5423 C CA . SER A 1 697 ? 22.714 -2.648 8.502 1.00 77.50 697 SER A CA 1
ATOM 5424 C C . SER A 1 697 ? 21.820 -2.150 7.367 1.00 77.50 697 SER A C 1
ATOM 5426 O O . SER A 1 697 ? 21.678 -2.800 6.330 1.00 77.50 697 SER A O 1
ATOM 5428 N N . PHE A 1 698 ? 21.210 -0.981 7.568 1.00 83.56 698 PHE A N 1
ATOM 5429 C CA . PHE A 1 698 ? 20.415 -0.342 6.529 1.00 83.56 698 PHE A CA 1
ATOM 5430 C C . PHE A 1 698 ? 21.286 0.024 5.328 1.00 83.56 698 PHE A C 1
ATOM 5432 O O . PHE A 1 698 ? 22.335 0.659 5.460 1.00 83.56 698 PHE A O 1
ATOM 5439 N N . PHE A 1 699 ? 20.775 -0.279 4.141 1.00 87.75 699 PHE A N 1
ATOM 5440 C CA . PHE A 1 699 ? 21.199 0.384 2.921 1.00 87.75 699 PHE A CA 1
ATOM 5441 C C . PHE A 1 699 ? 20.034 0.488 1.941 1.00 87.75 699 PHE A C 1
ATOM 5443 O O . PHE A 1 699 ? 19.010 -0.173 2.085 1.00 87.75 699 PHE A O 1
ATOM 5450 N N . ALA A 1 700 ? 20.188 1.334 0.931 1.00 90.31 700 ALA A N 1
ATOM 5451 C CA . ALA A 1 700 ? 19.276 1.431 -0.194 1.00 90.31 700 ALA A CA 1
ATOM 5452 C C . ALA A 1 700 ? 20.068 1.463 -1.495 1.00 90.31 700 ALA A C 1
ATOM 5454 O O . ALA A 1 700 ? 21.093 2.143 -1.589 1.00 90.31 700 ALA A O 1
ATOM 5455 N N . THR A 1 701 ? 19.578 0.755 -2.510 1.00 92.75 701 THR A N 1
ATOM 5456 C CA . THR A 1 701 ? 20.196 0.758 -3.841 1.00 92.75 701 THR A CA 1
ATOM 5457 C C . THR A 1 701 ? 19.284 1.372 -4.891 1.00 92.75 701 THR A C 1
ATOM 5459 O O . THR A 1 701 ? 18.067 1.382 -4.730 1.00 92.75 701 THR A O 1
ATOM 5462 N N . CYS A 1 702 ? 19.839 1.909 -5.974 1.00 93.69 702 CYS A N 1
ATOM 5463 C CA . CYS A 1 702 ? 19.070 2.400 -7.122 1.00 93.69 702 CYS A CA 1
ATOM 5464 C C . CYS A 1 702 ? 19.927 2.386 -8.392 1.00 93.69 702 CYS A C 1
ATOM 5466 O O . CYS A 1 702 ? 21.141 2.233 -8.306 1.00 93.69 702 CYS A O 1
ATOM 5468 N N . GLY A 1 703 ? 19.320 2.551 -9.563 1.00 96.25 703 GLY A N 1
ATOM 5469 C CA . GLY A 1 703 ? 20.020 2.496 -10.845 1.00 96.25 703 GLY A CA 1
ATOM 5470 C C . GLY A 1 703 ? 19.916 1.131 -11.527 1.00 96.25 703 GLY A C 1
ATOM 5471 O O . GLY A 1 703 ? 19.671 0.101 -10.887 1.00 96.25 703 GLY A O 1
ATOM 5472 N N . LEU A 1 704 ? 20.105 1.115 -12.849 1.00 97.31 704 LEU A N 1
ATOM 5473 C CA . LEU A 1 704 ? 19.907 -0.091 -13.649 1.00 97.31 704 LEU A CA 1
ATOM 5474 C C . LEU A 1 704 ? 20.914 -1.192 -13.296 1.00 97.31 704 LEU A C 1
ATOM 5476 O O . LEU A 1 704 ? 20.536 -2.364 -13.242 1.00 97.31 704 LEU A O 1
ATOM 5480 N N . LEU A 1 705 ? 22.171 -0.826 -13.014 1.00 96.75 705 LEU A N 1
ATOM 5481 C CA . LEU A 1 705 ? 23.196 -1.786 -12.598 1.00 96.75 705 LEU A CA 1
ATOM 5482 C C . LEU A 1 705 ? 22.779 -2.481 -11.302 1.00 96.75 705 LEU A C 1
ATOM 5484 O O . LEU A 1 705 ? 22.844 -3.704 -11.234 1.00 96.75 705 LEU A O 1
ATOM 5488 N N . ALA A 1 706 ? 22.305 -1.721 -10.311 1.00 94.44 706 ALA A N 1
ATOM 5489 C CA . ALA A 1 706 ? 21.914 -2.264 -9.014 1.00 94.44 706 ALA A CA 1
ATOM 5490 C C . ALA A 1 706 ? 20.793 -3.305 -9.141 1.00 94.44 706 ALA A C 1
ATOM 5492 O O . ALA A 1 706 ? 20.881 -4.400 -8.583 1.00 94.44 706 ALA A O 1
ATOM 5493 N N . VAL A 1 707 ? 19.762 -2.993 -9.931 1.00 94.62 707 VAL A N 1
ATOM 5494 C CA . VAL A 1 707 ? 18.606 -3.879 -10.129 1.00 94.62 707 VAL A CA 1
ATOM 5495 C C . VAL A 1 707 ? 18.997 -5.136 -10.908 1.00 94.62 707 VAL A C 1
ATOM 5497 O O . VAL A 1 707 ? 18.612 -6.239 -10.520 1.00 94.62 707 VAL A O 1
ATOM 5500 N N . VAL A 1 708 ? 19.786 -5.005 -11.980 1.00 95.56 708 VAL A N 1
ATOM 5501 C CA . VAL A 1 708 ? 20.254 -6.159 -12.768 1.00 95.56 708 VAL A CA 1
ATOM 5502 C C . VAL A 1 708 ? 21.197 -7.040 -11.949 1.00 95.56 708 VAL A C 1
ATOM 5504 O O . VAL A 1 708 ? 21.060 -8.263 -11.977 1.00 95.56 708 VAL A O 1
ATOM 5507 N N . TYR A 1 709 ? 22.118 -6.438 -11.193 1.00 93.25 709 TYR A N 1
ATOM 5508 C CA . TYR A 1 709 ? 23.030 -7.151 -10.300 1.00 93.25 709 TYR A CA 1
ATOM 5509 C C . TYR A 1 709 ? 22.250 -7.976 -9.269 1.00 93.25 709 TYR A C 1
ATOM 5511 O O . TYR A 1 709 ? 22.456 -9.185 -9.166 1.00 93.25 709 TYR A O 1
ATOM 5519 N N . ARG A 1 710 ? 21.266 -7.356 -8.601 1.00 90.56 710 ARG A N 1
ATOM 5520 C CA . ARG A 1 710 ? 20.362 -8.024 -7.651 1.00 90.56 710 ARG A CA 1
ATOM 5521 C C . ARG A 1 710 ? 19.621 -9.200 -8.280 1.00 90.56 710 ARG A C 1
ATOM 5523 O O . ARG A 1 710 ? 19.598 -10.301 -7.737 1.00 90.56 710 ARG A O 1
ATOM 5530 N N . LEU A 1 711 ? 18.993 -8.982 -9.435 1.00 92.62 711 LEU A N 1
ATOM 5531 C CA . LEU A 1 711 ? 18.220 -10.029 -10.103 1.00 92.62 711 LEU A CA 1
ATOM 5532 C C . LEU A 1 711 ? 19.105 -11.214 -10.517 1.00 92.62 711 LEU A C 1
ATOM 5534 O O . LEU A 1 711 ? 18.681 -12.357 -10.372 1.00 92.62 711 LEU A O 1
ATOM 5538 N N . ARG A 1 712 ? 20.337 -10.967 -10.978 1.00 91.69 712 ARG A N 1
ATOM 5539 C CA . ARG A 1 712 ? 21.306 -12.028 -11.302 1.00 91.69 712 ARG A CA 1
ATOM 5540 C C . ARG A 1 712 ? 21.748 -12.803 -10.069 1.00 91.69 712 ARG A C 1
ATOM 5542 O O . ARG A 1 712 ? 21.728 -14.031 -10.095 1.00 91.69 712 ARG A O 1
ATOM 5549 N N . ALA A 1 713 ? 22.100 -12.107 -8.991 1.00 86.31 713 ALA A N 1
ATOM 5550 C CA . ALA A 1 713 ? 22.492 -12.741 -7.738 1.00 86.31 713 ALA A CA 1
ATOM 5551 C C . ALA A 1 713 ? 21.357 -13.602 -7.163 1.00 86.31 713 ALA A C 1
ATOM 5553 O O . ALA A 1 713 ? 21.582 -14.745 -6.761 1.00 86.31 713 ALA A O 1
ATOM 5554 N N . LEU A 1 714 ? 20.119 -13.099 -7.201 1.00 85.12 714 LEU A N 1
ATOM 5555 C CA . LEU A 1 714 ? 18.937 -13.858 -6.805 1.00 85.12 714 LEU A CA 1
ATOM 5556 C C . LEU A 1 714 ? 18.686 -15.065 -7.724 1.00 85.12 714 LEU A C 1
ATOM 5558 O O . LEU A 1 714 ? 18.421 -16.158 -7.229 1.00 85.12 714 LEU A O 1
ATOM 5562 N N . GLY A 1 715 ? 18.806 -14.901 -9.043 1.00 85.94 715 GLY A N 1
ATOM 5563 C CA . GLY A 1 715 ? 18.684 -15.997 -10.007 1.00 85.94 715 GLY A CA 1
ATOM 5564 C C . GLY A 1 715 ? 19.695 -17.116 -9.747 1.00 85.94 715 GLY A C 1
ATOM 5565 O O . GLY A 1 715 ? 19.313 -18.284 -9.650 1.00 85.94 715 GLY A O 1
ATOM 5566 N N . ALA A 1 716 ? 20.960 -16.752 -9.524 1.00 83.69 716 ALA A N 1
ATOM 5567 C CA . ALA A 1 716 ? 22.012 -17.691 -9.153 1.00 83.69 716 ALA A CA 1
ATOM 5568 C C . ALA A 1 716 ? 21.683 -18.398 -7.833 1.00 83.69 716 ALA A C 1
ATOM 5570 O O . ALA A 1 716 ? 21.778 -19.620 -7.744 1.00 83.69 716 ALA A O 1
ATOM 5571 N N . LEU A 1 717 ? 21.239 -17.662 -6.815 1.00 78.44 717 LEU A N 1
ATOM 5572 C CA . LEU A 1 717 ? 20.857 -18.241 -5.532 1.00 78.44 717 LEU A CA 1
ATOM 5573 C C . LEU A 1 717 ? 19.709 -19.254 -5.673 1.00 78.44 717 LEU A C 1
ATOM 5575 O O . LEU A 1 717 ? 19.796 -20.353 -5.129 1.00 78.44 717 LEU A O 1
ATOM 5579 N N . LEU A 1 718 ? 18.680 -18.934 -6.459 1.00 76.94 718 LEU A N 1
ATOM 5580 C CA . LEU A 1 718 ? 17.543 -19.822 -6.719 1.00 76.94 718 LEU A CA 1
ATOM 5581 C C . LEU A 1 718 ? 17.932 -21.076 -7.513 1.00 76.94 718 LEU A C 1
ATOM 5583 O O . LEU A 1 718 ? 17.333 -22.128 -7.305 1.00 76.94 718 LEU A O 1
ATOM 5587 N N . ALA A 1 719 ? 18.930 -20.988 -8.395 1.00 76.12 719 ALA A N 1
ATOM 5588 C CA . ALA A 1 719 ? 19.446 -22.144 -9.127 1.00 76.12 719 ALA A CA 1
ATOM 5589 C C . ALA A 1 719 ? 20.181 -23.143 -8.211 1.00 76.12 719 ALA A C 1
ATOM 5591 O O . ALA A 1 719 ? 20.139 -24.348 -8.454 1.00 76.12 719 ALA A O 1
ATOM 5592 N N . HIS A 1 720 ? 20.830 -22.653 -7.148 1.00 70.44 720 HIS A N 1
ATOM 5593 C CA . HIS A 1 720 ? 21.537 -23.487 -6.167 1.00 70.44 720 HIS A CA 1
ATOM 5594 C C . HIS A 1 720 ? 20.644 -23.934 -5.001 1.00 70.44 720 HIS A C 1
ATOM 5596 O O . HIS A 1 720 ? 20.947 -24.925 -4.331 1.00 70.44 720 HIS A O 1
ATOM 5602 N N . ALA A 1 721 ? 19.556 -23.211 -4.734 1.00 65.62 721 ALA A N 1
ATOM 5603 C CA . ALA A 1 721 ? 18.626 -23.533 -3.666 1.00 65.62 721 ALA A CA 1
ATOM 5604 C C . ALA A 1 721 ? 17.821 -24.797 -4.011 1.00 65.62 721 ALA A C 1
ATOM 5606 O O . ALA A 1 721 ? 17.055 -24.837 -4.974 1.00 65.62 721 ALA A O 1
ATOM 5607 N N . ARG A 1 722 ? 17.952 -25.837 -3.180 1.00 61.12 722 ARG A N 1
ATOM 5608 C CA . ARG A 1 722 ? 17.099 -27.036 -3.211 1.00 61.12 722 ARG A CA 1
ATOM 5609 C C . ARG A 1 722 ? 15.723 -26.739 -2.603 1.00 61.12 722 ARG A C 1
ATOM 5611 O O . ARG A 1 722 ? 15.342 -27.323 -1.591 1.00 61.12 722 ARG A O 1
ATOM 5618 N N . THR A 1 723 ? 14.990 -25.792 -3.196 1.00 57.62 723 THR A N 1
ATOM 5619 C CA . THR A 1 723 ? 13.639 -25.397 -2.748 1.00 57.62 723 THR A CA 1
ATOM 5620 C C . THR A 1 723 ? 12.621 -26.539 -2.857 1.00 57.62 723 THR A C 1
ATOM 5622 O O . THR A 1 723 ? 11.533 -26.454 -2.303 1.00 57.62 723 THR A O 1
ATOM 5625 N N . ASP A 1 724 ? 12.984 -27.627 -3.542 1.00 54.19 724 ASP A N 1
ATOM 5626 C CA . ASP A 1 724 ? 12.241 -28.882 -3.659 1.00 54.19 724 ASP A CA 1
ATOM 5627 C C . ASP A 1 724 ? 12.253 -29.743 -2.384 1.00 54.19 724 ASP A C 1
ATOM 5629 O O . ASP A 1 724 ? 11.400 -30.615 -2.241 1.00 54.19 724 ASP A O 1
ATOM 5633 N N . LEU A 1 725 ? 13.205 -29.531 -1.467 1.00 52.59 725 LEU A N 1
ATOM 5634 C CA . LEU A 1 725 ? 13.390 -30.386 -0.285 1.00 52.59 725 LEU A CA 1
ATOM 5635 C C . LEU A 1 725 ? 12.574 -29.961 0.944 1.00 52.59 725 LEU A C 1
ATOM 5637 O O . LEU A 1 725 ? 12.597 -30.667 1.951 1.00 52.59 725 LEU A O 1
ATOM 5641 N N . GLY A 1 726 ? 11.839 -28.852 0.851 1.00 48.44 726 GLY A N 1
ATOM 5642 C CA . GLY A 1 726 ? 11.106 -28.265 1.965 1.00 48.44 726 GLY A CA 1
ATOM 5643 C C . GLY A 1 726 ? 12.032 -27.641 3.017 1.00 48.44 726 GLY A C 1
ATOM 5644 O O . GLY A 1 726 ? 13.027 -28.212 3.459 1.00 48.44 726 GLY A O 1
ATOM 5645 N N . THR A 1 727 ? 11.714 -26.429 3.431 1.00 52.22 727 THR A N 1
ATOM 5646 C CA . THR A 1 727 ? 12.446 -25.610 4.394 1.00 52.22 727 THR A CA 1
ATOM 5647 C C . THR A 1 727 ? 11.450 -24.982 5.366 1.00 52.22 727 THR A C 1
ATOM 5649 O O . THR A 1 727 ? 10.276 -24.795 5.053 1.00 52.22 727 THR A O 1
ATOM 5652 N N . MET A 1 728 ? 11.913 -24.557 6.545 1.00 43.50 728 MET A N 1
ATOM 5653 C CA . MET A 1 728 ? 11.083 -23.780 7.487 1.00 43.50 728 MET A CA 1
ATOM 5654 C C . MET A 1 728 ? 10.585 -22.434 6.902 1.00 43.50 728 MET A C 1
ATOM 5656 O O . MET A 1 728 ? 9.829 -21.728 7.560 1.00 43.50 728 MET A O 1
ATOM 5660 N N . GLN A 1 729 ? 11.002 -22.077 5.680 1.00 53.69 729 GLN A N 1
ATOM 5661 C CA . GLN A 1 729 ? 10.739 -20.815 4.989 1.00 53.69 729 GLN A CA 1
ATOM 5662 C C . GLN A 1 729 ? 10.112 -21.025 3.593 1.00 53.69 729 GLN A C 1
ATOM 5664 O O . GLN A 1 729 ? 10.186 -20.137 2.750 1.00 53.69 729 GLN A O 1
ATOM 5669 N N . ASP A 1 730 ? 9.481 -22.171 3.310 1.00 54.44 730 ASP A N 1
ATOM 5670 C CA . ASP A 1 730 ? 8.977 -22.506 1.958 1.00 54.44 730 ASP A CA 1
ATOM 5671 C C . ASP A 1 730 ? 8.036 -21.467 1.345 1.00 54.44 730 ASP A C 1
ATOM 5673 O O . ASP A 1 730 ? 8.016 -21.275 0.126 1.00 54.44 730 ASP A O 1
ATOM 5677 N N . TRP A 1 731 ? 7.286 -20.751 2.183 1.00 54.72 731 TRP A N 1
ATOM 5678 C CA . TRP A 1 731 ? 6.415 -19.676 1.727 1.00 54.72 731 TRP A CA 1
ATOM 5679 C C . TRP A 1 731 ? 7.216 -18.491 1.163 1.00 54.72 731 TRP A C 1
ATOM 5681 O O . TRP A 1 731 ? 6.806 -17.945 0.141 1.00 54.72 731 TRP A O 1
ATOM 5691 N N . LEU A 1 732 ? 8.387 -18.144 1.727 1.00 57.91 732 LEU A N 1
ATOM 5692 C CA . LEU A 1 732 ? 9.306 -17.111 1.206 1.00 57.91 732 LEU A CA 1
ATOM 5693 C C . LEU A 1 732 ? 9.880 -17.504 -0.160 1.00 57.91 732 LEU A C 1
ATOM 5695 O O . LEU A 1 732 ? 10.012 -16.659 -1.042 1.00 57.91 732 LEU A O 1
ATOM 5699 N N . TRP A 1 733 ? 10.140 -18.799 -0.345 1.00 61.12 733 TRP A N 1
ATOM 5700 C CA . TRP A 1 733 ? 10.726 -19.385 -1.552 1.00 61.12 733 TRP A CA 1
ATOM 5701 C C . TRP A 1 733 ? 9.705 -19.861 -2.581 1.00 61.12 733 TRP A C 1
ATOM 5703 O O . TRP A 1 733 ? 10.097 -20.529 -3.540 1.00 61.12 733 TRP A O 1
ATOM 5713 N N . THR A 1 734 ? 8.415 -19.540 -2.413 1.00 66.56 734 THR A N 1
ATOM 5714 C CA . THR A 1 734 ? 7.353 -19.918 -3.360 1.00 66.56 734 THR A CA 1
ATOM 5715 C C . THR A 1 734 ? 7.477 -19.109 -4.655 1.00 66.56 734 THR A C 1
ATOM 5717 O O . THR A 1 734 ? 6.668 -18.246 -4.975 1.00 66.56 734 THR A O 1
ATOM 5720 N N . MET A 1 735 ? 8.546 -19.377 -5.394 1.00 73.62 735 MET A N 1
ATOM 5721 C CA . MET A 1 735 ? 8.839 -18.825 -6.698 1.00 73.62 735 MET A CA 1
ATOM 5722 C C . MET A 1 735 ? 8.251 -19.762 -7.745 1.00 73.62 735 MET A C 1
ATOM 5724 O O . MET A 1 735 ? 8.602 -20.942 -7.829 1.00 73.62 735 MET A O 1
ATOM 5728 N N . LEU A 1 736 ? 7.335 -19.231 -8.543 1.00 79.81 736 LEU A N 1
ATOM 5729 C CA . LEU A 1 736 ? 6.657 -20.002 -9.572 1.00 79.81 736 LEU A CA 1
ATOM 5730 C C . LEU A 1 736 ? 7.589 -20.247 -10.760 1.00 79.81 736 LEU A C 1
ATOM 5732 O O . LEU A 1 736 ? 8.442 -19.418 -11.086 1.00 79.81 736 LEU A O 1
ATOM 5736 N N . ARG A 1 737 ? 7.413 -21.397 -11.412 1.00 84.69 737 ARG A N 1
ATOM 5737 C CA . ARG A 1 737 ? 8.216 -21.815 -12.563 1.00 84.69 737 ARG A CA 1
ATOM 5738 C C . ARG A 1 737 ? 7.355 -21.953 -13.811 1.00 84.69 737 ARG A C 1
ATOM 5740 O O . ARG A 1 737 ? 6.174 -22.290 -13.726 1.00 84.69 737 ARG A O 1
ATOM 5747 N N . ASP A 1 738 ? 7.957 -21.696 -14.963 1.00 86.62 738 ASP A N 1
ATOM 5748 C CA . ASP A 1 738 ? 7.365 -21.984 -16.262 1.00 86.62 738 ASP A CA 1
ATOM 5749 C C . ASP A 1 738 ? 7.299 -23.510 -16.516 1.00 86.62 738 ASP A C 1
ATOM 5751 O O . ASP A 1 738 ? 7.896 -24.299 -15.772 1.00 86.62 738 ASP A O 1
ATOM 5755 N N . PRO A 1 739 ? 6.604 -23.971 -17.574 1.00 85.38 739 PRO A N 1
ATOM 5756 C CA . PRO A 1 739 ? 6.553 -25.395 -17.921 1.00 85.38 739 PRO A CA 1
ATOM 5757 C C . PRO A 1 739 ? 7.919 -26.034 -18.229 1.00 85.38 739 PRO A C 1
ATOM 5759 O O . PRO A 1 739 ? 8.023 -27.257 -18.273 1.00 85.38 739 PRO A O 1
ATOM 5762 N N . ARG A 1 740 ? 8.963 -25.229 -18.469 1.00 85.69 740 ARG A N 1
ATOM 5763 C CA . ARG A 1 740 ? 10.346 -25.671 -18.709 1.00 85.69 740 ARG A CA 1
ATOM 5764 C C . ARG A 1 740 ? 11.180 -25.689 -17.421 1.00 85.69 740 ARG A C 1
ATOM 5766 O O . ARG A 1 740 ? 12.351 -26.057 -17.469 1.00 85.69 740 ARG A O 1
ATOM 5773 N N . GLY A 1 741 ? 10.591 -25.324 -16.283 1.00 83.31 741 GLY A N 1
ATOM 5774 C CA . GLY A 1 741 ? 11.245 -25.277 -14.981 1.00 83.31 741 GLY A CA 1
ATOM 5775 C C . GLY A 1 741 ? 12.027 -23.991 -14.704 1.00 83.31 741 GLY A C 1
ATOM 5776 O O . GLY A 1 741 ? 12.718 -23.934 -13.688 1.00 83.31 741 GLY A O 1
ATOM 5777 N N . HIS A 1 742 ? 11.937 -22.962 -15.551 1.00 87.94 742 HIS A N 1
ATOM 5778 C CA . HIS A 1 742 ? 12.575 -21.672 -15.288 1.00 87.94 742 HIS A CA 1
ATOM 5779 C C . HIS A 1 742 ? 11.758 -20.846 -14.308 1.00 87.94 742 HIS A C 1
ATOM 5781 O O . HIS A 1 742 ? 10.543 -20.730 -14.436 1.00 87.94 742 HIS A O 1
ATOM 5787 N N . THR A 1 743 ? 12.434 -20.214 -13.358 1.00 88.94 743 THR A N 1
ATOM 5788 C CA . THR A 1 743 ? 11.781 -19.396 -12.339 1.00 88.94 743 THR A CA 1
ATOM 5789 C C . THR A 1 743 ? 11.364 -18.031 -12.889 1.00 88.94 743 THR A C 1
ATOM 5791 O O . THR A 1 743 ? 12.190 -17.311 -13.458 1.00 88.94 743 THR A O 1
ATOM 5794 N N . TYR A 1 744 ? 10.097 -17.662 -12.694 1.00 92.06 744 TYR A N 1
ATOM 5795 C CA . TYR A 1 744 ? 9.572 -16.346 -13.058 1.00 92.06 744 TYR A CA 1
ATOM 5796 C C . TYR A 1 744 ? 10.127 -15.239 -12.159 1.00 92.06 744 TYR A C 1
ATOM 5798 O O . TYR A 1 744 ? 10.334 -15.434 -10.961 1.00 92.06 744 TYR A O 1
ATOM 5806 N N . VAL A 1 745 ? 10.294 -14.046 -12.729 1.00 92.69 745 VAL A N 1
ATOM 5807 C CA . VAL A 1 745 ? 10.535 -12.817 -11.964 1.00 92.69 745 VAL A CA 1
ATOM 5808 C C . VAL A 1 745 ? 9.177 -12.271 -11.521 1.00 92.69 745 VAL A C 1
ATOM 5810 O O . VAL A 1 745 ? 8.502 -11.582 -12.282 1.00 92.69 745 VAL A O 1
ATOM 5813 N N . VAL A 1 746 ? 8.752 -12.614 -10.302 1.00 91.94 746 VAL A N 1
ATOM 5814 C CA . VAL A 1 746 ? 7.491 -12.132 -9.711 1.00 91.94 746 VAL A CA 1
ATOM 5815 C C . VAL A 1 746 ? 7.770 -10.856 -8.904 1.00 91.94 746 VAL A C 1
ATOM 5817 O O . VAL A 1 746 ? 8.488 -10.947 -7.904 1.00 91.94 746 VAL A O 1
ATOM 5820 N N . PRO A 1 747 ? 7.226 -9.679 -9.287 1.00 92.62 747 PRO A N 1
ATOM 5821 C CA . PRO A 1 747 ? 7.555 -8.407 -8.645 1.00 92.62 747 PRO A CA 1
ATOM 5822 C C . PRO A 1 747 ? 7.398 -8.399 -7.125 1.00 92.62 747 PRO A C 1
ATOM 5824 O O . PRO A 1 747 ? 8.324 -7.978 -6.437 1.00 92.62 747 PRO A O 1
ATOM 5827 N N . GLY A 1 748 ? 6.283 -8.923 -6.598 1.00 88.56 748 GLY A N 1
ATOM 5828 C CA . GLY A 1 748 ? 6.040 -8.960 -5.156 1.00 88.56 748 GLY A CA 1
ATOM 5829 C C . GLY A 1 748 ? 7.104 -9.744 -4.381 1.00 88.56 748 GLY A C 1
ATOM 5830 O O . GLY A 1 748 ? 7.613 -9.278 -3.364 1.00 88.56 748 GLY A O 1
ATOM 5831 N N . VAL A 1 749 ? 7.514 -10.906 -4.898 1.00 85.94 749 VAL A N 1
ATOM 5832 C CA . VAL A 1 749 ? 8.524 -11.756 -4.246 1.00 85.94 749 VAL A CA 1
ATOM 5833 C C . VAL A 1 749 ? 9.922 -11.148 -4.340 1.00 85.94 749 VAL A C 1
ATOM 5835 O O . VAL A 1 749 ? 10.655 -11.121 -3.355 1.00 85.94 749 VAL A O 1
ATOM 5838 N N . VAL A 1 750 ? 10.302 -10.639 -5.514 1.00 89.00 750 VAL A N 1
ATOM 5839 C CA . VAL A 1 750 ? 11.615 -10.004 -5.718 1.00 89.00 750 VAL A CA 1
ATOM 5840 C C . VAL A 1 750 ? 11.776 -8.788 -4.817 1.00 89.00 750 VAL A C 1
ATOM 5842 O O . VAL A 1 750 ? 12.826 -8.601 -4.205 1.00 89.00 750 VAL A O 1
ATOM 5845 N N . GLU A 1 751 ? 10.728 -7.978 -4.718 1.00 88.44 751 GLU A N 1
ATOM 5846 C CA . GLU A 1 751 ? 10.725 -6.796 -3.873 1.00 88.44 751 GLU A CA 1
ATOM 5847 C C . GLU A 1 751 ? 10.755 -7.156 -2.382 1.00 88.44 751 GLU A C 1
ATOM 5849 O O . GLU A 1 751 ? 11.488 -6.531 -1.617 1.00 88.44 751 GLU A O 1
ATOM 5854 N N . ALA A 1 752 ? 10.049 -8.214 -1.966 1.00 82.69 752 ALA A N 1
ATOM 5855 C CA . ALA A 1 752 ? 10.156 -8.738 -0.606 1.00 82.69 752 ALA A CA 1
ATOM 5856 C C . ALA A 1 752 ? 11.599 -9.112 -0.238 1.00 82.69 752 ALA A C 1
ATOM 5858 O O . ALA A 1 752 ? 12.105 -8.720 0.813 1.00 82.69 752 ALA A O 1
ATOM 5859 N N . LEU A 1 753 ? 12.286 -9.826 -1.131 1.00 81.81 753 LEU A N 1
ATOM 5860 C CA . LEU A 1 753 ? 13.673 -10.227 -0.914 1.00 81.81 753 LEU A CA 1
ATOM 5861 C C . LEU A 1 753 ? 14.626 -9.028 -0.909 1.00 81.81 753 LEU A C 1
ATOM 5863 O O . LEU A 1 753 ? 15.537 -9.005 -0.084 1.00 81.81 753 LEU A O 1
ATOM 5867 N N . ARG A 1 754 ? 14.406 -8.006 -1.752 1.00 86.00 754 ARG A N 1
ATOM 5868 C CA . ARG A 1 754 ? 15.162 -6.742 -1.675 1.00 86.00 754 ARG A CA 1
ATOM 5869 C C . ARG A 1 754 ? 15.009 -6.111 -0.297 1.00 86.00 754 ARG A C 1
ATOM 5871 O O . ARG A 1 754 ? 16.016 -5.783 0.317 1.00 86.00 754 ARG A O 1
ATOM 5878 N N . MET A 1 755 ? 13.774 -5.958 0.182 1.00 81.44 755 MET A N 1
ATOM 5879 C CA . MET A 1 755 ? 13.510 -5.324 1.474 1.00 81.44 755 MET A CA 1
ATOM 5880 C C . MET A 1 755 ? 14.198 -6.063 2.621 1.00 81.44 755 MET A C 1
ATOM 5882 O O . MET A 1 755 ? 14.807 -5.407 3.453 1.00 81.44 755 MET A O 1
ATOM 5886 N N . ILE A 1 756 ? 14.190 -7.398 2.612 1.00 76.75 756 ILE A N 1
ATOM 5887 C CA . ILE A 1 756 ? 14.950 -8.216 3.574 1.00 76.75 756 ILE A CA 1
ATOM 5888 C C . ILE A 1 756 ? 16.457 -7.960 3.477 1.00 76.75 756 ILE A C 1
ATOM 5890 O O . ILE A 1 756 ? 17.155 -7.847 4.477 1.00 76.75 756 ILE A O 1
ATOM 5894 N N . SER A 1 757 ? 16.976 -7.874 2.256 1.00 78.81 757 SER A N 1
ATOM 5895 C CA . SER A 1 757 ? 18.411 -7.680 2.029 1.00 78.81 757 SER A CA 1
ATOM 5896 C C . SER A 1 757 ? 18.883 -6.317 2.524 1.00 78.81 757 SER A C 1
ATOM 5898 O O . SER A 1 757 ? 19.980 -6.194 3.047 1.00 78.81 757 SER A O 1
ATOM 5900 N N . GLU A 1 758 ? 18.041 -5.302 2.356 1.00 82.06 758 GLU A N 1
ATOM 5901 C CA . GLU A 1 758 ? 18.316 -3.901 2.665 1.00 82.06 758 GLU A CA 1
ATOM 5902 C C . GLU A 1 758 ? 17.989 -3.518 4.124 1.00 82.06 758 GLU A C 1
ATOM 5904 O O . GLU A 1 758 ? 17.946 -2.330 4.453 1.00 82.06 758 GLU A O 1
ATOM 5909 N N . ALA A 1 759 ? 17.751 -4.511 4.996 1.00 75.75 759 ALA A N 1
ATOM 5910 C CA . ALA A 1 759 ? 17.320 -4.336 6.389 1.00 75.75 759 ALA A CA 1
ATOM 5911 C C . ALA A 1 759 ? 16.053 -3.459 6.521 1.00 75.75 759 ALA A C 1
ATOM 5913 O O . ALA A 1 759 ? 15.875 -2.686 7.468 1.00 75.75 759 ALA A O 1
ATOM 5914 N N . GLN A 1 760 ? 15.179 -3.538 5.515 1.00 73.00 760 GLN A N 1
ATOM 5915 C CA . GLN A 1 760 ? 13.887 -2.850 5.441 1.00 73.00 760 GLN A CA 1
ATOM 5916 C C . GLN A 1 760 ? 12.730 -3.787 5.810 1.00 73.00 760 GLN A C 1
ATOM 5918 O O . GLN A 1 760 ? 11.587 -3.335 5.922 1.00 73.00 760 GLN A O 1
ATOM 5923 N N . GLU A 1 761 ? 12.993 -5.076 6.024 1.00 66.56 761 GLU A N 1
ATOM 5924 C CA . GLU A 1 761 ? 12.007 -6.026 6.501 1.00 66.56 761 GLU A CA 1
ATOM 5925 C C . GLU A 1 761 ? 11.569 -5.751 7.934 1.00 66.56 761 GLU A C 1
ATOM 5927 O O . GLU A 1 761 ? 12.262 -5.210 8.798 1.00 66.56 761 GLU A O 1
ATOM 5932 N N . LYS A 1 762 ? 10.348 -6.183 8.194 1.00 61.59 762 LYS A N 1
ATOM 5933 C CA . LYS A 1 762 ? 9.711 -6.146 9.489 1.00 61.59 762 LYS A CA 1
ATOM 5934 C C . LYS A 1 762 ? 9.422 -7.593 9.835 1.00 61.59 762 LYS A C 1
ATOM 5936 O O . LYS A 1 762 ? 8.314 -8.059 9.635 1.00 61.59 762 LYS A O 1
ATOM 5941 N N . THR A 1 763 ? 10.404 -8.339 10.319 1.00 54.44 763 THR A N 1
ATOM 5942 C CA . THR A 1 763 ? 10.173 -9.697 10.830 1.00 54.44 763 THR A CA 1
ATOM 5943 C C . THR A 1 763 ? 10.171 -9.692 12.354 1.00 54.44 763 THR A C 1
ATOM 5945 O O . THR A 1 763 ? 11.189 -9.391 12.966 1.00 54.44 763 THR A O 1
ATOM 5948 N N . THR A 1 764 ? 9.042 -10.049 12.977 1.00 44.72 764 THR A N 1
ATOM 5949 C CA . THR A 1 764 ? 8.951 -10.352 14.414 1.00 44.72 764 THR A CA 1
ATOM 5950 C C . THR A 1 764 ? 9.093 -11.857 14.614 1.00 44.72 764 THR A C 1
ATOM 5952 O O . THR A 1 764 ? 8.233 -12.649 14.236 1.00 44.72 764 THR A O 1
ATOM 5955 N N . GLY A 1 765 ? 10.190 -12.321 15.194 1.00 43.97 765 GLY A N 1
ATOM 5956 C CA . GLY A 1 765 ? 10.296 -13.723 15.595 1.00 43.97 765 GLY A CA 1
ATOM 5957 C C . GLY A 1 765 ? 11.716 -14.249 15.621 1.00 43.97 765 GLY A C 1
ATOM 5958 O O . GLY A 1 765 ? 12.658 -13.585 15.214 1.00 43.97 765 GLY A O 1
ATOM 5959 N N . THR A 1 766 ? 11.844 -15.491 16.076 1.00 39.00 766 THR A N 1
ATOM 5960 C CA . THR A 1 766 ? 13.104 -16.244 16.164 1.00 39.00 766 THR A CA 1
ATOM 5961 C C . THR A 1 766 ? 13.557 -16.818 14.817 1.00 39.00 766 THR A C 1
ATOM 5963 O O . THR A 1 766 ? 14.418 -17.695 14.776 1.00 39.00 766 THR A O 1
ATOM 5966 N N . GLU A 1 767 ? 12.924 -16.407 13.720 1.00 46.38 767 GLU A N 1
ATOM 5967 C CA . GLU A 1 767 ? 13.280 -16.847 12.377 1.00 46.38 767 GLU A CA 1
ATOM 5968 C C . GLU A 1 767 ? 14.553 -16.127 11.960 1.00 46.38 767 GLU A C 1
ATOM 5970 O O . GLU A 1 767 ? 14.566 -14.921 11.729 1.00 46.38 767 GLU A O 1
ATOM 5975 N N . TRP A 1 768 ? 15.641 -16.885 11.893 1.00 46.59 768 TRP A N 1
ATOM 5976 C CA . TRP A 1 768 ? 16.894 -16.382 11.372 1.00 46.59 768 TRP A CA 1
ATOM 5977 C C . TRP A 1 768 ? 16.775 -16.252 9.851 1.00 46.59 768 TRP A C 1
ATOM 5979 O O . TRP A 1 768 ? 16.771 -17.246 9.121 1.00 46.59 768 TRP A O 1
ATOM 5989 N N . LEU A 1 769 ? 16.627 -15.020 9.375 1.00 50.06 769 LEU A N 1
ATOM 5990 C CA . LEU A 1 769 ? 16.909 -14.688 7.988 1.00 50.06 769 LEU A CA 1
ATOM 5991 C C . LEU A 1 769 ? 18.415 -14.450 7.900 1.00 50.06 769 LEU A C 1
ATOM 5993 O O . LEU A 1 769 ? 18.940 -13.595 8.605 1.00 50.06 769 LEU A O 1
ATOM 5997 N N . ASP A 1 770 ? 19.115 -15.253 7.096 1.00 52.47 770 ASP A N 1
ATOM 5998 C CA . ASP A 1 770 ? 20.536 -15.019 6.806 1.00 52.47 770 ASP A CA 1
ATOM 5999 C C . ASP A 1 770 ? 20.688 -13.573 6.290 1.00 52.47 770 ASP A C 1
ATOM 6001 O O . ASP A 1 770 ? 19.877 -13.133 5.483 1.00 52.47 770 ASP A O 1
ATOM 6005 N N . GLY A 1 771 ? 21.679 -12.798 6.729 1.00 50.47 771 GLY A N 1
ATOM 6006 C CA . GLY A 1 771 ? 21.869 -11.391 6.315 1.00 50.47 771 GLY A CA 1
ATOM 6007 C C . GLY A 1 771 ? 22.360 -11.243 4.871 1.00 50.47 771 GLY A C 1
ATOM 6008 O O . GLY A 1 771 ? 23.063 -10.296 4.535 1.00 50.47 771 GLY A O 1
ATOM 6009 N N . ILE A 1 772 ? 22.091 -12.258 4.053 1.00 55.06 772 ILE A N 1
ATOM 6010 C CA . ILE A 1 772 ? 22.795 -12.612 2.835 1.00 55.06 772 ILE A CA 1
ATOM 6011 C C . ILE A 1 772 ? 21.771 -13.038 1.771 1.00 55.06 772 ILE A C 1
ATOM 6013 O O . ILE A 1 772 ? 21.813 -14.140 1.222 1.00 55.06 772 ILE A O 1
ATOM 6017 N N . TRP A 1 773 ? 20.814 -12.165 1.475 1.00 59.44 773 TRP A N 1
ATOM 6018 C CA . TRP A 1 773 ? 19.880 -12.390 0.373 1.00 59.44 773 TRP A CA 1
ATOM 6019 C C . TRP A 1 773 ? 19.992 -11.262 -0.650 1.00 59.44 773 TRP A C 1
ATOM 6021 O O . TRP A 1 773 ? 20.565 -10.209 -0.392 1.00 59.44 773 TRP A O 1
ATOM 6031 N N . GLY A 1 774 ? 19.544 -11.539 -1.871 1.00 56.69 774 GLY A N 1
ATOM 6032 C CA . GLY A 1 774 ? 19.389 -10.552 -2.940 1.00 56.69 774 GLY A CA 1
ATOM 6033 C C . GLY A 1 774 ? 20.652 -10.107 -3.679 1.00 56.69 774 GLY A C 1
ATOM 6034 O O . GLY A 1 774 ? 20.546 -9.889 -4.879 1.00 56.69 774 GLY A O 1
ATOM 6035 N N . TYR A 1 775 ? 21.817 -9.990 -3.032 1.00 65.12 775 TYR A N 1
ATOM 6036 C CA . TYR A 1 775 ? 22.980 -9.342 -3.662 1.00 65.12 775 TYR A CA 1
ATOM 6037 C C . TYR A 1 775 ? 24.226 -10.221 -3.847 1.00 65.12 775 TYR A C 1
ATOM 6039 O O . TYR A 1 775 ? 24.879 -10.057 -4.864 1.00 65.12 775 TYR A O 1
ATOM 6047 N N . GLU A 1 776 ? 24.547 -11.164 -2.953 1.00 65.12 776 GLU A N 1
ATOM 6048 C CA . GLU A 1 776 ? 25.557 -12.235 -3.142 1.00 65.12 776 GLU A CA 1
ATOM 6049 C C . GLU A 1 776 ? 25.742 -13.016 -1.830 1.00 65.12 776 GLU A C 1
ATOM 6051 O O . GLU A 1 776 ? 25.517 -12.459 -0.754 1.00 65.12 776 GLU A O 1
ATOM 6056 N N . ARG A 1 777 ? 26.194 -14.285 -1.883 1.00 56.66 777 ARG A N 1
ATOM 6057 C CA . ARG A 1 777 ? 26.448 -15.069 -0.662 1.00 56.66 777 ARG A CA 1
ATOM 6058 C C . ARG A 1 777 ? 27.833 -14.801 -0.070 1.00 56.66 777 ARG A C 1
ATOM 6060 O O . ARG A 1 777 ? 28.811 -15.352 -0.567 1.00 56.66 777 ARG A O 1
ATOM 6067 N N . ARG A 1 778 ? 27.937 -14.023 1.020 1.00 57.56 778 ARG A N 1
ATOM 6068 C CA . ARG A 1 778 ? 29.185 -13.920 1.801 1.00 57.56 778 ARG A CA 1
ATOM 6069 C C . ARG A 1 778 ? 29.388 -15.217 2.579 1.00 57.56 778 ARG A C 1
ATOM 6071 O O . ARG A 1 778 ? 28.947 -15.357 3.715 1.00 57.56 778 ARG A O 1
ATOM 6078 N N . LEU A 1 779 ? 30.025 -16.196 1.948 1.00 57.44 779 LEU A N 1
ATOM 6079 C CA . LEU A 1 779 ? 30.411 -17.405 2.659 1.00 57.44 779 LEU A CA 1
ATOM 6080 C C . LEU A 1 779 ? 31.421 -17.017 3.750 1.00 57.44 779 LEU A C 1
ATOM 6082 O O . LEU A 1 779 ? 32.388 -16.311 3.448 1.00 57.44 779 LEU A O 1
ATOM 6086 N N . PRO A 1 780 ? 31.207 -17.428 5.012 1.00 58.56 780 PRO A N 1
ATOM 6087 C CA . PRO A 1 780 ? 32.236 -17.267 6.024 1.00 58.56 780 PRO A CA 1
ATOM 6088 C C . PRO A 1 780 ? 33.497 -17.994 5.554 1.00 58.56 780 PRO A C 1
ATOM 6090 O O . PRO A 1 780 ? 33.409 -19.042 4.907 1.00 58.56 780 PRO A O 1
ATOM 6093 N N . GLU A 1 781 ? 34.668 -17.444 5.878 1.00 65.81 781 GLU A N 1
ATOM 6094 C CA . GLU A 1 781 ? 35.927 -18.117 5.568 1.00 65.81 781 GLU A CA 1
ATOM 6095 C C . GLU A 1 781 ? 35.901 -19.540 6.127 1.00 65.81 781 GLU A C 1
ATOM 6097 O O . GLU A 1 781 ? 35.505 -19.776 7.275 1.00 65.81 781 GLU A O 1
ATOM 6102 N N . ALA A 1 782 ? 36.310 -20.505 5.305 1.00 70.38 782 ALA A N 1
ATOM 6103 C CA . ALA A 1 782 ? 36.407 -21.889 5.724 1.00 70.38 782 ALA A CA 1
ATOM 6104 C C . ALA A 1 782 ? 37.496 -22.001 6.797 1.00 70.38 782 ALA A C 1
ATOM 6106 O O . ALA A 1 782 ? 38.685 -22.094 6.515 1.00 70.38 782 ALA A O 1
ATOM 6107 N N . ARG A 1 783 ? 37.081 -22.005 8.064 1.00 76.81 783 ARG A N 1
ATOM 6108 C CA . ARG A 1 783 ? 38.000 -22.140 9.201 1.00 76.81 783 ARG A CA 1
ATOM 6109 C C . ARG A 1 783 ? 38.465 -23.575 9.427 1.00 76.81 783 ARG A C 1
ATOM 6111 O O . ARG A 1 783 ? 39.228 -23.802 10.357 1.00 76.81 783 ARG A O 1
ATOM 6118 N N . ALA A 1 784 ? 38.002 -24.533 8.622 1.00 76.31 784 ALA A N 1
ATOM 6119 C CA . ALA A 1 784 ? 38.294 -25.951 8.800 1.00 76.31 784 ALA A CA 1
ATOM 6120 C C . ALA A 1 784 ? 39.805 -26.205 8.872 1.00 76.31 784 ALA A C 1
ATOM 6122 O O . ALA A 1 784 ? 40.270 -26.757 9.863 1.00 76.31 784 ALA A O 1
ATOM 6123 N N . ASP A 1 785 ? 40.573 -25.700 7.908 1.00 79.56 785 ASP A N 1
ATOM 6124 C CA . ASP A 1 785 ? 42.024 -25.911 7.862 1.00 79.56 785 ASP A CA 1
ATOM 6125 C C . ASP A 1 785 ? 42.752 -25.203 9.010 1.00 79.56 785 ASP A C 1
ATOM 6127 O O . ASP A 1 785 ? 43.644 -25.781 9.626 1.00 79.56 785 ASP A O 1
ATOM 6131 N N . ALA A 1 786 ? 42.326 -23.988 9.371 1.00 78.62 786 ALA A N 1
ATOM 6132 C CA . ALA A 1 786 ? 42.878 -23.250 10.510 1.00 78.62 786 ALA A CA 1
ATOM 6133 C C . ALA A 1 786 ? 42.600 -23.954 11.853 1.00 78.62 786 ALA A C 1
ATOM 6135 O O . ALA A 1 786 ? 43.458 -23.989 12.737 1.00 78.62 786 ALA A O 1
ATOM 6136 N N . ILE A 1 787 ? 41.410 -24.540 12.008 1.00 78.62 787 ILE A N 1
ATOM 6137 C CA . ILE A 1 787 ? 41.022 -25.325 13.186 1.00 78.62 787 ILE A CA 1
ATOM 6138 C C . ILE A 1 787 ? 41.807 -26.641 13.221 1.00 78.62 787 ILE A C 1
ATOM 6140 O O . ILE A 1 787 ? 42.351 -26.991 14.266 1.00 78.62 787 ILE A O 1
ATOM 6144 N N . ILE A 1 788 ? 41.912 -27.346 12.091 1.00 81.06 788 ILE A N 1
ATOM 6145 C CA . ILE A 1 788 ? 42.684 -28.590 11.968 1.00 81.06 788 ILE A CA 1
ATOM 6146 C C . ILE A 1 788 ? 44.156 -28.334 12.308 1.00 81.06 788 ILE A C 1
ATOM 6148 O O . ILE A 1 788 ? 44.715 -29.053 13.133 1.00 81.06 788 ILE A O 1
ATOM 6152 N N . ALA A 1 789 ? 44.765 -27.284 11.751 1.00 81.69 789 ALA A N 1
ATOM 6153 C CA . ALA A 1 789 ? 46.142 -26.897 12.050 1.00 81.69 789 ALA A CA 1
ATOM 6154 C C . ALA A 1 789 ? 46.336 -26.581 13.543 1.00 81.69 789 ALA A C 1
ATOM 6156 O O . ALA A 1 789 ? 47.239 -27.126 14.173 1.00 81.69 789 ALA A O 1
ATOM 6157 N N . SER A 1 790 ? 45.433 -25.797 14.145 1.00 83.25 790 SER A N 1
ATOM 6158 C CA . SER A 1 790 ? 45.469 -25.486 15.581 1.00 83.25 790 SER A CA 1
ATOM 6159 C C . SER A 1 790 ? 45.382 -26.734 16.467 1.00 83.25 790 SER A C 1
ATOM 6161 O O . SER A 1 790 ? 46.074 -26.809 17.485 1.00 83.25 790 SER A O 1
ATOM 6163 N N . ILE A 1 791 ? 44.558 -27.717 16.093 1.00 78.19 791 ILE A N 1
ATOM 6164 C CA . ILE A 1 791 ? 44.444 -28.985 16.821 1.00 78.19 791 ILE A CA 1
ATOM 6165 C C . ILE A 1 791 ? 45.737 -29.795 16.668 1.00 78.19 791 ILE A C 1
ATOM 6167 O O . ILE A 1 791 ? 46.288 -30.247 17.670 1.00 78.19 791 ILE A O 1
ATOM 6171 N N . VAL A 1 792 ? 46.262 -29.946 15.449 1.00 80.00 792 VAL A N 1
ATOM 6172 C CA . VAL A 1 792 ? 47.490 -30.717 15.175 1.00 80.00 792 VAL A CA 1
ATOM 6173 C C . VAL A 1 792 ? 48.705 -30.120 15.898 1.00 80.00 792 VAL A C 1
ATOM 6175 O O . VAL A 1 792 ? 49.452 -30.854 16.552 1.00 80.00 792 VAL A O 1
ATOM 6178 N N . ASP A 1 793 ? 48.866 -28.799 15.870 1.00 76.00 793 ASP A N 1
ATOM 6179 C CA . ASP A 1 793 ? 49.965 -28.106 16.552 1.00 76.00 793 ASP A CA 1
ATOM 6180 C C . ASP A 1 793 ? 49.791 -28.099 18.078 1.00 76.00 793 ASP A C 1
ATOM 6182 O O . ASP A 1 793 ? 50.758 -28.291 18.818 1.00 76.00 793 ASP A O 1
ATOM 6186 N N . GLY A 1 794 ? 48.552 -27.986 18.569 1.00 64.62 794 GLY A N 1
ATOM 6187 C CA . GLY A 1 794 ? 48.229 -28.140 19.989 1.00 64.62 794 GLY A CA 1
ATOM 6188 C C . GLY A 1 794 ? 48.489 -29.554 20.523 1.00 64.62 794 GLY A C 1
ATOM 6189 O O . GLY A 1 794 ? 48.802 -29.717 21.704 1.00 64.62 794 GLY A O 1
ATOM 6190 N N . THR A 1 795 ? 48.414 -30.572 19.660 1.00 59.84 795 THR A N 1
ATOM 6191 C CA . THR A 1 795 ? 48.757 -31.959 20.010 1.00 59.84 795 THR A CA 1
ATOM 6192 C C . THR A 1 795 ? 50.279 -32.136 20.082 1.00 59.84 795 THR A C 1
ATOM 6194 O O . THR A 1 795 ? 50.786 -32.682 21.058 1.00 59.84 795 THR A O 1
ATOM 6197 N N . ARG A 1 796 ? 51.035 -31.555 19.137 1.00 57.78 796 ARG A N 1
ATOM 6198 C CA . ARG A 1 796 ? 52.512 -31.547 19.166 1.00 57.78 796 ARG A CA 1
ATOM 6199 C C . ARG A 1 796 ? 53.097 -30.776 20.354 1.00 57.78 796 ARG A C 1
ATOM 6201 O O . ARG A 1 796 ? 54.099 -31.203 20.918 1.00 57.78 796 ARG A O 1
ATOM 6208 N N . ALA A 1 797 ? 52.470 -29.676 20.770 1.00 56.44 797 ALA A N 1
ATOM 6209 C CA . ALA A 1 797 ? 52.910 -28.906 21.936 1.00 56.44 797 ALA A CA 1
ATOM 6210 C C . ALA A 1 797 ? 52.704 -29.657 23.268 1.00 56.44 797 ALA A C 1
ATOM 6212 O O . ALA A 1 797 ? 53.484 -29.467 24.199 1.00 56.44 797 ALA A O 1
ATOM 6213 N N . ARG A 1 798 ? 51.694 -30.536 23.363 1.00 55.31 798 ARG A N 1
ATOM 6214 C CA . ARG A 1 798 ? 51.448 -31.379 24.551 1.00 55.31 798 ARG A CA 1
ATOM 6215 C C . ARG A 1 798 ? 52.361 -32.603 24.638 1.00 55.31 798 ARG A C 1
ATOM 6217 O O . ARG A 1 798 ? 52.602 -33.079 25.741 1.00 55.31 798 ARG A O 1
ATOM 6224 N N . ASP A 1 799 ? 52.913 -33.049 23.512 1.00 55.19 799 ASP A N 1
ATOM 6225 C CA . ASP A 1 799 ? 53.853 -34.176 23.445 1.00 55.19 799 ASP A CA 1
ATOM 6226 C C . ASP A 1 799 ? 55.326 -33.761 23.622 1.00 55.19 799 ASP A C 1
ATOM 6228 O O . ASP A 1 799 ? 56.228 -34.590 23.487 1.00 55.19 799 ASP A O 1
ATOM 6232 N N . THR A 1 800 ? 55.601 -32.496 23.967 1.00 53.28 800 THR A N 1
ATOM 6233 C CA . THR A 1 800 ? 56.950 -32.074 24.375 1.00 53.28 800 THR A CA 1
ATOM 6234 C C . THR A 1 800 ? 57.047 -32.163 25.903 1.00 53.28 800 THR A C 1
ATOM 6236 O O . THR A 1 800 ? 56.503 -31.293 26.586 1.00 53.28 800 THR A O 1
ATOM 6239 N N . PRO A 1 801 ? 57.696 -33.187 26.491 1.00 52.16 801 PRO A N 1
ATOM 6240 C CA . PRO A 1 801 ? 57.884 -33.227 27.934 1.00 52.16 801 PRO A CA 1
ATOM 6241 C C . PRO A 1 801 ? 58.766 -32.045 28.346 1.00 52.16 801 PRO A C 1
ATOM 6243 O O . PRO A 1 801 ? 59.842 -31.841 27.778 1.00 52.16 801 PRO A O 1
ATOM 6246 N N . SER A 1 802 ? 58.308 -31.270 29.330 1.00 54.47 802 SER A N 1
ATOM 6247 C CA . SER A 1 802 ? 59.136 -30.285 30.026 1.00 54.47 802 SER A CA 1
ATOM 6248 C C . SER A 1 802 ? 60.415 -30.975 30.506 1.00 54.47 802 SER A C 1
ATOM 6250 O O . SER A 1 802 ? 60.341 -31.885 31.336 1.00 54.47 802 SER A O 1
ATOM 6252 N N . ARG A 1 803 ? 61.560 -30.583 29.942 1.00 46.31 803 ARG A N 1
ATOM 6253 C CA . ARG A 1 803 ? 62.878 -30.929 30.479 1.00 46.31 803 ARG A CA 1
ATOM 6254 C C . ARG A 1 803 ? 63.234 -30.020 31.638 1.00 46.31 803 ARG A C 1
ATOM 6256 O O . ARG A 1 803 ? 62.930 -28.811 31.527 1.00 46.31 803 ARG A O 1
#

Radius of gyration: 29.59 Å; chains: 1; bounding box: 100×72×82 Å

Sequence (803 aa):
MRFKKSRFGPRLAAAAHAGDHYRDVHVFIGGTGAVGGAAALQMVAMFEEMMAMRPPASVDDVPVLIVTGRSDDEVRSFESRFKRYTRTRWGADAVPRHFEHGFLSPGGVYVAVSKFEMKPVPGLEIVTDADRASRAAAVDEFLGIAGTARTQSQQEIGEALLRYVRASRPITSFLEDRLLRLRDYGEKPFRSVLLGFPLPSILAYQTGGLTIVANELGLGDTFTQQMKDAFETAFADDLAAVDRDWNARVLVAHTTGVGGMYDETADGATNPRLGFAHAARDEFLRQKHIEAEKLTKEYAQHGIYMLVTAAAIGIDEVRMREQIPLHRDAVKALRDAPHELFRGARERKQFIHLFKPATLPLGERANAKSRALHFKRGEQLLPEYVIRSGENGFFSVANADALYRVMKVASVSELGHVLATVGLLGDDPNVPWFRDYICYYTETANVKPVFDFLYQPSLLGVQLSGVDPMALQDLGSAKHQAELHTLSLLILLHRLRTLDVDALEQYPRASFDPKAFFLENSRPLTFRDVEAWDLDALARDLRTLVLADKPGQLLALKPLVEPGQFGARDEAHVAVLKVVLEAVFAVTSLGSPIVVEDEDGNAVARSGFWIAPLGDIAATDDALQRIFRDSFAKANVNVSYDEFVAFQLSVNGFIDFRPHGIVSSAKVAGELAPGVVTVDRDPESFGARLRALEPYSFFATCGLLAVVYRLRALGALLAHARTDLGTMQDWLWTMLRDPRGHTYVVPGVVEALRMISEAQEKTTGTEWLDGIWGYERRLPEARADAIIASIVDGTRARDTPSR

Foldseek 3Di:
DPDLFDDLVVLLQVCLVVLPQLLAEEEQAQCLALLNVLLQLVLVVSLLVSCVNPNHPDLPSAYEYEGEDQDPVSLVLSQVVQQVSLCVVPNVPQGFDDDDQFTAHPSRHTYRYDYDDQDLQPLLVLQLPDDPVCNLVSLQSSLVVLVHGLPDDLVVSLVSLLVSNLPGQRPLVVVVVVCVVSVVSDDQRHAAYEYADAPLVVLVSSLVSLVSSCVSSVVDDVSSVSSSVSNLVSHLVSQLCSCVVRVHAAEYAHELQALWFFDQDPVRDTDTQNLFAFLVCSVVSVVSNVVSVVSLLVSLVSVHQYEYHRPQQEQSDKDFQDWFWDDQLCLVQQLVFPDNQEVCSNPNTHTQFQWQWDKFFQDDDPDDDWDFHHIYGGHTDGFGIWGQRPVQGIWALLQQLQCVLQRLRAYSNNSSNLCSCCSRSNATPSNGCQDSSYHYDADRPPSVVVVVVCVDPVNLLSLQQLLGQQTAQRDTFLQLSLLSNLVSLVSLLQLQLFADLVPQDLADDPPDDLSVSSSVRGDGDFLVVLVPDDLVVQQVLSQQLLPDSALVSNCVSPPDDDPPPRVNSVVSSSVNSVSSNSSSSSSQSSAAWEWHQDPVRGIIITHDQHHSLQSHGCRISNVNVVSLVVVVVVLPDPDDSVQSVLCSPFRSHHAAAYQWKWKALDSHSVPDDPPNIDIGNDLVVVLVSLVPDDQLGAMTMHYSSLQSLLSNQQQVVLVPDPLVVDDPSNSLVPFDADPVRTTGDRSSSSSSQVSLLRNSGNRDDPDDDPSATRRHDPDDPPCPVVVVVVVVVVVVVVPDPDD